Protein 5OF3 (pdb70)

Structure (mmCIF, N/CA/C/O backbone):
data_5OF3
#
_entry.id   5OF3
#
_cell.length_a   104.889
_cell.length_b   104.889
_cell.length_c   229.758
_cell.angle_alpha   90.00
_cell.angle_beta   90.00
_cell.angle_gamma   90.00
#
_symmetry.space_group_name_H-M   'P 41'
#
loop_
_entity.id
_entity.type
_entity.pdbx_description
1 polymer 'DNA primase small subunit PriS'
2 polymer 'DNA primase large subunit PriL'
3 polymer 'Uncharacterized protein'
4 non-polymer 'DIPHOSPHOMETHYLPHOSPHONIC ACID ADENOSYL ESTER'
5 non-polymer 'MANGANESE (II) ION'
6 non-polymer 'ZINC ION'
#
loop_
_atom_site.group_PDB
_atom_site.id
_atom_site.type_symbol
_atom_site.label_atom_id
_atom_site.label_alt_id
_atom_site.label_comp_id
_atom_site.label_asym_id
_atom_site.label_entity_id
_atom_site.label_seq_id
_atom_site.pdbx_PDB_ins_code
_atom_site.Cartn_x
_atom_site.Cartn_y
_atom_site.Cartn_z
_atom_site.occupancy
_atom_site.B_iso_or_equiv
_atom_site.auth_seq_id
_atom_site.auth_comp_id
_atom_site.auth_asym_id
_atom_site.auth_atom_id
_atom_site.pdbx_PDB_model_num
ATOM 1 N N . THR A 1 11 ? 18.172 35.746 -3.155 1.00 111.96 11 THR A N 1
ATOM 2 C CA . THR A 1 11 ? 18.316 34.359 -2.727 1.00 134.53 11 THR A CA 1
ATOM 3 C C . THR A 1 11 ? 18.409 33.421 -3.926 1.00 116.47 11 THR A C 1
ATOM 4 O O . THR A 1 11 ? 17.413 33.161 -4.602 1.00 110.83 11 THR A O 1
ATOM 8 N N . ASN A 1 12 ? 19.613 32.916 -4.184 1.00 97.25 12 ASN A N 1
ATOM 9 C CA . ASN A 1 12 ? 19.807 31.963 -5.267 1.00 77.72 12 ASN A CA 1
ATOM 10 C C . ASN A 1 12 ? 19.149 30.635 -4.912 1.00 85.40 12 ASN A C 1
ATOM 11 O O . ASN A 1 12 ? 19.375 30.086 -3.829 1.00 80.94 12 ASN A O 1
ATOM 16 N N . LEU A 1 13 ? 18.332 30.117 -5.830 1.00 90.73 13 LEU A N 1
ATOM 17 C CA . LEU A 1 13 ? 17.609 28.881 -5.553 1.00 61.39 13 LEU A CA 1
ATOM 18 C C . LEU A 1 13 ? 18.501 27.660 -5.740 1.00 66.39 13 LEU A C 1
ATOM 19 O O . LEU A 1 13 ? 18.398 26.695 -4.974 1.00 73.92 13 LEU A O 1
ATOM 24 N N . ILE A 1 14 ? 19.372 27.677 -6.752 1.00 69.76 14 ILE A N 1
ATOM 25 C CA . ILE A 1 14 ? 20.369 26.618 -6.892 1.00 73.72 14 ILE A CA 1
ATOM 26 C C . ILE A 1 14 ? 21.219 26.528 -5.632 1.00 71.52 14 ILE A C 1
ATOM 27 O O . ILE A 1 14 ? 21.582 25.434 -5.183 1.00 66.43 14 ILE A O 1
ATOM 32 N N . LYS A 1 15 ? 21.546 27.683 -5.047 1.00 67.27 15 LYS A N 1
ATOM 33 C CA . LYS A 1 15 ? 22.349 27.732 -3.830 1.00 57.00 15 LYS A CA 1
ATOM 34 C C . LYS A 1 15 ? 21.713 26.910 -2.715 1.00 61.75 15 LYS A C 1
ATOM 35 O O . LYS A 1 15 ? 22.390 26.122 -2.044 1.00 64.82 15 LYS A O 1
ATOM 41 N N . SER A 1 16 ? 20.406 27.084 -2.503 1.00 68.29 16 SER A N 1
ATOM 42 C CA . SER A 1 16 ? 19.725 26.354 -1.437 1.00 55.90 16 SER A CA 1
ATOM 43 C C . SER A 1 16 ? 19.775 24.851 -1.680 1.00 56.90 16 SER A C 1
ATOM 44 O O . SER A 1 16 ? 19.963 24.071 -0.740 1.00 63.17 16 SER A O 1
ATOM 47 N N . PHE A 1 17 ? 19.588 24.425 -2.933 1.00 59.77 17 PHE A N 1
ATOM 48 C CA . PHE A 1 17 ? 19.764 23.019 -3.285 1.00 54.43 17 PHE A CA 1
ATOM 49 C C . PHE A 1 17 ? 21.142 22.519 -2.867 1.00 65.69 17 PHE A C 1
ATOM 50 O O . PHE A 1 17 ? 21.268 21.523 -2.146 1.00 59.18 17 PHE A O 1
ATOM 58 N N . PHE A 1 18 ? 22.193 23.198 -3.335 1.00 54.89 18 PHE A N 1
ATOM 59 C CA . PHE A 1 18 ? 23.555 22.800 -2.994 1.00 53.52 18 PHE A CA 1
ATOM 60 C C . PHE A 1 18 ? 23.776 22.792 -1.485 1.00 57.64 18 PHE A C 1
ATOM 61 O O . PHE A 1 18 ? 24.313 21.824 -0.933 1.00 56.18 18 PHE A O 1
ATOM 69 N N . ARG A 1 19 ? 23.373 23.867 -0.799 1.00 62.79 19 ARG A N 1
ATOM 70 C CA . ARG A 1 19 ? 23.549 23.921 0.651 1.00 66.96 19 ARG A CA 1
ATOM 71 C C . ARG A 1 19 ? 22.824 22.774 1.342 1.00 68.67 19 ARG A C 1
ATOM 72 O O . ARG A 1 19 ? 23.310 22.234 2.344 1.00 54.59 19 ARG A O 1
ATOM 80 N N . ASN A 1 20 ? 21.662 22.383 0.818 1.00 58.28 20 ASN A N 1
ATOM 81 C CA . ASN A 1 20 ? 20.901 21.311 1.448 1.00 59.84 20 ASN A CA 1
ATOM 82 C C . ASN A 1 20 ? 21.582 19.964 1.250 1.00 67.07 20 ASN A C 1
ATOM 83 O O . ASN A 1 20 ? 21.593 19.129 2.163 1.00 81.45 20 ASN A O 1
ATOM 88 N N . TYR A 1 21 ? 22.148 19.730 0.063 1.00 76.64 21 TYR A N 1
ATOM 89 C CA . TYR A 1 21 ? 22.869 18.484 -0.181 1.00 61.68 21 TYR A CA 1
ATOM 90 C C . TYR A 1 21 ? 24.063 18.349 0.756 1.00 56.88 21 TYR A C 1
ATOM 91 O O . TYR A 1 21 ? 24.274 17.293 1.364 1.00 55.34 21 TYR A O 1
ATOM 100 N N . TYR A 1 22 ? 24.855 19.415 0.893 1.00 56.19 22 TYR A N 1
ATOM 101 C CA . TYR A 1 22 ? 26.050 19.362 1.727 1.00 63.13 22 TYR A CA 1
ATOM 102 C C . TYR A 1 22 ? 25.733 19.275 3.214 1.00 67.81 22 TYR A C 1
ATOM 103 O O . TYR A 1 22 ? 26.643 19.009 4.007 1.00 69.40 22 TYR A O 1
ATOM 112 N N . LEU A 1 23 ? 24.479 19.504 3.611 1.00 67.61 23 LEU A N 1
ATOM 113 C CA . LEU A 1 23 ? 24.107 19.338 5.013 1.00 68.42 23 LEU A CA 1
ATOM 114 C C . LEU A 1 23 ? 24.253 17.888 5.457 1.00 63.14 23 LEU A C 1
ATOM 115 O O . LEU A 1 23 ? 24.680 17.617 6.585 1.00 68.77 23 LEU A O 1
ATOM 120 N N . ASN A 1 24 ? 23.900 16.940 4.585 1.00 65.68 24 ASN A N 1
ATOM 121 C CA . ASN A 1 24 ? 23.875 15.530 4.944 1.00 68.21 24 ASN A CA 1
ATOM 122 C C . ASN A 1 24 ? 24.837 14.657 4.150 1.00 66.66 24 ASN A C 1
ATOM 123 O O . ASN A 1 24 ? 25.086 13.520 4.565 1.00 78.78 24 ASN A O 1
ATOM 128 N N . ALA A 1 25 ? 25.376 15.143 3.034 1.00 77.51 25 ALA A N 1
ATOM 129 C CA . ALA A 1 25 ? 26.252 14.331 2.200 1.00 59.05 25 ALA A CA 1
ATOM 130 C C . ALA A 1 25 ? 27.551 13.984 2.919 1.00 63.46 25 ALA A C 1
ATOM 131 O O . ALA A 1 25 ? 28.087 14.770 3.704 1.00 67.63 25 ALA A O 1
ATOM 133 N N . GLU A 1 26 ? 28.056 12.785 2.638 1.00 68.26 26 GLU A N 1
ATOM 134 C CA . GLU A 1 26 ? 29.319 12.299 3.189 1.00 68.43 26 GLU A CA 1
ATOM 135 C C . GLU A 1 26 ? 30.321 12.161 2.048 1.00 64.70 26 GLU A C 1
ATOM 136 O O . GLU A 1 26 ? 30.248 11.221 1.251 1.00 58.60 26 GLU A O 1
ATOM 142 N N . LEU A 1 27 ? 31.254 13.105 1.975 1.00 66.68 27 LEU A N 1
ATOM 143 C CA . LEU A 1 27 ? 32.284 13.105 0.950 1.00 56.45 27 LEU A CA 1
ATOM 144 C C . LEU A 1 27 ? 33.351 12.058 1.253 1.00 59.69 27 LEU A C 1
ATOM 145 O O . LEU A 1 27 ? 33.645 11.760 2.414 1.00 57.92 27 LEU A O 1
ATOM 150 N N . GLU A 1 28 ? 33.929 11.494 0.193 1.00 61.55 28 GLU A N 1
ATOM 151 C CA . GLU A 1 28 ? 35.068 10.590 0.334 1.00 58.62 28 GLU A CA 1
ATOM 152 C C . GLU A 1 28 ? 36.328 11.424 0.526 1.00 57.48 28 GLU A C 1
ATOM 153 O O . GLU A 1 28 ? 36.801 12.073 -0.413 1.00 60.25 28 GLU A O 1
ATOM 159 N N . LEU A 1 29 ? 36.871 11.411 1.742 1.00 58.79 29 LEU A N 1
ATOM 160 C CA . LEU A 1 29 ? 38.038 12.202 2.080 1.00 55.70 29 LEU A CA 1
ATOM 161 C C . LEU A 1 29 ? 39.214 11.297 2.426 1.00 58.70 29 LEU A C 1
ATOM 162 O O . LEU A 1 29 ? 39.019 10.233 3.025 1.00 70.95 29 LEU A O 1
ATOM 167 N N . PRO A 1 30 ? 40.436 11.678 2.055 1.00 61.78 30 PRO A N 1
ATOM 168 C CA . PRO A 1 30 ? 41.598 10.847 2.384 1.00 59.44 30 PRO A CA 1
ATOM 169 C C . PRO A 1 30 ? 41.814 10.767 3.887 1.00 54.63 30 PRO A C 1
ATOM 170 O O . PRO A 1 30 ? 41.277 11.557 4.666 1.00 60.67 30 PRO A O 1
ATOM 174 N N . LYS A 1 31 ? 42.623 9.786 4.293 1.00 64.98 31 LYS A N 1
ATOM 175 C CA . LYS A 1 31 ? 42.849 9.567 5.718 1.00 82.47 31 LYS A CA 1
ATOM 176 C C . LYS A 1 31 ? 43.708 10.675 6.316 1.00 86.76 31 LYS A C 1
ATOM 177 O O . LYS A 1 31 ? 43.427 11.160 7.419 1.00 88.46 31 LYS A O 1
ATOM 183 N N . ASP A 1 32 ? 44.752 11.091 5.603 1.00 62.81 32 ASP A N 1
ATOM 184 C CA . ASP A 1 32 ? 45.598 12.207 6.029 1.00 86.95 32 ASP A CA 1
ATOM 185 C C . ASP A 1 32 ? 45.009 13.532 5.539 1.00 77.62 32 ASP A C 1
ATOM 186 O O . ASP A 1 32 ? 45.627 14.296 4.800 1.00 75.67 32 ASP A O 1
ATOM 191 N N . MET A 1 33 ? 43.770 13.778 5.974 1.00 77.24 33 MET A N 1
ATOM 192 C CA . MET A 1 33 ? 43.002 14.926 5.499 1.00 58.58 33 MET A CA 1
ATOM 193 C C . MET A 1 33 ? 43.735 16.242 5.730 1.00 56.77 33 MET A C 1
ATOM 194 O O . MET A 1 33 ? 43.701 17.137 4.876 1.00 66.42 33 MET A O 1
ATOM 199 N N . GLU A 1 34 ? 44.400 16.383 6.878 1.00 63.28 34 GLU A N 1
ATOM 200 C CA . GLU A 1 34 ? 45.039 17.641 7.246 1.00 55.22 34 GLU A CA 1
ATOM 201 C C . GLU A 1 34 ? 46.273 17.966 6.411 1.00 66.41 34 GLU A C 1
ATOM 202 O O . GLU A 1 34 ? 46.836 19.054 6.571 1.00 56.79 34 GLU A O 1
ATOM 208 N N . LEU A 1 35 ? 46.708 17.066 5.532 1.00 65.34 35 LEU A N 1
ATOM 209 C CA . LEU A 1 35 ? 47.883 17.304 4.704 1.00 54.09 35 LEU A CA 1
ATOM 210 C C . LEU A 1 35 ? 47.534 17.772 3.297 1.00 55.98 35 LEU A C 1
ATOM 211 O O . LEU A 1 35 ? 48.439 17.972 2.482 1.00 60.30 35 LEU A O 1
ATOM 216 N N . ARG A 1 36 ? 46.253 17.959 2.998 1.00 48.44 36 ARG A N 1
ATOM 217 C CA . ARG A 1 36 ? 45.791 18.349 1.675 1.00 55.75 36 ARG A CA 1
ATOM 218 C C . ARG A 1 36 ? 45.382 19.815 1.684 1.00 41.98 36 ARG A C 1
ATOM 219 O O . ARG A 1 36 ? 44.848 20.313 2.680 1.00 68.38 36 ARG A O 1
ATOM 227 N N . GLU A 1 37 ? 45.634 20.503 0.575 1.00 50.39 37 GLU A N 1
ATOM 228 C CA . GLU A 1 37 ? 45.084 21.833 0.363 1.00 54.79 37 GLU A CA 1
ATOM 229 C C . GLU A 1 37 ? 43.688 21.699 -0.228 1.00 56.92 37 GLU A C 1
ATOM 230 O O . GLU A 1 37 ? 43.505 21.046 -1.260 1.00 60.95 37 GLU A O 1
ATOM 236 N N . PHE A 1 38 ? 42.709 22.310 0.429 1.00 50.29 38 PHE A N 1
ATOM 237 C CA . PHE A 1 38 ? 41.345 22.353 -0.071 1.00 52.98 38 PHE A CA 1
ATOM 238 C C . PHE A 1 38 ? 41.112 23.654 -0.828 1.00 51.65 38 PHE A C 1
ATOM 239 O O . PHE A 1 38 ? 41.727 24.682 -0.538 1.00 55.31 38 PHE A O 1
ATOM 247 N N . ALA A 1 39 ? 40.218 23.594 -1.811 1.00 49.44 39 ALA A N 1
ATOM 248 C CA . ALA A 1 39 ? 39.938 24.739 -2.662 1.00 49.47 39 ALA A CA 1
ATOM 249 C C . ALA A 1 39 ? 38.520 24.624 -3.198 1.00 60.02 39 ALA A C 1
ATOM 250 O O . ALA A 1 39 ? 37.991 23.521 -3.361 1.00 54.59 39 ALA A O 1
ATOM 252 N N . LEU A 1 40 ? 37.902 25.775 -3.452 1.00 50.88 40 LEU A N 1
ATOM 253 C CA . LEU A 1 40 ? 36.545 25.789 -3.975 1.00 53.53 40 LEU A CA 1
ATOM 254 C C . LEU A 1 40 ? 36.303 27.059 -4.776 1.00 57.74 40 LEU A C 1
ATOM 255 O O . LEU A 1 40 ? 36.882 28.112 -4.494 1.00 59.98 40 LEU A O 1
ATOM 260 N N . GLN A 1 41 ? 35.438 26.944 -5.786 1.00 57.68 41 GLN A N 1
ATOM 261 C CA . GLN A 1 41 ? 34.905 28.108 -6.477 1.00 55.05 41 GLN A CA 1
ATOM 262 C C . GLN A 1 41 ? 33.562 28.465 -5.866 1.00 61.66 41 GLN A C 1
ATOM 263 O O . GLN A 1 41 ? 32.621 27.662 -5.959 1.00 68.65 41 GLN A O 1
ATOM 269 N N . PRO A 1 42 ? 33.418 29.627 -5.240 1.00 69.42 42 PRO A N 1
ATOM 270 C CA . PRO A 1 42 ? 32.137 29.994 -4.632 1.00 58.60 42 PRO A CA 1
ATOM 271 C C . PRO A 1 42 ? 31.122 30.435 -5.678 1.00 60.92 42 PRO A C 1
ATOM 272 O O . PRO A 1 42 ? 31.428 30.615 -6.856 1.00 81.79 42 PRO A O 1
ATOM 276 N N . PHE A 1 43 ? 29.886 30.603 -5.214 1.00 66.52 43 PHE A N 1
ATOM 277 C CA . PHE A 1 43 ? 28.824 31.100 -6.077 1.00 58.79 43 PHE A CA 1
ATOM 278 C C . PHE A 1 43 ? 29.011 32.592 -6.321 1.00 80.60 43 PHE A C 1
ATOM 279 O O . PHE A 1 43 ? 29.272 33.358 -5.388 1.00 85.99 43 PHE A O 1
ATOM 287 N N . GLY A 1 44 ? 28.872 33.003 -7.577 1.00 90.30 44 GLY A N 1
ATOM 288 C CA . GLY A 1 44 ? 29.015 34.395 -7.955 1.00 106.71 44 GLY A CA 1
ATOM 289 C C . GLY A 1 44 ? 30.387 34.962 -7.654 1.00 108.91 44 GLY A C 1
ATOM 290 O O . GLY A 1 44 ? 30.517 35.990 -6.982 1.00 123.54 44 GLY A O 1
ATOM 291 N N . SER A 1 45 ? 31.415 34.290 -8.170 1.00 91.97 45 SER A N 1
ATOM 292 C CA . SER A 1 45 ? 32.808 34.702 -8.047 1.00 101.66 45 SER A CA 1
ATOM 293 C C . SER A 1 45 ? 33.651 33.746 -8.878 1.00 97.17 45 SER A C 1
ATOM 294 O O . SER A 1 45 ? 33.734 32.554 -8.566 1.00 102.68 45 SER A O 1
ATOM 297 N N . ASP A 1 46 ? 34.280 34.252 -9.935 1.00 107.39 46 ASP A N 1
ATOM 298 C CA . ASP A 1 46 ? 34.965 33.384 -10.883 1.00 112.50 46 ASP A CA 1
ATOM 299 C C . ASP A 1 46 ? 36.350 32.954 -10.415 1.00 101.35 46 ASP A C 1
ATOM 300 O O . ASP A 1 46 ? 37.048 32.259 -11.161 1.00 98.21 46 ASP A O 1
ATOM 305 N N . THR A 1 47 ? 36.762 33.333 -9.208 1.00 96.90 47 THR A N 1
ATOM 306 C CA . THR A 1 47 ? 38.101 33.059 -8.706 1.00 105.47 47 THR A CA 1
ATOM 307 C C . THR A 1 47 ? 38.026 32.132 -7.500 1.00 86.87 47 THR A C 1
ATOM 308 O O . THR A 1 47 ? 37.160 32.292 -6.634 1.00 77.45 47 THR A O 1
ATOM 312 N N . TYR A 1 48 ? 38.935 31.159 -7.453 1.00 79.97 48 TYR A N 1
ATOM 313 C CA . TYR A 1 48 ? 38.897 30.151 -6.403 1.00 67.16 48 TYR A CA 1
ATOM 314 C C . TYR A 1 48 ? 39.354 30.704 -5.061 1.00 70.45 48 TYR A C 1
ATOM 315 O O . TYR A 1 48 ? 40.162 31.632 -4.978 1.00 80.81 48 TYR A O 1
ATOM 324 N N . VAL A 1 49 ? 38.815 30.108 -4.003 1.00 67.88 49 VAL A N 1
ATOM 325 C CA . VAL A 1 49 ? 39.347 30.226 -2.653 1.00 60.72 49 VAL A CA 1
ATOM 326 C C . VAL A 1 49 ? 40.218 29.006 -2.401 1.00 67.61 49 VAL A C 1
ATOM 327 O O . VAL A 1 49 ? 39.774 27.870 -2.600 1.00 76.26 49 VAL A O 1
ATOM 331 N N . ARG A 1 50 ? 41.457 29.229 -1.972 1.00 67.14 50 ARG A N 1
ATOM 332 C CA . ARG A 1 50 ? 42.402 28.134 -1.797 1.00 61.82 50 ARG A CA 1
ATOM 333 C C . ARG A 1 50 ? 43.111 28.308 -0.463 1.00 59.26 50 ARG A C 1
ATOM 334 O O . ARG A 1 50 ? 42.726 29.136 0.368 1.00 61.57 50 ARG A O 1
ATOM 342 N N . HIS A 1 51 ? 44.156 27.505 -0.268 1.00 51.36 51 HIS A N 1
ATOM 343 C CA . HIS A 1 51 ? 44.948 27.484 0.956 1.00 57.99 51 HIS A CA 1
ATOM 344 C C . HIS A 1 51 ? 44.098 27.148 2.177 1.00 64.91 51 HIS A C 1
ATOM 345 O O . HIS A 1 51 ? 44.440 27.521 3.302 1.00 66.72 51 HIS A O 1
ATOM 352 N N . LEU A 1 52 ? 42.986 26.450 1.962 1.00 47.33 52 LEU A N 1
ATOM 353 C CA . LEU A 1 52 ? 42.167 25.955 3.055 1.00 58.03 52 LEU A CA 1
ATOM 354 C C . LEU A 1 52 ? 42.735 24.644 3.584 1.00 58.58 52 LEU A C 1
ATOM 355 O O . LEU A 1 52 ? 43.327 23.855 2.843 1.00 62.89 52 LEU A O 1
ATOM 360 N N . SER A 1 53 ? 42.552 24.418 4.882 1.00 61.69 53 SER A N 1
ATOM 361 C CA . SER A 1 53 ? 42.947 23.166 5.508 1.00 41.38 53 SER A CA 1
ATOM 362 C C . SER A 1 53 ? 41.917 22.775 6.555 1.00 41.55 53 SER A C 1
ATOM 363 O O . SER A 1 53 ? 41.417 23.627 7.294 1.00 64.33 53 SER A O 1
ATOM 366 N N . PHE A 1 54 ? 41.598 21.485 6.604 1.00 53.18 54 PHE A N 1
ATOM 367 C CA . PHE A 1 54 ? 40.682 20.943 7.596 1.00 51.99 54 PHE A CA 1
ATOM 368 C C . PHE A 1 54 ? 41.245 19.632 8.122 1.00 54.04 54 PHE A C 1
ATOM 369 O O . PHE A 1 54 ? 41.943 18.909 7.407 1.00 72.72 54 PHE A O 1
ATOM 377 N N . SER A 1 55 ? 40.942 19.333 9.386 1.00 43.55 55 SER A N 1
ATOM 378 C CA . SER A 1 55 ? 41.413 18.107 10.011 1.00 44.86 55 SER A CA 1
ATOM 379 C C . SER A 1 55 ? 40.327 17.054 10.182 1.00 55.11 55 SER A C 1
ATOM 380 O O . SER A 1 55 ? 40.646 15.917 10.547 1.00 59.59 55 SER A O 1
ATOM 383 N N . SER A 1 56 ? 39.066 17.389 9.918 1.00 52.03 56 SER A N 1
ATOM 384 C CA . SER A 1 56 ? 37.974 16.438 10.066 1.00 54.88 56 SER A CA 1
ATOM 385 C C . SER A 1 56 ? 36.873 16.793 9.077 1.00 57.41 56 SER A C 1
ATOM 386 O O . SER A 1 56 ? 36.746 17.942 8.643 1.00 57.75 56 SER A O 1
ATOM 389 N N . SER A 1 57 ? 36.073 15.784 8.721 1.00 47.52 57 SER A N 1
ATOM 390 C CA . SER A 1 57 ? 34.954 16.011 7.812 1.00 48.07 57 SER A CA 1
ATOM 391 C C . SER A 1 57 ? 33.902 16.931 8.411 1.00 58.23 57 SER A C 1
ATOM 392 O O . SER A 1 57 ? 33.121 17.533 7.665 1.00 61.33 57 SER A O 1
ATOM 395 N N . GLU A 1 58 ? 33.868 17.065 9.736 1.00 62.12 58 GLU A N 1
ATOM 396 C CA . GLU A 1 58 ? 32.896 17.955 10.361 1.00 52.32 58 GLU A CA 1
ATOM 397 C C . GLU A 1 58 ? 33.346 19.405 10.271 1.00 58.25 58 GLU A C 1
ATOM 398 O O . GLU A 1 58 ? 32.530 20.298 10.020 1.00 60.90 58 GLU A O 1
ATOM 404 N N . GLU A 1 59 ? 34.638 19.654 10.491 1.00 52.99 59 GLU A N 1
ATOM 405 C CA . GLU A 1 59 ? 35.198 20.982 10.264 1.00 42.12 59 GLU A CA 1
ATOM 406 C C . GLU A 1 59 ? 34.924 21.458 8.841 1.00 63.66 59 GLU A C 1
ATOM 407 O O . GLU A 1 59 ? 34.514 22.604 8.623 1.00 58.62 59 GLU A O 1
ATOM 413 N N . LEU A 1 60 ? 35.150 20.584 7.855 1.00 58.70 60 LEU A N 1
ATOM 414 C CA . LEU A 1 60 ? 34.901 20.951 6.463 1.00 57.60 60 LEU A CA 1
ATOM 415 C C . LEU A 1 60 ? 33.421 21.209 6.202 1.00 51.58 60 LEU A C 1
ATOM 416 O O . LEU A 1 60 ? 33.068 22.158 5.492 1.00 57.07 60 LEU A O 1
ATOM 421 N N . ARG A 1 61 ? 32.541 20.376 6.765 1.00 59.41 61 ARG A N 1
ATOM 422 C CA . ARG A 1 61 ? 31.111 20.530 6.508 1.00 55.24 61 ARG A CA 1
ATOM 423 C C . ARG A 1 61 ? 30.599 21.870 7.018 1.00 59.35 61 ARG A C 1
ATOM 424 O O . ARG A 1 61 ? 29.742 22.498 6.386 1.00 56.84 61 ARG A O 1
ATOM 432 N N . ASP A 1 62 ? 31.103 22.319 8.169 1.00 53.92 62 ASP A N 1
ATOM 433 C CA . ASP A 1 62 ? 30.707 23.623 8.688 1.00 59.53 62 ASP A CA 1
ATOM 434 C C . ASP A 1 62 ? 31.118 24.739 7.735 1.00 58.27 62 ASP A C 1
ATOM 435 O O . ASP A 1 62 ? 30.347 25.674 7.493 1.00 59.47 62 ASP A O 1
ATOM 440 N N . TYR A 1 63 ? 32.340 24.666 7.200 1.00 61.17 63 TYR A N 1
ATOM 441 C CA . TYR A 1 63 ? 32.813 25.695 6.279 1.00 51.01 63 TYR A CA 1
ATOM 442 C C . TYR A 1 63 ? 31.955 25.757 5.021 1.00 58.79 63 TYR A C 1
ATOM 443 O O . TYR A 1 63 ? 31.598 26.846 4.556 1.00 59.58 63 TYR A O 1
ATOM 452 N N . LEU A 1 64 ? 31.611 24.597 4.456 1.00 50.15 64 LEU A N 1
ATOM 453 C CA . LEU A 1 64 ? 30.861 24.577 3.203 1.00 62.58 64 LEU A CA 1
ATOM 454 C C . LEU A 1 64 ? 29.435 25.073 3.393 1.00 62.87 64 LEU A C 1
ATOM 455 O O . LEU A 1 64 ? 28.877 25.714 2.496 1.00 60.59 64 LEU A O 1
ATOM 460 N N . VAL A 1 65 ? 28.837 24.793 4.546 1.00 60.91 65 VAL A N 1
ATOM 461 C CA . VAL A 1 65 ? 27.424 25.080 4.744 1.00 57.29 65 VAL A CA 1
ATOM 462 C C . VAL A 1 65 ? 27.195 26.485 5.300 1.00 46.60 65 VAL A C 1
ATOM 463 O O . VAL A 1 65 ? 26.206 27.136 4.948 1.00 60.13 65 VAL A O 1
ATOM 467 N N . ASN A 1 66 ? 28.101 26.984 6.135 1.00 59.30 66 ASN A N 1
ATOM 468 C CA . ASN A 1 66 ? 27.931 28.274 6.794 1.00 65.35 66 ASN A CA 1
ATOM 469 C C . ASN A 1 66 ? 28.832 29.375 6.259 1.00 63.50 66 ASN A C 1
ATOM 470 O O . ASN A 1 66 ? 28.406 30.531 6.199 1.00 76.01 66 ASN A O 1
ATOM 475 N N . ARG A 1 67 ? 30.067 29.059 5.870 1.00 65.29 67 ARG A N 1
ATOM 476 C CA . ARG A 1 67 ? 31.053 30.080 5.530 1.00 61.24 67 ARG A CA 1
ATOM 477 C C . ARG A 1 67 ? 31.178 30.346 4.034 1.00 66.98 67 ARG A C 1
ATOM 478 O O . ARG A 1 67 ? 31.227 31.509 3.625 1.00 76.34 67 ARG A O 1
ATOM 486 N N . ASN A 1 68 ? 31.232 29.301 3.205 1.00 63.55 68 ASN A N 1
ATOM 487 C CA . ASN A 1 68 ? 31.498 29.478 1.777 1.00 59.15 68 ASN A CA 1
ATOM 488 C C . ASN A 1 68 ? 30.936 28.259 1.047 1.00 60.85 68 ASN A C 1
ATOM 489 O O . ASN A 1 68 ? 31.544 27.186 1.079 1.00 69.84 68 ASN A O 1
ATOM 494 N N . LEU A 1 69 ? 29.798 28.440 0.390 1.00 59.27 69 LEU A N 1
ATOM 495 C CA . LEU A 1 69 ? 29.167 27.324 -0.302 1.00 54.96 69 LEU A CA 1
ATOM 496 C C . LEU A 1 69 ? 29.875 27.072 -1.626 1.00 60.67 69 LEU A C 1
ATOM 497 O O . LEU A 1 69 ? 30.045 28.003 -2.419 1.00 71.78 69 LEU A O 1
ATOM 502 N N . PRO A 1 70 ? 30.295 25.843 -1.899 1.00 50.78 70 PRO A N 1
ATOM 503 C CA . PRO A 1 70 ? 31.085 25.589 -3.107 1.00 49.01 70 PRO A CA 1
ATOM 504 C C . PRO A 1 70 ? 30.239 25.311 -4.339 1.00 54.45 70 PRO A C 1
ATOM 505 O O . PRO A 1 70 ? 29.361 24.443 -4.320 1.00 55.45 70 PRO A O 1
ATOM 509 N N . LEU A 1 71 ? 30.490 26.055 -5.417 1.00 50.56 71 LEU A N 1
ATOM 510 C CA . LEU A 1 71 ? 30.001 25.635 -6.723 1.00 52.47 71 LEU A CA 1
ATOM 511 C C . LEU A 1 71 ? 30.872 24.526 -7.297 1.00 58.77 71 LEU A C 1
ATOM 512 O O . LEU A 1 71 ? 30.380 23.668 -8.036 1.00 53.14 71 LEU A O 1
ATOM 517 N N . HIS A 1 72 ? 32.154 24.522 -6.947 1.00 46.03 72 HIS A N 1
ATOM 518 C CA . HIS A 1 72 ? 33.093 23.472 -7.304 1.00 38.12 72 HIS A CA 1
ATOM 519 C C . HIS A 1 72 ? 33.992 23.252 -6.099 1.00 43.19 72 HIS A C 1
ATOM 520 O O . HIS A 1 72 ? 34.419 24.218 -5.465 1.00 56.53 72 HIS A O 1
ATOM 527 N N . LEU A 1 73 ? 34.270 21.993 -5.773 1.00 43.84 73 LEU A N 1
ATOM 528 C CA . LEU A 1 73 ? 35.015 21.662 -4.565 1.00 36.98 73 LEU A CA 1
ATOM 529 C C . LEU A 1 73 ? 36.170 20.736 -4.911 1.00 44.78 73 LEU A C 1
ATOM 530 O O . LEU A 1 73 ? 35.988 19.760 -5.645 1.00 56.50 73 LEU A O 1
ATOM 535 N N . PHE A 1 74 ? 37.351 21.036 -4.375 1.00 51.17 74 PHE A N 1
ATOM 536 C CA . PHE A 1 74 ? 38.558 20.298 -4.711 1.00 44.99 74 PHE A CA 1
ATOM 537 C C . PHE A 1 74 ? 39.407 20.091 -3.465 1.00 53.36 74 PHE A C 1
ATOM 538 O O . PHE A 1 74 ? 39.321 20.846 -2.494 1.00 58.99 74 PHE A O 1
ATOM 546 N N . TYR A 1 75 ? 40.234 19.048 -3.508 1.00 51.55 75 TYR A N 1
ATOM 547 C CA . TYR A 1 75 ? 41.375 18.927 -2.613 1.00 50.69 75 TYR A CA 1
ATOM 548 C C . TYR A 1 75 ? 42.579 18.485 -3.433 1.00 51.06 75 TYR A C 1
ATOM 549 O O . TYR A 1 75 ? 42.442 17.888 -4.502 1.00 59.50 75 TYR A O 1
ATOM 558 N N . SER A 1 76 ? 43.765 18.794 -2.921 1.00 65.02 76 SER A N 1
ATOM 559 C CA . SER A 1 76 ? 44.980 18.614 -3.701 1.00 57.09 76 SER A CA 1
ATOM 560 C C . SER A 1 76 ? 45.349 17.141 -3.812 1.00 55.26 76 SER A C 1
ATOM 561 O O . SER A 1 76 ? 45.226 16.376 -2.851 1.00 49.43 76 SER A O 1
ATOM 564 N N . SER A 1 77 ? 45.794 16.742 -5.005 1.00 54.81 77 SER A N 1
ATOM 565 C CA . SER A 1 77 ? 46.409 15.431 -5.157 1.00 50.75 77 SER A CA 1
ATOM 566 C C . SER A 1 77 ? 47.682 15.316 -4.338 1.00 50.65 77 SER A C 1
ATOM 567 O O . SER A 1 77 ? 48.083 14.203 -3.982 1.00 49.02 77 SER A O 1
ATOM 570 N N . ALA A 1 78 ? 48.311 16.442 -4.020 1.00 51.89 78 ALA A N 1
ATOM 571 C CA . ALA A 1 78 ? 49.555 16.465 -3.271 1.00 50.47 78 ALA A CA 1
ATOM 572 C C . ALA A 1 78 ? 49.288 16.493 -1.774 1.00 61.64 78 ALA A C 1
ATOM 573 O O . ALA A 1 78 ? 48.237 16.948 -1.314 1.00 60.07 78 ALA A O 1
ATOM 575 N N . ARG A 1 79 ? 50.258 15.997 -1.016 1.00 53.08 79 ARG A N 1
ATOM 576 C CA . ARG A 1 79 ? 50.258 16.092 0.435 1.00 48.83 79 ARG A CA 1
ATOM 577 C C . ARG A 1 79 ? 51.304 17.116 0.850 1.00 61.35 79 ARG A C 1
ATOM 578 O O . ARG A 1 79 ? 52.428 17.101 0.340 1.00 63.69 79 ARG A O 1
ATOM 586 N N . TYR A 1 80 ? 50.923 18.017 1.750 1.00 67.55 80 TYR A N 1
ATOM 587 C CA . TYR A 1 80 ? 51.783 19.103 2.188 1.00 59.72 80 TYR A CA 1
ATOM 588 C C . TYR A 1 80 ? 51.951 19.051 3.700 1.00 58.60 80 TYR A C 1
ATOM 589 O O . TYR A 1 80 ? 51.077 18.562 4.420 1.00 70.46 80 TYR A O 1
ATOM 598 N N . GLN A 1 81 ? 53.088 19.561 4.178 1.00 62.63 81 GLN A N 1
ATOM 599 C CA . GLN A 1 81 ? 53.247 19.754 5.615 1.00 63.56 81 GLN A CA 1
ATOM 600 C C . GLN A 1 81 ? 52.419 20.938 6.100 1.00 67.61 81 GLN A C 1
ATOM 601 O O . GLN A 1 81 ? 51.839 20.893 7.191 1.00 76.94 81 GLN A O 1
ATOM 607 N N . LEU A 1 82 ? 52.355 22.004 5.301 1.00 62.95 82 LEU A N 1
ATOM 608 C CA . LEU A 1 82 ? 51.580 23.207 5.608 1.00 62.52 82 LEU A CA 1
ATOM 609 C C . LEU A 1 82 ? 50.696 23.518 4.408 1.00 69.60 82 LEU A C 1
ATOM 610 O O . LEU A 1 82 ? 50.997 24.426 3.622 1.00 59.10 82 LEU A O 1
ATOM 615 N N . PRO A 1 83 ? 49.595 22.781 4.237 1.00 62.26 83 PRO A N 1
ATOM 616 C CA . PRO A 1 83 ? 48.721 23.005 3.069 1.00 43.56 83 PRO A CA 1
ATOM 617 C C . PRO A 1 83 ? 48.216 24.428 2.931 1.00 54.64 83 PRO A C 1
ATOM 618 O O . PRO A 1 83 ? 47.885 24.848 1.815 1.00 65.28 83 PRO A O 1
ATOM 622 N N . SER A 1 84 ? 48.145 25.182 4.023 1.00 63.51 84 SER A N 1
ATOM 623 C CA . SER A 1 84 ? 47.579 26.521 3.998 1.00 71.15 84 SER A CA 1
ATOM 624 C C . SER A 1 84 ? 48.620 27.605 3.766 1.00 66.58 84 SER A C 1
ATOM 625 O O . SER A 1 84 ? 48.247 28.758 3.527 1.00 73.43 84 SER A O 1
ATOM 628 N N . ALA A 1 85 ? 49.904 27.269 3.829 1.00 66.60 85 ALA A N 1
ATOM 629 C CA . ALA A 1 85 ? 50.951 28.233 3.531 1.00 63.95 85 ALA A CA 1
ATOM 630 C C . ALA A 1 85 ? 50.918 28.659 2.068 1.00 62.82 85 ALA A C 1
ATOM 631 O O . ALA A 1 85 ? 50.664 27.851 1.171 1.00 79.48 85 ALA A O 1
ATOM 633 N N . ARG A 1 86 ? 51.170 29.946 1.832 1.00 86.67 86 ARG A N 1
ATOM 634 C CA . ARG A 1 86 ? 51.249 30.473 0.476 1.00 89.77 86 ARG A CA 1
ATOM 635 C C . ARG A 1 86 ? 52.660 30.406 -0.088 1.00 98.82 86 ARG A C 1
ATOM 636 O O . ARG A 1 86 ? 52.827 30.398 -1.313 1.00 96.07 86 ARG A O 1
ATOM 644 N N . ASN A 1 87 ? 53.670 30.355 0.777 1.00 102.22 87 ASN A N 1
ATOM 645 C CA . ASN A 1 87 ? 55.046 30.127 0.360 1.00 107.63 87 ASN A CA 1
ATOM 646 C C . ASN A 1 87 ? 55.197 28.650 0.018 1.00 99.87 87 ASN A C 1
ATOM 647 O O . ASN A 1 87 ? 54.929 27.786 0.859 1.00 102.93 87 ASN A O 1
ATOM 652 N N A MET A 1 88 ? 55.612 28.358 -1.217 0.47 100.89 88 MET A N 1
ATOM 653 N N B MET A 1 88 ? 55.618 28.363 -1.218 0.53 100.91 88 MET A N 1
ATOM 654 C CA A MET A 1 88 ? 55.629 26.971 -1.671 0.47 99.13 88 MET A CA 1
ATOM 655 C CA B MET A 1 88 ? 55.640 26.982 -1.690 0.53 99.22 88 MET A CA 1
ATOM 656 C C A MET A 1 88 ? 56.603 26.118 -0.871 0.47 96.93 88 MET A C 1
ATOM 657 C C B MET A 1 88 ? 56.607 26.121 -0.888 0.53 97.16 88 MET A C 1
ATOM 658 O O A MET A 1 88 ? 56.348 24.929 -0.651 0.47 96.09 88 MET A O 1
ATOM 659 O O B MET A 1 88 ? 56.350 24.929 -0.682 0.53 96.37 88 MET A O 1
ATOM 668 N N . GLU A 1 89 ? 57.719 26.695 -0.425 1.00 92.80 89 GLU A N 1
ATOM 669 C CA . GLU A 1 89 ? 58.645 25.924 0.392 1.00 107.80 89 GLU A CA 1
ATOM 670 C C . GLU A 1 89 ? 58.133 25.774 1.817 1.00 107.12 89 GLU A C 1
ATOM 671 O O . GLU A 1 89 ? 58.502 24.816 2.506 1.00 97.04 89 GLU A O 1
ATOM 677 N N . GLU A 1 90 ? 57.296 26.707 2.276 1.00 98.63 90 GLU A N 1
ATOM 678 C CA . GLU A 1 90 ? 56.562 26.480 3.515 1.00 95.58 90 GLU A CA 1
ATOM 679 C C . GLU A 1 90 ? 55.608 25.303 3.373 1.00 89.74 90 GLU A C 1
ATOM 680 O O . GLU A 1 90 ? 55.438 24.515 4.311 1.00 84.19 90 GLU A O 1
ATOM 686 N N . LYS A 1 91 ? 54.962 25.178 2.206 1.00 84.35 91 LYS A N 1
ATOM 687 C CA . LYS A 1 91 ? 53.984 24.112 2.015 1.00 63.40 91 LYS A CA 1
ATOM 688 C C . LYS A 1 91 ? 54.616 22.740 2.173 1.00 67.44 91 LYS A C 1
ATOM 689 O O . LYS A 1 91 ? 53.966 21.815 2.676 1.00 68.66 91 LYS A O 1
ATOM 695 N N . ALA A 1 92 ? 55.874 22.591 1.754 1.00 51.94 92 ALA A N 1
ATOM 696 C CA . ALA A 1 92 ? 56.634 21.356 1.927 1.00 63.81 92 ALA A CA 1
ATOM 697 C C . ALA A 1 92 ? 55.920 20.179 1.254 1.00 53.16 92 ALA A C 1
ATOM 698 O O . ALA A 1 92 ? 55.326 19.315 1.902 1.00 54.27 92 ALA A O 1
ATOM 700 N N . TRP A 1 93 ? 55.993 20.179 -0.075 1.00 61.94 93 TRP A N 1
ATOM 701 C CA . TRP A 1 93 ? 55.419 19.091 -0.856 1.00 48.76 93 TRP A CA 1
ATOM 702 C C . TRP A 1 93 ? 56.093 17.777 -0.478 1.00 51.78 93 TRP A C 1
ATOM 703 O O . TRP A 1 93 ? 57.323 17.680 -0.466 1.00 70.07 93 TRP A O 1
ATOM 714 N N . MET A 1 94 ? 55.287 16.763 -0.164 1.00 56.92 94 MET A N 1
ATOM 715 C CA . MET A 1 94 ? 55.813 15.477 0.285 1.00 54.94 94 MET A CA 1
ATOM 716 C C . MET A 1 94 ? 55.102 14.323 -0.408 1.00 64.45 94 MET A C 1
ATOM 717 O O . MET A 1 94 ? 54.834 13.283 0.203 1.00 77.56 94 MET A O 1
ATOM 722 N N . GLY A 1 95 ? 54.794 14.478 -1.692 1.00 63.75 95 GLY A N 1
ATOM 723 C CA . GLY A 1 95 ? 54.175 13.393 -2.429 1.00 64.77 95 GLY A CA 1
ATOM 724 C C . GLY A 1 95 ? 52.777 13.696 -2.925 1.00 58.03 95 GLY A C 1
ATOM 725 O O . GLY A 1 95 ? 52.065 14.516 -2.340 1.00 78.43 95 GLY A O 1
ATOM 726 N N . SER A 1 96 ? 52.378 13.044 -4.015 1.00 59.77 96 SER A N 1
ATOM 727 C CA . SER A 1 96 ? 51.062 13.259 -4.593 1.00 62.16 96 SER A CA 1
ATOM 728 C C . SER A 1 96 ? 50.562 11.961 -5.207 1.00 60.04 96 SER A C 1
ATOM 729 O O . SER A 1 96 ? 51.344 11.075 -5.561 1.00 71.50 96 SER A O 1
ATOM 732 N N . ASP A 1 97 ? 49.241 11.856 -5.320 1.00 81.99 97 ASP A N 1
ATOM 733 C CA . ASP A 1 97 ? 48.633 10.682 -5.920 1.00 73.56 97 ASP A CA 1
ATOM 734 C C . ASP A 1 97 ? 48.752 10.755 -7.439 1.00 66.51 97 ASP A C 1
ATOM 735 O O . ASP A 1 97 ? 48.931 11.827 -8.022 1.00 74.06 97 ASP A O 1
ATOM 740 N N . LEU A 1 98 ? 48.637 9.597 -8.082 1.00 67.08 98 LEU A N 1
ATOM 741 C CA . LEU A 1 98 ? 48.712 9.517 -9.534 1.00 64.08 98 LEU A CA 1
ATOM 742 C C . LEU A 1 98 ? 47.309 9.679 -10.103 1.00 62.87 98 LEU A C 1
ATOM 743 O O . LEU A 1 98 ? 46.399 8.918 -9.753 1.00 71.55 98 LEU A O 1
ATOM 748 N N . LEU A 1 99 ? 47.135 10.663 -10.980 1.00 51.41 99 LEU A N 1
ATOM 749 C CA . LEU A 1 99 ? 45.825 11.029 -11.491 1.00 48.61 99 LEU A CA 1
ATOM 750 C C . LEU A 1 99 ? 45.765 10.891 -13.003 1.00 55.35 99 LEU A C 1
ATOM 751 O O . LEU A 1 99 ? 46.751 11.120 -13.709 1.00 49.76 99 LEU A O 1
ATOM 756 N N . PHE A 1 100 ? 44.582 10.527 -13.489 1.00 69.92 100 PHE A N 1
ATOM 757 C CA . PHE A 1 100 ? 44.277 10.567 -14.907 1.00 53.47 100 PHE A CA 1
ATOM 758 C C . PHE A 1 100 ? 42.884 11.150 -15.079 1.00 52.09 100 PHE A C 1
ATOM 759 O O . PHE A 1 100 ? 42.005 10.957 -14.235 1.00 71.83 100 PHE A O 1
ATOM 767 N N . ASP A 1 101 ? 42.690 11.861 -16.185 1.00 54.94 101 ASP A N 1
ATOM 768 C CA . ASP A 1 101 ? 41.428 12.532 -16.471 1.00 44.59 101 ASP A CA 1
ATOM 769 C C . ASP A 1 101 ? 41.103 12.334 -17.941 1.00 69.54 101 ASP A C 1
ATOM 770 O O . ASP A 1 101 ? 41.856 12.780 -18.811 1.00 72.24 101 ASP A O 1
ATOM 775 N N . ILE A 1 102 ? 39.989 11.667 -18.214 1.00 79.24 102 ILE A N 1
ATOM 776 C CA . ILE A 1 102 ? 39.558 11.382 -19.575 1.00 75.02 102 ILE A CA 1
ATOM 777 C C . ILE A 1 102 ? 38.423 12.338 -19.913 1.00 73.81 102 ILE A C 1
ATOM 778 O O . ILE A 1 102 ? 37.302 12.195 -19.413 1.00 88.45 102 ILE A O 1
ATOM 783 N N . ASP A 1 103 ? 38.718 13.313 -20.766 1.00 83.74 103 ASP A N 1
ATOM 784 C CA . ASP A 1 103 ? 37.742 14.291 -21.223 1.00 103.58 103 ASP A CA 1
ATOM 785 C C . ASP A 1 103 ? 37.235 13.904 -22.602 1.00 106.14 103 ASP A C 1
ATOM 786 O O . ASP A 1 103 ? 38.025 13.574 -23.493 1.00 119.22 103 ASP A O 1
ATOM 791 N N . ALA A 1 104 ? 35.919 13.946 -22.771 1.00 104.02 104 ALA A N 1
ATOM 792 C CA . ALA A 1 104 ? 35.290 13.677 -24.053 1.00 126.68 104 ALA A CA 1
ATOM 793 C C . ALA A 1 104 ? 35.429 14.840 -25.028 1.00 130.41 104 ALA A C 1
ATOM 794 O O . ALA A 1 104 ? 34.716 14.874 -26.037 1.00 126.03 104 ALA A O 1
ATOM 796 N N . ASP A 1 105 ? 36.312 15.795 -24.731 1.00 131.91 105 ASP A N 1
ATOM 797 C CA . ASP A 1 105 ? 36.697 16.847 -25.663 1.00 140.33 105 ASP A CA 1
ATOM 798 C C . ASP A 1 105 ? 37.123 16.250 -26.995 1.00 144.66 105 ASP A C 1
ATOM 799 O O . ASP A 1 105 ? 36.422 16.372 -28.004 1.00 151.45 105 ASP A O 1
ATOM 804 N N . HIS A 1 106 ? 38.291 15.607 -26.990 1.00 141.56 106 HIS A N 1
ATOM 805 C CA . HIS A 1 106 ? 38.868 15.015 -28.190 1.00 144.23 106 HIS A CA 1
ATOM 806 C C . HIS A 1 106 ? 37.981 13.941 -28.815 1.00 138.73 106 HIS A C 1
ATOM 807 O O . HIS A 1 106 ? 38.138 13.643 -30.004 1.00 138.14 106 HIS A O 1
ATOM 814 N N . LEU A 1 107 ? 37.050 13.360 -28.055 1.00 122.79 107 LEU A N 1
ATOM 815 C CA . LEU A 1 107 ? 36.430 12.104 -28.482 1.00 124.87 107 LEU A CA 1
ATOM 816 C C . LEU A 1 107 ? 35.287 12.305 -29.475 1.00 127.29 107 LEU A C 1
ATOM 817 O O . LEU A 1 107 ? 35.383 11.899 -30.638 1.00 133.22 107 LEU A O 1
ATOM 822 N N . CYS A 1 108 ? 34.196 12.925 -29.035 1.00 133.72 108 CYS A N 1
ATOM 823 C CA . CYS A 1 108 ? 32.940 12.860 -29.776 1.00 130.95 108 CYS A CA 1
ATOM 824 C C . CYS A 1 108 ? 32.579 14.134 -30.523 1.00 127.69 108 CYS A C 1
ATOM 825 O O . CYS A 1 108 ? 32.077 14.051 -31.646 1.00 133.99 108 CYS A O 1
ATOM 828 N N . LYS A 1 109 ? 32.840 15.305 -29.936 1.00 130.91 109 LYS A N 1
ATOM 829 C CA . LYS A 1 109 ? 32.382 16.592 -30.458 1.00 136.05 109 LYS A CA 1
ATOM 830 C C . LYS A 1 109 ? 30.862 16.606 -30.595 1.00 128.53 109 LYS A C 1
ATOM 831 O O . LYS A 1 109 ? 30.294 15.967 -31.488 1.00 107.55 109 LYS A O 1
ATOM 837 N N . LEU A 1 110 ? 30.203 17.365 -29.726 1.00 117.68 110 LEU A N 1
ATOM 838 C CA . LEU A 1 110 ? 28.777 17.251 -29.475 1.00 100.56 110 LEU A CA 1
ATOM 839 C C . LEU A 1 110 ? 28.002 18.351 -30.193 1.00 102.56 110 LEU A C 1
ATOM 840 O O . LEU A 1 110 ? 28.568 19.222 -30.859 1.00 101.66 110 LEU A O 1
ATOM 845 N N . ARG A 1 111 ? 26.680 18.304 -30.050 1.00 87.75 111 ARG A N 1
ATOM 846 C CA . ARG A 1 111 ? 25.830 19.372 -30.552 1.00 85.39 111 ARG A CA 1
ATOM 847 C C . ARG A 1 111 ? 25.914 20.558 -29.604 1.00 96.94 111 ARG A C 1
ATOM 848 O O . ARG A 1 111 ? 25.733 20.409 -28.391 1.00 88.06 111 ARG A O 1
ATOM 856 N N . SER A 1 112 ? 26.185 21.735 -30.155 1.00 95.28 112 SER A N 1
ATOM 857 C CA . SER A 1 112 ? 26.299 22.950 -29.365 1.00 74.34 112 SER A CA 1
ATOM 858 C C . SER A 1 112 ? 25.483 24.046 -30.027 1.00 80.87 112 SER A C 1
ATOM 859 O O . SER A 1 112 ? 25.409 24.120 -31.256 1.00 99.62 112 SER A O 1
ATOM 862 N N . ILE A 1 113 ? 24.866 24.893 -29.205 1.00 76.47 113 ILE A N 1
ATOM 863 C CA . ILE A 1 113 ? 24.030 25.988 -29.684 1.00 79.20 113 ILE A CA 1
ATOM 864 C C . ILE A 1 113 ? 24.370 27.229 -28.873 1.00 84.46 113 ILE A C 1
ATOM 865 O O . ILE A 1 113 ? 24.253 27.219 -27.643 1.00 89.06 113 ILE A O 1
ATOM 870 N N . ARG A 1 114 ? 24.793 28.290 -29.552 1.00 75.11 114 ARG A N 1
ATOM 871 C CA . ARG A 1 114 ? 24.931 29.600 -28.934 1.00 88.85 114 ARG A CA 1
ATOM 872 C C . ARG A 1 114 ? 23.702 30.432 -29.275 1.00 75.51 114 ARG A C 1
ATOM 873 O O . ARG A 1 114 ? 23.227 30.417 -30.414 1.00 76.51 114 ARG A O 1
ATOM 881 N N . PHE A 1 115 ? 23.185 31.149 -28.282 1.00 75.53 115 PHE A N 1
ATOM 882 C CA . PHE A 1 115 ? 21.890 31.799 -28.425 1.00 80.99 115 PHE A CA 1
ATOM 883 C C . PHE A 1 115 ? 21.795 32.967 -27.455 1.00 86.28 115 PHE A C 1
ATOM 884 O O . PHE A 1 115 ? 22.613 33.119 -26.545 1.00 78.38 115 PHE A O 1
ATOM 892 N N . CYS A 1 116 ? 20.764 33.787 -27.662 1.00 71.49 116 CYS A N 1
ATOM 893 C CA . CYS A 1 116 ? 20.455 34.892 -26.771 1.00 71.71 116 CYS A CA 1
ATOM 894 C C . CYS A 1 116 ? 19.341 34.478 -25.826 1.00 87.34 116 CYS A C 1
ATOM 895 O O . CYS A 1 116 ? 18.271 34.060 -26.296 1.00 87.55 116 CYS A O 1
ATOM 898 N N . PRO A 1 117 ? 19.533 34.571 -24.507 1.00 91.93 117 PRO A N 1
ATOM 899 C CA . PRO A 1 117 ? 18.497 34.113 -23.568 1.00 74.30 117 PRO A CA 1
ATOM 900 C C . PRO A 1 117 ? 17.272 35.010 -23.496 1.00 78.49 117 PRO A C 1
ATOM 901 O O . PRO A 1 117 ? 16.335 34.682 -22.758 1.00 88.55 117 PRO A O 1
ATOM 905 N N . VAL A 1 118 ? 17.234 36.118 -24.228 1.00 80.72 118 VAL A N 1
ATOM 906 C CA . VAL A 1 118 ? 16.121 37.060 -24.161 1.00 88.11 118 VAL A CA 1
ATOM 907 C C . VAL A 1 118 ? 15.187 36.913 -25.355 1.00 82.45 118 VAL A C 1
ATOM 908 O O . VAL A 1 118 ? 13.969 36.846 -25.193 1.00 85.85 118 VAL A O 1
ATOM 912 N N . CYS A 1 119 ? 15.742 36.856 -26.566 1.00 86.78 119 CYS A N 1
ATOM 913 C CA . CYS A 1 119 ? 14.935 36.674 -27.765 1.00 85.04 119 CYS A CA 1
ATOM 914 C C . CYS A 1 119 ? 14.885 35.227 -28.233 1.00 75.69 119 CYS A C 1
ATOM 915 O O . CYS A 1 119 ? 13.994 34.874 -29.012 1.00 80.04 119 CYS A O 1
ATOM 918 N N . GLY A 1 120 ? 15.814 34.391 -27.780 1.00 78.99 120 GLY A N 1
ATOM 919 C CA . GLY A 1 120 ? 15.760 32.975 -28.071 1.00 77.16 120 GLY A CA 1
ATOM 920 C C . GLY A 1 120 ? 16.252 32.570 -29.439 1.00 76.97 120 GLY A C 1
ATOM 921 O O . GLY A 1 120 ? 15.857 31.511 -29.935 1.00 87.25 120 GLY A O 1
ATOM 922 N N . ASN A 1 121 ? 17.116 33.367 -30.059 1.00 72.80 121 ASN A N 1
ATOM 923 C CA . ASN A 1 121 ? 17.594 33.108 -31.407 1.00 80.79 121 ASN A CA 1
ATOM 924 C C . ASN A 1 121 ? 19.037 32.627 -31.366 1.00 87.84 121 ASN A C 1
ATOM 925 O O . ASN A 1 121 ? 19.813 33.019 -30.491 1.00 83.79 121 ASN A O 1
ATOM 930 N N . ALA A 1 122 ? 19.390 31.774 -32.323 1.00 78.47 122 ALA A N 1
ATOM 931 C CA . ALA A 1 122 ? 20.783 31.386 -32.487 1.00 72.78 122 ALA A CA 1
ATOM 932 C C . ALA A 1 122 ? 21.609 32.594 -32.909 1.00 77.19 122 ALA A C 1
ATOM 933 O O . ALA A 1 122 ? 21.284 33.271 -33.889 1.00 92.02 122 ALA A O 1
ATOM 935 N N . VAL A 1 123 ? 22.678 32.866 -32.164 1.00 76.23 123 VAL A N 1
ATOM 936 C CA . VAL A 1 123 ? 23.512 34.047 -32.370 1.00 75.10 123 VAL A CA 1
ATOM 937 C C . VAL A 1 123 ? 24.968 33.628 -32.243 1.00 71.89 123 VAL A C 1
ATOM 938 O O . VAL A 1 123 ? 25.361 33.029 -31.238 1.00 76.81 123 VAL A O 1
ATOM 942 N N . VAL A 1 124 ? 25.768 33.944 -33.259 1.00 76.33 124 VAL A N 1
ATOM 943 C CA . VAL A 1 124 ? 27.179 33.575 -33.245 1.00 77.10 124 VAL A CA 1
ATOM 944 C C . VAL A 1 124 ? 27.981 34.472 -32.308 1.00 82.29 124 VAL A C 1
ATOM 945 O O . VAL A 1 124 ? 28.897 34.007 -31.620 1.00 73.99 124 VAL A O 1
ATOM 949 N N . SER A 1 125 ? 27.633 35.753 -32.233 1.00 71.72 125 SER A N 1
ATOM 950 C CA . SER A 1 125 ? 28.453 36.711 -31.510 1.00 79.15 125 SER A CA 1
ATOM 951 C C . SER A 1 125 ? 28.304 36.540 -29.999 1.00 89.90 125 SER A C 1
ATOM 952 O O . SER A 1 125 ? 27.488 35.758 -29.505 1.00 81.47 125 SER A O 1
ATOM 955 N N . GLU A 1 126 ? 29.121 37.294 -29.259 1.00 89.30 126 GLU A N 1
ATOM 956 C CA . GLU A 1 126 ? 29.124 37.212 -27.804 1.00 75.72 126 GLU A CA 1
ATOM 957 C C . GLU A 1 126 ? 28.021 38.041 -27.163 1.00 88.79 126 GLU A C 1
ATOM 958 O O . GLU A 1 126 ? 27.651 37.773 -26.015 1.00 92.38 126 GLU A O 1
ATOM 964 N N . LYS A 1 127 ? 27.493 39.034 -27.870 1.00 88.31 127 LYS A N 1
ATOM 965 C CA . LYS A 1 127 ? 26.332 39.789 -27.430 1.00 79.17 127 LYS A CA 1
ATOM 966 C C . LYS A 1 127 ? 25.231 39.697 -28.477 1.00 81.77 127 LYS A C 1
ATOM 967 O O . LYS A 1 127 ? 25.454 39.291 -29.620 1.00 82.84 127 LYS A O 1
ATOM 973 N N . CYS A 1 128 ? 24.027 40.078 -28.066 1.00 77.68 128 CYS A N 1
ATOM 974 C CA . CYS A 1 128 ? 22.900 40.206 -28.975 1.00 76.09 128 CYS A CA 1
ATOM 975 C C . CYS A 1 128 ? 22.665 41.690 -29.223 1.00 97.15 128 CYS A C 1
ATOM 976 O O . CYS A 1 128 ? 22.662 42.487 -28.279 1.00 99.56 128 CYS A O 1
ATOM 979 N N . GLU A 1 129 ? 22.474 42.056 -30.492 1.00 114.85 129 GLU A N 1
ATOM 980 C CA . GLU A 1 129 ? 22.340 43.467 -30.843 1.00 105.68 129 GLU A CA 1
ATOM 981 C C . GLU A 1 129 ? 21.097 44.078 -30.209 1.00 100.22 129 GLU A C 1
ATOM 982 O O . GLU A 1 129 ? 21.171 45.127 -29.558 1.00 111.34 129 GLU A O 1
ATOM 988 N N . ARG A 1 130 ? 19.942 43.441 -30.403 1.00 97.16 130 ARG A N 1
ATOM 989 C CA . ARG A 1 130 ? 18.678 43.953 -29.887 1.00 108.67 130 ARG A CA 1
ATOM 990 C C . ARG A 1 130 ? 18.732 44.132 -28.378 1.00 115.67 130 ARG A C 1
ATOM 991 O O . ARG A 1 130 ? 18.770 45.258 -27.870 1.00 118.85 130 ARG A O 1
ATOM 999 N N . ASP A 1 131 ? 18.735 43.010 -27.661 1.00 105.64 131 ASP A N 1
ATOM 1000 C CA . ASP A 1 131 ? 18.524 42.994 -26.223 1.00 102.47 131 ASP A CA 1
ATOM 1001 C C . ASP A 1 131 ? 19.736 43.472 -25.435 1.00 94.49 131 ASP A C 1
ATOM 1002 O O . ASP A 1 131 ? 19.601 43.749 -24.238 1.00 97.25 131 ASP A O 1
ATOM 1007 N N . ASN A 1 132 ? 20.898 43.590 -26.077 1.00 83.40 132 ASN A N 1
ATOM 1008 C CA . ASN A 1 132 ? 22.138 43.998 -25.419 1.00 91.14 132 ASN A CA 1
ATOM 1009 C C . ASN A 1 132 ? 22.428 43.099 -24.217 1.00 98.67 132 ASN A C 1
ATOM 1010 O O . ASN A 1 132 ? 22.732 43.560 -23.114 1.00 101.61 132 ASN A O 1
ATOM 1015 N N . VAL A 1 133 ? 22.317 41.793 -24.443 1.00 87.40 133 VAL A N 1
ATOM 1016 C CA . VAL A 1 133 ? 22.608 40.784 -23.434 1.00 68.05 133 VAL A CA 1
ATOM 1017 C C . VAL A 1 133 ? 23.638 39.819 -24.004 1.00 75.64 133 VAL A C 1
ATOM 1018 O O . VAL A 1 133 ? 23.649 39.530 -25.205 1.00 104.90 133 VAL A O 1
ATOM 1022 N N . GLU A 1 134 ? 24.512 39.327 -23.131 1.00 76.73 134 GLU A N 1
ATOM 1023 C CA . GLU A 1 134 ? 25.509 38.347 -23.534 1.00 83.78 134 GLU A CA 1
ATOM 1024 C C . GLU A 1 134 ? 24.849 37.027 -23.920 1.00 84.50 134 GLU A C 1
ATOM 1025 O O . GLU A 1 134 ? 23.811 36.640 -23.376 1.00 83.88 134 GLU A O 1
ATOM 1031 N N . THR A 1 135 ? 25.464 36.334 -24.875 1.00 84.60 135 THR A N 1
ATOM 1032 C CA . THR A 1 135 ? 24.941 35.068 -25.372 1.00 84.66 135 THR A CA 1
ATOM 1033 C C . THR A 1 135 ? 25.435 33.905 -24.521 1.00 83.97 135 THR A C 1
ATOM 1034 O O . THR A 1 135 ? 26.594 33.874 -24.099 1.00 81.14 135 THR A O 1
ATOM 1038 N N . LEU A 1 136 ? 24.543 32.952 -24.273 1.00 84.74 136 LEU A N 1
ATOM 1039 C CA . LEU A 1 136 ? 24.874 31.708 -23.597 1.00 72.01 136 LEU A CA 1
ATOM 1040 C C . LEU A 1 136 ? 25.111 30.597 -24.614 1.00 76.14 136 LEU A C 1
ATOM 1041 O O . LEU A 1 136 ? 24.638 30.652 -25.752 1.00 83.38 136 LEU A O 1
ATOM 1046 N N . GLU A 1 137 ? 25.855 29.581 -24.188 1.00 78.05 137 GLU A N 1
ATOM 1047 C CA . GLU A 1 137 ? 26.118 28.404 -25.005 1.00 72.51 137 GLU A CA 1
ATOM 1048 C C . GLU A 1 137 ? 25.651 27.163 -24.260 1.00 66.70 137 GLU A C 1
ATOM 1049 O O . GLU A 1 137 ? 25.924 27.010 -23.065 1.00 85.78 137 GLU A O 1
ATOM 1055 N N . TYR A 1 138 ? 24.944 26.289 -24.967 1.00 69.67 138 TYR A N 1
ATOM 1056 C CA . TYR A 1 138 ? 24.510 25.006 -24.435 1.00 65.16 138 TYR A CA 1
ATOM 1057 C C . TYR A 1 138 ? 25.144 23.889 -25.249 1.00 71.08 138 TYR A C 1
ATOM 1058 O O . TYR A 1 138 ? 25.039 23.877 -26.480 1.00 84.42 138 TYR A O 1
ATOM 1067 N N . VAL A 1 139 ? 25.799 22.957 -24.564 1.00 78.46 139 VAL A N 1
ATOM 1068 C CA . VAL A 1 139 ? 26.395 21.786 -25.192 1.00 78.36 139 VAL A CA 1
ATOM 1069 C C . VAL A 1 139 ? 25.626 20.561 -24.721 1.00 82.79 139 VAL A C 1
ATOM 1070 O O . VAL A 1 139 ? 25.425 20.369 -23.516 1.00 85.04 139 VAL A O 1
ATOM 1074 N N . GLU A 1 140 ? 25.193 19.738 -25.671 1.00 59.99 140 GLU A N 1
ATOM 1075 C CA . GLU A 1 140 ? 24.345 18.590 -25.382 1.00 62.05 140 GLU A CA 1
ATOM 1076 C C . GLU A 1 140 ? 25.217 17.391 -25.030 1.00 72.83 140 GLU A C 1
ATOM 1077 O O . GLU A 1 140 ? 26.012 16.931 -25.857 1.00 78.13 140 GLU A O 1
ATOM 1083 N N . MET A 1 141 ? 25.071 16.890 -23.805 1.00 76.10 141 MET A N 1
ATOM 1084 C CA . MET A 1 141 ? 25.834 15.734 -23.341 1.00 64.19 141 MET A CA 1
ATOM 1085 C C . MET A 1 141 ? 24.997 14.479 -23.557 1.00 70.72 141 MET A C 1
ATOM 1086 O O . MET A 1 141 ? 24.059 14.204 -22.805 1.00 64.69 141 MET A O 1
ATOM 1091 N N . THR A 1 142 ? 25.338 13.716 -24.588 1.00 63.64 142 THR A N 1
ATOM 1092 C CA . THR A 1 142 ? 24.657 12.469 -24.887 1.00 67.75 142 THR A CA 1
ATOM 1093 C C . THR A 1 142 ? 25.277 11.320 -24.100 1.00 62.25 142 THR A C 1
ATOM 1094 O O . THR A 1 142 ? 26.383 11.425 -23.566 1.00 66.92 142 THR A O 1
ATOM 1098 N N . SER A 1 143 ? 24.545 10.207 -24.039 1.00 58.29 143 SER A N 1
ATOM 1099 C CA . SER A 1 143 ? 25.055 9.023 -23.362 1.00 60.33 143 SER A CA 1
ATOM 1100 C C . SER A 1 143 ? 25.958 8.194 -24.263 1.00 68.88 143 SER A C 1
ATOM 1101 O O . SER A 1 143 ? 26.718 7.360 -23.761 1.00 58.97 143 SER A O 1
ATOM 1104 N N . GLU A 1 144 ? 25.890 8.408 -25.579 1.00 69.37 144 GLU A N 1
ATOM 1105 C CA . GLU A 1 144 ? 26.883 7.825 -26.474 1.00 80.32 144 GLU A CA 1
ATOM 1106 C C . GLU A 1 144 ? 28.263 8.410 -26.212 1.00 77.30 144 GLU A C 1
ATOM 1107 O O . GLU A 1 144 ? 29.275 7.708 -26.322 1.00 78.45 144 GLU A O 1
ATOM 1113 N N . CYS A 1 145 ? 28.322 9.698 -25.868 1.00 77.90 145 CYS A N 1
ATOM 1114 C CA . CYS A 1 145 ? 29.585 10.313 -25.477 1.00 73.04 145 CYS A CA 1
ATOM 1115 C C . CYS A 1 145 ? 30.163 9.645 -24.235 1.00 67.07 145 CYS A C 1
ATOM 1116 O O . CYS A 1 145 ? 31.347 9.290 -24.199 1.00 73.00 145 CYS A O 1
ATOM 1119 N N . ILE A 1 146 ? 29.339 9.477 -23.197 1.00 53.18 146 ILE A N 1
ATOM 1120 C CA . ILE A 1 146 ? 29.794 8.819 -21.977 1.00 50.19 146 ILE A CA 1
ATOM 1121 C C . ILE A 1 146 ? 30.220 7.385 -22.263 1.00 61.52 146 ILE A C 1
ATOM 1122 O O . ILE A 1 146 ? 31.132 6.858 -21.614 1.00 62.62 146 ILE A O 1
ATOM 1127 N N . LYS A 1 147 ? 29.581 6.734 -23.239 1.00 75.96 147 LYS A N 1
ATOM 1128 C CA . LYS A 1 147 ? 29.998 5.392 -23.635 1.00 60.69 147 LYS A CA 1
ATOM 1129 C C . LYS A 1 147 ? 31.427 5.398 -24.161 1.00 62.75 147 LYS A C 1
ATOM 1130 O O . LYS A 1 147 ? 32.259 4.583 -23.747 1.00 56.17 147 LYS A O 1
ATOM 1136 N N . ARG A 1 148 ? 31.725 6.312 -25.086 1.00 58.89 148 ARG A N 1
ATOM 1137 C CA . ARG A 1 148 ? 33.074 6.411 -25.631 1.00 69.06 148 ARG A CA 1
ATOM 1138 C C . ARG A 1 148 ? 34.079 6.742 -24.536 1.00 68.93 148 ARG A C 1
ATOM 1139 O O . ARG A 1 148 ? 35.156 6.138 -24.461 1.00 68.43 148 ARG A O 1
ATOM 1147 N N . GLY A 1 149 ? 33.743 7.710 -23.682 1.00 64.08 149 GLY A N 1
ATOM 1148 C CA . GLY A 1 149 ? 34.570 7.976 -22.517 1.00 55.60 149 GLY A CA 1
ATOM 1149 C C . GLY A 1 149 ? 34.779 6.748 -21.656 1.00 53.88 149 GLY A C 1
ATOM 1150 O O . GLY A 1 149 ? 35.894 6.479 -21.206 1.00 61.55 149 GLY A O 1
ATOM 1151 N N . LEU A 1 150 ? 33.718 5.962 -21.449 1.00 60.98 150 LEU A N 1
ATOM 1152 C CA . LEU A 1 150 ? 33.813 4.788 -20.587 1.00 64.98 150 LEU A CA 1
ATOM 1153 C C . LEU A 1 150 ? 34.699 3.707 -21.195 1.00 62.38 150 LEU A C 1
ATOM 1154 O O . LEU A 1 150 ? 35.354 2.959 -20.461 1.00 56.78 150 LEU A O 1
ATOM 1159 N N . GLU A 1 151 ? 34.720 3.600 -22.524 1.00 63.95 151 GLU A N 1
ATOM 1160 C CA . GLU A 1 151 ? 35.649 2.684 -23.177 1.00 56.19 151 GLU A CA 1
ATOM 1161 C C . GLU A 1 151 ? 37.093 3.082 -22.901 1.00 62.31 151 GLU A C 1
ATOM 1162 O O . GLU A 1 151 ? 37.950 2.221 -22.671 1.00 59.84 151 GLU A O 1
ATOM 1168 N N . GLN A 1 152 ? 37.383 4.385 -22.940 1.00 69.03 152 GLN A N 1
ATOM 1169 C CA . GLN A 1 152 ? 38.744 4.858 -22.703 1.00 52.67 152 GLN A CA 1
ATOM 1170 C C . GLN A 1 152 ? 39.236 4.482 -21.308 1.00 61.76 152 GLN A C 1
ATOM 1171 O O . GLN A 1 152 ? 40.334 3.934 -21.158 1.00 67.82 152 GLN A O 1
ATOM 1177 N N . THR A 1 153 ? 38.443 4.770 -20.269 1.00 54.86 153 THR A N 1
ATOM 1178 C CA . THR A 1 153 ? 38.894 4.436 -18.920 1.00 61.43 153 THR A CA 1
ATOM 1179 C C . THR A 1 153 ? 38.968 2.934 -18.700 1.00 60.83 153 THR A C 1
ATOM 1180 O O . THR A 1 153 ? 39.729 2.486 -17.838 1.00 65.27 153 THR A O 1
ATOM 1184 N N . ARG A 1 154 ? 38.205 2.150 -19.461 1.00 59.65 154 ARG A N 1
ATOM 1185 C CA . ARG A 1 154 ? 38.338 0.700 -19.385 1.00 63.88 154 ARG A CA 1
ATOM 1186 C C . ARG A 1 154 ? 39.724 0.266 -19.849 1.00 63.38 154 ARG A C 1
ATOM 1187 O O . ARG A 1 154 ? 40.372 -0.573 -19.212 1.00 67.95 154 ARG A O 1
ATOM 1195 N N . ASN A 1 155 ? 40.193 0.825 -20.968 1.00 60.96 155 ASN A N 1
ATOM 1196 C CA . ASN A 1 155 ? 41.558 0.563 -21.414 1.00 74.67 155 ASN A CA 1
ATOM 1197 C C . ASN A 1 155 ? 42.579 1.048 -20.392 1.00 66.12 155 ASN A C 1
ATOM 1198 O O . ASN A 1 155 ? 43.581 0.371 -20.135 1.00 76.42 155 ASN A O 1
ATOM 1203 N N . LEU A 1 156 ? 42.351 2.229 -19.812 1.00 72.37 156 LEU A N 1
ATOM 1204 C CA . LEU A 1 156 ? 43.306 2.781 -18.855 1.00 62.80 156 LEU A CA 1
ATOM 1205 C C . LEU A 1 156 ? 43.429 1.901 -17.617 1.00 63.03 156 LEU A C 1
ATOM 1206 O O . LEU A 1 156 ? 44.541 1.639 -17.144 1.00 68.77 156 LEU A O 1
ATOM 1211 N N . VAL A 1 157 ? 42.300 1.431 -17.079 1.00 59.93 157 VAL A N 1
ATOM 1212 C CA . VAL A 1 157 ? 42.348 0.526 -15.934 1.00 56.63 157 VAL A CA 1
ATOM 1213 C C . VAL A 1 157 ? 43.066 -0.763 -16.306 1.00 62.38 157 VAL A C 1
ATOM 1214 O O . VAL A 1 157 ? 43.757 -1.364 -15.474 1.00 62.39 157 VAL A O 1
ATOM 1218 N N . GLU A 1 158 ? 42.930 -1.199 -17.560 1.00 73.78 158 GLU A N 1
ATOM 1219 C CA . GLU A 1 158 ? 43.652 -2.379 -18.022 1.00 68.16 158 GLU A CA 1
ATOM 1220 C C . GLU A 1 158 ? 45.159 -2.151 -17.973 1.00 69.05 158 GLU A C 1
ATOM 1221 O O . GLU A 1 158 ? 45.911 -2.994 -17.470 1.00 64.69 158 GLU A O 1
ATOM 1227 N N . ILE A 1 159 ? 45.617 -1.014 -18.502 1.00 58.37 159 ILE A N 1
ATOM 1228 C CA . ILE A 1 159 ? 47.045 -0.703 -18.500 1.00 51.30 159 ILE A CA 1
ATOM 1229 C C . ILE A 1 159 ? 47.572 -0.610 -17.072 1.00 59.63 159 ILE A C 1
ATOM 1230 O O . ILE A 1 159 ? 48.598 -1.209 -16.729 1.00 71.71 159 ILE A O 1
ATOM 1235 N N . LEU A 1 160 ? 46.876 0.145 -16.219 1.00 53.23 160 LEU A N 1
ATOM 1236 C CA . LEU A 1 160 ? 47.366 0.373 -14.862 1.00 44.06 160 LEU A CA 1
ATOM 1237 C C . LEU A 1 160 ? 47.381 -0.909 -14.038 1.00 58.43 160 LEU A C 1
ATOM 1238 O O . LEU A 1 160 ? 48.260 -1.083 -13.186 1.00 60.18 160 LEU A O 1
ATOM 1243 N N . GLU A 1 161 ? 46.431 -1.815 -14.275 1.00 65.27 161 GLU A N 1
ATOM 1244 C CA . GLU A 1 161 ? 46.369 -3.042 -13.487 1.00 63.52 161 GLU A CA 1
ATOM 1245 C C . GLU A 1 161 ? 47.329 -4.103 -14.012 1.00 69.63 161 GLU A C 1
ATOM 1246 O O . GLU A 1 161 ? 48.024 -4.757 -13.228 1.00 67.83 161 GLU A O 1
ATOM 1252 N N . ASP A 1 162 ? 47.381 -4.287 -15.330 1.00 71.42 162 ASP A N 1
ATOM 1253 C CA . ASP A 1 162 ? 48.129 -5.396 -15.908 1.00 67.79 162 ASP A CA 1
ATOM 1254 C C . ASP A 1 162 ? 49.581 -5.042 -16.201 1.00 63.98 162 ASP A C 1
ATOM 1255 O O . ASP A 1 162 ? 50.468 -5.882 -16.017 1.00 74.53 162 ASP A O 1
ATOM 1260 N N . ASP A 1 163 ? 49.848 -3.822 -16.666 1.00 61.01 163 ASP A N 1
ATOM 1261 C CA . ASP A 1 163 ? 51.222 -3.410 -16.927 1.00 56.64 163 ASP A CA 1
ATOM 1262 C C . ASP A 1 163 ? 51.913 -2.855 -15.686 1.00 63.73 163 ASP A C 1
ATOM 1263 O O . ASP A 1 163 ? 53.069 -3.199 -15.419 1.00 69.59 163 ASP A O 1
ATOM 1268 N N . PHE A 1 164 ? 51.224 -2.014 -14.912 1.00 66.76 164 PHE A N 1
ATOM 1269 C CA . PHE A 1 164 ? 51.836 -1.337 -13.774 1.00 58.90 164 PHE A CA 1
ATOM 1270 C C . PHE A 1 164 ? 51.574 -2.018 -12.438 1.00 58.06 164 PHE A C 1
ATOM 1271 O O . PHE A 1 164 ? 52.275 -1.719 -11.465 1.00 68.90 164 PHE A O 1
ATOM 1279 N N . GLY A 1 165 ? 50.588 -2.908 -12.358 1.00 59.39 165 GLY A N 1
ATOM 1280 C CA . GLY A 1 165 ? 50.311 -3.572 -11.100 1.00 55.63 165 GLY A CA 1
ATOM 1281 C C . GLY A 1 165 ? 49.629 -2.708 -10.065 1.00 65.52 165 GLY A C 1
ATOM 1282 O O . GLY A 1 165 ? 49.653 -3.046 -8.879 1.00 53.48 165 GLY A O 1
ATOM 1283 N N . LEU A 1 166 ? 49.018 -1.602 -10.479 1.00 64.79 166 LEU A N 1
ATOM 1284 C CA . LEU A 1 166 ? 48.386 -0.665 -9.566 1.00 55.37 166 LEU A CA 1
ATOM 1285 C C . LEU A 1 166 ? 46.901 -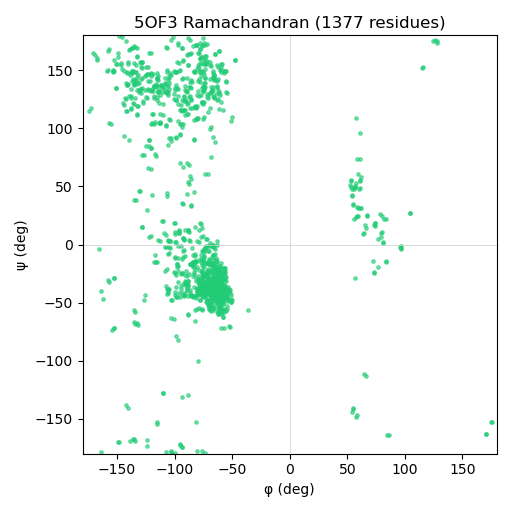0.989 -9.407 1.00 64.49 166 LEU A C 1
ATOM 1286 O O . LEU A 1 166 ? 46.331 -1.801 -10.139 1.00 71.71 166 LEU A O 1
ATOM 1291 N N . LYS A 1 167 ? 46.274 -0.340 -8.422 1.00 71.24 167 LYS A N 1
ATOM 1292 C CA . LYS A 1 167 ? 44.865 -0.545 -8.086 1.00 71.21 167 LYS A CA 1
ATOM 1293 C C . LYS A 1 167 ? 44.145 0.791 -8.230 1.00 56.61 167 LYS A C 1
ATOM 1294 O O . LYS A 1 167 ? 43.941 1.511 -7.240 1.00 65.71 167 LYS A O 1
ATOM 1300 N N . PRO A 1 168 ? 43.740 1.149 -9.442 1.00 51.62 168 PRO A N 1
ATOM 1301 C CA . PRO A 1 168 ? 43.127 2.459 -9.665 1.00 52.07 168 PRO A CA 1
ATOM 1302 C C . PRO A 1 168 ? 41.667 2.494 -9.233 1.00 66.06 168 PRO A C 1
ATOM 1303 O O . PRO A 1 168 ? 40.972 1.478 -9.176 1.00 63.75 168 PRO A O 1
ATOM 1307 N N . LYS A 1 169 ? 41.215 3.705 -8.917 1.00 69.44 169 LYS A N 1
ATOM 1308 C CA . LYS A 1 169 ? 39.817 3.985 -8.628 1.00 49.73 169 LYS A CA 1
ATOM 1309 C C . LYS A 1 169 ? 39.234 4.844 -9.741 1.00 51.98 169 LYS A C 1
ATOM 1310 O O . LYS A 1 169 ? 39.873 5.795 -10.201 1.00 67.16 169 LYS A O 1
ATOM 1316 N N . VAL A 1 170 ? 38.021 4.510 -10.172 1.00 52.00 170 VAL A N 1
ATOM 1317 C CA . VAL A 1 170 ? 37.351 5.220 -11.254 1.00 55.63 170 VAL A CA 1
ATOM 1318 C C . VAL A 1 170 ? 36.216 6.044 -10.668 1.00 55.45 170 VAL A C 1
ATOM 1319 O O . VAL A 1 170 ? 35.481 5.578 -9.790 1.00 57.91 170 VAL A O 1
ATOM 1323 N N . TYR A 1 171 ? 36.070 7.269 -11.165 1.00 52.46 171 TYR A N 1
ATOM 1324 C CA . TYR A 1 171 ? 35.044 8.190 -10.707 1.00 55.20 171 TYR A CA 1
ATOM 1325 C C . TYR A 1 171 ? 34.397 8.856 -11.908 1.00 55.63 171 TYR A C 1
ATOM 1326 O O . TYR A 1 171 ? 35.077 9.183 -12.883 1.00 58.19 171 TYR A O 1
ATOM 1335 N N . PHE A 1 172 ? 33.086 9.058 -11.831 1.00 61.00 172 PHE A N 1
ATOM 1336 C CA . PHE A 1 172 ? 32.425 9.952 -12.768 1.00 51.77 172 PHE A CA 1
ATOM 1337 C C . PHE A 1 172 ? 32.813 11.387 -12.442 1.00 56.31 172 PHE A C 1
ATOM 1338 O O . PHE A 1 172 ? 32.667 11.835 -11.300 1.00 64.29 172 PHE A O 1
ATOM 1346 N N . SER A 1 173 ? 33.322 12.108 -13.443 1.00 55.10 173 SER A N 1
ATOM 1347 C CA . SER A 1 173 ? 33.804 13.465 -13.211 1.00 55.09 173 SER A CA 1
ATOM 1348 C C . SER A 1 173 ? 32.697 14.412 -12.778 1.00 62.98 173 SER A C 1
ATOM 1349 O O . SER A 1 173 ? 32.997 15.508 -12.289 1.00 60.77 173 SER A O 1
ATOM 1352 N N . GLY A 1 174 ? 31.436 14.020 -12.937 1.00 53.04 174 GLY A N 1
ATOM 1353 C CA . GLY A 1 174 ? 30.316 14.883 -12.642 1.00 54.15 174 GLY A CA 1
ATOM 1354 C C . GLY A 1 174 ? 29.756 15.622 -13.835 1.00 59.74 174 GLY A C 1
ATOM 1355 O O . GLY A 1 174 ? 28.771 16.353 -13.680 1.00 54.79 174 GLY A O 1
ATOM 1356 N N . ASN A 1 175 ? 30.343 15.454 -15.022 1.00 59.69 175 ASN A N 1
ATOM 1357 C CA . ASN A 1 175 ? 29.916 16.242 -16.171 1.00 55.39 175 ASN A CA 1
ATOM 1358 C C . ASN A 1 175 ? 30.154 15.535 -17.502 1.00 63.91 175 ASN A C 1
ATOM 1359 O O . ASN A 1 175 ? 29.199 15.086 -18.143 1.00 72.23 175 ASN A O 1
ATOM 1364 N N . ARG A 1 176 ? 31.417 15.421 -17.934 1.00 68.13 176 ARG A N 1
ATOM 1365 C CA . ARG A 1 176 ? 31.706 14.992 -19.300 1.00 69.18 176 ARG A CA 1
ATOM 1366 C C . ARG A 1 176 ? 32.690 13.830 -19.374 1.00 62.01 176 ARG A C 1
ATOM 1367 O O . ARG A 1 176 ? 33.230 13.561 -20.452 1.00 81.93 176 ARG A O 1
ATOM 1375 N N . GLY A 1 177 ? 32.945 13.132 -18.273 1.00 47.61 177 GLY A N 1
ATOM 1376 C CA . GLY A 1 177 ? 33.910 12.054 -18.347 1.00 58.32 177 GLY A CA 1
ATOM 1377 C C . GLY A 1 177 ? 34.224 11.366 -17.038 1.00 59.57 177 GLY A C 1
ATOM 1378 O O . GLY A 1 177 ? 33.396 11.333 -16.124 1.00 58.24 177 GLY A O 1
ATOM 1379 N N . PHE A 1 178 ? 35.426 10.805 -16.940 1.00 59.61 178 PHE A N 1
ATOM 1380 C CA . PHE A 1 178 ? 35.799 9.983 -15.803 1.00 56.00 178 PHE A CA 1
ATOM 1381 C C . PHE A 1 178 ? 37.181 10.370 -15.301 1.00 59.56 178 PHE A C 1
ATOM 1382 O O . PHE A 1 178 ? 38.051 10.786 -16.071 1.00 56.85 178 PHE A O 1
ATOM 1390 N N . HIS A 1 179 ? 37.368 10.224 -13.994 1.00 66.54 179 HIS A N 1
ATOM 1391 C CA . HIS A 1 179 ? 38.656 10.412 -13.345 1.00 56.26 179 HIS A CA 1
ATOM 1392 C C . HIS A 1 179 ? 39.178 9.065 -12.872 1.00 63.98 179 HIS A C 1
ATOM 1393 O O . HIS A 1 179 ? 38.429 8.273 -12.293 1.00 73.32 179 HIS A O 1
ATOM 1400 N N . VAL A 1 180 ? 40.457 8.808 -13.120 1.00 60.00 180 VAL A N 1
ATOM 1401 C CA . VAL A 1 180 ? 41.140 7.633 -12.595 1.00 60.92 180 VAL A CA 1
ATOM 1402 C C . VAL A 1 180 ? 42.216 8.114 -11.635 1.00 64.95 180 VAL A C 1
ATOM 1403 O O . VAL A 1 180 ? 43.067 8.932 -12.004 1.00 56.67 180 VAL A O 1
ATOM 1407 N N . GLN A 1 181 ? 42.168 7.614 -10.405 1.00 49.44 181 GLN A N 1
ATOM 1408 C CA . GLN A 1 181 ? 43.066 8.042 -9.345 1.00 53.02 181 GLN A CA 1
ATOM 1409 C C . GLN A 1 181 ? 43.659 6.812 -8.680 1.00 66.70 181 GLN A C 1
ATOM 1410 O O . GLN A 1 181 ? 42.928 5.881 -8.327 1.00 71.37 181 GLN A O 1
ATOM 1416 N N . VAL A 1 182 ? 44.976 6.808 -8.513 1.00 63.57 182 VAL A N 1
ATOM 1417 C CA . VAL A 1 182 ? 45.682 5.715 -7.859 1.00 67.35 182 VAL A CA 1
ATOM 1418 C C . VAL A 1 182 ? 46.194 6.236 -6.526 1.00 57.91 182 VAL A C 1
ATOM 1419 O O . VAL A 1 182 ? 47.086 7.092 -6.481 1.00 76.23 182 VAL A O 1
ATOM 1423 N N . ASP A 1 183 ? 45.627 5.725 -5.437 1.00 82.72 183 ASP A N 1
ATOM 1424 C CA . ASP A 1 183 ? 46.180 5.984 -4.116 1.00 83.10 183 ASP A CA 1
ATOM 1425 C C . ASP A 1 183 ? 47.514 5.262 -3.998 1.00 86.43 183 ASP A C 1
ATOM 1426 O O . ASP A 1 183 ? 47.571 4.030 -4.077 1.00 93.98 183 ASP A O 1
ATOM 1431 N N . CYS A 1 184 ? 48.586 6.024 -3.814 1.00 65.75 184 CYS A N 1
ATOM 1432 C CA . CYS A 1 184 ? 49.912 5.459 -3.626 1.00 92.71 184 CYS A CA 1
ATOM 1433 C C . CYS A 1 184 ? 50.584 6.136 -2.444 1.00 85.71 184 CYS A C 1
ATOM 1434 O O . CYS A 1 184 ? 50.574 7.367 -2.337 1.00 59.77 184 CYS A O 1
ATOM 1437 N N . TYR A 1 185 ? 51.173 5.323 -1.563 1.00 95.05 185 TYR A N 1
ATOM 1438 C CA . TYR A 1 185 ? 51.667 5.789 -0.279 1.00 85.37 185 TYR A CA 1
ATOM 1439 C C . TYR A 1 185 ? 53.176 5.682 -0.126 1.00 103.29 185 TYR A C 1
ATOM 1440 O O . TYR A 1 185 ? 53.730 6.294 0.794 1.00 119.14 185 TYR A O 1
ATOM 1449 N N . GLY A 1 186 ? 53.856 4.932 -0.990 1.00 92.20 186 GLY A N 1
ATOM 1450 C CA . GLY A 1 186 ? 55.284 4.735 -0.849 1.00 103.21 186 GLY A CA 1
ATOM 1451 C C . GLY A 1 186 ? 56.123 5.713 -1.642 1.00 96.83 186 GLY A C 1
ATOM 1452 O O . GLY A 1 186 ? 55.903 6.927 -1.588 1.00 101.34 186 GLY A O 1
ATOM 1453 N N . ASN A 1 187 ? 57.099 5.186 -2.382 1.00 103.73 187 ASN A N 1
ATOM 1454 C CA . ASN A 1 187 ? 57.899 5.990 -3.296 1.00 91.94 187 ASN A CA 1
ATOM 1455 C C . ASN A 1 187 ? 57.167 6.323 -4.589 1.00 79.56 187 ASN A C 1
ATOM 1456 O O . ASN A 1 187 ? 57.645 7.173 -5.349 1.00 82.22 187 ASN A O 1
ATOM 1461 N N . CYS A 1 188 ? 56.031 5.673 -4.861 1.00 66.00 188 CYS A N 1
ATOM 1462 C CA . CYS A 1 188 ? 55.223 6.045 -6.019 1.00 71.30 188 CYS A CA 1
ATOM 1463 C C . CYS A 1 188 ? 54.741 7.484 -5.918 1.00 78.08 188 CYS A C 1
ATOM 1464 O O . CYS A 1 188 ? 54.603 8.167 -6.938 1.00 78.19 188 CYS A O 1
ATOM 1467 N N . ALA A 1 189 ? 54.473 7.959 -4.700 1.00 65.81 189 ALA A N 1
ATOM 1468 C CA . ALA A 1 189 ? 53.998 9.323 -4.517 1.00 52.15 189 ALA A CA 1
ATOM 1469 C C . ALA A 1 189 ? 55.085 10.356 -4.773 1.00 62.04 189 ALA A C 1
ATOM 1470 O O . ALA A 1 189 ? 54.765 11.502 -5.104 1.00 68.85 189 ALA A O 1
ATOM 1472 N N . LEU A 1 190 ? 56.353 9.977 -4.641 1.00 64.12 190 LEU A N 1
ATOM 1473 C CA . LEU A 1 190 ? 57.466 10.900 -4.799 1.00 69.97 190 LEU A CA 1
ATOM 1474 C C . LEU A 1 190 ? 57.946 11.005 -6.239 1.00 66.00 190 LEU A C 1
ATOM 1475 O O . LEU A 1 190 ? 59.019 11.568 -6.481 1.00 66.27 190 LEU A O 1
ATOM 1480 N N . LEU A 1 191 ? 57.179 10.483 -7.194 1.00 59.50 191 LEU A N 1
ATOM 1481 C CA . LEU A 1 191 ? 57.608 10.482 -8.586 1.00 63.36 191 LEU A CA 1
ATOM 1482 C C . LEU A 1 191 ? 57.661 11.906 -9.123 1.00 59.03 191 LEU A C 1
ATOM 1483 O O . LEU A 1 191 ? 56.737 12.697 -8.909 1.00 59.87 191 LEU A O 1
ATOM 1488 N N . ASP A 1 192 ? 58.762 12.234 -9.802 1.00 71.84 192 ASP A N 1
ATOM 1489 C CA . ASP A 1 192 ? 58.923 13.496 -10.516 1.00 56.18 192 ASP A CA 1
ATOM 1490 C C . ASP A 1 192 ? 57.719 13.833 -11.385 1.00 57.86 192 ASP A C 1
ATOM 1491 O O . ASP A 1 192 ? 56.950 12.947 -11.769 1.00 67.16 192 ASP A O 1
ATOM 1496 N N . SER A 1 193 ? 57.560 15.114 -11.717 1.00 60.65 193 SER A N 1
ATOM 1497 C CA . SER A 1 193 ? 56.682 15.472 -12.824 1.00 50.42 193 SER A CA 1
ATOM 1498 C C . SER A 1 193 ? 57.214 14.928 -14.143 1.00 67.52 193 SER A C 1
ATOM 1499 O O . SER A 1 193 ? 56.431 14.607 -15.044 1.00 75.16 193 SER A O 1
ATOM 1502 N N . ASP A 1 194 ? 58.539 14.811 -14.271 1.00 74.23 194 ASP A N 1
ATOM 1503 C CA . ASP A 1 194 ? 59.125 14.208 -15.464 1.00 67.64 194 ASP A CA 1
ATOM 1504 C C . ASP A 1 194 ? 58.819 12.718 -15.540 1.00 66.67 194 ASP A C 1
ATOM 1505 O O . ASP A 1 194 ? 58.459 12.206 -16.606 1.00 68.09 194 ASP A O 1
ATOM 1510 N N . GLU A 1 195 ? 58.964 12.005 -14.421 1.00 52.89 195 GLU A N 1
ATOM 1511 C CA . GLU A 1 195 ? 58.646 10.582 -14.407 1.00 63.22 195 GLU A CA 1
ATOM 1512 C C . GLU A 1 195 ? 57.163 10.336 -14.658 1.00 68.83 195 GLU A C 1
ATOM 1513 O O . GLU A 1 195 ? 56.795 9.309 -15.241 1.00 72.85 195 GLU A O 1
ATOM 1519 N N . ARG A 1 196 ? 56.300 11.259 -14.229 1.00 74.86 196 ARG A N 1
ATOM 1520 C CA . ARG A 1 196 ? 54.874 11.113 -14.501 1.00 70.20 196 ARG A CA 1
ATOM 1521 C C . ARG A 1 196 ? 54.557 11.326 -15.977 1.00 65.97 196 ARG A C 1
ATOM 1522 O O . ARG A 1 196 ? 53.601 10.736 -16.494 1.00 69.49 196 ARG A O 1
ATOM 1530 N N . LYS A 1 197 ? 55.340 12.158 -16.671 1.00 73.27 197 LYS A N 1
ATOM 1531 C CA . LYS A 1 197 ? 55.142 12.321 -18.107 1.00 63.21 197 LYS A CA 1
ATOM 1532 C C . LYS A 1 197 ? 55.537 11.063 -18.872 1.00 63.71 197 LYS A C 1
ATOM 1533 O O . LYS A 1 197 ? 54.974 10.782 -19.936 1.00 66.45 197 LYS A O 1
ATOM 1539 N N . GLU A 1 198 ? 56.495 10.294 -18.349 1.00 57.21 198 GLU A N 1
ATOM 1540 C CA . GLU A 1 198 ? 56.819 9.007 -18.955 1.00 56.94 198 GLU A CA 1
ATOM 1541 C C . GLU A 1 198 ? 55.654 8.033 -18.828 1.00 64.52 198 GLU A C 1
ATOM 1542 O O . GLU A 1 198 ? 55.326 7.321 -19.783 1.00 75.79 198 GLU A O 1
ATOM 1548 N N . ILE A 1 199 ? 55.027 7.981 -17.650 1.00 65.31 199 ILE A N 1
ATOM 1549 C CA . ILE A 1 199 ? 53.841 7.148 -17.474 1.00 64.66 199 ILE A CA 1
ATOM 1550 C C . ILE A 1 199 ? 52.701 7.657 -18.346 1.00 63.20 199 ILE A C 1
ATOM 1551 O O . ILE A 1 199 ? 51.981 6.871 -18.975 1.00 65.00 199 ILE A O 1
ATOM 1556 N N . ALA A 1 200 ? 52.516 8.979 -18.394 1.00 58.94 200 ALA A N 1
ATOM 1557 C CA . ALA A 1 200 ? 51.448 9.554 -19.206 1.00 59.30 200 ALA A CA 1
ATOM 1558 C C . ALA A 1 200 ? 51.605 9.185 -20.677 1.00 64.56 200 ALA A C 1
ATOM 1559 O O . ALA A 1 200 ? 50.626 8.832 -21.344 1.00 73.97 200 ALA A O 1
ATOM 1561 N N . GLU A 1 201 ? 52.831 9.253 -21.200 1.00 73.45 201 GLU A N 1
ATOM 1562 C CA . GLU A 1 201 ? 53.044 8.942 -22.610 1.00 59.89 201 GLU A CA 1
ATOM 1563 C C . GLU A 1 201 ? 52.954 7.445 -22.877 1.00 64.32 201 GLU A C 1
ATOM 1564 O O . GLU A 1 201 ? 52.613 7.034 -23.992 1.00 61.00 201 GLU A O 1
ATOM 1570 N N . TYR A 1 202 ? 53.259 6.619 -21.874 1.00 49.95 202 TYR A N 1
ATOM 1571 C CA . TYR A 1 202 ? 53.049 5.180 -21.999 1.00 44.70 202 TYR A CA 1
ATOM 1572 C C . TYR A 1 202 ? 51.566 4.866 -22.146 1.00 67.64 202 TYR A C 1
ATOM 1573 O O . TYR A 1 202 ? 51.166 4.063 -22.998 1.00 70.77 202 TYR A O 1
ATOM 1582 N N . VAL A 1 203 ? 50.733 5.492 -21.311 1.00 74.43 203 VAL A N 1
ATOM 1583 C CA . VAL A 1 203 ? 49.291 5.274 -21.374 1.00 65.22 203 VAL A CA 1
ATOM 1584 C C . VAL A 1 203 ? 48.731 5.782 -22.697 1.00 57.79 203 VAL A C 1
ATOM 1585 O O . VAL A 1 203 ? 47.865 5.145 -23.310 1.00 68.00 203 VAL A O 1
ATOM 1589 N N . MET A 1 204 ? 49.223 6.928 -23.165 1.00 43.36 204 MET A N 1
ATOM 1590 C CA . MET A 1 204 ? 48.769 7.478 -24.435 1.00 57.71 204 MET A CA 1
ATOM 1591 C C . MET A 1 204 ? 49.352 6.753 -25.641 1.00 66.39 204 MET A C 1
ATOM 1592 O O . MET A 1 204 ? 48.952 7.051 -26.771 1.00 61.30 204 MET A O 1
ATOM 1597 N N . GLY A 1 205 ? 50.272 5.812 -25.433 1.00 73.46 205 GLY A N 1
ATOM 1598 C CA . GLY A 1 205 ? 50.867 5.101 -26.547 1.00 52.65 205 GLY A CA 1
ATOM 1599 C C . GLY A 1 205 ? 51.730 5.949 -27.451 1.00 64.79 205 GLY A C 1
ATOM 1600 O O . GLY A 1 205 ? 51.899 5.607 -28.624 1.00 83.17 205 GLY A O 1
ATOM 1601 N N . ILE A 1 206 ? 52.283 7.051 -26.935 1.00 68.50 206 ILE A N 1
ATOM 1602 C CA . ILE A 1 206 ? 52.975 8.022 -27.782 1.00 73.01 206 ILE A CA 1
ATOM 1603 C C . ILE A 1 206 ? 54.175 7.378 -28.466 1.00 100.84 206 ILE A C 1
ATOM 1604 O O . ILE A 1 206 ? 54.263 7.335 -29.699 1.00 114.23 206 ILE A O 1
ATOM 1609 N N . GLY A 1 207 ? 55.116 6.870 -27.676 1.00 77.35 207 GLY A N 1
ATOM 1610 C CA . GLY A 1 207 ? 56.293 6.249 -28.247 1.00 76.63 207 GLY A CA 1
ATOM 1611 C C . GLY A 1 207 ? 56.220 4.737 -28.274 1.00 78.00 207 GLY A C 1
ATOM 1612 O O . GLY A 1 207 ? 57.246 4.064 -28.403 1.00 76.58 207 GLY A O 1
ATOM 1613 N N . VAL A 1 208 ? 55.012 4.191 -28.156 1.00 80.80 208 VAL A N 1
ATOM 1614 C CA . VAL A 1 208 ? 54.810 2.744 -28.186 1.00 73.83 208 VAL A CA 1
ATOM 1615 C C . VAL A 1 208 ? 54.920 2.263 -29.628 1.00 84.90 208 VAL A C 1
ATOM 1616 O O . VAL A 1 208 ? 54.181 2.743 -30.501 1.00 86.54 208 VAL A O 1
ATOM 1620 N N . PRO A 1 209 ? 55.823 1.333 -29.925 1.00 89.28 209 PRO A N 1
ATOM 1621 C CA . PRO A 1 209 ? 55.913 0.813 -31.291 1.00 83.10 209 PRO A CA 1
ATOM 1622 C C . PRO A 1 209 ? 54.749 -0.115 -31.594 1.00 86.78 209 PRO A C 1
ATOM 1623 O O . PRO A 1 209 ? 54.286 -0.865 -30.731 1.00 80.45 209 PRO A O 1
ATOM 1627 N N . GLY A 1 210 ? 54.268 -0.047 -32.832 1.00 92.04 210 GLY A N 1
ATOM 1628 C CA . GLY A 1 210 ? 53.314 -1.036 -33.301 1.00 76.35 210 GLY A CA 1
ATOM 1629 C C . GLY A 1 210 ? 53.968 -2.402 -33.384 1.00 96.96 210 GLY A C 1
ATOM 1630 O O . GLY A 1 210 ? 55.041 -2.558 -33.980 1.00 122.02 210 GLY A O 1
ATOM 1631 N N . TYR A 1 211 ? 53.340 -3.394 -32.765 1.00 85.55 211 TYR A N 1
ATOM 1632 C CA . TYR A 1 211 ? 53.847 -4.758 -32.810 1.00 88.21 211 TYR A CA 1
ATOM 1633 C C . TYR A 1 211 ? 53.070 -5.512 -33.882 1.00 90.35 211 TYR A C 1
ATOM 1634 O O . TYR A 1 211 ? 52.009 -6.083 -33.600 1.00 88.52 211 TYR A O 1
ATOM 1643 N N . PRO A 1 212 ? 53.575 -5.537 -35.120 1.00 89.57 212 PRO A N 1
ATOM 1644 C CA . PRO A 1 212 ? 52.689 -5.769 -36.271 1.00 93.44 212 PRO A CA 1
ATOM 1645 C C . PRO A 1 212 ? 52.084 -7.162 -36.333 1.00 99.94 212 PRO A C 1
ATOM 1646 O O . PRO A 1 212 ? 50.936 -7.298 -36.773 1.00 115.68 212 PRO A O 1
ATOM 1650 N N . GLY A 1 213 ? 52.806 -8.196 -35.913 1.00 64.21 213 GLY A N 1
ATOM 1651 C CA . GLY A 1 213 ? 52.295 -9.546 -36.063 1.00 64.88 213 GLY A CA 1
ATOM 1652 C C . GLY A 1 213 ? 52.374 -10.397 -34.814 1.00 82.81 213 GLY A C 1
ATOM 1653 O O . GLY A 1 213 ? 52.797 -11.555 -34.876 1.00 83.98 213 GLY A O 1
ATOM 1654 N N . GLY A 1 214 ? 51.964 -9.841 -33.674 1.00 71.27 214 GLY A N 1
ATOM 1655 C CA . GLY A 1 214 ? 52.074 -10.518 -32.402 1.00 71.61 214 GLY A CA 1
ATOM 1656 C C . GLY A 1 214 ? 50.799 -11.240 -32.003 1.00 56.12 214 GLY A C 1
ATOM 1657 O O . GLY A 1 214 ? 49.838 -11.354 -32.767 1.00 77.77 214 GLY A O 1
ATOM 1658 N N . SER A 1 215 ? 50.805 -11.737 -30.771 1.00 64.41 215 SER A N 1
ATOM 1659 C CA . SER A 1 215 ? 49.691 -12.479 -30.201 1.00 62.34 215 SER A CA 1
ATOM 1660 C C . SER A 1 215 ? 48.917 -11.610 -29.218 1.00 87.74 215 SER A C 1
ATOM 1661 O O . SER A 1 215 ? 49.483 -10.744 -28.547 1.00 89.67 215 SER A O 1
ATOM 1664 N N . GLU A 1 216 ? 47.605 -11.847 -29.144 1.00 87.94 216 GLU A N 1
ATOM 1665 C CA . GLU A 1 216 ? 46.765 -11.102 -28.213 1.00 68.46 216 GLU A CA 1
ATOM 1666 C C . GLU A 1 216 ? 47.100 -11.397 -26.756 1.00 77.76 216 GLU A C 1
ATOM 1667 O O . GLU A 1 216 ? 46.778 -10.582 -25.884 1.00 83.99 216 GLU A O 1
ATOM 1673 N N . ASN A 1 217 ? 47.734 -12.532 -26.470 1.00 75.93 217 ASN A N 1
ATOM 1674 C CA . ASN A 1 217 ? 48.100 -12.902 -25.109 1.00 69.56 217 ASN A CA 1
ATOM 1675 C C . ASN A 1 217 ? 49.507 -12.449 -24.737 1.00 76.63 217 ASN A C 1
ATOM 1676 O O . ASN A 1 217 ? 49.987 -12.785 -23.649 1.00 70.43 217 ASN A O 1
ATOM 1681 N N . ALA A 1 218 ? 50.174 -11.701 -25.611 1.00 72.31 218 ALA A N 1
ATOM 1682 C CA . ALA A 1 218 ? 51.487 -11.175 -25.289 1.00 72.40 218 ALA A CA 1
ATOM 1683 C C . ALA A 1 218 ? 51.373 -10.111 -24.196 1.00 78.17 218 ALA A C 1
ATOM 1684 O O . ALA A 1 218 ? 50.328 -9.472 -24.047 1.00 85.37 218 ALA A O 1
ATOM 1686 N N . PRO A 1 219 ? 52.430 -9.903 -23.417 1.00 74.62 219 PRO A N 1
ATOM 1687 C CA . PRO A 1 219 ? 52.350 -8.958 -22.301 1.00 62.54 219 PRO A CA 1
ATOM 1688 C C . PRO A 1 219 ? 52.428 -7.509 -22.759 1.00 63.58 219 PRO A C 1
ATOM 1689 O O . PRO A 1 219 ? 52.881 -7.192 -23.861 1.00 65.54 219 PRO A O 1
ATOM 1693 N N . GLY A 1 220 ? 51.972 -6.629 -21.871 1.00 62.02 220 GLY A N 1
ATOM 1694 C CA . GLY A 1 220 ? 52.065 -5.195 -22.082 1.00 44.58 220 GLY A CA 1
ATOM 1695 C C . GLY A 1 220 ? 51.453 -4.741 -23.386 1.00 51.19 220 GLY A C 1
ATOM 1696 O O . GLY A 1 220 ? 50.407 -5.236 -23.821 1.00 71.13 220 GLY A O 1
ATOM 1697 N N . TRP A 1 221 ? 52.117 -3.780 -24.026 1.00 57.97 221 TRP A N 1
ATOM 1698 C CA . TRP A 1 221 ? 51.618 -3.187 -25.259 1.00 53.28 221 TRP A CA 1
ATOM 1699 C C . TRP A 1 221 ? 51.752 -4.104 -26.464 1.00 68.49 221 TRP A C 1
ATOM 1700 O O . TRP A 1 221 ? 51.317 -3.716 -27.552 1.00 78.29 221 TRP A O 1
ATOM 1711 N N . VAL A 1 222 ? 52.337 -5.290 -26.315 1.00 68.03 222 VAL A N 1
ATOM 1712 C CA . VAL A 1 222 ? 52.435 -6.212 -27.443 1.00 84.50 222 VAL A CA 1
ATOM 1713 C C . VAL A 1 222 ? 51.092 -6.884 -27.699 1.00 82.73 222 VAL A C 1
ATOM 1714 O O . VAL A 1 222 ? 50.544 -6.817 -28.805 1.00 78.38 222 VAL A O 1
ATOM 1718 N N . GLY A 1 223 ? 50.543 -7.541 -26.674 1.00 65.53 223 GLY A N 1
ATOM 1719 C CA . GLY A 1 223 ? 49.197 -8.079 -26.788 1.00 69.75 223 GLY A CA 1
ATOM 1720 C C . GLY A 1 223 ? 48.158 -6.999 -27.024 1.00 80.76 223 GLY A C 1
ATOM 1721 O O . GLY A 1 223 ? 47.242 -7.168 -27.832 1.00 83.58 223 GLY A O 1
ATOM 1722 N N . ARG A 1 224 ? 48.283 -5.877 -26.311 1.00 80.84 224 ARG A N 1
ATOM 1723 C CA . ARG A 1 224 ? 47.291 -4.810 -26.408 1.00 72.35 224 ARG A CA 1
ATOM 1724 C C . ARG A 1 224 ? 47.212 -4.244 -27.822 1.00 72.98 224 ARG A C 1
ATOM 1725 O O . ARG A 1 224 ? 46.115 -3.994 -28.336 1.00 84.55 224 ARG A O 1
ATOM 1733 N N . LYS A 1 225 ? 48.362 -4.033 -28.467 1.00 73.03 225 LYS A N 1
ATOM 1734 C CA . LYS A 1 225 ? 48.356 -3.519 -29.834 1.00 64.91 225 LYS A CA 1
ATOM 1735 C C . LYS A 1 225 ? 47.747 -4.514 -30.813 1.00 81.48 225 LYS A C 1
ATOM 1736 O O . LYS A 1 225 ? 47.184 -4.107 -31.836 1.00 86.66 225 L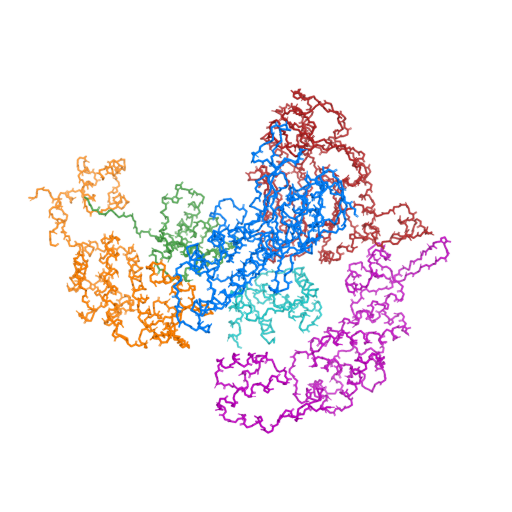YS A O 1
ATOM 1742 N N . ASN A 1 226 ? 47.838 -5.808 -30.521 1.00 77.78 226 ASN A N 1
ATOM 1743 C CA . ASN A 1 226 ? 47.264 -6.832 -31.381 1.00 81.36 226 ASN A CA 1
ATOM 1744 C C . ASN A 1 226 ? 45.845 -7.206 -30.981 1.00 73.12 226 ASN A C 1
ATOM 1745 O O . ASN A 1 226 ? 45.208 -8.004 -31.676 1.00 83.93 226 ASN A O 1
ATOM 1750 N N . ARG A 1 227 ? 45.341 -6.657 -29.879 1.00 77.07 227 ARG A N 1
ATOM 1751 C CA . ARG A 1 227 ? 43.921 -6.692 -29.570 1.00 63.10 227 ARG A CA 1
ATOM 1752 C C . ARG A 1 227 ? 43.174 -5.517 -30.187 1.00 67.95 227 ARG A C 1
ATOM 1753 O O . ARG A 1 227 ? 42.006 -5.292 -29.849 1.00 83.86 227 ARG A O 1
ATOM 1761 N N . GLY A 1 228 ? 43.820 -4.765 -31.080 1.00 65.14 228 GLY A N 1
ATOM 1762 C CA . GLY A 1 228 ? 43.212 -3.615 -31.714 1.00 68.87 228 GLY A CA 1
ATOM 1763 C C . GLY A 1 228 ? 43.274 -2.336 -30.912 1.00 81.69 228 GLY A C 1
ATOM 1764 O O . GLY A 1 228 ? 43.025 -1.260 -31.471 1.00 90.08 228 GLY A O 1
ATOM 1765 N N . ILE A 1 229 ? 43.606 -2.415 -29.623 1.00 90.91 229 ILE A N 1
ATOM 1766 C CA . ILE A 1 229 ? 43.643 -1.239 -28.765 1.00 72.86 229 ILE A CA 1
ATOM 1767 C C . ILE A 1 229 ? 44.880 -0.406 -29.063 1.00 74.65 229 ILE A C 1
ATOM 1768 O O . ILE A 1 229 ? 45.989 -0.934 -29.227 1.00 76.79 229 ILE A O 1
ATOM 1773 N N . ASN A 1 230 ? 44.695 0.911 -29.134 1.00 73.73 230 ASN A N 1
ATOM 1774 C CA . ASN A 1 230 ? 45.786 1.858 -29.243 1.00 96.84 230 ASN A CA 1
ATOM 1775 C C . ASN A 1 230 ? 45.809 2.734 -27.985 1.00 100.19 230 ASN A C 1
ATOM 1776 O O . ASN A 1 230 ? 45.333 2.301 -26.919 1.00 86.72 230 ASN A O 1
ATOM 1781 N N . GLY A 1 231 ? 46.349 3.950 -28.101 1.00 98.21 231 GLY A N 1
ATOM 1782 C CA . GLY A 1 231 ? 46.607 4.751 -26.924 1.00 68.89 231 GLY A CA 1
ATOM 1783 C C . GLY A 1 231 ? 45.355 5.372 -26.332 1.00 63.64 231 GLY A C 1
ATOM 1784 O O . GLY A 1 231 ? 44.351 5.594 -27.007 1.00 90.26 231 GLY A O 1
ATOM 1785 N N . VAL A 1 232 ? 45.427 5.662 -25.034 1.00 59.93 232 VAL A N 1
ATOM 1786 C CA . VAL A 1 232 ? 44.300 6.223 -24.298 1.00 54.66 232 VAL A CA 1
ATOM 1787 C C . VAL A 1 232 ? 44.358 7.740 -24.397 1.00 58.19 232 VAL A C 1
ATOM 1788 O O . VAL A 1 232 ? 45.407 8.347 -24.152 1.00 73.67 232 VAL A O 1
ATOM 1792 N N . THR A 1 233 ? 43.231 8.355 -24.748 1.00 83.93 233 THR A N 1
ATOM 1793 C CA . THR A 1 233 ? 43.138 9.811 -24.847 1.00 81.97 233 THR A CA 1
ATOM 1794 C C . THR A 1 233 ? 42.871 10.382 -23.459 1.00 78.25 233 THR A C 1
ATOM 1795 O O . THR A 1 233 ? 41.725 10.536 -23.033 1.00 91.38 233 THR A O 1
ATOM 1799 N N . ILE A 1 234 ? 43.945 10.696 -22.741 1.00 68.38 234 ILE A N 1
ATOM 1800 C CA . ILE A 1 234 ? 43.850 11.341 -21.442 1.00 66.05 234 ILE A CA 1
ATOM 1801 C C . ILE A 1 234 ? 44.287 12.796 -21.583 1.00 48.64 234 ILE A C 1
ATOM 1802 O O . ILE A 1 234 ? 44.825 13.214 -22.608 1.00 67.98 234 ILE A O 1
ATOM 1807 N N . ASP A 1 235 ? 44.049 13.571 -20.529 1.00 85.45 235 ASP A N 1
ATOM 1808 C CA . ASP A 1 235 ? 44.540 14.945 -20.445 1.00 76.58 235 ASP A CA 1
ATOM 1809 C C . ASP A 1 235 ? 45.885 14.901 -19.732 1.00 77.18 235 ASP A C 1
ATOM 1810 O O . ASP A 1 235 ? 45.950 14.738 -18.511 1.00 75.07 235 ASP A O 1
ATOM 1815 N N . GLU A 1 236 ? 46.965 15.036 -20.506 1.00 69.17 236 GLU A N 1
ATOM 1816 C CA . GLU A 1 236 ? 48.303 14.778 -19.985 1.00 74.20 236 GLU A CA 1
ATOM 1817 C C . GLU A 1 236 ? 48.659 15.735 -18.856 1.00 76.97 236 GLU A C 1
ATOM 1818 O O . GLU A 1 236 ? 49.307 15.341 -17.878 1.00 70.82 236 GLU A O 1
ATOM 1824 N N . GLN A 1 237 ? 48.250 17.000 -18.975 1.00 70.12 237 GLN A N 1
ATOM 1825 C CA . GLN A 1 237 ? 48.598 17.990 -17.961 1.00 64.78 237 GLN A CA 1
ATOM 1826 C C . GLN A 1 237 ? 48.035 17.624 -16.594 1.00 62.35 237 GLN A C 1
ATOM 1827 O O . GLN A 1 237 ? 48.604 18.009 -15.567 1.00 73.76 237 GLN A O 1
ATOM 1833 N N . VAL A 1 238 ? 46.923 16.887 -16.559 1.00 73.84 238 VAL A N 1
ATOM 1834 C CA . VAL A 1 238 ? 46.376 16.429 -15.286 1.00 52.45 238 VAL A CA 1
ATOM 1835 C C . VAL A 1 238 ? 47.321 15.435 -14.624 1.00 58.00 238 VAL A C 1
ATOM 1836 O O . VAL A 1 238 ? 47.537 15.476 -13.407 1.00 61.18 238 VAL A O 1
ATOM 1840 N N . THR A 1 239 ? 47.914 14.538 -15.415 1.00 60.16 239 THR A N 1
ATOM 1841 C CA . THR A 1 239 ? 48.801 13.522 -14.863 1.00 55.68 239 THR A CA 1
ATOM 1842 C C . THR A 1 239 ? 50.186 14.078 -14.559 1.00 61.43 239 THR A C 1
ATOM 1843 O O . THR A 1 239 ? 50.845 13.617 -13.620 1.00 62.06 239 THR A O 1
ATOM 1847 N N . ILE A 1 240 ? 50.634 15.070 -15.327 1.00 63.36 240 ILE A N 1
ATOM 1848 C CA . ILE A 1 240 ? 51.978 15.602 -15.144 1.00 65.07 240 ILE A CA 1
ATOM 1849 C C . ILE A 1 240 ? 52.054 16.499 -13.915 1.00 62.74 240 ILE A C 1
ATOM 1850 O O . ILE A 1 240 ? 53.015 16.420 -13.141 1.00 68.43 240 ILE A O 1
ATOM 1855 N N . ASP A 1 241 ? 51.058 17.364 -13.712 1.00 66.75 241 ASP A N 1
ATOM 1856 C CA . ASP A 1 241 ? 51.088 18.282 -12.578 1.00 62.60 241 ASP A CA 1
ATOM 1857 C C . ASP A 1 241 ? 51.115 17.516 -11.263 1.00 60.50 241 ASP A C 1
ATOM 1858 O O . ASP A 1 241 ? 50.171 16.794 -10.928 1.00 79.84 241 ASP A O 1
ATOM 1863 N N . VAL A 1 242 ? 52.208 17.688 -10.517 1.00 62.04 242 VAL A N 1
ATOM 1864 C CA . VAL A 1 242 ? 52.358 17.062 -9.212 1.00 58.19 242 VAL A CA 1
ATOM 1865 C C . VAL A 1 242 ? 51.445 17.702 -8.170 1.00 70.97 242 VAL A C 1
ATOM 1866 O O . VAL A 1 242 ? 51.214 17.113 -7.107 1.00 57.81 242 VAL A O 1
ATOM 1870 N N . LYS A 1 243 ? 50.907 18.888 -8.449 1.00 61.89 243 LYS A N 1
ATOM 1871 C CA . LYS A 1 243 ? 50.119 19.653 -7.490 1.00 56.23 243 LYS A CA 1
ATOM 1872 C C . LYS A 1 243 ? 48.699 19.888 -7.995 1.00 56.97 243 LYS A C 1
ATOM 1873 O O . LYS A 1 243 ? 48.149 20.983 -7.865 1.00 65.49 243 LYS A O 1
ATOM 1879 N N . ARG A 1 244 ? 48.083 18.858 -8.570 1.00 76.22 244 ARG A N 1
ATOM 1880 C CA . ARG A 1 244 ? 46.756 19.005 -9.149 1.00 61.65 244 ARG A CA 1
ATOM 1881 C C . ARG A 1 244 ? 45.684 19.033 -8.064 1.00 61.93 244 ARG A C 1
ATOM 1882 O O . ARG A 1 244 ? 45.859 18.509 -6.961 1.00 63.00 244 ARG A O 1
ATOM 1890 N N . LEU A 1 245 ? 44.553 19.646 -8.405 1.00 63.13 245 LEU A N 1
ATOM 1891 C CA . LEU A 1 245 ? 43.378 19.683 -7.543 1.00 65.08 245 LEU A CA 1
ATOM 1892 C C . LEU A 1 245 ? 42.418 18.577 -7.964 1.00 64.14 245 LEU A C 1
ATOM 1893 O O . LEU A 1 245 ? 41.972 18.543 -9.115 1.00 63.78 245 LEU A O 1
ATOM 1898 N N . ILE A 1 246 ? 42.109 17.679 -7.035 1.00 67.12 246 ILE A N 1
ATOM 1899 C CA . ILE A 1 246 ? 41.158 16.597 -7.271 1.00 55.89 246 ILE A CA 1
ATOM 1900 C C . ILE A 1 246 ? 39.761 17.092 -6.923 1.00 57.82 246 ILE A C 1
ATOM 1901 O O . ILE A 1 246 ? 39.511 17.510 -5.788 1.00 68.54 246 ILE A O 1
ATOM 1906 N N . ARG A 1 247 ? 38.846 17.038 -7.889 1.00 60.40 247 ARG A N 1
ATOM 1907 C CA . ARG A 1 247 ? 37.442 17.263 -7.573 1.00 56.67 247 ARG A CA 1
ATOM 1908 C C . ARG A 1 247 ? 36.970 16.188 -6.601 1.00 49.27 247 ARG A C 1
ATOM 1909 O O . ARG A 1 247 ? 37.104 14.990 -6.868 1.00 60.69 247 ARG A O 1
ATOM 1917 N N . ILE A 1 248 ? 36.428 16.619 -5.470 1.00 49.09 248 ILE A N 1
ATOM 1918 C CA . ILE A 1 248 ? 36.192 15.695 -4.353 1.00 56.11 248 ILE A CA 1
ATOM 1919 C C . ILE A 1 248 ? 35.088 14.711 -4.723 1.00 51.02 248 ILE A C 1
ATOM 1920 O O . ILE A 1 248 ? 34.029 15.129 -5.224 1.00 59.93 248 ILE A O 1
ATOM 1925 N N . PRO A 1 249 ? 35.288 13.410 -4.512 1.00 44.44 249 PRO A N 1
ATOM 1926 C CA . PRO A 1 249 ? 34.204 12.449 -4.746 1.00 54.45 249 PRO A CA 1
ATOM 1927 C C . PRO A 1 249 ? 33.032 12.703 -3.810 1.00 53.34 249 PRO A C 1
ATOM 1928 O O . PRO A 1 249 ? 33.209 12.946 -2.615 1.00 60.56 249 PRO A O 1
ATOM 1932 N N . ASN A 1 250 ? 31.829 12.653 -4.382 1.00 67.70 250 ASN A N 1
ATOM 1933 C CA . ASN A 1 250 ? 30.521 12.901 -3.772 1.00 48.86 250 ASN A CA 1
ATOM 1934 C C . ASN A 1 250 ? 30.229 14.393 -3.669 1.00 57.97 250 ASN A C 1
ATOM 1935 O O . ASN A 1 250 ? 29.173 14.761 -3.142 1.00 53.62 250 ASN A O 1
ATOM 1940 N N . SER A 1 251 ? 31.116 15.260 -4.145 1.00 54.82 251 SER A N 1
ATOM 1941 C CA . SER A 1 251 ? 30.790 16.669 -4.272 1.00 48.68 251 SER A CA 1
ATOM 1942 C C . SER A 1 251 ? 29.925 16.892 -5.511 1.00 51.95 251 SER A C 1
ATOM 1943 O O . SER A 1 251 ? 29.769 16.012 -6.361 1.00 64.34 251 SER A O 1
ATOM 1946 N N . LEU A 1 252 ? 29.363 18.091 -5.613 1.00 55.34 252 LEU A N 1
ATOM 1947 C CA . LEU A 1 252 ? 28.496 18.448 -6.726 1.00 40.46 252 LEU A CA 1
ATOM 1948 C C . LEU A 1 252 ? 29.291 19.200 -7.783 1.00 48.84 252 LEU A C 1
ATOM 1949 O O . LEU A 1 252 ? 30.062 20.110 -7.461 1.00 63.33 252 LEU A O 1
ATOM 1954 N N . HIS A 1 253 ? 29.101 18.815 -9.041 1.00 49.88 253 HIS A N 1
ATOM 1955 C CA . HIS A 1 253 ? 29.722 19.512 -10.158 1.00 47.61 253 HIS A CA 1
ATOM 1956 C C . HIS A 1 253 ? 28.872 20.728 -10.508 1.00 50.59 253 HIS A C 1
ATOM 1957 O O . HIS A 1 253 ? 27.699 20.589 -10.871 1.00 57.30 253 HIS A O 1
ATOM 1964 N N . GLY A 1 254 ? 29.457 21.919 -10.391 1.00 59.87 254 GLY A N 1
ATOM 1965 C CA . GLY A 1 254 ? 28.714 23.153 -10.581 1.00 61.10 254 GLY A CA 1
ATOM 1966 C C . GLY A 1 254 ? 28.235 23.426 -11.989 1.00 53.88 254 GLY A C 1
ATOM 1967 O O . GLY A 1 254 ? 27.573 24.444 -12.210 1.00 69.16 254 GLY A O 1
ATOM 1968 N N . LYS A 1 255 ? 28.541 22.555 -12.946 1.00 55.19 255 LYS A N 1
ATOM 1969 C CA . LYS A 1 255 ? 28.065 22.701 -14.314 1.00 58.87 255 LYS A CA 1
ATOM 1970 C C . LYS A 1 255 ? 26.934 21.741 -14.649 1.00 64.44 255 LYS A C 1
ATOM 1971 O O . LYS A 1 255 ? 26.478 21.717 -15.796 1.00 77.57 255 LYS A O 1
ATOM 1977 N N . SER A 1 256 ? 26.469 20.954 -13.680 1.00 57.03 256 SER A N 1
ATOM 1978 C CA . SER A 1 256 ? 25.489 19.913 -13.955 1.00 51.85 256 SER A CA 1
ATOM 1979 C C . SER A 1 256 ? 24.636 19.609 -12.730 1.00 60.35 256 SER A C 1
ATOM 1980 O O . SER A 1 256 ? 23.480 19.193 -12.858 1.00 69.83 256 SER A O 1
ATOM 1983 N N . GLY A 1 257 ? 25.197 19.808 -11.542 1.00 59.30 257 GLY A N 1
ATOM 1984 C CA . GLY A 1 257 ? 24.529 19.397 -10.327 1.00 48.18 257 GLY A CA 1
ATOM 1985 C C . GLY A 1 257 ? 24.648 17.924 -10.020 1.00 64.37 257 GLY A C 1
ATOM 1986 O O . GLY A 1 257 ? 23.957 17.437 -9.116 1.00 54.54 257 GLY A O 1
ATOM 1987 N N . LEU A 1 258 ? 25.495 17.200 -10.745 1.00 62.41 258 LEU A N 1
ATOM 1988 C CA . LEU A 1 258 ? 25.663 15.767 -10.564 1.00 57.41 258 LEU A CA 1
ATOM 1989 C C . LEU A 1 258 ? 26.741 15.475 -9.525 1.00 45.18 258 LEU A C 1
ATOM 1990 O O . LEU A 1 258 ? 27.568 16.325 -9.188 1.00 65.23 258 LEU A O 1
ATOM 1995 N N . ILE A 1 259 ? 26.726 14.244 -9.030 1.00 55.99 259 ILE A N 1
ATOM 1996 C CA . ILE A 1 259 ? 27.653 13.797 -7.998 1.00 55.89 259 ILE A CA 1
ATOM 1997 C C . ILE A 1 259 ? 28.889 13.199 -8.655 1.00 56.24 259 ILE A C 1
ATOM 1998 O O . ILE A 1 259 ? 28.781 12.378 -9.573 1.00 60.79 259 ILE A O 1
ATOM 2003 N N . VAL A 1 260 ? 30.066 13.606 -8.184 1.00 48.57 260 VAL A N 1
ATOM 2004 C CA . VAL A 1 260 ? 31.302 12.917 -8.532 1.00 52.31 260 VAL A CA 1
ATOM 2005 C C . VAL A 1 260 ? 31.264 11.551 -7.863 1.00 52.35 260 VAL A C 1
ATOM 2006 O O . VAL A 1 260 ? 31.523 11.428 -6.661 1.00 60.19 260 VAL A O 1
ATOM 2010 N N . LYS A 1 261 ? 30.932 10.519 -8.632 1.00 54.63 261 LYS A N 1
ATOM 2011 C CA . LYS A 1 261 ? 30.507 9.234 -8.093 1.00 58.94 261 LYS A CA 1
ATOM 2012 C C . LYS A 1 261 ? 31.521 8.149 -8.427 1.00 63.06 261 LYS A C 1
ATOM 2013 O O . LYS A 1 261 ? 31.965 8.040 -9.575 1.00 66.41 261 LYS A O 1
ATOM 2019 N N . ARG A 1 262 ? 31.888 7.358 -7.420 1.00 60.62 262 ARG A N 1
ATOM 2020 C CA . ARG A 1 262 ? 32.727 6.189 -7.646 1.00 56.55 262 ARG A CA 1
ATOM 2021 C C . ARG A 1 262 ? 32.015 5.203 -8.561 1.00 65.41 262 ARG A C 1
ATOM 2022 O O . ARG A 1 262 ? 30.838 4.890 -8.361 1.00 67.60 262 ARG A O 1
ATOM 2030 N N . VAL A 1 263 ? 32.730 4.714 -9.566 1.00 73.40 263 VAL A N 1
ATOM 2031 C CA . VAL A 1 263 ? 32.191 3.698 -10.464 1.00 47.60 263 VAL A CA 1
ATOM 2032 C C . VAL A 1 263 ? 32.813 2.372 -10.046 1.00 68.08 263 VAL A C 1
ATOM 2033 O O . VAL A 1 263 ? 33.897 2.015 -10.530 1.00 78.17 263 VAL A O 1
ATOM 2037 N N . PRO A 1 264 ? 32.170 1.613 -9.153 1.00 77.58 264 PRO A N 1
ATOM 2038 C CA . PRO A 1 264 ? 32.818 0.405 -8.623 1.00 73.72 264 PRO A CA 1
ATOM 2039 C C . PRO A 1 264 ? 32.848 -0.741 -9.610 1.00 80.23 264 PRO A C 1
ATOM 2040 O O . PRO A 1 264 ? 33.647 -1.670 -9.437 1.00 77.88 264 PRO A O 1
ATOM 2044 N N . ASN A 1 265 ? 32.009 -0.702 -10.640 1.00 69.31 265 ASN A N 1
ATOM 2045 C CA . ASN A 1 265 ? 31.971 -1.735 -11.669 1.00 56.92 265 ASN A CA 1
ATOM 2046 C C . ASN A 1 265 ? 31.716 -1.019 -12.986 1.00 74.62 265 ASN A C 1
ATOM 2047 O O . ASN A 1 265 ? 30.647 -0.430 -13.174 1.00 73.72 265 ASN A O 1
ATOM 2052 N N . LEU A 1 266 ? 32.689 -1.066 -13.892 1.00 68.77 266 LEU A N 1
ATOM 2053 C CA . LEU A 1 266 ? 32.663 -0.241 -15.093 1.00 70.02 266 LEU A CA 1
ATOM 2054 C C . LEU A 1 266 ? 31.690 -0.751 -16.145 1.00 79.28 266 LEU A C 1
ATOM 2055 O O . LEU A 1 266 ? 31.670 -0.216 -17.259 1.00 79.59 266 LEU A O 1
ATOM 2060 N N . ASP A 1 267 ? 30.883 -1.759 -15.815 1.00 94.76 267 ASP A N 1
ATOM 2061 C CA . ASP A 1 267 ? 29.815 -2.219 -16.688 1.00 90.69 267 ASP A CA 1
ATOM 2062 C C . ASP A 1 267 ? 28.430 -1.822 -16.203 1.00 87.18 267 ASP A C 1
ATOM 2063 O O . ASP A 1 267 ? 27.497 -1.797 -17.011 1.00 92.18 267 ASP A O 1
ATOM 2068 N N . ASP A 1 268 ? 28.273 -1.516 -14.917 1.00 81.13 268 ASP A N 1
ATOM 2069 C CA . ASP A 1 268 ? 26.988 -1.126 -14.353 1.00 90.80 268 ASP A CA 1
ATOM 2070 C C . ASP A 1 268 ? 26.706 0.366 -14.477 1.00 92.74 268 ASP A C 1
ATOM 2071 O O . ASP A 1 268 ? 25.672 0.824 -13.980 1.00 117.66 268 ASP A O 1
ATOM 2076 N N . PHE A 1 269 ? 27.584 1.136 -15.116 1.00 68.56 269 PHE A N 1
ATOM 2077 C CA . PHE A 1 269 ? 27.438 2.587 -15.125 1.00 74.87 269 PHE A CA 1
ATOM 2078 C C . PHE A 1 269 ? 26.435 3.013 -16.188 1.00 62.09 269 PHE A C 1
ATOM 2079 O O . PHE A 1 269 ? 26.658 2.801 -17.384 1.00 65.35 269 PHE A O 1
ATOM 2087 N N . GLU A 1 270 ? 25.339 3.626 -15.750 1.00 85.04 270 GLU A N 1
ATOM 2088 C CA . GLU A 1 270 ? 24.341 4.204 -16.635 1.00 75.78 270 GLU A CA 1
ATOM 2089 C C . GLU A 1 270 ? 24.293 5.708 -16.406 1.00 74.12 270 GLU A C 1
ATOM 2090 O O . GLU A 1 270 ? 24.320 6.171 -15.262 1.00 78.86 270 GLU A O 1
ATOM 2096 N N . PHE A 1 271 ? 24.228 6.469 -17.496 1.00 57.59 271 PHE A N 1
ATOM 2097 C CA . PHE A 1 271 ? 24.215 7.932 -17.428 1.00 54.27 271 PHE A CA 1
ATOM 2098 C C . PHE A 1 271 ? 22.766 8.405 -17.455 1.00 62.60 271 PHE A C 1
ATOM 2099 O O . PHE A 1 271 ? 22.164 8.575 -18.517 1.00 77.99 271 PHE A O 1
ATOM 2107 N N . ASN A 1 272 ? 22.196 8.627 -16.273 1.00 70.55 272 ASN A N 1
ATOM 2108 C CA . ASN A 1 272 ? 20.810 9.071 -16.161 1.00 71.13 272 ASN A CA 1
ATOM 2109 C C . ASN A 1 272 ? 20.662 9.949 -14.920 1.00 74.28 272 ASN A C 1
ATOM 2110 O O . ASN A 1 272 ? 21.650 10.334 -14.286 1.00 80.47 272 ASN A O 1
ATOM 2115 N N . GLU A 1 273 ? 19.411 10.264 -14.573 1.00 75.01 273 GLU A N 1
ATOM 2116 C CA . GLU A 1 273 ? 19.139 11.209 -13.494 1.00 70.78 273 GLU A CA 1
ATOM 2117 C C . GLU A 1 273 ? 19.640 10.727 -12.138 1.00 66.30 273 GLU A C 1
ATOM 2118 O O . GLU A 1 273 ? 19.841 11.551 -11.240 1.00 67.69 273 GLU A O 1
ATOM 2124 N N . THR A 1 274 ? 19.841 9.418 -11.965 1.00 65.26 274 THR A N 1
ATOM 2125 C CA . THR A 1 274 ? 20.297 8.894 -10.680 1.00 72.59 274 THR A CA 1
ATOM 2126 C C . THR A 1 274 ? 21.647 9.463 -10.259 1.00 71.28 274 THR A C 1
ATOM 2127 O O . THR A 1 274 ? 22.017 9.347 -9.086 1.00 71.71 274 THR A O 1
ATOM 2131 N N . LEU A 1 275 ? 22.392 10.068 -11.186 1.00 68.55 275 LEU A N 1
ATOM 2132 C CA . LEU A 1 275 ? 23.659 10.694 -10.832 1.00 65.90 275 LEU A CA 1
ATOM 2133 C C . LEU A 1 275 ? 23.465 11.962 -10.012 1.00 69.87 275 LEU A C 1
ATOM 2134 O O . LEU A 1 275 ? 24.396 12.386 -9.319 1.00 74.41 275 LEU A O 1
ATOM 2139 N N . SER A 1 276 ? 22.286 12.576 -10.078 1.00 69.40 276 SER A N 1
ATOM 2140 C CA . SER A 1 276 ? 21.929 13.751 -9.292 1.00 65.17 276 SER A CA 1
ATOM 2141 C C . SER A 1 276 ? 21.241 13.335 -7.995 1.00 52.72 276 SER A C 1
ATOM 2142 O O . SER A 1 276 ? 20.471 12.370 -7.983 1.00 66.25 276 SER A O 1
ATOM 2145 N N . PRO A 1 277 ? 21.503 14.041 -6.895 1.00 61.62 277 PRO A N 1
ATOM 2146 C CA . PRO A 1 277 ? 20.882 13.698 -5.604 1.00 57.43 277 PRO A CA 1
ATOM 2147 C C . PRO A 1 277 ? 19.626 14.492 -5.269 1.00 57.52 277 PRO A C 1
ATOM 2148 O O . PRO A 1 277 ? 19.152 14.390 -4.133 1.00 69.56 277 PRO A O 1
ATOM 2152 N N . PHE A 1 278 ? 19.079 15.253 -6.210 1.00 75.80 278 PHE A N 1
ATOM 2153 C CA . PHE A 1 278 ? 18.035 16.222 -5.909 1.00 72.87 278 PHE A CA 1
ATOM 2154 C C . PHE A 1 278 ? 16.667 15.577 -6.079 1.00 73.81 278 PHE A C 1
ATOM 2155 O O . PHE A 1 278 ? 16.343 15.062 -7.155 1.00 71.31 278 PHE A O 1
ATOM 2163 N N . THR A 1 279 ? 15.871 15.609 -5.017 1.00 81.95 279 THR A N 1
ATOM 2164 C CA . THR A 1 279 ? 14.519 15.074 -5.017 1.00 80.69 279 THR A CA 1
ATOM 2165 C C . THR A 1 279 ? 13.512 16.190 -5.270 1.00 77.06 279 THR A C 1
ATOM 2166 O O . THR A 1 279 ? 13.850 17.374 -5.315 1.00 74.15 279 THR A O 1
ATOM 2170 N N . GLY A 1 280 ? 12.257 15.793 -5.435 1.00 83.91 280 GLY A N 1
ATOM 2171 C CA . GLY A 1 280 ? 11.191 16.750 -5.641 1.00 77.41 280 GLY A CA 1
ATOM 2172 C C . GLY A 1 280 ? 11.041 17.134 -7.099 1.00 76.74 280 GLY A C 1
ATOM 2173 O O . GLY A 1 280 ? 11.540 16.470 -8.013 1.00 73.28 280 GLY A O 1
ATOM 2174 N N . TYR A 1 281 ? 10.329 18.237 -7.314 1.00 78.08 281 TYR A N 1
ATOM 2175 C CA . TYR A 1 281 ? 10.102 18.766 -8.649 1.00 75.19 281 TYR A CA 1
ATOM 2176 C C . TYR A 1 281 ? 10.446 20.248 -8.674 1.00 77.66 281 TYR A C 1
ATOM 2177 O O . TYR A 1 281 ? 10.443 20.927 -7.643 1.00 77.92 281 TYR A O 1
ATOM 2186 N N . THR A 1 282 ? 10.752 20.747 -9.869 1.00 65.12 282 THR A N 1
ATOM 2187 C CA . THR A 1 282 ? 11.037 22.160 -10.071 1.00 74.60 282 THR A CA 1
ATOM 2188 C C . THR A 1 282 ? 10.257 22.676 -11.270 1.00 76.90 282 THR A C 1
ATOM 2189 O O . THR A 1 282 ? 10.165 22.001 -12.300 1.00 87.43 282 THR A O 1
ATOM 2193 N N . ILE A 1 283 ? 9.697 23.873 -11.130 1.00 70.01 283 ILE A N 1
ATOM 2194 C CA . ILE A 1 283 ? 9.072 24.557 -12.257 1.00 82.28 283 ILE A CA 1
ATOM 2195 C C . ILE A 1 283 ? 10.173 25.248 -13.051 1.00 72.56 283 ILE A C 1
ATOM 2196 O O . ILE A 1 283 ? 10.878 26.117 -12.527 1.00 70.45 283 ILE A O 1
ATOM 2201 N N . PHE A 1 284 ? 10.322 24.863 -14.314 1.00 65.53 284 PHE A N 1
ATOM 2202 C CA . PHE A 1 284 ? 11.470 25.246 -15.121 1.00 72.18 284 PHE A CA 1
ATOM 2203 C C . PHE A 1 284 ? 11.023 26.080 -16.313 1.00 66.67 284 PHE A C 1
ATOM 2204 O O . PHE A 1 284 ? 10.034 25.753 -16.977 1.00 75.44 284 PHE A O 1
ATOM 2212 N N . LEU A 1 285 ? 11.763 27.158 -16.580 1.00 62.13 285 LEU A N 1
ATOM 2213 C CA . LEU A 1 285 ? 11.440 28.101 -17.647 1.00 63.19 285 LEU A CA 1
ATOM 2214 C C . LEU A 1 285 ? 12.508 28.024 -18.727 1.00 70.09 285 LEU A C 1
ATOM 2215 O O . LEU A 1 285 ? 13.615 28.553 -18.543 1.00 81.11 285 LEU A O 1
ATOM 2220 N N . PRO A 1 286 ? 12.234 27.392 -19.864 1.00 70.22 286 PRO A N 1
ATOM 2221 C CA . PRO A 1 286 ? 13.269 27.240 -20.890 1.00 70.11 286 PRO A CA 1
ATOM 2222 C C . PRO A 1 286 ? 13.555 28.557 -21.594 1.00 67.73 286 PRO A C 1
ATOM 2223 O O . PRO A 1 286 ? 12.721 29.463 -21.655 1.00 83.65 286 PRO A O 1
ATOM 2227 N N . TYR A 1 287 ? 14.768 28.648 -22.136 1.00 78.73 287 TYR A N 1
ATOM 2228 C CA . TYR A 1 287 ? 15.151 29.795 -22.946 1.00 75.18 287 TYR A CA 1
ATOM 2229 C C . TYR A 1 287 ? 14.803 29.619 -24.417 1.00 77.99 287 TYR A C 1
ATOM 2230 O O . TYR A 1 287 ? 14.442 30.599 -25.080 1.00 80.82 287 TYR A O 1
ATOM 2239 N N . ILE A 1 288 ? 14.901 28.396 -24.946 1.00 75.76 288 ILE A N 1
ATOM 2240 C CA . ILE A 1 288 ? 14.670 28.129 -26.360 1.00 81.64 288 ILE A CA 1
ATOM 2241 C C . ILE A 1 288 ? 13.757 26.919 -26.509 1.00 87.44 288 ILE A C 1
ATOM 2242 O O . ILE A 1 288 ? 13.599 26.109 -25.593 1.00 77.66 288 ILE A O 1
ATOM 2247 N N . THR A 1 289 ? 13.155 26.808 -27.694 1.00 89.58 289 THR A N 1
ATOM 2248 C CA . THR A 1 289 ? 12.490 25.581 -28.123 1.00 89.56 289 THR A CA 1
ATOM 2249 C C . THR A 1 289 ? 13.552 24.629 -28.662 1.00 82.90 289 THR A C 1
ATOM 2250 O O . THR A 1 289 ? 14.116 24.863 -29.736 1.00 98.85 289 THR A O 1
ATOM 2254 N N . ILE A 1 290 ? 13.845 23.564 -27.916 1.00 80.86 290 ILE A N 1
ATOM 2255 C CA . ILE A 1 290 ? 14.884 22.612 -28.293 1.00 65.32 290 ILE A CA 1
ATOM 2256 C C . ILE A 1 290 ? 14.419 21.207 -27.939 1.00 73.62 290 ILE A C 1
ATOM 2257 O O . ILE A 1 290 ? 13.670 21.002 -26.979 1.00 85.04 290 ILE A O 1
ATOM 2262 N N . GLU A 1 291 ? 14.865 20.236 -28.731 1.00 77.50 291 GLU A N 1
ATOM 2263 C CA . GLU A 1 291 ? 14.740 18.822 -28.396 1.00 81.23 291 GLU A CA 1
ATOM 2264 C C . GLU A 1 291 ? 16.151 18.258 -28.295 1.00 80.53 291 GLU A C 1
ATOM 2265 O O . GLU A 1 291 ? 16.860 18.164 -29.302 1.00 103.00 291 GLU A O 1
ATOM 2271 N N . THR A 1 292 ? 16.557 17.891 -27.081 1.00 76.62 292 THR A N 1
ATOM 2272 C CA . THR A 1 292 ? 17.901 17.394 -26.829 1.00 92.61 292 THR A CA 1
ATOM 2273 C C . THR A 1 292 ? 17.830 16.189 -25.906 1.00 68.98 292 THR A C 1
ATOM 2274 O O . THR A 1 292 ? 16.789 15.884 -25.318 1.00 61.40 292 THR A O 1
ATOM 2278 N N . GLU A 1 293 ? 18.962 15.504 -25.783 1.00 70.58 293 GLU A N 1
ATOM 2279 C CA . GLU A 1 293 ? 19.107 14.417 -24.828 1.00 67.07 293 GLU A CA 1
ATOM 2280 C C . GLU A 1 293 ? 19.660 14.976 -23.525 1.00 68.52 293 GLU A C 1
ATOM 2281 O O . GLU A 1 293 ? 20.689 15.659 -23.522 1.00 74.64 293 GLU A O 1
ATOM 2287 N N . VAL A 1 294 ? 18.975 14.688 -22.422 1.00 63.77 294 VAL A N 1
ATOM 2288 C CA . VAL A 1 294 ? 19.327 15.215 -21.108 1.00 55.33 294 VAL A CA 1
ATOM 2289 C C . VAL A 1 294 ? 19.302 14.050 -20.131 1.00 58.32 294 VAL A C 1
ATOM 2290 O O . VAL A 1 294 ? 18.229 13.514 -19.828 1.00 77.77 294 VAL A O 1
ATOM 2294 N N . LEU A 1 295 ? 20.478 13.666 -19.633 1.00 55.83 295 LEU A N 1
ATOM 2295 C CA . LEU A 1 295 ? 20.618 12.531 -18.721 1.00 63.85 295 LEU A CA 1
ATOM 2296 C C . LEU A 1 295 ? 20.004 11.266 -19.318 1.00 75.05 295 LEU A C 1
ATOM 2297 O O . LEU A 1 295 ? 19.309 10.505 -18.641 1.00 77.06 295 LEU A O 1
ATOM 2302 N N . GLY A 1 296 ? 20.258 11.046 -20.607 1.00 69.56 296 GLY A N 1
ATOM 2303 C CA . GLY A 1 296 ? 19.816 9.843 -21.283 1.00 73.52 296 GLY A CA 1
ATOM 2304 C C . GLY A 1 296 ? 18.363 9.808 -21.699 1.00 77.92 296 GLY A C 1
ATOM 2305 O O . GLY A 1 296 ? 17.899 8.761 -22.167 1.00 77.35 296 GLY A O 1
ATOM 2306 N N . SER A 1 297 ? 17.624 10.904 -21.543 1.00 82.23 297 SER A N 1
ATOM 2307 C CA . SER A 1 297 ? 16.219 10.961 -21.930 1.00 59.76 297 SER A CA 1
ATOM 2308 C C . SER A 1 297 ? 15.995 12.163 -22.833 1.00 65.16 297 SER A C 1
ATOM 2309 O O . SER A 1 297 ? 16.304 13.295 -22.448 1.00 82.43 297 SER A O 1
ATOM 2312 N N . ILE A 1 298 ? 15.467 11.920 -24.034 1.00 74.09 298 ILE A N 1
ATOM 2313 C CA . ILE A 1 298 ? 15.154 13.020 -24.935 1.00 71.50 298 ILE A CA 1
ATOM 2314 C C . ILE A 1 298 ? 14.026 13.843 -24.330 1.00 79.40 298 ILE A C 1
ATOM 2315 O O . ILE A 1 298 ? 13.034 13.299 -23.824 1.00 82.19 298 ILE A O 1
ATOM 2320 N N . ILE A 1 299 ? 14.173 15.163 -24.374 1.00 73.15 299 ILE A N 1
ATOM 2321 C CA . ILE A 1 299 ? 13.255 16.077 -23.708 1.00 59.73 299 ILE A CA 1
ATOM 2322 C C . ILE A 1 299 ? 12.946 17.238 -24.641 1.00 73.17 299 ILE A C 1
ATOM 2323 O O . ILE A 1 299 ? 13.828 17.731 -25.352 1.00 69.09 299 ILE A O 1
ATOM 2328 N N . LYS A 1 300 ? 11.686 17.667 -24.646 1.00 69.16 300 LYS A N 1
ATOM 2329 C CA . LYS A 1 300 ? 11.231 18.769 -25.481 1.00 71.18 300 LYS A CA 1
ATOM 2330 C C . LYS A 1 300 ? 10.909 19.960 -24.592 1.00 64.21 300 LYS A C 1
ATOM 2331 O O . LYS A 1 300 ? 10.059 19.865 -23.701 1.00 83.70 300 LYS A O 1
ATOM 2337 N N . LEU A 1 301 ? 11.590 21.074 -24.839 1.00 67.23 301 LEU A N 1
ATOM 2338 C CA . LEU A 1 301 ? 11.384 22.312 -24.106 1.00 74.30 301 LEU A CA 1
ATOM 2339 C C . LEU A 1 301 ? 10.825 23.353 -25.062 1.00 76.29 301 LEU A C 1
ATOM 2340 O O . LEU A 1 301 ? 11.179 23.373 -26.245 1.00 73.18 301 LEU A O 1
ATOM 2345 N N . ASN A 1 302 ? 9.950 24.213 -24.553 1.00 77.31 302 ASN A N 1
ATOM 2346 C CA . ASN A 1 302 ? 9.365 25.284 -25.344 1.00 75.36 302 ASN A CA 1
ATOM 2347 C C . ASN A 1 302 ? 9.704 26.621 -24.703 1.00 65.44 302 ASN A C 1
ATOM 2348 O O . ASN A 1 302 ? 9.543 26.791 -23.490 1.00 80.38 302 ASN A O 1
ATOM 2353 N N . ARG A 1 303 ? 10.174 27.557 -25.524 1.00 65.48 303 ARG A N 1
ATOM 2354 C CA . ARG A 1 303 ? 10.606 28.863 -25.044 1.00 67.35 303 ARG A CA 1
ATOM 2355 C C . ARG A 1 303 ? 9.503 29.564 -24.262 1.00 68.93 303 ARG A C 1
ATOM 2356 O O . ARG A 1 303 ? 8.354 29.639 -24.708 1.00 76.06 303 ARG A O 1
ATOM 2364 N N . GLY A 1 304 ? 9.863 30.075 -23.087 1.00 73.50 304 GLY A N 1
ATOM 2365 C CA . GLY A 1 304 ? 8.958 30.861 -22.273 1.00 66.99 304 GLY A CA 1
ATOM 2366 C C . GLY A 1 304 ? 7.750 30.116 -21.742 1.00 78.38 304 GLY A C 1
ATOM 2367 O O . GLY A 1 304 ? 6.831 30.735 -21.200 1.00 88.98 304 GLY A O 1
ATOM 2368 N N . ILE A 1 305 ? 7.733 28.794 -21.887 1.00 83.02 305 ILE A N 1
ATOM 2369 C CA . ILE A 1 305 ? 6.608 27.991 -21.414 1.00 82.95 305 ILE A CA 1
ATOM 2370 C C . ILE A 1 305 ? 7.039 27.212 -20.177 1.00 79.70 305 ILE A C 1
ATOM 2371 O O . ILE A 1 305 ? 7.742 26.197 -20.298 1.00 75.07 305 ILE A O 1
ATOM 2376 N N . PRO A 1 306 ? 6.660 27.656 -18.978 1.00 82.45 306 PRO A N 1
ATOM 2377 C CA . PRO A 1 306 ? 7.025 26.916 -17.763 1.00 73.42 306 PRO A CA 1
ATOM 2378 C C . PRO A 1 306 ? 6.539 25.475 -17.809 1.00 77.28 306 PRO A C 1
ATOM 2379 O O . PRO A 1 306 ? 5.503 25.160 -18.398 1.00 96.87 306 PRO A O 1
ATOM 2383 N N . ILE A 1 307 ? 7.302 24.600 -17.160 1.00 78.73 307 ILE A N 1
ATOM 2384 C CA . ILE A 1 307 ? 7.127 23.154 -17.261 1.00 71.11 307 ILE A CA 1
ATOM 2385 C C . ILE A 1 307 ? 7.599 22.532 -15.953 1.00 70.93 307 ILE A C 1
ATOM 2386 O O . ILE A 1 307 ? 8.660 22.893 -15.436 1.00 86.62 307 ILE A O 1
ATOM 2391 N N . LYS A 1 308 ? 6.813 21.603 -15.414 1.00 69.34 308 LYS A N 1
ATOM 2392 C CA . LYS A 1 308 ? 7.147 20.944 -14.157 1.00 77.39 308 LYS A CA 1
ATOM 2393 C C . LYS A 1 308 ? 7.909 19.654 -14.445 1.00 85.91 308 LYS A C 1
ATOM 2394 O O . LYS A 1 308 ? 7.366 18.728 -15.057 1.00 89.98 308 LYS A O 1
ATOM 2400 N N . ILE A 1 309 ? 9.166 19.600 -14.002 1.00 72.51 309 ILE A N 1
ATOM 2401 C CA . ILE A 1 309 ? 10.033 18.446 -14.190 1.00 70.16 309 ILE A CA 1
ATOM 2402 C C . ILE A 1 309 ? 10.724 18.146 -12.867 1.00 75.65 309 ILE A C 1
ATOM 2403 O O . ILE A 1 309 ? 10.666 18.929 -11.918 1.00 77.54 309 ILE A O 1
ATOM 2408 N N . LYS A 1 310 ? 11.384 16.990 -12.815 1.00 75.08 310 LYS A N 1
ATOM 2409 C CA . LYS A 1 310 ? 12.105 16.604 -11.610 1.00 73.21 310 LYS A CA 1
ATOM 2410 C C . LYS A 1 310 ? 13.228 17.594 -11.323 1.00 72.53 310 LYS A C 1
ATOM 2411 O O . LYS A 1 310 ? 13.747 18.259 -12.224 1.00 74.78 310 LYS A O 1
ATOM 2417 N N . SER A 1 311 ? 13.597 17.689 -10.045 1.00 72.44 311 SER A N 1
ATOM 2418 C CA . SER A 1 311 ? 14.656 18.607 -9.636 1.00 71.28 311 SER A CA 1
ATOM 2419 C C . SER A 1 311 ? 15.966 18.293 -10.348 1.00 76.21 311 SER A C 1
ATOM 2420 O O . SER A 1 311 ? 16.651 19.198 -10.837 1.00 65.71 311 SER A O 1
ATOM 2423 N N . SER A 1 312 ? 16.337 17.010 -10.399 1.00 69.86 312 SER A N 1
ATOM 2424 C CA . SER A 1 312 ? 17.569 16.599 -11.067 1.00 60.53 312 SER A CA 1
ATOM 2425 C C . SER A 1 312 ? 17.661 17.167 -12.479 1.00 70.26 312 SER A C 1
ATOM 2426 O O . SER A 1 312 ? 18.679 17.755 -12.862 1.00 76.42 312 SER A O 1
ATOM 2429 N N . ILE A 1 313 ? 16.597 17.005 -13.268 1.00 70.18 313 ILE A N 1
ATOM 2430 C CA . ILE A 1 313 ? 16.616 17.500 -14.641 1.00 64.15 313 ILE A CA 1
ATOM 2431 C C . ILE A 1 313 ? 16.568 19.023 -14.671 1.00 68.49 313 ILE A C 1
ATOM 2432 O O . ILE A 1 313 ? 17.166 19.653 -15.553 1.00 70.76 313 ILE A O 1
ATOM 2437 N N . GLY A 1 314 ? 15.879 19.641 -13.711 1.00 72.54 314 GLY A N 1
ATOM 2438 C CA . GLY A 1 314 ? 15.776 21.092 -13.711 1.00 59.19 314 GLY A CA 1
ATOM 2439 C C . GLY A 1 314 ? 17.081 21.768 -13.335 1.00 60.29 314 GLY A C 1
ATOM 2440 O O . GLY A 1 314 ? 17.522 22.709 -14.002 1.00 64.97 314 GLY A O 1
ATOM 2441 N N . ILE A 1 315 ? 17.708 21.311 -12.248 1.00 56.77 315 ILE A N 1
ATOM 2442 C CA . ILE A 1 315 ? 19.004 21.854 -11.850 1.00 58.46 315 ILE A CA 1
ATOM 2443 C C . ILE A 1 315 ? 20.029 21.648 -12.957 1.00 60.87 315 ILE A C 1
ATOM 2444 O O . ILE A 1 315 ? 20.840 22.536 -13.247 1.00 71.59 315 ILE A O 1
ATOM 2449 N N . TYR A 1 316 ? 20.011 20.472 -13.588 1.00 64.58 316 TYR A N 1
ATOM 2450 C CA . TYR A 1 316 ? 20.926 20.192 -14.690 1.00 54.70 316 TYR A CA 1
ATOM 2451 C C . TYR A 1 316 ? 20.736 21.190 -15.827 1.00 56.71 316 TYR A C 1
ATOM 2452 O O . TYR A 1 316 ? 21.683 21.864 -16.247 1.00 69.59 316 TYR A O 1
ATOM 2461 N N . LEU A 1 317 ? 19.507 21.298 -16.337 1.00 58.07 317 LEU A N 1
ATOM 2462 C CA . LEU A 1 317 ? 19.240 22.213 -17.441 1.00 54.93 317 LEU A CA 1
ATOM 2463 C C . LEU A 1 317 ? 19.543 23.659 -17.069 1.00 64.98 317 LEU A C 1
ATOM 2464 O O . LEU A 1 317 ? 19.951 24.447 -17.930 1.00 72.24 317 LEU A O 1
ATOM 2469 N N . HIS A 1 318 ? 19.353 24.026 -15.800 1.00 63.42 318 HIS A N 1
ATOM 2470 C CA . HIS A 1 318 ? 19.690 25.374 -15.351 1.00 56.59 318 HIS A CA 1
ATOM 2471 C C . HIS A 1 318 ? 21.186 25.632 -15.482 1.00 67.38 318 HIS A C 1
ATOM 2472 O O . HIS A 1 318 ? 21.614 26.579 -16.153 1.00 65.93 318 HIS A O 1
ATOM 2479 N N . LEU A 1 319 ? 22.001 24.799 -14.830 1.00 62.63 319 LEU A N 1
ATOM 2480 C CA . LEU A 1 319 ? 23.448 24.974 -14.855 1.00 50.90 319 LEU A CA 1
ATOM 2481 C C . LEU A 1 319 ? 24.048 24.753 -16.237 1.00 64.35 319 LEU A C 1
ATOM 2482 O O . LEU A 1 319 ? 25.236 25.034 -16.430 1.00 68.96 319 LEU A O 1
ATOM 2487 N N . ARG A 1 320 ? 23.265 24.263 -17.196 1.00 66.18 320 ARG A N 1
ATOM 2488 C CA . ARG A 1 320 ? 23.707 24.120 -18.575 1.00 62.90 320 ARG A CA 1
ATOM 2489 C C . ARG A 1 320 ? 23.210 25.255 -19.458 1.00 68.62 320 ARG A C 1
ATOM 2490 O O . ARG A 1 320 ? 23.345 25.177 -20.684 1.00 72.54 320 ARG A O 1
ATOM 2498 N N . ASN A 1 321 ? 22.618 26.292 -18.858 1.00 62.02 321 ASN A N 1
ATOM 2499 C CA . ASN A 1 321 ? 22.235 27.539 -19.515 1.00 68.59 321 ASN A CA 1
ATOM 2500 C C . ASN A 1 321 ? 21.015 27.396 -20.418 1.00 65.16 321 ASN A C 1
ATOM 2501 O O . ASN A 1 321 ? 20.772 28.259 -21.266 1.00 76.07 321 ASN A O 1
ATOM 2506 N N . LEU A 1 322 ? 20.233 26.326 -20.266 1.00 65.03 322 LEU A N 1
ATOM 2507 C CA . LEU A 1 322 ? 19.024 26.179 -21.069 1.00 71.86 322 LEU A CA 1
ATOM 2508 C C . LEU A 1 322 ? 17.829 26.925 -20.495 1.00 79.49 322 LEU A C 1
ATOM 2509 O O . LEU A 1 322 ? 16.836 27.108 -21.206 1.00 79.68 322 LEU A O 1
ATOM 2514 N N . GLY A 1 323 ? 17.897 27.357 -19.241 1.00 71.07 323 GLY A N 1
ATOM 2515 C CA . GLY A 1 323 ? 16.769 28.033 -18.631 1.00 66.68 323 GLY A CA 1
ATOM 2516 C C . GLY A 1 323 ? 16.999 28.211 -17.144 1.00 76.36 323 GLY A C 1
ATOM 2517 O O . GLY A 1 323 ? 18.124 28.083 -16.659 1.00 72.56 323 GLY A O 1
ATOM 2518 N N . GLU A 1 324 ? 15.912 28.498 -16.431 1.00 72.24 324 GLU A N 1
ATOM 2519 C CA . GLU A 1 324 ? 15.984 28.822 -15.013 1.00 65.00 324 GLU A CA 1
ATOM 2520 C C . GLU A 1 324 ? 14.972 28.007 -14.226 1.00 73.42 324 GLU A C 1
ATOM 2521 O O . GLU A 1 324 ? 13.805 27.908 -14.619 1.00 75.25 324 GLU A O 1
ATOM 2527 N N . VAL A 1 325 ? 15.425 27.425 -13.119 1.00 71.96 325 VAL A N 1
ATOM 2528 C CA . VAL A 1 325 ? 14.533 26.813 -12.141 1.00 64.56 325 VAL A CA 1
ATOM 2529 C C . VAL A 1 325 ? 13.877 27.930 -11.339 1.00 66.94 325 VAL A C 1
ATOM 2530 O O . VAL A 1 325 ? 14.565 28.747 -10.719 1.00 75.98 325 VAL A O 1
ATOM 2534 N N . LYS A 1 326 ? 12.544 27.969 -11.351 1.00 75.39 326 LYS A N 1
ATOM 2535 C CA . LYS A 1 326 ? 11.815 29.081 -10.755 1.00 69.62 326 LYS A CA 1
ATOM 2536 C C . LYS A 1 326 ? 11.267 28.788 -9.365 1.00 69.93 326 LYS A C 1
ATOM 2537 O O . LYS A 1 326 ? 11.058 29.731 -8.595 1.00 74.49 326 LYS A O 1
ATOM 2543 N N . ALA A 1 327 ? 11.040 27.523 -9.021 1.00 59.13 327 ALA A N 1
ATOM 2544 C CA . ALA A 1 327 ? 10.535 27.172 -7.700 1.00 67.94 327 ALA A CA 1
ATOM 2545 C C . ALA A 1 327 ? 10.669 25.669 -7.508 1.00 72.02 327 ALA A C 1
ATOM 2546 O O . ALA A 1 327 ? 10.763 24.910 -8.476 1.00 69.06 327 ALA A O 1
ATOM 2548 N N . TYR A 1 328 ? 10.677 25.252 -6.244 1.00 72.24 328 TYR A N 1
ATOM 2549 C CA . TYR A 1 328 ? 10.824 23.851 -5.871 1.00 70.54 328 TYR A CA 1
ATOM 2550 C C . TYR A 1 328 ? 9.545 23.333 -5.230 1.00 78.16 328 TYR A C 1
ATOM 2551 O O . TYR A 1 328 ? 8.979 23.984 -4.346 1.00 94.42 328 TYR A O 1
ATOM 2560 N N . VAL A 1 329 ? 9.100 22.162 -5.674 1.00 86.10 329 VAL A N 1
ATOM 2561 C CA . VAL A 1 329 ? 7.986 21.467 -5.040 1.00 83.63 329 VAL A CA 1
ATOM 2562 C C . VAL A 1 329 ? 8.408 20.035 -4.721 1.00 80.43 329 VAL A C 1
ATOM 2563 O O . VAL A 1 329 ? 7.668 19.278 -4.092 1.00 90.21 329 VAL A O 1
ATOM 2567 N N . LEU B 2 3 ? 84.531 -12.536 -9.153 1.00 93.71 3 LEU B N 1
ATOM 2568 C CA . LEU B 2 3 ? 84.452 -11.122 -9.501 1.00 113.31 3 LEU B CA 1
ATOM 2569 C C . LEU B 2 3 ? 85.805 -10.455 -9.261 1.00 111.14 3 LEU B C 1
ATOM 2570 O O . LEU B 2 3 ? 86.281 -10.383 -8.128 1.00 116.79 3 LEU B O 1
ATOM 2575 N N . ASP B 2 4 ? 86.416 -9.963 -10.336 1.00 123.88 4 ASP B N 1
ATOM 2576 C CA . ASP B 2 4 ? 87.815 -9.547 -10.323 1.00 128.08 4 ASP B CA 1
ATOM 2577 C C . ASP B 2 4 ? 87.915 -8.082 -9.911 1.00 118.79 4 ASP B C 1
ATOM 2578 O O . ASP B 2 4 ? 87.478 -7.190 -10.646 1.00 102.45 4 ASP B O 1
ATOM 2583 N N . VAL B 2 5 ? 88.491 -7.837 -8.730 1.00 110.88 5 VAL B N 1
ATOM 2584 C CA . VAL B 2 5 ? 88.762 -6.470 -8.292 1.00 111.47 5 VAL B CA 1
ATOM 2585 C C . VAL B 2 5 ? 89.742 -5.790 -9.238 1.00 99.92 5 VAL B C 1
ATOM 2586 O O . VAL B 2 5 ? 89.692 -4.568 -9.427 1.00 87.20 5 VAL B O 1
ATOM 2590 N N . LYS B 2 6 ? 90.645 -6.564 -9.849 1.00 111.97 6 LYS B N 1
ATOM 2591 C CA . LYS B 2 6 ? 91.593 -5.997 -10.803 1.00 103.39 6 LYS B CA 1
ATOM 2592 C C . LYS B 2 6 ? 90.881 -5.379 -11.999 1.00 106.09 6 LYS B C 1
ATOM 2593 O O . LYS B 2 6 ? 91.415 -4.463 -12.634 1.00 96.26 6 LYS B O 1
ATOM 2599 N N . LYS B 2 7 ? 89.684 -5.866 -12.324 1.00 103.97 7 LYS B N 1
ATOM 2600 C CA . LYS B 2 7 ? 88.914 -5.315 -13.431 1.00 92.48 7 LYS B CA 1
ATOM 2601 C C . LYS B 2 7 ? 87.999 -4.176 -12.993 1.00 93.04 7 LYS B C 1
ATOM 2602 O O . LYS B 2 7 ? 87.815 -3.211 -13.743 1.00 95.65 7 LYS B O 1
ATOM 2608 N N . TYR B 2 8 ? 87.428 -4.261 -11.790 1.00 98.87 8 TYR B N 1
ATOM 2609 C CA . TYR B 2 8 ? 86.471 -3.276 -11.284 1.00 100.64 8 TYR B CA 1
ATOM 2610 C C . TYR B 2 8 ? 86.980 -2.684 -9.975 1.00 110.15 8 TYR B C 1
ATOM 2611 O O . TYR B 2 8 ? 86.691 -3.210 -8.888 1.00 93.41 8 TYR B O 1
ATOM 2620 N N . PRO B 2 9 ? 87.748 -1.592 -10.034 1.00 109.34 9 PRO B N 1
ATOM 2621 C CA . PRO B 2 9 ? 88.319 -1.031 -8.798 1.00 100.36 9 PRO B CA 1
ATOM 2622 C C . PRO B 2 9 ? 87.285 -0.451 -7.849 1.00 109.12 9 PRO B C 1
ATOM 2623 O O . PRO B 2 9 ? 87.485 -0.514 -6.629 1.00 101.87 9 PRO B O 1
ATOM 2627 N N . PHE B 2 10 ? 86.190 0.118 -8.362 1.00 98.54 10 PHE B N 1
ATOM 2628 C CA . PHE B 2 10 ? 85.234 0.822 -7.511 1.00 90.54 10 PHE B CA 1
ATOM 2629 C C . PHE B 2 10 ? 84.505 -0.090 -6.528 1.00 91.84 10 PHE B C 1
ATOM 2630 O O . PHE B 2 10 ? 83.688 0.410 -5.747 1.00 90.92 10 PHE B O 1
ATOM 2638 N N . ILE B 2 11 ? 84.761 -1.399 -6.549 1.00 93.86 11 ILE B N 1
ATOM 2639 C CA . ILE B 2 11 ? 84.180 -2.283 -5.543 1.00 83.62 11 ILE B CA 1
ATOM 2640 C C . ILE B 2 11 ? 84.747 -1.955 -4.167 1.00 108.57 11 ILE B C 1
ATOM 2641 O O . ILE B 2 11 ? 84.003 -1.695 -3.215 1.00 127.76 11 ILE B O 1
ATOM 2646 N N . LYS B 2 12 ? 86.072 -1.966 -4.045 1.00 115.55 12 LYS B N 1
ATOM 2647 C CA . LYS B 2 12 ? 86.727 -1.670 -2.780 1.00 123.10 12 LYS B CA 1
ATOM 2648 C C . LYS B 2 12 ? 86.747 -0.171 -2.519 1.00 120.13 12 LYS B C 1
ATOM 2649 O O . LYS B 2 12 ? 86.967 0.632 -3.430 1.00 101.53 12 LYS B O 1
ATOM 2655 N N . SER B 2 13 ? 86.511 0.201 -1.265 1.00 123.92 13 SER B N 1
ATOM 2656 C CA . SER B 2 13 ? 86.660 1.591 -0.873 1.00 126.52 13 SER B CA 1
ATOM 2657 C C . SER B 2 13 ? 88.142 1.941 -0.789 1.00 134.01 13 SER B C 1
ATOM 2658 O O . SER B 2 13 ? 89.010 1.067 -0.718 1.00 136.87 13 SER B O 1
ATOM 2661 N N . LEU B 2 14 ? 88.432 3.243 -0.805 1.00 129.64 14 LEU B N 1
ATOM 2662 C CA . LEU B 2 14 ? 89.823 3.667 -0.695 1.00 124.92 14 LEU B CA 1
ATOM 2663 C C . LEU B 2 14 ? 90.397 3.325 0.673 1.00 131.67 14 LEU B C 1
ATOM 2664 O O . LEU B 2 14 ? 91.584 3.000 0.784 1.00 122.67 14 LEU B O 1
ATOM 2669 N N . ASP B 2 15 ? 89.570 3.382 1.719 1.00 137.63 15 ASP B N 1
ATOM 2670 C CA . ASP B 2 15 ? 90.036 3.037 3.057 1.00 144.09 15 ASP B CA 1
ATOM 2671 C C . ASP B 2 15 ? 90.362 1.552 3.167 1.00 145.49 15 ASP B C 1
ATOM 2672 O O . ASP B 2 15 ? 91.348 1.174 3.810 1.00 153.17 15 ASP B O 1
ATOM 2677 N N . ASP B 2 16 ? 89.545 0.695 2.549 1.00 141.39 16 ASP B N 1
ATOM 2678 C CA . ASP B 2 16 ? 89.770 -0.744 2.624 1.00 145.43 16 ASP B CA 1
ATOM 2679 C C . ASP B 2 16 ? 91.045 -1.178 1.911 1.00 145.19 16 ASP B C 1
ATOM 2680 O O . ASP B 2 16 ? 91.546 -2.275 2.181 1.00 147.51 16 ASP B O 1
ATOM 2685 N N . GLU B 2 17 ? 91.579 -0.352 1.012 1.00 129.65 17 GLU B N 1
ATOM 2686 C CA . GLU B 2 17 ? 92.841 -0.666 0.353 1.00 141.37 17 GLU B CA 1
ATOM 2687 C C . GLU B 2 17 ? 94.044 -0.155 1.132 1.00 145.63 17 GLU B C 1
ATOM 2688 O O . GLU B 2 17 ? 95.112 -0.777 1.088 1.00 152.66 17 GLU B O 1
ATOM 2694 N N . LEU B 2 18 ? 93.892 0.955 1.855 1.00 142.23 18 LEU B N 1
ATOM 2695 C CA . LEU B 2 18 ? 94.981 1.509 2.651 1.00 132.68 18 LEU B CA 1
ATOM 2696 C C . LEU B 2 18 ? 95.266 0.698 3.908 1.00 147.93 18 LEU B C 1
ATOM 2697 O O . LEU B 2 18 ? 96.212 1.027 4.632 1.00 157.19 18 LEU B O 1
ATOM 2702 N N . LYS B 2 19 ? 94.485 -0.347 4.180 1.00 146.38 19 LYS B N 1
ATOM 2703 C CA . LYS B 2 19 ? 94.741 -1.219 5.317 1.00 149.47 19 LYS B CA 1
ATOM 2704 C C . LYS B 2 19 ? 95.814 -2.256 5.019 1.00 158.04 19 LYS B C 1
ATOM 2705 O O . LYS B 2 19 ? 96.311 -2.900 5.950 1.00 160.60 19 LYS B O 1
ATOM 2711 N N . LYS B 2 20 ? 96.169 -2.435 3.745 1.00 156.31 20 LYS B N 1
ATOM 2712 C CA . LYS B 2 20 ? 97.289 -3.285 3.357 1.00 161.27 20 LYS B CA 1
ATOM 2713 C C . LYS B 2 20 ? 98.634 -2.734 3.814 1.00 157.76 20 LYS B C 1
ATOM 2714 O O . LYS B 2 20 ? 99.626 -3.470 3.773 1.00 137.59 20 LYS B O 1
ATOM 2720 N N . TYR B 2 21 ? 98.690 -1.476 4.240 1.00 166.70 21 TYR B N 1
ATOM 2721 C CA . TYR B 2 21 ? 99.930 -0.780 4.570 1.00 166.52 21 TYR B CA 1
ATOM 2722 C C . TYR B 2 21 ? 99.865 -0.331 6.028 1.00 167.30 21 TYR B C 1
ATOM 2723 O O . TYR B 2 21 ? 99.857 0.868 6.322 1.00 159.88 21 TYR B O 1
ATOM 2732 N N . GLY B 2 22 ? 99.822 -1.299 6.943 1.00 165.31 22 GLY B N 1
ATOM 2733 C CA . GLY B 2 22 ? 99.767 -0.982 8.355 1.00 157.47 22 GLY B CA 1
ATOM 2734 C C . GLY B 2 22 ? 98.501 -0.255 8.758 1.00 165.79 22 GLY B C 1
ATOM 2735 O O . GLY B 2 22 ? 97.404 -0.823 8.734 1.00 167.36 22 GLY B O 1
ATOM 2736 N N . GLY B 2 23 ? 98.645 1.012 9.129 1.00 165.00 23 GLY B N 1
ATOM 2737 C CA . GLY B 2 23 ? 97.504 1.822 9.506 1.00 159.28 23 GLY B CA 1
ATOM 2738 C C . GLY B 2 23 ? 97.902 3.273 9.631 1.00 156.02 23 GLY B C 1
ATOM 2739 O O . GLY B 2 23 ? 99.087 3.609 9.726 1.00 154.09 23 GLY B O 1
ATOM 2740 N N . GLY B 2 24 ? 96.888 4.135 9.621 1.00 154.32 24 GLY B N 1
ATOM 2741 C CA . GLY B 2 24 ? 97.115 5.566 9.695 1.00 157.58 24 GLY B CA 1
ATOM 2742 C C . GLY B 2 24 ? 97.679 6.151 8.415 1.00 165.15 24 GLY B C 1
ATOM 2743 O O . GLY B 2 24 ? 97.515 7.345 8.145 1.00 158.72 24 GLY B O 1
ATOM 2744 N N . ILE B 2 25 ? 98.345 5.318 7.618 1.00 173.09 25 ILE B N 1
ATOM 2745 C CA . ILE B 2 25 ? 98.945 5.754 6.361 1.00 167.07 25 ILE B CA 1
ATOM 2746 C C . ILE B 2 25 ? 97.823 5.937 5.343 1.00 163.24 25 ILE B C 1
ATOM 2747 O O . ILE B 2 25 ? 97.237 4.961 4.865 1.00 158.91 25 ILE B O 1
ATOM 2752 N N . THR B 2 26 ? 97.516 7.189 5.018 1.00 162.55 26 THR B N 1
ATOM 2753 C CA . THR B 2 26 ? 96.511 7.509 4.019 1.00 160.31 26 THR B CA 1
ATOM 2754 C C . THR B 2 26 ? 97.142 7.565 2.629 1.00 152.36 26 THR B C 1
ATOM 2755 O O . THR B 2 26 ? 98.351 7.390 2.454 1.00 142.66 26 THR B O 1
ATOM 2759 N N . LEU B 2 27 ? 96.298 7.804 1.622 1.00 150.84 27 LEU B N 1
ATOM 2760 C CA . LEU B 2 27 ? 96.768 7.855 0.241 1.00 140.41 27 LEU B CA 1
ATOM 2761 C C . LEU B 2 27 ? 97.798 8.959 0.040 1.00 141.03 27 LEU B C 1
ATOM 2762 O O . LEU B 2 27 ? 98.686 8.830 -0.811 1.00 139.92 27 LEU B O 1
ATOM 2767 N N . THR B 2 28 ? 97.685 10.053 0.799 1.00 144.93 28 THR B N 1
ATOM 2768 C CA . THR B 2 28 ? 98.660 11.136 0.705 1.00 143.90 28 THR B CA 1
ATOM 2769 C C . THR B 2 28 ? 100.077 10.633 0.961 1.00 147.70 28 THR B C 1
ATOM 2770 O O . THR B 2 28 ? 101.035 11.111 0.341 1.00 137.45 28 THR B O 1
ATOM 2774 N N . ASP B 2 29 ? 100.230 9.670 1.871 1.00 149.17 29 ASP B N 1
ATOM 2775 C CA . ASP B 2 29 ? 101.548 9.104 2.144 1.00 148.36 29 ASP B CA 1
ATOM 2776 C C . ASP B 2 29 ? 102.041 8.273 0.967 1.00 138.44 29 ASP B C 1
ATOM 2777 O O . ASP B 2 29 ? 103.126 8.519 0.426 1.00 141.25 29 ASP B O 1
ATOM 2782 N N . LEU B 2 30 ? 101.254 7.273 0.559 1.00 138.40 30 LEU B N 1
ATOM 2783 C CA . LEU B 2 30 ? 101.678 6.369 -0.504 1.00 130.98 30 LEU B CA 1
ATOM 2784 C C . LEU B 2 30 ? 101.893 7.085 -1.830 1.00 131.71 30 LEU B C 1
ATOM 2785 O O . LEU B 2 30 ? 102.633 6.579 -2.680 1.00 139.43 30 LEU B O 1
ATOM 2790 N N . LEU B 2 31 ? 101.267 8.247 -2.030 1.00 130.95 31 LEU B N 1
ATOM 2791 C CA . LEU B 2 31 ? 101.427 8.956 -3.291 1.00 133.71 31 LEU B CA 1
ATOM 2792 C C . LEU B 2 31 ? 102.775 9.654 -3.396 1.00 137.52 31 LEU B C 1
ATOM 2793 O O . LEU B 2 31 ? 103.208 9.973 -4.509 1.00 130.64 31 LEU B O 1
ATOM 2798 N N . LEU B 2 32 ? 103.443 9.897 -2.269 1.00 149.09 32 LEU B N 1
ATOM 2799 C CA . LEU B 2 32 ? 104.781 10.473 -2.281 1.00 148.52 32 LEU B CA 1
ATOM 2800 C C . LEU B 2 32 ? 105.850 9.397 -2.414 1.00 134.68 32 LEU B C 1
ATOM 2801 O O . LEU B 2 32 ? 106.849 9.598 -3.113 1.00 124.52 32 LEU B O 1
ATOM 2806 N N . ASN B 2 33 ? 105.658 8.260 -1.742 1.00 139.53 33 ASN B N 1
ATOM 2807 C CA . ASN B 2 33 ? 106.540 7.114 -1.930 1.00 147.62 33 ASN B CA 1
ATOM 2808 C C . ASN B 2 33 ? 106.506 6.642 -3.379 1.00 144.14 33 ASN B C 1
ATOM 2809 O O . ASN B 2 33 ? 107.539 6.578 -4.055 1.00 143.40 33 ASN B O 1
ATOM 2814 N N . SER B 2 34 ? 105.316 6.303 -3.870 1.00 146.21 34 SER B N 1
ATOM 2815 C CA . SER B 2 34 ? 105.179 5.759 -5.213 1.00 156.77 34 SER B CA 1
ATOM 2816 C C . SER B 2 34 ? 105.359 6.857 -6.255 1.00 149.49 34 SER B C 1
ATOM 2817 O O . SER B 2 34 ? 104.782 7.943 -6.139 1.00 133.99 34 SER B O 1
ATOM 2820 N N . THR B 2 35 ? 106.168 6.570 -7.273 1.00 150.41 35 THR B N 1
ATOM 2821 C CA . THR B 2 35 ? 106.339 7.466 -8.408 1.00 153.66 35 THR B CA 1
ATOM 2822 C C . THR B 2 35 ? 105.410 7.142 -9.570 1.00 148.81 35 THR B C 1
ATOM 2823 O O . THR B 2 35 ? 105.113 8.031 -10.374 1.00 145.96 35 THR B O 1
ATOM 2827 N N . THR B 2 36 ? 104.955 5.893 -9.674 1.00 146.79 36 THR B N 1
ATOM 2828 C CA . THR B 2 36 ? 104.178 5.446 -10.826 1.00 145.93 36 THR B CA 1
ATOM 2829 C C . THR B 2 36 ? 102.718 5.886 -10.776 1.00 131.71 36 THR B C 1
ATOM 2830 O O . THR B 2 36 ? 102.119 6.131 -11.829 1.00 120.73 36 THR B O 1
ATOM 2834 N N . LEU B 2 37 ? 102.131 5.975 -9.580 1.00 121.20 37 LEU B N 1
ATOM 2835 C CA . LEU B 2 37 ? 100.695 6.212 -9.447 1.00 97.84 37 LEU B CA 1
ATOM 2836 C C . LEU B 2 37 ? 100.249 7.492 -10.151 1.00 99.09 37 LEU B C 1
ATOM 2837 O O . LEU B 2 37 ? 99.381 7.460 -11.030 1.00 107.37 37 LEU B O 1
ATOM 2842 N N . ILE B 2 38 ? 100.823 8.634 -9.765 1.00 96.31 38 ILE B N 1
ATOM 2843 C CA . ILE B 2 38 ? 100.407 9.913 -10.341 1.00 92.47 38 ILE B CA 1
ATOM 2844 C C . ILE B 2 38 ? 100.605 9.925 -11.853 1.00 108.48 38 ILE B C 1
ATOM 2845 O O . ILE B 2 38 ? 99.793 10.492 -12.595 1.00 101.42 38 ILE B O 1
ATOM 2850 N N . ASP B 2 39 ? 101.669 9.283 -12.339 1.00 119.45 39 ASP B N 1
ATOM 2851 C CA . ASP B 2 39 ? 101.927 9.282 -13.775 1.00 119.19 39 ASP B CA 1
ATOM 2852 C C . ASP B 2 39 ? 100.889 8.458 -14.531 1.00 111.54 39 ASP B C 1
ATOM 2853 O O . ASP B 2 39 ? 100.476 8.833 -15.635 1.00 101.42 39 ASP B O 1
ATOM 2858 N N . GLN B 2 40 ? 100.457 7.335 -13.954 1.00 107.87 40 GLN B N 1
ATOM 2859 C CA . GLN B 2 40 ? 99.439 6.514 -14.603 1.00 107.42 40 GLN B CA 1
ATOM 2860 C C . GLN B 2 40 ? 98.076 7.198 -14.603 1.00 113.24 40 GLN B C 1
ATOM 2861 O O . GLN B 2 40 ? 97.327 7.099 -15.583 1.00 106.63 40 GLN B O 1
ATOM 2867 N N . ALA B 2 41 ? 97.732 7.890 -13.513 1.00 106.83 41 ALA B N 1
ATOM 2868 C CA . ALA B 2 41 ? 96.458 8.602 -13.458 1.00 106.06 41 ALA B CA 1
ATOM 2869 C C . ALA B 2 41 ? 96.380 9.705 -14.508 1.00 95.42 41 ALA B C 1
ATOM 2870 O O . ALA B 2 41 ? 95.327 9.909 -15.124 1.00 96.35 41 ALA B O 1
ATOM 2872 N N . LYS B 2 42 ? 97.479 10.432 -14.722 1.00 96.96 42 LYS B N 1
ATOM 2873 C CA . LYS B 2 42 ? 97.498 11.437 -15.781 1.00 100.06 42 LYS B CA 1
ATOM 2874 C C . LYS B 2 42 ? 97.329 10.813 -17.159 1.00 108.87 42 LYS B C 1
ATOM 2875 O O . LYS B 2 42 ? 96.738 11.434 -18.049 1.00 99.57 42 LYS B O 1
ATOM 2881 N N . ASP B 2 43 ? 97.837 9.593 -17.354 1.00 101.05 43 ASP B N 1
ATOM 2882 C CA . ASP B 2 43 ? 97.742 8.949 -18.662 1.00 102.64 43 ASP B CA 1
ATOM 2883 C C . ASP B 2 43 ? 96.290 8.737 -19.070 1.00 109.83 43 ASP B C 1
ATOM 2884 O O . ASP B 2 43 ? 95.919 8.996 -20.221 1.00 101.73 43 ASP B O 1
ATOM 2889 N N . ARG B 2 44 ? 95.457 8.257 -18.145 1.00 107.68 44 ARG B N 1
ATOM 2890 C CA . ARG B 2 44 ? 94.038 8.082 -18.442 1.00 104.51 44 ARG B CA 1
ATOM 2891 C C . ARG B 2 44 ? 93.395 9.407 -18.830 1.00 106.19 44 ARG B C 1
ATOM 2892 O O . ARG B 2 44 ? 92.726 9.506 -19.866 1.00 104.67 44 ARG B O 1
ATOM 2900 N N . ILE B 2 45 ? 93.572 10.435 -17.994 1.00 90.85 45 ILE B N 1
ATOM 2901 C CA . ILE B 2 45 ? 93.003 11.752 -18.274 1.00 94.59 45 ILE B CA 1
ATOM 2902 C C . ILE B 2 45 ? 93.442 12.249 -19.646 1.00 111.61 45 ILE B C 1
ATOM 2903 O O . ILE B 2 45 ? 92.635 12.778 -20.421 1.00 110.94 45 ILE B O 1
ATOM 2908 N N . GLN B 2 46 ? 94.729 12.089 -19.966 1.00 116.96 46 GLN B N 1
ATOM 2909 C CA . GLN B 2 46 ? 95.218 12.512 -21.274 1.00 114.96 46 GLN B CA 1
ATOM 2910 C C . GLN B 2 46 ? 94.629 11.667 -22.395 1.00 109.47 46 GLN B C 1
ATOM 2911 O O . GLN B 2 46 ? 94.457 12.159 -23.516 1.00 109.00 46 GLN B O 1
ATOM 2917 N N . LYS B 2 47 ? 94.315 10.399 -22.119 1.00 109.88 47 LYS B N 1
ATOM 2918 C CA . LYS B 2 47 ? 93.699 9.559 -23.140 1.00 119.85 47 LYS B CA 1
ATOM 2919 C C . LYS B 2 47 ? 92.234 9.921 -23.352 1.00 126.65 47 LYS B C 1
ATOM 2920 O O . LYS B 2 47 ? 91.728 9.815 -24.475 1.00 121.90 47 LYS B O 1
ATOM 2926 N N . THR B 2 48 ? 91.538 10.346 -22.295 1.00 122.23 48 THR B N 1
ATOM 2927 C CA . THR B 2 48 ? 90.174 10.840 -22.442 1.00 109.82 48 THR B CA 1
ATOM 2928 C C . THR B 2 48 ? 90.119 12.246 -23.019 1.00 103.76 48 THR B C 1
ATOM 2929 O O . THR B 2 48 ? 89.090 12.628 -23.586 1.00 111.15 48 THR B O 1
ATOM 2933 N N . LYS B 2 49 ? 91.194 13.025 -22.878 1.00 115.16 49 LYS B N 1
ATOM 2934 C CA . LYS B 2 49 ? 91.216 14.365 -23.455 1.00 115.14 49 LYS B CA 1
ATOM 2935 C C . LYS B 2 49 ? 91.300 14.326 -24.976 1.00 116.69 49 LYS B C 1
ATOM 2936 O O . LYS B 2 49 ? 90.840 15.259 -25.645 1.00 105.24 49 LYS B O 1
ATOM 2942 N N . SER B 2 50 ? 91.878 13.265 -25.537 1.00 117.95 50 SER B N 1
ATOM 2943 C CA . SER B 2 50 ? 92.013 13.119 -26.979 1.00 124.30 50 SER B CA 1
ATOM 2944 C C . SER B 2 50 ? 91.040 12.109 -27.568 1.00 122.65 50 SER B C 1
ATOM 2945 O O . SER B 2 50 ? 91.021 11.929 -28.791 1.00 123.03 50 SER B O 1
ATOM 2948 N N . GLY B 2 51 ? 90.233 11.450 -26.740 1.00 120.89 51 GLY B N 1
ATOM 2949 C CA . GLY B 2 51 ? 89.239 10.522 -27.240 1.00 117.48 51 GLY B CA 1
ATOM 2950 C C . GLY B 2 51 ? 89.747 9.129 -27.528 1.00 108.87 51 GLY B C 1
ATOM 2951 O O . GLY B 2 51 ? 89.120 8.405 -28.307 1.00 111.49 51 GLY B O 1
ATOM 2952 N N . ASP B 2 52 ? 90.860 8.729 -26.925 1.00 103.44 52 ASP B N 1
ATOM 2953 C CA . ASP B 2 52 ? 91.412 7.397 -27.118 1.00 104.47 52 ASP B CA 1
ATOM 2954 C C . ASP B 2 52 ? 90.895 6.445 -26.045 1.00 101.49 52 ASP B C 1
ATOM 2955 O O . ASP B 2 52 ? 90.440 6.860 -24.976 1.00 109.94 52 ASP B O 1
ATOM 2960 N N . GLU B 2 53 ? 90.962 5.151 -26.352 1.00 97.81 53 GLU B N 1
ATOM 2961 C CA . GLU B 2 53 ? 90.539 4.127 -25.409 1.00 91.61 53 GLU B CA 1
ATOM 2962 C C . GLU B 2 53 ? 91.341 4.206 -24.112 1.00 81.62 53 GLU B C 1
ATOM 2963 O O . GLU B 2 53 ? 92.472 4.697 -24.071 1.00 105.66 53 GLU B O 1
ATOM 2969 N N . LEU B 2 54 ? 90.732 3.703 -23.041 1.00 78.47 54 LEU B N 1
ATOM 2970 C CA . LEU B 2 54 ? 91.364 3.629 -21.737 1.00 90.68 54 LEU B CA 1
ATOM 2971 C C . LEU B 2 54 ? 91.739 2.192 -21.430 1.00 80.18 54 LEU B C 1
ATOM 2972 O O . LEU B 2 54 ? 90.905 1.293 -21.600 1.00 96.60 54 LEU B O 1
ATOM 2977 N N . PRO B 2 55 ? 92.968 1.932 -20.992 1.00 82.37 55 PRO B N 1
ATOM 2978 C CA . PRO B 2 55 ? 93.341 0.558 -20.644 1.00 93.23 55 PRO B CA 1
ATOM 2979 C C . PRO B 2 55 ? 92.505 0.049 -19.481 1.00 79.82 55 PRO B C 1
ATOM 2980 O O . PRO B 2 55 ? 92.198 0.787 -18.542 1.00 86.81 55 PRO B O 1
ATOM 2984 N N . HIS B 2 56 ? 92.124 -1.223 -19.561 1.00 82.94 56 HIS B N 1
ATOM 2985 C CA . HIS B 2 56 ? 91.437 -1.863 -18.449 1.00 82.12 56 HIS B CA 1
ATOM 2986 C C . HIS B 2 56 ? 92.324 -1.842 -17.212 1.00 85.04 56 HIS B C 1
ATOM 2987 O O . HIS B 2 56 ? 93.555 -1.864 -17.301 1.00 90.52 56 HIS B O 1
ATOM 2994 N N . TYR B 2 57 ? 91.691 -1.797 -16.044 1.00 94.05 57 TYR B N 1
ATOM 2995 C CA . TYR B 2 57 ? 92.498 -1.691 -14.834 1.00 89.01 57 TYR B CA 1
ATOM 2996 C C . TYR B 2 57 ? 93.238 -2.971 -14.509 1.00 88.19 57 TYR B C 1
ATOM 2997 O O . TYR B 2 57 ? 93.901 -3.044 -13.469 1.00 94.27 57 TYR B O 1
ATOM 3006 N N . VAL B 2 58 ? 93.164 -3.981 -15.377 1.00 94.59 58 VAL B N 1
ATOM 3007 C CA . VAL B 2 58 ? 93.977 -5.175 -15.195 1.00 100.69 58 VAL B CA 1
ATOM 3008 C C . VAL B 2 58 ? 95.393 -4.959 -15.708 1.00 104.47 58 VAL B C 1
ATOM 3009 O O . VAL B 2 58 ? 96.293 -5.743 -15.380 1.00 101.07 58 VAL B O 1
ATOM 3013 N N . SER B 2 59 ? 95.618 -3.906 -16.500 1.00 83.65 59 SER B N 1
ATOM 3014 C CA . SER B 2 59 ? 96.952 -3.521 -16.945 1.00 81.32 59 SER B CA 1
ATOM 3015 C C . SER B 2 59 ? 97.664 -2.629 -15.935 1.00 85.22 59 SER B C 1
ATOM 3016 O O . SER B 2 59 ? 98.434 -1.741 -16.327 1.00 91.20 59 SER B O 1
ATOM 3019 N N . TYR B 2 60 ? 97.418 -2.839 -14.644 1.00 77.75 60 TYR B N 1
ATOM 3020 C CA . TYR B 2 60 ? 98.046 -2.067 -13.585 1.00 80.93 60 TYR B CA 1
ATOM 3021 C C . TYR B 2 60 ? 98.424 -3.014 -12.458 1.00 92.56 60 TYR B C 1
ATOM 3022 O O . TYR B 2 60 ? 97.723 -3.994 -12.193 1.00 100.64 60 TYR B O 1
ATOM 3031 N N . ASN B 2 61 ? 99.540 -2.716 -11.793 1.00 104.74 61 ASN B N 1
ATOM 3032 C CA . ASN B 2 61 ? 99.971 -3.568 -10.691 1.00 111.38 61 ASN B CA 1
ATOM 3033 C C . ASN B 2 61 ? 99.140 -3.311 -9.440 1.00 110.98 61 ASN B C 1
ATOM 3034 O O . ASN B 2 61 ? 98.842 -4.243 -8.686 1.00 98.20 61 ASN B O 1
ATOM 3039 N N . GLU B 2 62 ? 98.756 -2.053 -9.209 1.00 111.69 62 GLU B N 1
ATOM 3040 C CA . GLU B 2 62 ? 97.856 -1.668 -8.124 1.00 127.50 62 GLU B CA 1
ATOM 3041 C C . GLU B 2 62 ? 96.678 -0.913 -8.730 1.00 121.07 62 GLU B C 1
ATOM 3042 O O . GLU B 2 62 ? 96.675 0.327 -8.780 1.00 100.67 62 GLU B O 1
ATOM 3048 N N . PRO B 2 63 ? 95.655 -1.633 -9.202 1.00 120.87 63 PRO B N 1
ATOM 3049 C CA . PRO B 2 63 ? 94.572 -0.963 -9.945 1.00 103.93 63 PRO B CA 1
ATOM 3050 C C . PRO B 2 63 ? 93.727 -0.043 -9.085 1.00 103.32 63 PRO B C 1
ATOM 3051 O O . PRO B 2 63 ? 93.316 1.027 -9.553 1.00 87.57 63 PRO B O 1
ATOM 3055 N N . VAL B 2 64 ? 93.440 -0.441 -7.843 1.00 105.99 64 VAL B N 1
ATOM 3056 C CA . VAL B 2 64 ? 92.593 0.366 -6.968 1.00 100.44 64 VAL B CA 1
ATOM 3057 C C . VAL B 2 64 ? 93.198 1.751 -6.769 1.00 103.12 64 VAL B C 1
ATOM 3058 O O . VAL B 2 64 ? 92.500 2.769 -6.842 1.00 94.28 64 VAL B O 1
ATOM 3062 N N . LEU B 2 65 ? 94.508 1.809 -6.517 1.00 106.47 65 LEU B N 1
ATOM 3063 C CA . LEU B 2 65 ? 95.146 3.094 -6.248 1.00 101.50 65 LEU B CA 1
ATOM 3064 C C . LEU B 2 65 ? 95.136 3.984 -7.485 1.00 90.40 65 LEU B C 1
ATOM 3065 O O . LEU B 2 65 ? 94.926 5.198 -7.380 1.00 89.93 65 LEU B O 1
ATOM 3070 N N . VAL B 2 66 ? 95.361 3.401 -8.666 1.00 84.44 66 VAL B N 1
ATOM 3071 C CA . VAL B 2 66 ? 95.336 4.181 -9.901 1.00 86.92 66 VAL B CA 1
ATOM 3072 C C . VAL B 2 66 ? 93.956 4.782 -10.131 1.00 95.66 66 VAL B C 1
ATOM 3073 O O . VAL B 2 66 ? 93.831 5.887 -10.674 1.00 88.22 66 VAL B O 1
ATOM 3077 N N . PHE B 2 67 ? 92.903 4.078 -9.711 1.00 100.10 67 PHE B N 1
ATOM 3078 C CA . PHE B 2 67 ? 91.542 4.553 -9.944 1.00 96.00 67 PHE B CA 1
ATOM 3079 C C . PHE B 2 67 ? 91.226 5.782 -9.099 1.00 94.55 67 PHE B C 1
ATOM 3080 O O . PHE B 2 67 ? 90.778 6.808 -9.624 1.00 83.81 67 PHE B O 1
ATOM 3088 N N . TYR B 2 68 ? 91.445 5.696 -7.784 1.00 92.88 68 TYR B N 1
ATOM 3089 C CA . TYR B 2 68 ? 91.084 6.802 -6.900 1.00 96.25 68 TYR B CA 1
ATOM 3090 C C . TYR B 2 68 ? 91.924 8.045 -7.172 1.00 104.68 68 TYR B C 1
ATOM 3091 O O . TYR B 2 68 ? 91.397 9.164 -7.177 1.00 105.78 68 TYR B O 1
ATOM 3100 N N . THR B 2 69 ? 93.230 7.877 -7.400 1.00 86.96 69 THR B N 1
ATOM 3101 C CA . THR B 2 69 ? 94.064 9.029 -7.727 1.00 99.16 69 THR B CA 1
ATOM 3102 C C . THR B 2 69 ? 93.737 9.606 -9.098 1.00 101.52 69 THR B C 1
ATOM 3103 O O . THR B 2 69 ? 94.139 10.736 -9.391 1.00 97.43 69 THR B O 1
ATOM 3107 N N . THR B 2 70 ? 93.022 8.860 -9.944 1.00 99.94 70 THR B N 1
ATOM 3108 C CA . THR B 2 70 ? 92.471 9.453 -11.158 1.00 106.97 70 THR B CA 1
ATOM 3109 C C . THR B 2 70 ? 91.225 10.272 -10.846 1.00 106.51 70 THR B C 1
ATOM 3110 O O . THR B 2 70 ? 90.990 11.317 -11.464 1.00 89.64 70 THR B O 1
ATOM 3114 N N . LEU B 2 71 ? 90.417 9.811 -9.888 1.00 109.09 71 LEU B N 1
ATOM 3115 C CA . LEU B 2 71 ? 89.294 10.609 -9.409 1.00 105.10 71 LEU B CA 1
ATOM 3116 C C . LEU B 2 71 ? 89.781 11.830 -8.640 1.00 97.76 71 LEU B C 1
ATOM 3117 O O . LEU B 2 71 ? 89.289 12.946 -8.846 1.00 94.86 71 LEU B O 1
ATOM 3122 N N . LEU B 2 72 ? 90.754 11.635 -7.745 1.00 106.67 72 LEU B N 1
ATOM 3123 C CA . LEU B 2 72 ? 91.252 12.737 -6.928 1.00 98.89 72 LEU B CA 1
ATOM 3124 C C . LEU B 2 72 ? 91.974 13.783 -7.767 1.00 90.54 72 LEU B C 1
ATOM 3125 O O . LEU B 2 72 ? 91.899 14.978 -7.461 1.00 102.85 72 LEU B O 1
ATOM 3130 N N . SER B 2 73 ? 92.675 13.361 -8.821 1.00 95.28 73 SER B N 1
ATOM 3131 C CA . SER B 2 73 ? 93.284 14.325 -9.733 1.00 99.71 73 SER B CA 1
ATOM 3132 C C . SER B 2 73 ? 92.222 15.131 -10.472 1.00 99.69 73 SER B C 1
ATOM 3133 O O . SER B 2 73 ? 92.358 16.349 -10.631 1.00 88.82 73 SER B O 1
ATOM 3136 N N . LEU B 2 74 ? 91.163 14.464 -10.937 1.00 109.97 74 LEU B N 1
ATOM 3137 C CA . LEU B 2 74 ? 90.082 15.167 -11.623 1.00 111.90 74 LEU B CA 1
ATOM 3138 C C . LEU B 2 74 ? 89.360 16.125 -10.684 1.00 108.62 74 LEU B C 1
ATOM 3139 O O . LEU B 2 74 ? 88.922 17.203 -11.101 1.00 95.60 74 LEU B O 1
ATOM 3144 N N . ALA B 2 75 ? 89.208 15.736 -9.417 1.00 98.11 75 ALA B N 1
ATOM 3145 C CA . ALA B 2 75 ? 88.587 16.620 -8.435 1.00 102.64 75 ALA B CA 1
ATOM 3146 C C . ALA B 2 75 ? 89.392 17.901 -8.258 1.00 110.28 75 ALA B C 1
ATOM 3147 O O . ALA B 2 75 ? 88.819 18.987 -8.102 1.00 112.26 75 ALA B O 1
ATOM 3149 N N . ILE B 2 76 ? 90.722 17.795 -8.278 1.00 114.36 76 ILE B N 1
ATOM 3150 C CA . ILE B 2 76 ? 91.570 18.958 -8.036 1.00 107.68 76 ILE B CA 1
ATOM 3151 C C . ILE B 2 76 ? 91.466 19.951 -9.189 1.00 107.03 76 ILE B C 1
ATOM 3152 O O . ILE B 2 76 ? 91.423 21.169 -8.973 1.00 108.51 76 ILE B O 1
ATOM 3157 N N . LEU B 2 77 ? 91.413 19.454 -10.428 1.00 95.26 77 LEU B N 1
ATOM 3158 C CA . LEU B 2 77 ? 91.248 20.350 -11.569 1.00 111.90 77 LEU B CA 1
ATOM 3159 C C . LEU B 2 77 ? 89.910 21.074 -11.528 1.00 123.55 77 LEU B C 1
ATOM 3160 O O . LEU B 2 77 ? 89.795 22.187 -12.056 1.00 128.12 77 LEU B O 1
ATOM 3165 N N . ASN B 2 78 ? 88.900 20.471 -10.900 1.00 122.67 78 ASN B N 1
ATOM 3166 C CA . ASN B 2 78 ? 87.580 21.081 -10.730 1.00 123.61 78 ASN B CA 1
ATOM 3167 C C . ASN B 2 78 ? 87.013 21.540 -12.072 1.00 121.07 78 ASN B C 1
ATOM 3168 O O . ASN B 2 78 ? 86.553 22.672 -12.233 1.00 123.14 78 ASN B O 1
ATOM 3173 N N . ASP B 2 79 ? 87.050 20.634 -13.046 1.00 110.63 79 ASP B N 1
ATOM 3174 C CA . ASP B 2 79 ? 86.482 20.859 -14.374 1.00 120.27 79 ASP B CA 1
ATOM 3175 C C . ASP B 2 79 ? 85.369 19.836 -14.577 1.00 121.97 79 ASP B C 1
ATOM 3176 O O . ASP B 2 79 ? 85.639 18.665 -14.856 1.00 125.21 79 ASP B O 1
ATOM 3181 N N . VAL B 2 80 ? 84.119 20.287 -14.458 1.00 124.78 80 VAL B N 1
ATOM 3182 C CA . VAL B 2 80 ? 82.987 19.374 -14.575 1.00 124.66 80 VAL B CA 1
ATOM 3183 C C . VAL B 2 80 ? 82.842 18.889 -16.012 1.00 114.38 80 VAL B C 1
ATOM 3184 O O . VAL B 2 80 ? 82.554 17.711 -16.257 1.00 118.44 80 VAL B O 1
ATOM 3188 N N . LYS B 2 81 ? 83.036 19.786 -16.982 1.00 102.40 81 LYS B N 1
ATOM 3189 C CA . LYS B 2 81 ? 82.912 19.418 -18.388 1.00 111.29 81 LYS B CA 1
ATOM 3190 C C . LYS B 2 81 ? 83.896 18.329 -18.795 1.00 125.69 81 LYS B C 1
ATOM 3191 O O . LYS B 2 81 ? 83.643 17.615 -19.772 1.00 124.38 81 LYS B O 1
ATOM 3197 N N . LEU B 2 82 ? 85.009 18.183 -18.074 1.00 122.73 82 LEU B N 1
ATOM 3198 C CA . LEU B 2 82 ? 85.935 17.079 -18.305 1.00 114.88 82 LEU B CA 1
ATOM 3199 C C . LEU B 2 82 ? 85.609 15.865 -17.442 1.00 117.56 82 LEU B C 1
ATOM 3200 O O . LEU B 2 82 ? 85.692 14.728 -17.920 1.00 119.19 82 LEU B O 1
ATOM 3205 N N . ILE B 2 83 ? 85.258 16.094 -16.171 1.00 109.04 83 ILE B N 1
ATOM 3206 C CA . ILE B 2 83 ? 84.806 15.013 -15.294 1.00 107.06 83 ILE B CA 1
ATOM 3207 C C . ILE B 2 83 ? 83.683 14.225 -15.952 1.00 111.52 83 ILE B C 1
ATOM 3208 O O . ILE B 2 83 ? 83.615 12.994 -15.845 1.00 92.46 83 ILE B O 1
ATOM 3213 N N . ARG B 2 84 ? 82.789 14.925 -16.650 1.00 117.32 84 ARG B N 1
ATOM 3214 C CA . ARG B 2 84 ? 81.745 14.254 -17.415 1.00 111.59 84 ARG B CA 1
ATOM 3215 C C . ARG B 2 84 ? 82.356 13.380 -18.506 1.00 104.55 84 ARG B C 1
ATOM 3216 O O . ARG B 2 84 ? 81.995 12.206 -18.653 1.00 100.30 84 ARG B O 1
ATOM 3224 N N . ARG B 2 85 ? 83.275 13.948 -19.294 1.00 116.73 85 ARG B N 1
ATOM 3225 C CA . ARG B 2 85 ? 83.949 13.188 -20.346 1.00 116.90 85 ARG B CA 1
ATOM 3226 C C . ARG B 2 85 ? 84.631 11.938 -19.796 1.00 104.36 85 ARG B C 1
ATOM 3227 O O . ARG B 2 85 ? 84.598 10.877 -20.432 1.00 99.85 85 ARG B O 1
ATOM 3235 N N . TYR B 2 86 ? 85.265 12.042 -18.625 1.00 93.73 86 TYR B N 1
ATOM 3236 C CA . TYR B 2 86 ? 85.975 10.890 -18.073 1.00 90.65 86 TYR B CA 1
ATOM 3237 C C . TYR B 2 86 ? 85.012 9.771 -17.697 1.00 89.75 86 TYR B C 1
ATOM 3238 O O . TYR B 2 86 ? 85.183 8.625 -18.128 1.00 95.19 86 TYR B O 1
ATOM 3247 N N . ALA B 2 87 ? 84.005 10.081 -16.875 1.00 99.41 87 ALA B N 1
ATOM 3248 C CA . ALA B 2 87 ? 83.057 9.056 -16.450 1.00 90.96 87 ALA B CA 1
ATOM 3249 C C . ALA B 2 87 ? 82.380 8.409 -17.650 1.00 86.75 87 ALA B C 1
ATOM 3250 O O . ALA B 2 87 ? 82.090 7.207 -17.640 1.00 72.02 87 ALA B O 1
ATOM 3252 N N . TYR B 2 88 ? 82.121 9.198 -18.692 1.00 83.34 88 TYR B N 1
ATOM 3253 C CA . TYR B 2 88 ? 81.679 8.653 -19.970 1.00 81.46 88 TYR B CA 1
ATOM 3254 C C . TYR B 2 88 ? 82.696 7.654 -20.516 1.00 101.58 88 TYR B C 1
ATOM 3255 O O . TYR B 2 88 ? 82.391 6.469 -20.696 1.00 101.15 88 TYR B O 1
ATOM 3264 N N . ALA B 2 89 ? 83.916 8.126 -20.791 1.00 103.05 89 ALA B N 1
ATOM 3265 C CA . ALA B 2 89 ? 84.958 7.261 -21.343 1.00 82.37 89 ALA B CA 1
ATOM 3266 C C . ALA B 2 89 ? 85.248 6.072 -20.434 1.00 76.06 89 ALA B C 1
ATOM 3267 O O . ALA B 2 89 ? 85.447 4.949 -20.913 1.00 94.00 89 ALA B O 1
ATOM 3269 N N . GLU B 2 90 ? 85.289 6.299 -19.118 1.00 80.18 90 GLU B N 1
ATOM 3270 C CA . GLU B 2 90 ? 85.598 5.213 -18.192 1.00 84.43 90 GLU B CA 1
ATOM 3271 C C . GLU B 2 90 ? 84.522 4.135 -18.211 1.00 91.68 90 GLU B C 1
ATOM 3272 O O . GLU B 2 90 ? 84.831 2.949 -18.050 1.00 76.41 90 GLU B O 1
ATOM 3278 N N . ALA B 2 91 ? 83.262 4.519 -18.423 1.00 94.84 91 ALA B N 1
ATOM 3279 C CA . ALA B 2 91 ? 82.193 3.528 -18.481 1.00 83.09 91 ALA B CA 1
ATOM 3280 C C . ALA B 2 91 ? 82.262 2.716 -19.768 1.00 95.45 91 ALA B C 1
ATOM 3281 O O . ALA B 2 91 ? 81.974 1.513 -19.763 1.00 90.36 91 ALA B O 1
ATOM 3283 N N . LYS B 2 92 ? 82.632 3.356 -20.880 1.00 91.50 92 LYS B N 1
ATOM 3284 C CA . LYS B 2 92 ? 82.862 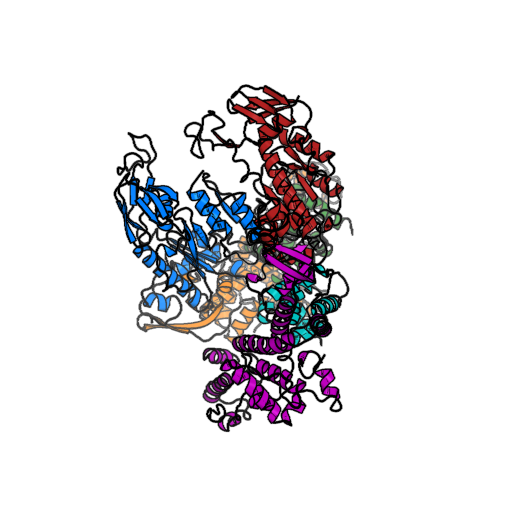2.626 -22.124 1.00 85.48 92 LYS B CA 1
ATOM 3285 C C . LYS B 2 92 ? 83.888 1.517 -21.925 1.00 86.48 92 LYS B C 1
ATOM 3286 O O . LYS B 2 92 ? 83.700 0.388 -22.393 1.00 96.98 92 LYS B O 1
ATOM 3292 N N . GLN B 2 93 ? 84.992 1.828 -21.241 1.00 91.67 93 GLN B N 1
ATOM 3293 C CA . GLN B 2 93 ? 85.979 0.805 -20.913 1.00 86.27 93 GLN B CA 1
ATOM 3294 C C . GLN B 2 93 ? 85.348 -0.310 -20.089 1.00 86.22 93 GLN B C 1
ATOM 3295 O O . GLN B 2 93 ? 85.578 -1.497 -20.348 1.00 99.56 93 GLN B O 1
ATOM 3301 N N . PHE B 2 94 ? 84.548 0.055 -19.085 1.00 93.20 94 PHE B N 1
ATOM 3302 C CA . PHE B 2 94 ? 83.895 -0.950 -18.257 1.00 86.52 94 PHE B CA 1
ATOM 3303 C C . PHE B 2 94 ? 82.818 -1.719 -19.015 1.00 92.39 94 PHE B C 1
ATOM 3304 O O . PHE B 2 94 ? 82.497 -2.845 -18.624 1.00 83.44 94 PHE B O 1
ATOM 3312 N N . ARG B 2 95 ? 82.255 -1.142 -20.082 1.00 89.40 95 ARG B N 1
ATOM 3313 C CA . ARG B 2 95 ? 81.270 -1.859 -20.890 1.00 89.96 95 ARG B CA 1
ATOM 3314 C C . ARG B 2 95 ? 81.851 -3.145 -21.465 1.00 99.34 95 ARG B C 1
ATOM 3315 O O . ARG B 2 95 ? 81.321 -4.239 -21.238 1.00 91.13 95 ARG B O 1
ATOM 3323 N N . SER B 2 96 ? 82.932 -3.020 -22.240 1.00 96.42 96 SER B N 1
ATOM 3324 C CA . SER B 2 96 ? 83.560 -4.179 -22.870 1.00 81.69 96 SER B CA 1
ATOM 3325 C C . SER B 2 96 ? 83.851 -5.282 -21.861 1.00 82.74 96 SER B C 1
ATOM 3326 O O . SER B 2 96 ? 83.658 -6.468 -22.152 1.00 91.35 96 SER B O 1
ATOM 3329 N N . LEU B 2 97 ? 84.332 -4.912 -20.671 1.00 72.72 97 LEU B N 1
ATOM 3330 C CA . LEU B 2 97 ? 84.581 -5.911 -19.638 1.00 88.05 97 LEU B CA 1
ATOM 3331 C C . LEU B 2 97 ? 83.299 -6.618 -19.215 1.00 93.37 97 LEU B C 1
ATOM 3332 O O . LEU B 2 97 ? 83.334 -7.800 -18.856 1.00 97.32 97 LEU B O 1
ATOM 3337 N N . LEU B 2 98 ? 82.157 -5.925 -19.268 1.00 95.46 98 LEU B N 1
ATOM 3338 C CA . LEU B 2 98 ? 80.897 -6.556 -18.889 1.00 77.81 98 LEU B CA 1
ATOM 3339 C C . LEU B 2 98 ? 80.436 -7.552 -19.946 1.00 81.31 98 LEU B C 1
ATOM 3340 O O . LEU B 2 98 ? 79.886 -8.608 -19.611 1.00 81.71 98 LEU B O 1
ATOM 3345 N N . HIS B 2 99 ? 80.653 -7.240 -21.226 1.00 88.45 99 HIS B N 1
ATOM 3346 C CA . HIS B 2 99 ? 80.296 -8.158 -22.303 1.00 72.48 99 HIS B CA 1
ATOM 3347 C C . HIS B 2 99 ? 81.136 -9.430 -22.308 1.00 85.87 99 HIS B C 1
ATOM 3348 O O . HIS B 2 99 ? 80.924 -10.284 -23.176 1.00 104.39 99 HIS B O 1
ATOM 3355 N N . THR B 2 100 ? 82.078 -9.574 -21.376 1.00 87.86 100 THR B N 1
ATOM 3356 C CA . THR B 2 100 ? 82.847 -10.799 -21.211 1.00 81.28 100 THR B CA 1
ATOM 3357 C C . THR B 2 100 ? 82.536 -11.502 -19.899 1.00 83.08 100 THR B C 1
ATOM 3358 O O . THR B 2 100 ? 83.153 -12.530 -19.598 1.00 94.78 100 THR B O 1
ATOM 3362 N N . GLU B 2 101 ? 81.597 -10.982 -19.118 1.00 83.45 101 GLU B N 1
ATOM 3363 C CA . GLU B 2 101 ? 81.302 -11.491 -17.789 1.00 86.67 101 GLU B CA 1
ATOM 3364 C C . GLU B 2 101 ? 80.086 -12.408 -17.834 1.00 89.73 101 GLU B C 1
ATOM 3365 O O . GLU B 2 101 ? 79.180 -12.230 -18.651 1.00 98.44 101 GLU B O 1
ATOM 3371 N N . ASN B 2 102 ? 80.079 -13.397 -16.946 1.00 81.59 102 ASN B N 1
ATOM 3372 C CA . ASN B 2 102 ? 78.967 -14.329 -16.871 1.00 80.78 102 ASN B CA 1
ATOM 3373 C C . ASN B 2 102 ? 77.795 -13.714 -16.114 1.00 104.44 102 ASN B C 1
ATOM 3374 O O . ASN B 2 102 ? 77.927 -12.695 -15.429 1.00 104.98 102 ASN B O 1
ATOM 3379 N N . GLU B 2 103 ? 76.629 -14.346 -16.268 1.00 113.81 103 GLU B N 1
ATOM 3380 C CA . GLU B 2 103 ? 75.407 -13.858 -15.635 1.00 105.80 103 GLU B CA 1
ATOM 3381 C C . GLU B 2 103 ? 75.593 -13.696 -14.131 1.00 110.81 103 GLU B C 1
ATOM 3382 O O . GLU B 2 103 ? 75.236 -12.662 -13.554 1.00 91.44 103 GLU B O 1
ATOM 3388 N N . GLU B 2 104 ? 76.143 -14.725 -13.480 1.00 110.58 104 GLU B N 1
ATOM 3389 C CA . GLU B 2 104 ? 76.314 -14.705 -12.030 1.00 106.52 104 GLU B CA 1
ATOM 3390 C C . GLU B 2 104 ? 77.129 -13.506 -11.563 1.00 106.25 104 GLU B C 1
ATOM 3391 O O . GLU B 2 104 ? 76.892 -12.983 -10.468 1.00 106.32 104 GLU B O 1
ATOM 3397 N N . ASN B 2 105 ? 78.082 -13.050 -12.376 1.00 99.11 105 ASN B N 1
ATOM 3398 C CA . ASN B 2 105 ? 78.874 -11.879 -12.015 1.00 105.59 105 ASN B CA 1
ATOM 3399 C C . ASN B 2 105 ? 78.139 -10.574 -12.303 1.00 100.19 105 ASN B C 1
ATOM 3400 O O . ASN B 2 105 ? 78.252 -9.615 -11.530 1.00 101.93 105 ASN B O 1
ATOM 3405 N N . LEU B 2 106 ? 77.393 -10.513 -13.410 1.00 95.59 106 LEU B N 1
ATOM 3406 C CA . LEU B 2 106 ? 76.676 -9.289 -13.759 1.00 89.61 106 LEU B CA 1
ATOM 3407 C C . LEU B 2 106 ? 75.650 -8.910 -12.698 1.00 95.65 106 LEU B C 1
ATOM 3408 O O . LEU B 2 106 ? 75.477 -7.725 -12.388 1.00 101.07 106 LEU B O 1
ATOM 3413 N N . LEU B 2 107 ? 74.955 -9.898 -12.129 1.00 90.94 107 LEU B N 1
ATOM 3414 C CA . LEU B 2 107 ? 73.955 -9.595 -11.111 1.00 82.82 107 LEU B CA 1
ATOM 3415 C C . LEU B 2 107 ? 74.587 -9.159 -9.796 1.00 86.07 107 LEU B C 1
ATOM 3416 O O . LEU B 2 107 ? 73.958 -8.423 -9.027 1.00 100.62 107 LEU B O 1
ATOM 3421 N N . GLU B 2 108 ? 75.816 -9.593 -9.515 1.00 92.48 108 GLU B N 1
ATOM 3422 C CA . GLU B 2 108 ? 76.467 -9.178 -8.275 1.00 96.96 108 GLU B CA 1
ATOM 3423 C C . GLU B 2 108 ? 76.945 -7.733 -8.360 1.00 97.99 108 GLU B C 1
ATOM 3424 O O . GLU B 2 108 ? 76.847 -6.985 -7.379 1.00 93.30 108 GLU B O 1
ATOM 3430 N N . ILE B 2 109 ? 77.478 -7.327 -9.516 1.00 94.38 109 ILE B N 1
ATOM 3431 C CA . ILE B 2 109 ? 77.899 -5.938 -9.697 1.00 95.57 109 ILE B CA 1
ATOM 3432 C C . ILE B 2 109 ? 76.706 -5.002 -9.551 1.00 89.65 109 ILE B C 1
ATOM 3433 O O . ILE B 2 109 ? 76.783 -3.970 -8.873 1.00 91.17 109 ILE B O 1
ATOM 3438 N N . SER B 2 110 ? 75.585 -5.347 -10.191 1.00 83.31 110 SER B N 1
ATOM 3439 C CA . SER B 2 110 ? 74.387 -4.520 -10.085 1.00 93.12 110 SER B CA 1
ATOM 3440 C C . SER B 2 110 ? 73.889 -4.445 -8.649 1.00 87.06 110 SER B C 1
ATOM 3441 O O . SER B 2 110 ? 73.359 -3.410 -8.228 1.00 76.69 110 SER B O 1
ATOM 3444 N N . LYS B 2 111 ? 74.046 -5.528 -7.885 1.00 69.77 111 LYS B N 1
ATOM 3445 C CA . LYS B 2 111 ? 73.673 -5.504 -6.476 1.00 78.95 111 LYS B CA 1
ATOM 3446 C C . LYS B 2 111 ? 74.549 -4.539 -5.685 1.00 84.92 111 LYS B C 1
ATOM 3447 O O . LYS B 2 111 ? 74.107 -3.987 -4.672 1.00 93.49 111 LYS B O 1
ATOM 3453 N N . LEU B 2 112 ? 75.789 -4.324 -6.130 1.00 84.03 112 LEU B N 1
ATOM 3454 C CA . LEU B 2 112 ? 76.694 -3.391 -5.472 1.00 88.48 112 LEU B CA 1
ATOM 3455 C C . LEU B 2 112 ? 76.538 -1.960 -5.966 1.00 84.18 112 LEU B C 1
ATOM 3456 O O . LEU B 2 112 ? 77.017 -1.034 -5.300 1.00 83.16 112 LEU B O 1
ATOM 3461 N N . LEU B 2 113 ? 75.895 -1.756 -7.114 1.00 84.68 113 LEU B N 1
ATOM 3462 C CA . LEU B 2 113 ? 75.572 -0.426 -7.606 1.00 80.78 113 LEU B CA 1
ATOM 3463 C C . LEU B 2 113 ? 74.155 -0.005 -7.242 1.00 89.75 113 LEU B C 1
ATOM 3464 O O . LEU B 2 113 ? 73.662 0.996 -7.773 1.00 84.07 113 LEU B O 1
ATOM 3469 N N . ASP B 2 114 ? 73.497 -0.750 -6.351 1.00 84.56 114 ASP B N 1
ATOM 3470 C CA . ASP B 2 114 ? 72.124 -0.481 -5.919 1.00 91.78 114 ASP B CA 1
ATOM 3471 C C . ASP B 2 114 ? 71.132 -0.557 -7.078 1.00 92.34 114 ASP B C 1
ATOM 3472 O O . ASP B 2 114 ? 70.120 0.147 -7.088 1.00 101.87 114 ASP B O 1
ATOM 3477 N N . LEU B 2 115 ? 71.414 -1.407 -8.063 1.00 80.42 115 LEU B N 1
ATOM 3478 C CA . LEU B 2 115 ? 70.466 -1.702 -9.130 1.00 74.93 115 LEU B CA 1
ATOM 3479 C C . LEU B 2 115 ? 69.631 -2.910 -8.723 1.00 90.76 115 LEU B C 1
ATOM 3480 O O . LEU B 2 115 ? 70.165 -4.013 -8.557 1.00 83.19 115 LEU B O 1
ATOM 3485 N N . LYS B 2 116 ? 68.325 -2.703 -8.561 1.00 87.08 116 LYS B N 1
ATOM 3486 C CA . LYS B 2 116 ? 67.419 -3.767 -8.122 1.00 93.52 116 LYS B CA 1
ATOM 3487 C C . LYS B 2 116 ? 66.885 -4.539 -9.331 1.00 85.36 116 LYS B C 1
ATOM 3488 O O . LYS B 2 116 ? 65.712 -4.465 -9.700 1.00 86.75 116 LYS B O 1
ATOM 3494 N N . ILE B 2 117 ? 67.789 -5.291 -9.955 1.00 82.74 117 ILE B N 1
ATOM 3495 C CA . ILE B 2 117 ? 67.470 -6.141 -11.095 1.00 63.70 117 ILE B CA 1
ATOM 3496 C C . ILE B 2 117 ? 67.751 -7.588 -10.715 1.00 76.36 117 ILE B C 1
ATOM 3497 O O . ILE B 2 117 ? 68.785 -7.888 -10.107 1.00 89.48 117 ILE B O 1
ATOM 3502 N N . ASN B 2 118 ? 66.838 -8.483 -11.086 1.00 84.44 118 ASN B N 1
ATOM 3503 C CA . ASN B 2 118 ? 66.925 -9.888 -10.711 1.00 89.18 118 ASN B CA 1
ATOM 3504 C C . ASN B 2 118 ? 66.534 -10.755 -11.900 1.00 93.32 118 ASN B C 1
ATOM 3505 O O . ASN B 2 118 ? 66.009 -10.271 -12.907 1.00 84.52 118 ASN B O 1
ATOM 3510 N N . ARG B 2 119 ? 66.807 -12.052 -11.774 1.00 87.81 119 ARG B N 1
ATOM 3511 C CA . ARG B 2 119 ? 66.222 -13.039 -12.668 1.00 96.09 119 ARG B CA 1
ATOM 3512 C C . ARG B 2 119 ? 64.776 -13.316 -12.274 1.00 104.79 119 ARG B C 1
ATOM 3513 O O . ARG B 2 119 ? 64.414 -13.303 -11.093 1.00 92.32 119 ARG B O 1
ATOM 3521 N N . CYS B 2 120 ? 63.944 -13.558 -13.286 1.00 97.24 120 CYS B N 1
ATOM 3522 C CA . CYS B 2 120 ? 62.512 -13.743 -13.106 1.00 100.26 120 CYS B CA 1
ATOM 3523 C C . CYS B 2 120 ? 62.046 -14.833 -14.061 1.00 99.82 120 CYS B C 1
ATOM 3524 O O . CYS B 2 120 ? 62.824 -15.352 -14.867 1.00 101.28 120 CYS B O 1
ATOM 3527 N N . ASP B 2 121 ? 60.771 -15.194 -13.958 1.00 101.44 121 ASP B N 1
ATOM 3528 C CA . ASP B 2 121 ? 60.166 -16.075 -14.947 1.00 102.52 121 ASP B CA 1
ATOM 3529 C C . ASP B 2 121 ? 60.293 -15.432 -16.322 1.00 90.44 121 ASP B C 1
ATOM 3530 O O . ASP B 2 121 ? 59.718 -14.355 -16.547 1.00 86.45 121 ASP B O 1
ATOM 3535 N N . PRO B 2 122 ? 61.038 -16.029 -17.252 1.00 90.53 122 PRO B N 1
ATOM 3536 C CA . PRO B 2 122 ? 61.290 -15.366 -18.536 1.00 89.00 122 PRO B CA 1
ATOM 3537 C C . PRO B 2 122 ? 59.998 -15.123 -19.300 1.00 78.38 122 PRO B C 1
ATOM 3538 O O . PRO B 2 122 ? 58.933 -15.659 -18.985 1.00 86.95 122 PRO B O 1
ATOM 3542 N N . ILE B 2 123 ? 60.103 -14.293 -20.333 1.00 68.75 123 ILE B N 1
ATOM 3543 C CA . ILE B 2 123 ? 58.955 -13.882 -21.129 1.00 66.85 123 ILE B CA 1
ATOM 3544 C C . ILE B 2 123 ? 59.315 -14.054 -22.595 1.00 91.49 123 ILE B C 1
ATOM 3545 O O . ILE B 2 123 ? 60.271 -13.437 -23.081 1.00 86.98 123 ILE B O 1
ATOM 3550 N N . LYS B 2 124 ? 58.564 -14.900 -23.291 1.00 102.92 124 LYS B N 1
ATOM 3551 C CA . LYS B 2 124 ? 58.738 -15.121 -24.716 1.00 90.61 124 LYS B CA 1
ATOM 3552 C C . LYS B 2 124 ? 57.505 -14.621 -25.451 1.00 83.47 124 LYS B C 1
ATOM 3553 O O . LYS B 2 124 ? 56.378 -14.783 -24.972 1.00 104.70 124 LYS B O 1
ATOM 3559 N N . PHE B 2 125 ? 57.722 -14.011 -26.612 1.00 67.91 125 PHE B N 1
ATOM 3560 C CA . PHE B 2 125 ? 56.615 -13.654 -27.484 1.00 83.35 125 PHE B CA 1
ATOM 3561 C C . PHE B 2 125 ? 57.151 -13.489 -28.895 1.00 77.16 125 PHE B C 1
ATOM 3562 O O . PHE B 2 125 ? 58.305 -13.101 -29.093 1.00 82.68 125 PHE B O 1
ATOM 3570 N N . TYR B 2 126 ? 56.303 -13.791 -29.868 1.00 80.48 126 TYR B N 1
ATOM 3571 C CA . TYR B 2 126 ? 56.675 -13.715 -31.269 1.00 76.93 126 TYR B CA 1
ATOM 3572 C C . TYR B 2 126 ? 56.151 -12.421 -31.875 1.00 72.22 126 TYR B C 1
ATOM 3573 O O . TYR B 2 126 ? 55.108 -11.900 -31.470 1.00 94.44 126 TYR B O 1
ATOM 3582 N N . LEU B 2 127 ? 56.889 -11.905 -32.851 1.00 67.56 127 LEU B N 1
ATOM 3583 C CA . LEU B 2 127 ? 56.505 -10.696 -33.558 1.00 72.82 127 LEU B CA 1
ATOM 3584 C C . LEU B 2 127 ? 56.538 -10.950 -35.057 1.00 75.27 127 LEU B C 1
ATOM 3585 O O . LEU B 2 127 ? 57.300 -11.791 -35.543 1.00 73.74 127 LEU B O 1
ATOM 3590 N N . GLU B 2 128 ? 55.708 -10.202 -35.780 1.00 85.68 128 GLU B N 1
ATOM 3591 C CA . GLU B 2 128 ? 55.612 -10.288 -37.236 1.00 97.40 128 GLU B CA 1
ATOM 3592 C C . GLU B 2 128 ? 55.365 -11.726 -37.691 1.00 94.19 128 GLU B C 1
ATOM 3593 O O . GLU B 2 128 ? 56.117 -12.295 -38.481 1.00 84.72 128 GLU B O 1
ATOM 3599 N N . LYS B 2 129 ? 54.292 -12.315 -37.156 1.00 91.96 129 LYS B N 1
ATOM 3600 C CA . LYS B 2 129 ? 53.855 -13.662 -37.531 1.00 87.10 129 LYS B CA 1
ATOM 3601 C C . LYS B 2 129 ? 54.962 -14.695 -37.326 1.00 70.91 129 LYS B C 1
ATOM 3602 O O . LYS B 2 129 ? 55.286 -15.484 -38.216 1.00 87.36 129 LYS B O 1
ATOM 3608 N N . LYS B 2 130 ? 55.552 -14.669 -36.133 1.00 73.95 130 LYS B N 1
ATOM 3609 C CA . LYS B 2 130 ? 56.522 -15.644 -35.646 1.00 79.16 130 LYS B CA 1
ATOM 3610 C C . LYS B 2 130 ? 57.831 -15.630 -36.424 1.00 77.66 130 LYS B C 1
ATOM 3611 O O . LYS B 2 130 ? 58.632 -16.565 -36.294 1.00 68.60 130 LYS B O 1
ATOM 3617 N N . ARG B 2 131 ? 58.077 -14.596 -37.231 1.00 72.59 131 ARG B N 1
ATOM 3618 C CA . ARG B 2 131 ? 59.407 -14.397 -37.797 1.00 74.87 131 ARG B CA 1
ATOM 3619 C C . ARG B 2 131 ? 60.391 -13.969 -36.715 1.00 98.95 131 ARG B C 1
ATOM 3620 O O . ARG B 2 131 ? 61.443 -14.594 -36.532 1.00 80.36 131 ARG B O 1
ATOM 3628 N N . ARG B 2 132 ? 60.064 -12.904 -35.986 1.00 101.84 132 ARG B N 1
ATOM 3629 C CA . ARG B 2 132 ? 60.899 -12.426 -34.894 1.00 85.15 132 ARG B CA 1
ATOM 3630 C C . ARG B 2 132 ? 60.562 -13.161 -33.604 1.00 67.76 132 ARG B C 1
ATOM 3631 O O . ARG B 2 132 ? 59.397 -13.461 -33.329 1.00 84.81 132 ARG B O 1
ATOM 3639 N N . ILE B 2 133 ? 61.594 -13.454 -32.819 1.00 67.76 133 ILE B N 1
ATOM 3640 C CA . ILE B 2 133 ? 61.433 -13.974 -31.469 1.00 68.33 133 ILE B CA 1
ATOM 3641 C C . ILE B 2 133 ? 62.097 -12.993 -30.515 1.00 85.86 133 ILE B C 1
ATOM 3642 O O . ILE B 2 133 ? 63.123 -12.385 -30.837 1.00 91.36 133 ILE B O 1
ATOM 3647 N N . ILE B 2 134 ? 61.508 -12.839 -29.331 1.00 88.32 134 ILE B N 1
ATOM 3648 C CA . ILE B 2 134 ? 62.014 -11.915 -28.322 1.00 72.10 134 ILE B CA 1
ATOM 3649 C C . ILE B 2 134 ? 61.906 -12.579 -26.959 1.00 76.10 134 ILE B C 1
ATOM 3650 O O . ILE B 2 134 ? 60.835 -13.069 -26.585 1.00 76.77 134 ILE B O 1
ATOM 3655 N N . GLN B 2 135 ? 63.012 -12.595 -26.218 1.00 81.22 135 GLN B N 1
ATOM 3656 C CA . GLN B 2 135 ? 63.060 -13.184 -24.889 1.00 78.89 135 GLN B CA 1
ATOM 3657 C C . GLN B 2 135 ? 63.656 -12.184 -23.910 1.00 79.80 135 GLN B C 1
ATOM 3658 O O . GLN B 2 135 ? 64.567 -11.427 -24.257 1.00 87.32 135 GLN B O 1
ATOM 3664 N N . LYS B 2 136 ? 63.129 -12.184 -22.686 1.00 79.86 136 LYS B N 1
ATOM 3665 C CA . LYS B 2 136 ? 63.590 -11.302 -21.619 1.00 63.89 136 LYS B CA 1
ATOM 3666 C C . LYS B 2 136 ? 63.545 -12.093 -20.322 1.00 82.06 136 LYS B C 1
ATOM 3667 O O . LYS B 2 136 ? 62.495 -12.637 -19.968 1.00 83.42 136 LYS B O 1
ATOM 3673 N N . GLU B 2 137 ? 64.675 -12.165 -19.618 1.00 85.57 137 GLU B N 1
ATOM 3674 C CA . GLU B 2 137 ? 64.765 -12.955 -18.396 1.00 83.78 137 GLU B CA 1
ATOM 3675 C C . GLU B 2 137 ? 65.175 -12.134 -17.179 1.00 81.22 137 GLU B C 1
ATOM 3676 O O . GLU B 2 137 ? 65.403 -12.709 -16.107 1.00 87.72 137 GLU B O 1
ATOM 3682 N N . PHE B 2 138 ? 65.277 -10.814 -17.308 1.00 75.67 138 PHE B N 1
ATOM 3683 C CA . PHE B 2 138 ? 65.543 -9.931 -16.181 1.00 77.93 138 PHE B CA 1
ATOM 3684 C C . PHE B 2 138 ? 64.430 -8.898 -16.075 1.00 76.07 138 PHE B C 1
ATOM 3685 O O . PHE B 2 138 ? 63.953 -8.380 -17.089 1.00 71.61 138 PHE B O 1
ATOM 3693 N N . CYS B 2 139 ? 64.023 -8.594 -14.844 1.00 73.44 139 CYS B N 1
ATOM 3694 C CA . CYS B 2 139 ? 62.931 -7.660 -14.613 1.00 74.50 139 CYS B CA 1
ATOM 3695 C C . CYS B 2 139 ? 63.296 -6.695 -13.494 1.00 75.69 139 CYS B C 1
ATOM 3696 O O . CYS B 2 139 ? 63.871 -7.094 -12.477 1.00 76.68 139 CYS B O 1
ATOM 3699 N N . VAL B 2 140 ? 62.963 -5.423 -13.700 1.00 66.64 140 VAL B N 1
ATOM 3700 C CA . VAL B 2 140 ? 63.102 -4.381 -12.692 1.00 64.12 140 VAL B CA 1
ATOM 3701 C C . VAL B 2 140 ? 61.740 -3.724 -12.499 1.00 67.57 140 VAL B C 1
ATOM 3702 O O . VAL B 2 140 ? 60.946 -3.618 -13.439 1.00 71.28 140 VAL B O 1
ATOM 3706 N N . HIS B 2 141 ? 61.467 -3.288 -11.271 1.00 63.72 141 HIS B N 1
ATOM 3707 C CA . HIS B 2 141 ? 60.237 -2.554 -11.002 1.00 65.68 141 HIS B CA 1
ATOM 3708 C C . HIS B 2 141 ? 60.260 -1.206 -11.715 1.00 55.48 141 HIS B C 1
ATOM 3709 O O . HIS B 2 141 ? 61.308 -0.564 -11.828 1.00 60.51 141 HIS B O 1
ATOM 3716 N N . PHE B 2 142 ? 59.090 -0.778 -12.200 1.00 60.17 142 PHE B N 1
ATOM 3717 C CA . PHE B 2 142 ? 59.044 0.377 -13.093 1.00 61.53 142 PHE B CA 1
ATOM 3718 C C . PHE B 2 142 ? 59.461 1.665 -12.392 1.00 61.24 142 PHE B C 1
ATOM 3719 O O . PHE B 2 142 ? 59.972 2.581 -13.044 1.00 59.26 142 PHE B O 1
ATOM 3727 N N . ILE B 2 143 ? 59.250 1.760 -11.077 1.00 66.92 143 ILE B N 1
ATOM 3728 C CA . ILE B 2 143 ? 59.694 2.946 -10.351 1.00 67.21 143 ILE B CA 1
ATOM 3729 C C . ILE B 2 143 ? 61.215 3.018 -10.336 1.00 57.33 143 ILE B C 1
ATOM 3730 O O . ILE B 2 143 ? 61.803 4.085 -10.546 1.00 68.69 143 ILE B O 1
ATOM 3735 N N . ASP B 2 144 ? 61.875 1.882 -10.100 1.00 68.02 144 ASP B N 1
ATOM 3736 C CA . ASP B 2 144 ? 63.331 1.844 -10.176 1.00 59.00 144 ASP B CA 1
ATOM 3737 C C . ASP B 2 144 ? 63.816 2.088 -11.600 1.00 61.22 144 ASP B C 1
ATOM 3738 O O . ASP B 2 144 ? 64.803 2.802 -11.810 1.00 70.47 144 ASP B O 1
ATOM 3743 N N . TYR B 2 145 ? 63.140 1.495 -12.590 1.00 51.03 145 TYR B N 1
ATOM 3744 C CA . TYR B 2 145 ? 63.545 1.681 -13.981 1.00 58.70 145 TYR B CA 1
ATOM 3745 C C . TYR B 2 145 ? 63.498 3.154 -14.375 1.00 64.41 145 TYR B C 1
ATOM 3746 O O . TYR B 2 145 ? 64.387 3.643 -15.082 1.00 52.38 145 TYR B O 1
ATOM 3755 N N . LEU B 2 146 ? 62.457 3.872 -13.944 1.00 64.53 146 LEU B N 1
ATOM 3756 C CA . LEU B 2 146 ? 62.383 5.302 -14.225 1.00 63.41 146 LEU B CA 1
ATOM 3757 C C . LEU B 2 146 ? 63.536 6.051 -13.573 1.00 76.67 146 LEU B C 1
ATOM 3758 O O . LEU B 2 146 ? 64.025 7.044 -14.124 1.00 74.85 146 LEU B O 1
ATOM 3763 N N . LYS B 2 147 ? 63.978 5.594 -12.400 1.00 68.77 147 LYS B N 1
ATOM 3764 C CA . LYS B 2 147 ? 65.143 6.187 -11.754 1.00 78.49 147 LYS B CA 1
ATOM 3765 C C . LYS B 2 147 ? 66.415 5.909 -12.547 1.00 86.39 147 LYS B C 1
ATOM 3766 O O . LYS B 2 147 ? 67.181 6.829 -12.856 1.00 88.92 147 LYS B O 1
ATOM 3772 N N . TYR B 2 148 ? 66.652 4.639 -12.889 1.00 69.83 148 TYR B N 1
ATOM 3773 C CA . TYR B 2 148 ? 67.902 4.237 -13.524 1.00 49.63 148 TYR B CA 1
ATOM 3774 C C . TYR B 2 148 ? 68.065 4.811 -14.928 1.00 61.60 148 TYR B C 1
ATOM 3775 O O . TYR B 2 148 ? 69.181 4.813 -15.456 1.00 71.51 148 TYR B O 1
ATOM 3784 N N . THR B 2 149 ? 66.986 5.291 -15.544 1.00 65.18 149 THR B N 1
ATOM 3785 C CA . THR B 2 149 ? 67.038 5.849 -16.888 1.00 56.77 149 THR B CA 1
ATOM 3786 C C . THR B 2 149 ? 66.819 7.357 -16.888 1.00 78.28 149 THR B C 1
ATOM 3787 O O . THR B 2 149 ? 66.454 7.928 -17.921 1.00 70.90 149 THR B O 1
ATOM 3791 N N . LYS B 2 150 ? 67.023 8.004 -15.736 1.00 92.02 150 LYS B N 1
ATOM 3792 C CA . LYS B 2 150 ? 66.806 9.444 -15.614 1.00 84.74 150 LYS B CA 1
ATOM 3793 C C . LYS B 2 150 ? 67.528 10.208 -16.717 1.00 92.68 150 LYS B C 1
ATOM 3794 O O . LYS B 2 150 ? 66.949 11.089 -17.363 1.00 94.89 150 LYS B O 1
ATOM 3800 N N . ASP B 2 151 ? 68.797 9.879 -16.948 1.00 105.00 151 ASP B N 1
ATOM 3801 C CA . ASP B 2 151 ? 69.633 10.546 -17.945 1.00 104.44 151 ASP B CA 1
ATOM 3802 C C . ASP B 2 151 ? 70.015 9.521 -19.007 1.00 107.52 151 ASP B C 1
ATOM 3803 O O . ASP B 2 151 ? 71.142 9.022 -19.033 1.00 107.08 151 ASP B O 1
ATOM 3808 N N . LEU B 2 152 ? 69.066 9.208 -19.888 1.00 104.47 152 LEU B N 1
ATOM 3809 C CA . LEU B 2 152 ? 69.300 8.244 -20.952 1.00 83.23 152 LEU B CA 1
ATOM 3810 C C . LEU B 2 152 ? 68.458 8.619 -22.162 1.00 92.13 152 LEU B C 1
ATOM 3811 O O . LEU B 2 152 ? 67.487 9.373 -22.060 1.00 100.54 152 LEU B O 1
ATOM 3816 N N . LYS B 2 153 ? 68.847 8.078 -23.313 1.00 113.73 153 LYS B N 1
ATOM 3817 C CA . LYS B 2 153 ? 68.242 8.454 -24.581 1.00 120.97 153 LYS B CA 1
ATOM 3818 C C . LYS B 2 153 ? 66.914 7.721 -24.784 1.00 98.83 153 LYS B C 1
ATOM 3819 O O . LYS B 2 153 ? 66.456 6.952 -23.934 1.00 103.02 153 LYS B O 1
ATOM 3825 N N . GLU B 2 154 ? 66.294 7.956 -25.943 1.00 101.93 154 GLU B N 1
ATOM 3826 C CA . GLU B 2 154 ? 64.944 7.465 -26.206 1.00 117.99 154 GLU B CA 1
ATOM 3827 C C . GLU B 2 154 ? 64.860 5.948 -26.324 1.00 99.25 154 GLU B C 1
ATOM 3828 O O . GLU B 2 154 ? 63.757 5.399 -26.227 1.00 94.05 154 GLU B O 1
ATOM 3834 N N . ASP B 2 155 ? 65.981 5.258 -26.550 1.00 98.98 155 ASP B N 1
ATOM 3835 C CA . ASP B 2 155 ? 65.932 3.803 -26.642 1.00 96.92 155 ASP B CA 1
ATOM 3836 C C . ASP B 2 155 ? 65.411 3.180 -25.352 1.00 88.29 155 ASP B C 1
ATOM 3837 O O . ASP B 2 155 ? 64.854 2.076 -25.375 1.00 76.90 155 ASP B O 1
ATOM 3842 N N . TRP B 2 156 ? 65.581 3.867 -24.224 1.00 79.05 156 TRP B N 1
ATOM 3843 C CA . TRP B 2 156 ? 65.147 3.383 -22.920 1.00 77.59 156 TRP B CA 1
ATOM 3844 C C . TRP B 2 156 ? 63.796 3.939 -22.484 1.00 72.76 156 TRP B C 1
ATOM 3845 O O . TRP B 2 156 ? 63.321 3.582 -21.401 1.00 52.88 156 TRP B O 1
ATOM 3856 N N . LYS B 2 157 ? 63.176 4.803 -23.289 1.00 65.81 157 LYS B N 1
ATOM 3857 C CA . LYS B 2 157 ? 61.895 5.399 -22.927 1.00 52.26 157 LYS B CA 1
ATOM 3858 C C . LYS B 2 157 ? 60.864 4.321 -22.610 1.00 60.99 157 LYS B C 1
ATOM 3859 O O . LYS B 2 157 ? 60.805 3.281 -23.271 1.00 81.00 157 LYS B O 1
ATOM 3865 N N . LEU B 2 158 ? 60.054 4.582 -21.578 1.00 74.27 158 LEU B N 1
ATOM 3866 C CA . LEU B 2 158 ? 59.176 3.554 -21.022 1.00 64.45 158 LEU B CA 1
ATOM 3867 C C . LEU B 2 158 ? 58.175 3.026 -22.043 1.00 73.95 158 LEU B C 1
ATOM 3868 O O . LEU B 2 158 ? 57.813 1.844 -21.999 1.00 65.09 158 LEU B O 1
ATOM 3873 N N . SER B 2 159 ? 57.719 3.873 -22.970 1.00 63.02 159 SER B N 1
ATOM 3874 C CA . SER B 2 159 ? 56.716 3.428 -23.929 1.00 61.25 159 SER B CA 1
ATOM 3875 C C . SER B 2 159 ? 57.280 2.433 -24.935 1.00 72.44 159 SER B C 1
ATOM 3876 O O . SER B 2 159 ? 56.506 1.733 -25.596 1.00 87.90 159 SER B O 1
ATOM 3879 N N . GLY B 2 160 ? 58.600 2.343 -25.055 1.00 64.07 160 GLY B N 1
ATOM 3880 C CA . GLY B 2 160 ? 59.241 1.360 -25.900 1.00 58.29 160 GLY B CA 1
ATOM 3881 C C . GLY B 2 160 ? 59.601 0.064 -25.215 1.00 62.38 160 GLY B C 1
ATOM 3882 O O . GLY B 2 160 ? 60.219 -0.806 -25.835 1.00 66.27 160 GLY B O 1
ATOM 3883 N N . GLN B 2 161 ? 59.227 -0.097 -23.949 1.00 65.81 161 GLN B N 1
ATOM 3884 C CA . GLN B 2 161 ? 59.604 -1.255 -23.160 1.00 54.53 161 GLN B CA 1
ATOM 3885 C C . GLN B 2 161 ? 58.435 -2.230 -23.045 1.00 53.83 161 GLN B C 1
ATOM 3886 O O . GLN B 2 161 ? 57.351 -2.018 -23.593 1.00 69.05 161 GLN B O 1
ATOM 3892 N N . ILE B 2 162 ? 58.668 -3.315 -22.314 1.00 53.39 162 ILE B N 1
ATOM 3893 C CA . ILE B 2 162 ? 57.677 -4.360 -22.095 1.00 59.54 162 ILE B CA 1
ATOM 3894 C C . ILE B 2 162 ? 57.460 -4.454 -20.589 1.00 66.12 162 ILE B C 1
ATOM 3895 O O . ILE B 2 162 ? 58.299 -4.999 -19.860 1.00 64.39 162 ILE B O 1
ATOM 3900 N N . LEU B 2 163 ? 56.338 -3.917 -20.118 1.00 78.46 163 LEU B N 1
ATOM 3901 C CA . LEU B 2 163 ? 55.980 -3.911 -18.707 1.00 68.08 163 LEU B CA 1
ATOM 3902 C C . LEU B 2 163 ? 54.864 -4.911 -18.443 1.00 48.55 163 LEU B C 1
ATOM 3903 O O . LEU B 2 163 ? 53.907 -5.004 -19.217 1.00 61.42 163 LEU B O 1
ATOM 3908 N N . HIS B 2 164 ? 54.989 -5.656 -17.347 1.00 53.88 164 HIS B N 1
ATOM 3909 C CA . HIS B 2 164 ? 53.960 -6.606 -16.939 1.00 55.77 164 HIS B CA 1
ATOM 3910 C C . HIS B 2 164 ? 53.874 -6.620 -15.421 1.00 63.99 164 HIS B C 1
ATOM 3911 O O . HIS B 2 164 ? 54.859 -6.935 -14.746 1.00 64.69 164 HIS B O 1
ATOM 3918 N N . LYS B 2 165 ? 52.692 -6.286 -14.897 1.00 63.51 165 LYS B N 1
ATOM 3919 C CA . LYS B 2 165 ? 52.405 -6.315 -13.460 1.00 62.11 165 LYS B CA 1
ATOM 3920 C C . LYS B 2 165 ? 53.403 -5.481 -12.659 1.00 58.40 165 LYS B C 1
ATOM 3921 O O . LYS B 2 165 ? 53.765 -5.819 -11.530 1.00 58.72 165 LYS B O 1
ATOM 3927 N N . GLY B 2 166 ? 53.849 -4.372 -13.247 1.00 65.57 166 GLY B N 1
ATOM 3928 C CA . GLY B 2 166 ? 54.704 -3.432 -12.554 1.00 63.84 166 GLY B CA 1
ATOM 3929 C C . GLY B 2 166 ? 56.187 -3.576 -12.809 1.00 70.40 166 GLY B C 1
ATOM 3930 O O . GLY B 2 166 ? 56.966 -2.771 -12.285 1.00 62.00 166 GLY B O 1
ATOM 3931 N N . TYR B 2 167 ? 56.606 -4.567 -13.590 1.00 73.11 167 TYR B N 1
ATOM 3932 C CA . TYR B 2 167 ? 58.019 -4.849 -13.793 1.00 63.06 167 TYR B CA 1
ATOM 3933 C C . TYR B 2 167 ? 58.373 -4.696 -15.264 1.00 67.72 167 TYR B C 1
ATOM 3934 O O . TYR B 2 167 ? 57.670 -5.218 -16.135 1.00 77.90 167 TYR B O 1
ATOM 3943 N N . VAL B 2 168 ? 59.459 -3.978 -15.532 1.00 68.32 168 VAL B N 1
ATOM 3944 C CA . VAL B 2 168 ? 59.998 -3.843 -16.879 1.00 67.30 168 VAL B CA 1
ATOM 3945 C C . VAL B 2 168 ? 60.926 -5.020 -17.138 1.00 74.80 168 VAL B C 1
ATOM 3946 O O . VAL B 2 168 ? 61.756 -5.363 -16.289 1.00 68.34 168 VAL B O 1
ATOM 3950 N N . TYR B 2 169 ? 60.799 -5.634 -18.310 1.00 82.15 169 TYR B N 1
ATOM 3951 C CA . TYR B 2 169 ? 61.552 -6.835 -18.647 1.00 70.83 169 TYR B CA 1
ATOM 3952 C C . TYR B 2 169 ? 62.645 -6.496 -19.651 1.00 71.47 169 TYR B C 1
ATOM 3953 O O . TYR B 2 169 ? 62.382 -5.849 -20.671 1.00 63.48 169 TYR B O 1
ATOM 3962 N N . LEU B 2 170 ? 63.867 -6.936 -19.353 1.00 67.22 170 LEU B N 1
ATOM 3963 C CA . LEU B 2 170 ? 65.046 -6.614 -20.142 1.00 74.87 170 LEU B CA 1
ATOM 3964 C C . LEU B 2 170 ? 65.798 -7.890 -20.500 1.00 79.75 170 LEU B C 1
ATOM 3965 O O . LEU B 2 170 ? 65.682 -8.916 -19.824 1.00 74.76 170 LEU B O 1
ATOM 3970 N N . ASP B 2 171 ? 66.580 -7.811 -21.575 1.00 79.78 171 ASP B N 1
ATOM 3971 C CA . ASP B 2 171 ? 67.526 -8.863 -21.920 1.00 74.40 171 ASP B CA 1
ATOM 3972 C C . ASP B 2 171 ? 68.901 -8.533 -21.332 1.00 78.02 171 ASP B C 1
ATOM 3973 O O . ASP B 2 171 ? 69.068 -7.556 -20.596 1.00 90.98 171 ASP B O 1
ATOM 3978 N N . LYS B 2 172 ? 69.910 -9.349 -21.657 1.00 88.69 172 LYS B N 1
ATOM 3979 C CA . LYS B 2 172 ? 71.240 -9.158 -21.081 1.00 71.63 172 LYS B CA 1
ATOM 3980 C C . LYS B 2 172 ? 71.894 -7.874 -21.577 1.00 60.95 172 LYS B C 1
ATOM 3981 O O . LYS B 2 172 ? 72.525 -7.154 -20.795 1.00 64.43 172 LYS B O 1
ATOM 3987 N N . ASN B 2 173 ? 71.764 -7.574 -22.873 1.00 59.76 173 ASN B N 1
ATOM 3988 C CA . ASN B 2 173 ? 72.370 -6.360 -23.412 1.00 73.04 173 ASN B CA 1
ATOM 3989 C C . ASN B 2 173 ? 71.812 -5.112 -22.744 1.00 80.94 173 ASN B C 1
ATOM 3990 O O . ASN B 2 173 ? 72.507 -4.094 -22.645 1.00 73.63 173 ASN B O 1
ATOM 3995 N N . GLN B 2 174 ? 70.564 -5.170 -22.283 1.00 82.56 174 GLN B N 1
ATOM 3996 C CA . GLN B 2 174 ? 69.975 -4.035 -21.584 1.00 81.64 174 GLN B CA 1
ATOM 3997 C C . GLN B 2 174 ? 70.423 -3.989 -20.128 1.00 75.78 174 GLN B C 1
ATOM 3998 O O . GLN B 2 174 ? 70.702 -2.908 -19.597 1.00 70.63 174 GLN B O 1
ATOM 4004 N N . LEU B 2 175 ? 70.489 -5.150 -19.470 1.00 67.83 175 LEU B N 1
ATOM 4005 C CA . LEU B 2 175 ? 71.093 -5.227 -18.142 1.00 67.25 175 LEU B CA 1
ATOM 4006 C C . LEU B 2 175 ? 72.494 -4.628 -18.135 1.00 77.60 175 LEU B C 1
ATOM 4007 O O . LEU B 2 175 ? 72.879 -3.936 -17.185 1.00 73.81 175 LEU B O 1
ATOM 4012 N N . ILE B 2 176 ? 73.269 -4.881 -19.191 1.00 89.09 176 ILE B N 1
ATOM 4013 C CA . ILE B 2 176 ? 74.617 -4.329 -19.280 1.00 74.28 176 ILE B CA 1
ATOM 4014 C C . ILE B 2 176 ? 74.559 -2.819 -19.478 1.00 69.17 176 ILE B C 1
ATOM 4015 O O . ILE B 2 176 ? 75.246 -2.059 -18.784 1.00 81.96 176 ILE B O 1
ATOM 4020 N N . GLY B 2 177 ? 73.741 -2.363 -20.432 1.00 72.97 177 GLY B N 1
ATOM 4021 C CA . GLY B 2 177 ? 73.628 -0.937 -20.687 1.00 71.89 177 GLY B CA 1
ATOM 4022 C C . GLY B 2 177 ? 73.193 -0.141 -19.473 1.00 80.20 177 GLY B C 1
ATOM 4023 O O . GLY B 2 177 ? 73.552 1.031 -19.334 1.00 76.43 177 GLY B O 1
ATOM 4024 N N . LEU B 2 178 ? 72.420 -0.761 -18.577 1.00 66.50 178 LEU B N 1
ATOM 4025 C CA . LEU B 2 178 ? 72.053 -0.088 -17.335 1.00 71.91 178 LEU B CA 1
ATOM 4026 C C . LEU B 2 178 ? 73.226 -0.051 -16.364 1.00 73.87 178 LEU B C 1
ATOM 4027 O O . LEU B 2 178 ? 73.477 0.977 -15.724 1.00 76.43 178 LEU B O 1
ATOM 4032 N N . ILE B 2 179 ? 73.946 -1.168 -16.232 1.00 74.71 179 ILE B N 1
ATOM 4033 C CA . ILE B 2 179 ? 75.149 -1.186 -15.405 1.00 68.95 179 ILE B CA 1
ATOM 4034 C C . ILE B 2 179 ? 76.149 -0.155 -15.909 1.00 67.14 179 ILE B C 1
ATOM 4035 O O . ILE B 2 179 ? 76.777 0.562 -15.120 1.00 73.60 179 ILE B O 1
ATOM 4040 N N . ALA B 2 180 ? 76.305 -0.059 -17.231 1.00 72.22 180 ALA B N 1
ATOM 4041 C CA . ALA B 2 180 ? 77.228 0.915 -17.804 1.00 81.94 180 ALA B CA 1
ATOM 4042 C C . ALA B 2 180 ? 76.832 2.341 -17.445 1.00 73.34 180 ALA B C 1
ATOM 4043 O O . ALA B 2 180 ? 77.702 3.197 -17.252 1.00 84.98 180 ALA B O 1
ATOM 4045 N N . GLU B 2 181 ? 75.531 2.616 -17.355 1.00 78.24 181 GLU B N 1
ATOM 4046 C CA . GLU B 2 181 ? 75.079 3.940 -16.950 1.00 78.57 181 GLU B CA 1
ATOM 4047 C C . GLU B 2 181 ? 75.171 4.138 -15.444 1.00 62.98 181 GLU B C 1
ATOM 4048 O O . GLU B 2 181 ? 75.441 5.254 -14.987 1.00 62.03 181 GLU B O 1
ATOM 4054 N N . SER B 2 182 ? 74.948 3.078 -14.664 1.00 63.81 182 SER B N 1
ATOM 4055 C CA . SER B 2 182 ? 75.126 3.172 -13.220 1.00 49.99 182 SER B CA 1
ATOM 4056 C C . SER B 2 182 ? 76.568 3.498 -12.853 1.00 74.09 182 SER B C 1
ATOM 4057 O O . SER B 2 182 ? 76.816 4.168 -11.845 1.00 90.06 182 SER B O 1
ATOM 4060 N N . ILE B 2 183 ? 77.528 3.045 -13.661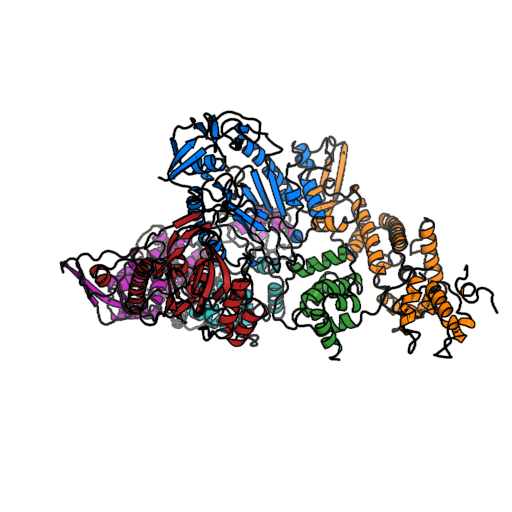 1.00 82.65 183 ILE B N 1
ATOM 4061 C CA . ILE B 2 183 ? 78.931 3.327 -13.383 1.00 71.41 183 ILE B CA 1
ATOM 4062 C C . ILE B 2 183 ? 79.277 4.758 -13.776 1.00 69.57 183 ILE B C 1
ATOM 4063 O O . ILE B 2 183 ? 80.005 5.451 -13.056 1.00 84.80 183 ILE B O 1
ATOM 4068 N N . LYS B 2 184 ? 78.757 5.225 -14.915 1.00 60.72 184 LYS B N 1
ATOM 4069 C CA . LYS B 2 184 ? 78.935 6.616 -15.316 1.00 71.00 184 LYS B CA 1
ATOM 4070 C C . LYS B 2 184 ? 78.423 7.588 -14.259 1.00 84.81 184 LYS B C 1
ATOM 4071 O O . LYS B 2 184 ? 78.855 8.746 -14.229 1.00 98.26 184 LYS B O 1
ATOM 4077 N N . SER B 2 185 ? 77.534 7.137 -13.375 1.00 86.48 185 SER B N 1
ATOM 4078 C CA . SER B 2 185 ? 77.031 7.959 -12.282 1.00 87.63 185 SER B CA 1
ATOM 4079 C C . SER B 2 185 ? 77.859 7.789 -11.015 1.00 85.49 185 SER B C 1
ATOM 4080 O O . SER B 2 185 ? 78.170 8.778 -10.342 1.00 98.04 185 SER B O 1
ATOM 4083 N N . LYS B 2 186 ? 78.216 6.545 -10.680 1.00 86.17 186 LYS B N 1
ATOM 4084 C CA . LYS B 2 186 ? 79.031 6.278 -9.498 1.00 81.92 186 LYS B CA 1
ATOM 4085 C C . LYS B 2 186 ? 80.340 7.057 -9.516 1.00 92.91 186 LYS B C 1
ATOM 4086 O O . LYS B 2 186 ? 80.856 7.430 -8.456 1.00 105.33 186 LYS B O 1
ATOM 4092 N N . ILE B 2 187 ? 80.889 7.319 -10.703 1.00 84.21 187 ILE B N 1
ATOM 4093 C CA . ILE B 2 187 ? 82.166 8.021 -10.791 1.00 92.48 187 ILE B CA 1
ATOM 4094 C C . ILE B 2 187 ? 81.986 9.509 -10.517 1.00 97.95 187 ILE B C 1
ATOM 4095 O O . ILE B 2 187 ? 82.767 10.112 -9.771 1.00 99.27 187 ILE B O 1
ATOM 4100 N N . VAL B 2 188 ? 80.958 10.125 -11.105 1.00 88.05 188 VAL B N 1
ATOM 4101 C CA . VAL B 2 188 ? 80.672 11.526 -10.813 1.00 92.56 188 VAL B CA 1
ATOM 4102 C C . VAL B 2 188 ? 80.305 11.694 -9.344 1.00 100.45 188 VAL B C 1
ATOM 4103 O O . VAL B 2 188 ? 80.658 12.696 -8.710 1.00 104.57 188 VAL B O 1
ATOM 4107 N N . GLU B 2 189 ? 79.599 10.712 -8.778 1.00 86.48 189 GLU B N 1
ATOM 4108 C CA . GLU B 2 189 ? 79.243 10.783 -7.365 1.00 95.59 189 GLU B CA 1
ATOM 4109 C C . GLU B 2 189 ? 80.455 10.570 -6.472 1.00 90.38 189 GLU B C 1
ATOM 4110 O O . GLU B 2 189 ? 80.459 11.023 -5.323 1.00 109.23 189 GLU B O 1
ATOM 4116 N N . MET B 2 190 ? 81.474 9.867 -6.966 1.00 91.11 190 MET B N 1
ATOM 4117 C CA . MET B 2 190 ? 82.689 9.628 -6.199 1.00 102.11 190 MET B CA 1
ATOM 4118 C C . MET B 2 190 ? 83.685 10.777 -6.281 1.00 102.07 190 MET B C 1
ATOM 4119 O O . MET B 2 190 ? 84.676 10.767 -5.544 1.00 95.10 190 MET B O 1
ATOM 4124 N N . ILE B 2 191 ? 83.452 11.758 -7.148 1.00 104.21 191 ILE B N 1
ATOM 4125 C CA . ILE B 2 191 ? 84.378 12.876 -7.271 1.00 90.93 191 ILE B CA 1
ATOM 4126 C C . ILE B 2 191 ? 83.986 14.047 -6.369 1.00 117.11 191 ILE B C 1
ATOM 4127 O O . ILE B 2 191 ? 84.865 14.746 -5.853 1.00 135.17 191 ILE B O 1
ATOM 4132 N N . ARG B 2 192 ? 82.688 14.271 -6.156 1.00 117.54 192 ARG B N 1
ATOM 4133 C CA . ARG B 2 192 ? 82.244 15.288 -5.202 1.00 107.63 192 ARG B CA 1
ATOM 4134 C C . ARG B 2 192 ? 82.865 15.141 -3.816 1.00 109.44 192 ARG B C 1
ATOM 4135 O O . ARG B 2 192 ? 83.338 16.151 -3.273 1.00 103.94 192 ARG B O 1
ATOM 4143 N N . PRO B 2 193 ? 82.904 13.945 -3.184 1.00 115.95 193 PRO B N 1
ATOM 4144 C CA . PRO B 2 193 ? 83.486 13.864 -1.837 1.00 128.97 193 PRO B CA 1
ATOM 4145 C C . PRO B 2 193 ? 85.005 13.888 -1.849 1.00 137.87 193 PRO B C 1
ATOM 4146 O O . PRO B 2 193 ? 85.648 13.502 -0.869 1.00 137.61 193 PRO B O 1
ATOM 4150 N N . LEU B 2 194 ? 85.589 14.335 -2.960 1.00 143.33 194 LEU B N 1
ATOM 4151 C CA . LEU B 2 194 ? 87.019 14.585 -3.043 1.00 142.35 194 LEU B CA 1
ATOM 4152 C C . LEU B 2 194 ? 87.335 16.070 -3.088 1.00 128.77 194 LEU B C 1
ATOM 4153 O O . LEU B 2 194 ? 88.513 16.445 -3.112 1.00 127.68 194 LEU B O 1
ATOM 4158 N N . ASN B 2 195 ? 86.309 16.926 -3.098 1.00 135.98 195 ASN B N 1
ATOM 4159 C CA . ASN B 2 195 ? 86.455 18.338 -2.765 1.00 141.20 195 ASN B CA 1
ATOM 4160 C C . ASN B 2 195 ? 86.190 18.596 -1.287 1.00 149.55 195 ASN B C 1
ATOM 4161 O O . ASN B 2 195 ? 85.648 19.647 -0.926 1.00 137.94 195 ASN B O 1
ATOM 4166 N N . LEU B 2 196 ? 86.566 17.640 -0.435 1.00 147.10 196 LEU B N 1
ATOM 4167 C CA . LEU B 2 196 ? 86.337 17.670 1.002 1.00 153.60 196 LEU B CA 1
ATOM 4168 C C . LEU B 2 196 ? 87.577 18.134 1.751 1.00 164.22 196 LEU B C 1
ATOM 4169 O O . LEU B 2 196 ? 87.666 19.290 2.175 1.00 160.31 196 LEU B O 1
ATOM 4174 N N . LYS B 2 197 ? 88.538 17.227 1.911 1.00 173.03 197 LYS B N 1
ATOM 4175 C CA . LYS B 2 197 ? 89.716 17.503 2.711 1.00 173.57 197 LYS B CA 1
ATOM 4176 C C . LYS B 2 197 ? 90.614 18.531 2.038 1.00 164.76 197 LYS B C 1
ATOM 4177 O O . LYS B 2 197 ? 90.584 18.732 0.819 1.00 163.63 197 LYS B O 1
ATOM 4183 N N . GLU B 2 198 ? 91.425 19.187 2.859 1.00 163.68 198 GLU B N 1
ATOM 4184 C CA . GLU B 2 198 ? 92.519 19.964 2.315 1.00 170.54 198 GLU B CA 1
ATOM 4185 C C . GLU B 2 198 ? 93.610 19.014 1.837 1.00 163.60 198 GLU B C 1
ATOM 4186 O O . GLU B 2 198 ? 93.706 17.864 2.275 1.00 158.67 198 GLU B O 1
ATOM 4192 N N . ILE B 2 199 ? 94.439 19.504 0.924 1.00 156.52 199 ILE B N 1
ATOM 4193 C CA . ILE B 2 199 ? 95.452 18.699 0.257 1.00 148.32 199 ILE B CA 1
ATOM 4194 C C . ILE B 2 199 ? 96.795 19.370 0.499 1.00 153.51 199 ILE B C 1
ATOM 4195 O O . ILE B 2 199 ? 96.927 20.569 0.242 1.00 147.48 199 ILE B O 1
ATOM 4200 N N . PRO B 2 200 ? 97.800 18.656 1.035 1.00 159.29 200 PRO B N 1
ATOM 4201 C CA . PRO B 2 200 ? 99.133 19.257 1.165 1.00 149.53 200 PRO B CA 1
ATOM 4202 C C . PRO B 2 200 ? 99.546 19.851 -0.166 1.00 142.77 200 PRO B C 1
ATOM 4203 O O . PRO B 2 200 ? 99.899 19.123 -1.099 1.00 139.09 200 PRO B O 1
ATOM 4207 N N . GLU B 2 201 ? 99.513 21.179 -0.256 1.00 148.97 201 GLU B N 1
ATOM 4208 C CA . GLU B 2 201 ? 99.467 21.859 -1.545 1.00 144.64 201 GLU B CA 1
ATOM 4209 C C . GLU B 2 201 ? 100.697 21.605 -2.408 1.00 144.58 201 GLU B C 1
ATOM 4210 O O . GLU B 2 201 ? 100.816 22.171 -3.499 1.00 137.08 201 GLU B O 1
ATOM 4216 N N . LYS B 2 202 ? 101.620 20.763 -1.937 1.00 145.64 202 LYS B N 1
ATOM 4217 C CA . LYS B 2 202 ? 102.603 20.206 -2.855 1.00 155.54 202 LYS B CA 1
ATOM 4218 C C . LYS B 2 202 ? 102.043 18.978 -3.561 1.00 150.83 202 LYS B C 1
ATOM 4219 O O . LYS B 2 202 ? 102.198 18.840 -4.778 1.00 139.47 202 LYS B O 1
ATOM 4225 N N . LEU B 2 203 ? 101.389 18.080 -2.814 1.00 156.20 203 LEU B N 1
ATOM 4226 C CA . LEU B 2 203 ? 100.612 17.013 -3.440 1.00 147.34 203 LEU B CA 1
ATOM 4227 C C . LEU B 2 203 ? 99.588 17.586 -4.409 1.00 138.34 203 LEU B C 1
ATOM 4228 O O . LEU B 2 203 ? 99.351 17.025 -5.485 1.00 139.90 203 LEU B O 1
ATOM 4233 N N . LYS B 2 204 ? 98.969 18.708 -4.037 1.00 136.52 204 LYS B N 1
ATOM 4234 C CA . LYS B 2 204 ? 98.117 19.434 -4.970 1.00 125.63 204 LYS B CA 1
ATOM 4235 C C . LYS B 2 204 ? 98.921 19.893 -6.181 1.00 131.65 204 LYS B C 1
ATOM 4236 O O . LYS B 2 204 ? 98.566 19.596 -7.326 1.00 128.36 204 LYS B O 1
ATOM 4242 N N . SER B 2 205 ? 100.027 20.603 -5.943 1.00 140.08 205 SER B N 1
ATOM 4243 C CA . SER B 2 205 ? 100.861 21.100 -7.032 1.00 138.16 205 SER B CA 1
ATOM 4244 C C . SER B 2 205 ? 101.686 20.003 -7.699 1.00 138.23 205 SER B C 1
ATOM 4245 O O . SER B 2 205 ? 102.207 20.229 -8.797 1.00 132.28 205 SER B O 1
ATOM 4248 N N . LEU B 2 206 ? 101.823 18.832 -7.073 1.00 133.89 206 LEU B N 1
ATOM 4249 C CA . LEU B 2 206 ? 102.415 17.690 -7.767 1.00 136.32 206 LEU B CA 1
ATOM 4250 C C . LEU B 2 206 ? 101.467 17.161 -8.833 1.00 133.90 206 LEU B C 1
ATOM 4251 O O . LEU B 2 206 ? 101.854 16.988 -9.995 1.00 130.23 206 LEU B O 1
ATOM 4256 N N . ILE B 2 207 ? 100.217 16.894 -8.449 1.00 124.60 207 ILE B N 1
ATOM 4257 C CA . ILE B 2 207 ? 99.204 16.486 -9.416 1.00 114.21 207 ILE B CA 1
ATOM 4258 C C . ILE B 2 207 ? 98.976 17.590 -10.438 1.00 113.77 207 ILE B C 1
ATOM 4259 O O . ILE B 2 207 ? 98.719 17.315 -11.617 1.00 116.87 207 ILE B O 1
ATOM 4264 N N . GLU B 2 208 ? 99.084 18.850 -10.015 1.00 112.89 208 GLU B N 1
ATOM 4265 C CA . GLU B 2 208 ? 98.990 19.969 -10.941 1.00 115.47 208 GLU B CA 1
ATOM 4266 C C . GLU B 2 208 ? 100.264 20.169 -11.751 1.00 121.43 208 GLU B C 1
ATOM 4267 O O . GLU B 2 208 ? 100.227 20.894 -12.751 1.00 112.44 208 GLU B O 1
ATOM 4273 N N . ARG B 2 209 ? 101.377 19.552 -11.343 1.00 110.72 209 ARG B N 1
ATOM 4274 C CA . ARG B 2 209 ? 102.663 19.677 -12.032 1.00 120.04 209 ARG B CA 1
ATOM 4275 C C . ARG B 2 209 ? 103.119 21.137 -12.080 1.00 120.53 209 ARG B C 1
ATOM 4276 O O . ARG B 2 209 ? 103.302 21.728 -13.146 1.00 116.99 209 ARG B O 1
ATOM 4284 N N . ARG B 2 210 ? 103.303 21.710 -10.897 1.00 109.88 210 ARG B N 1
ATOM 4285 C CA . ARG B 2 210 ? 103.650 23.114 -10.775 1.00 105.88 210 ARG B CA 1
ATOM 4286 C C . ARG B 2 210 ? 105.136 23.267 -10.468 1.00 91.70 210 ARG B C 1
ATOM 4287 O O . ARG B 2 210 ? 105.883 22.292 -10.353 1.00 95.38 210 ARG B O 1
ATOM 4295 N N . GLY B 2 211 ? 105.565 24.518 -10.334 1.00 92.86 211 GLY B N 1
ATOM 4296 C CA . GLY B 2 211 ? 106.928 24.816 -9.954 1.00 92.17 211 GLY B CA 1
ATOM 4297 C C . GLY B 2 211 ? 106.982 25.390 -8.556 1.00 94.21 211 GLY B C 1
ATOM 4298 O O . GLY B 2 211 ? 106.432 24.799 -7.622 1.00 87.63 211 GLY B O 1
ATOM 4299 N N . ILE B 2 212 ? 107.637 26.537 -8.391 1.00 109.31 212 ILE B N 1
ATOM 4300 C CA . ILE B 2 212 ? 107.680 27.191 -7.089 1.00 126.15 212 ILE B CA 1
ATOM 4301 C C . ILE B 2 212 ? 107.155 28.614 -7.230 1.00 122.46 212 ILE B C 1
ATOM 4302 O O . ILE B 2 212 ? 106.652 29.002 -8.290 1.00 99.98 212 ILE B O 1
ATOM 4307 N N . ILE B 2 213 ? 107.263 29.391 -6.164 1.00 120.70 213 ILE B N 1
ATOM 4308 C CA . ILE B 2 213 ? 106.894 30.804 -6.145 1.00 107.79 213 ILE B CA 1
ATOM 4309 C C . ILE B 2 213 ? 108.176 31.618 -6.019 1.00 132.72 213 ILE B C 1
ATOM 4310 O O . ILE B 2 213 ? 109.005 31.314 -5.153 1.00 129.18 213 ILE B O 1
ATOM 4315 N N . PRO B 2 214 ? 108.381 32.642 -6.844 1.00 140.01 214 PRO B N 1
ATOM 4316 C CA . PRO B 2 214 ? 109.722 33.219 -7.016 1.00 158.61 214 PRO B CA 1
ATOM 4317 C C . PRO B 2 214 ? 110.136 34.041 -5.808 1.00 168.61 214 PRO B C 1
ATOM 4318 O O . PRO B 2 214 ? 109.385 34.140 -4.827 1.00 167.87 214 PRO B O 1
ATOM 4322 N N . PRO B 2 215 ? 111.337 34.636 -5.833 1.00 168.11 215 PRO B N 1
ATOM 4323 C CA . PRO B 2 215 ? 111.725 35.533 -4.728 1.00 174.84 215 PRO B CA 1
ATOM 4324 C C . PRO B 2 215 ? 110.776 36.701 -4.512 1.00 180.64 215 PRO B C 1
ATOM 4325 O O . PRO B 2 215 ? 110.454 37.014 -3.358 1.00 184.09 215 PRO B O 1
ATOM 4329 N N . CYS B 2 216 ? 110.336 37.368 -5.585 1.00 179.56 216 CYS B N 1
ATOM 4330 C CA . CYS B 2 216 ? 109.534 38.583 -5.439 1.00 175.49 216 CYS B CA 1
ATOM 4331 C C . CYS B 2 216 ? 108.288 38.359 -4.590 1.00 179.47 216 CYS B C 1
ATOM 4332 O O . CYS B 2 216 ? 107.806 39.299 -3.947 1.00 185.73 216 CYS B O 1
ATOM 4335 N N . ILE B 2 217 ? 107.750 37.139 -4.567 1.00 171.83 217 ILE B N 1
ATOM 4336 C CA . ILE B 2 217 ? 106.583 36.888 -3.728 1.00 175.19 217 ILE B CA 1
ATOM 4337 C C . ILE B 2 217 ? 107.009 36.713 -2.277 1.00 178.29 217 ILE B C 1
ATOM 4338 O O . ILE B 2 217 ? 106.360 37.230 -1.361 1.00 181.96 217 ILE B O 1
ATOM 4343 N N . GLU B 2 218 ? 108.109 35.995 -2.042 1.00 171.71 218 GLU B N 1
ATOM 4344 C CA . GLU B 2 218 ? 108.596 35.826 -0.681 1.00 179.24 218 GLU B CA 1
ATOM 4345 C C . GLU B 2 218 ? 109.261 37.088 -0.151 1.00 187.79 218 GLU B C 1
ATOM 4346 O O . GLU B 2 218 ? 109.617 37.134 1.031 1.00 184.21 218 GLU B O 1
ATOM 4352 N N . ASN B 2 219 ? 109.437 38.107 -0.999 1.00 195.74 219 ASN B N 1
ATOM 4353 C CA . ASN B 2 219 ? 109.753 39.445 -0.515 1.00 194.87 219 ASN B CA 1
ATOM 4354 C C . ASN B 2 219 ? 108.620 40.015 0.324 1.00 190.43 219 ASN B C 1
ATOM 4355 O O . ASN B 2 219 ? 108.836 40.963 1.087 1.00 192.87 219 ASN B O 1
ATOM 4360 N N . ILE B 2 220 ? 107.421 39.456 0.195 1.00 186.90 220 ILE B N 1
ATOM 4361 C CA . ILE B 2 220 ? 106.228 39.985 0.837 1.00 182.79 220 ILE B CA 1
ATOM 4362 C C . ILE B 2 220 ? 105.926 39.275 2.151 1.00 187.96 220 ILE B C 1
ATOM 4363 O O . ILE B 2 220 ? 105.571 39.920 3.138 1.00 194.65 220 ILE B O 1
ATOM 4368 N N . LEU B 2 221 ? 106.077 37.952 2.192 1.00 186.76 221 LEU B N 1
ATOM 4369 C CA . LEU B 2 221 ? 105.839 37.210 3.425 1.00 183.12 221 LEU B CA 1
ATOM 4370 C C . LEU B 2 221 ? 106.967 37.432 4.425 1.00 193.49 221 LEU B C 1
ATOM 4371 O O . LEU B 2 221 ? 107.640 36.479 4.830 1.00 191.89 221 LEU B O 1
ATOM 4376 N N . ALA B 2 222 ? 107.178 38.685 4.830 1.00 204.82 222 ALA B N 1
ATOM 4377 C CA . ALA B 2 222 ? 108.248 39.032 5.757 1.00 204.36 222 ALA B CA 1
ATOM 4378 C C . ALA B 2 222 ? 108.023 40.418 6.348 1.00 207.51 222 ALA B C 1
ATOM 4379 O O . ALA B 2 222 ? 108.255 40.636 7.542 1.00 205.34 222 ALA B O 1
ATOM 4381 N N . LYS B 2 223 ? 107.572 41.361 5.518 1.00 211.26 223 LYS B N 1
ATOM 4382 C CA . LYS B 2 223 ? 107.447 42.744 5.963 1.00 211.83 223 LYS B CA 1
ATOM 4383 C C . LYS B 2 223 ? 106.137 42.996 6.700 1.00 212.24 223 LYS B C 1
ATOM 4384 O O . LYS B 2 223 ? 106.076 43.892 7.550 1.00 200.26 223 LYS B O 1
ATOM 4390 N N . GLU B 2 224 ? 105.092 42.226 6.392 1.00 211.33 224 GLU B N 1
ATOM 4391 C CA . GLU B 2 224 ? 103.807 42.267 7.092 1.00 203.47 224 GLU B CA 1
ATOM 4392 C C . GLU B 2 224 ? 103.184 43.662 7.109 1.00 202.51 224 GLU B C 1
ATOM 4393 O O . GLU B 2 224 ? 102.344 43.961 7.964 1.00 201.19 224 GLU B O 1
ATOM 4399 N N . LYS B 2 225 ? 103.582 44.521 6.171 1.00 200.44 225 LYS B N 1
ATOM 4400 C CA . LYS B 2 225 ? 103.011 45.853 6.021 1.00 199.92 225 LYS B CA 1
ATOM 4401 C C . LYS B 2 225 ? 103.262 46.330 4.597 1.00 197.16 225 LYS B C 1
ATOM 4402 O O . LYS B 2 225 ? 102.480 47.111 4.046 1.00 193.32 225 LYS B O 1
ATOM 4408 N N . LEU B 2 226 ? 104.368 45.880 4.014 1.00 197.62 226 LEU B N 1
ATOM 4409 C CA . LEU B 2 226 ? 104.621 45.988 2.572 1.00 200.06 226 LEU B CA 1
ATOM 4410 C C . LEU B 2 226 ? 104.583 47.463 2.168 1.00 193.35 226 LEU B C 1
ATOM 4411 O O . LEU B 2 226 ? 104.979 48.344 2.943 1.00 190.65 226 LEU B O 1
ATOM 4416 N N . ASN B 2 227 ? 104.110 47.736 0.954 1.00 193.19 227 ASN B N 1
ATOM 4417 C CA . ASN B 2 227 ? 103.934 49.101 0.478 1.00 193.61 227 ASN B CA 1
ATOM 4418 C C . ASN B 2 227 ? 102.643 49.187 -0.325 1.00 190.47 227 ASN B C 1
ATOM 4419 O O . ASN B 2 227 ? 101.639 48.573 0.050 1.00 195.32 227 ASN B O 1
ATOM 4424 N N . GLU B 2 228 ? 102.648 49.936 -1.429 1.00 187.35 228 GLU B N 1
ATOM 4425 C CA . GLU B 2 228 ? 101.437 50.133 -2.220 1.00 196.18 228 GLU B CA 1
ATOM 4426 C C . GLU B 2 228 ? 101.438 49.292 -3.493 1.00 196.34 228 GLU B C 1
ATOM 4427 O O . GLU B 2 228 ? 100.584 48.417 -3.662 1.00 189.82 228 GLU B O 1
ATOM 4433 N N . GLU B 2 229 ? 102.386 49.545 -4.400 1.00 196.27 229 GLU B N 1
ATOM 4434 C CA . GLU B 2 229 ? 102.535 48.689 -5.572 1.00 196.76 229 GLU B CA 1
ATOM 4435 C C . GLU B 2 229 ? 102.930 47.268 -5.197 1.00 199.69 229 GLU B C 1
ATOM 4436 O O . GLU B 2 229 ? 102.723 46.347 -5.996 1.00 194.70 229 GLU B O 1
ATOM 4442 N N . GLU B 2 230 ? 103.491 47.068 -4.004 1.00 199.70 230 GLU B N 1
ATOM 4443 C CA . GLU B 2 230 ? 103.743 45.725 -3.501 1.00 196.62 230 GLU B CA 1
ATOM 4444 C C . GLU B 2 230 ? 102.457 44.946 -3.253 1.00 195.32 230 GLU B C 1
ATOM 4445 O O . GLU B 2 230 ? 102.526 43.745 -2.972 1.00 192.08 230 GLU B O 1
ATOM 4451 N N . ILE B 2 231 ? 101.298 45.595 -3.345 1.00 197.37 231 ILE B N 1
ATOM 4452 C CA . ILE B 2 231 ? 100.015 44.950 -3.122 1.00 185.71 231 ILE B CA 1
ATOM 4453 C C . ILE B 2 231 ? 99.265 44.712 -4.429 1.00 176.12 231 ILE B C 1
ATOM 4454 O O . ILE B 2 231 ? 98.652 43.657 -4.606 1.00 169.60 231 ILE B O 1
ATOM 4459 N N . ARG B 2 232 ? 99.312 45.668 -5.364 1.00 179.83 232 ARG B N 1
ATOM 4460 C CA . ARG B 2 232 ? 98.617 45.470 -6.635 1.00 178.70 232 ARG B CA 1
ATOM 4461 C C . ARG B 2 232 ? 99.169 44.271 -7.395 1.00 176.52 232 ARG B C 1
ATOM 4462 O O . ARG B 2 232 ? 98.419 43.588 -8.101 1.00 172.96 232 ARG B O 1
ATOM 4470 N N . THR B 2 233 ? 100.463 43.990 -7.258 1.00 178.74 233 THR B N 1
ATOM 4471 C CA . THR B 2 233 ? 101.054 42.849 -7.945 1.00 171.92 233 THR B CA 1
ATOM 4472 C C . THR B 2 233 ? 101.015 41.585 -7.099 1.00 168.65 233 THR B C 1
ATOM 4473 O O . THR B 2 233 ? 101.018 40.479 -7.652 1.00 170.39 233 THR B O 1
ATOM 4477 N N . LEU B 2 234 ? 100.983 41.726 -5.771 1.00 159.69 234 LEU B N 1
ATOM 4478 C CA . LEU B 2 234 ? 100.854 40.561 -4.904 1.00 157.49 234 LEU B CA 1
ATOM 4479 C C . LEU B 2 234 ? 99.537 39.835 -5.139 1.00 150.50 234 LEU B C 1
ATOM 4480 O O . LEU B 2 234 ? 99.466 38.610 -4.985 1.00 148.70 234 LEU B O 1
ATOM 4485 N N . ILE B 2 235 ? 98.493 40.562 -5.525 1.00 149.88 235 ILE B N 1
ATOM 4486 C CA . ILE B 2 235 ? 97.161 39.990 -5.691 1.00 151.45 235 ILE B CA 1
ATOM 4487 C C . ILE B 2 235 ? 96.894 39.595 -7.139 1.00 142.22 235 ILE B C 1
ATOM 4488 O O . ILE B 2 235 ? 96.375 38.510 -7.404 1.00 139.27 235 ILE B O 1
ATOM 4493 N N . THR B 2 236 ? 97.243 40.463 -8.096 1.00 138.45 236 THR B N 1
ATOM 4494 C CA . THR B 2 236 ? 97.096 40.097 -9.502 1.00 140.91 236 THR B CA 1
ATOM 4495 C C . THR B 2 236 ? 97.879 38.838 -9.842 1.00 142.53 236 THR B C 1
ATOM 4496 O O . THR B 2 236 ? 97.535 38.143 -10.804 1.00 131.34 236 THR B O 1
ATOM 4500 N N . PHE B 2 237 ? 98.924 38.535 -9.072 1.00 147.05 237 PHE B N 1
ATOM 4501 C CA . PHE B 2 237 ? 99.561 37.227 -9.152 1.00 139.86 237 PHE B CA 1
ATOM 4502 C C . PHE B 2 237 ? 98.674 36.152 -8.533 1.00 135.53 237 PHE B C 1
ATOM 4503 O O . PHE B 2 237 ? 98.460 35.090 -9.130 1.00 128.89 237 PHE B O 1
ATOM 4511 N N . TYR B 2 238 ? 98.155 36.410 -7.327 1.00 135.49 238 TYR B N 1
ATOM 4512 C CA . TYR B 2 238 ? 97.351 35.418 -6.616 1.00 130.60 238 TYR B CA 1
ATOM 4513 C C . TYR B 2 238 ? 96.110 34.993 -7.389 1.00 124.83 238 TYR B C 1
ATOM 4514 O O . TYR B 2 238 ? 95.594 33.896 -7.149 1.00 120.60 238 TYR B O 1
ATOM 4523 N N . ILE B 2 239 ? 95.612 35.828 -8.302 1.00 127.55 239 ILE B N 1
ATOM 4524 C CA . ILE B 2 239 ? 94.509 35.382 -9.144 1.00 134.31 239 ILE B CA 1
ATOM 4525 C C . ILE B 2 239 ? 95.001 34.331 -10.128 1.00 137.02 239 ILE B C 1
ATOM 4526 O O . ILE B 2 239 ? 94.270 33.391 -10.463 1.00 142.54 239 ILE B O 1
ATOM 4531 N N . ASP B 2 240 ? 96.254 34.446 -10.573 1.00 138.41 240 ASP B N 1
ATOM 4532 C CA . ASP B 2 240 ? 96.793 33.543 -11.581 1.00 126.52 240 ASP B CA 1
ATOM 4533 C C . ASP B 2 240 ? 97.151 32.172 -11.021 1.00 117.02 240 ASP B C 1
ATOM 4534 O O . ASP B 2 240 ? 97.235 31.212 -11.793 1.00 119.91 240 ASP B O 1
ATOM 4539 N N . ILE B 2 241 ? 97.391 32.056 -9.713 1.00 113.54 241 ILE B N 1
ATOM 4540 C CA . ILE B 2 241 ? 97.526 30.730 -9.115 1.00 117.73 241 ILE B CA 1
ATOM 4541 C C . ILE B 2 241 ? 96.203 29.981 -9.193 1.00 132.60 241 ILE B C 1
ATOM 45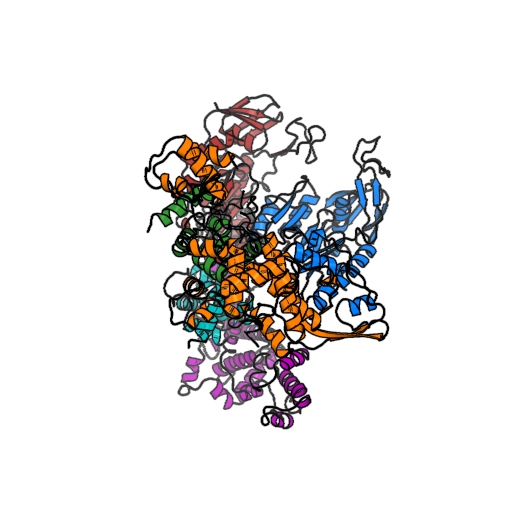42 O O . ILE B 2 241 ? 96.167 28.770 -9.444 1.00 131.51 241 ILE B O 1
ATOM 4547 N N . GLY B 2 242 ? 95.099 30.692 -9.005 1.00 147.07 242 GLY B N 1
ATOM 4548 C CA . GLY B 2 242 ? 93.796 30.086 -8.887 1.00 150.29 242 GLY B CA 1
ATOM 4549 C C . GLY B 2 242 ? 93.248 30.024 -7.481 1.00 149.92 242 GLY B C 1
ATOM 4550 O O . GLY B 2 242 ? 92.439 29.135 -7.191 1.00 157.43 242 GLY B O 1
ATOM 4551 N N . LYS B 2 243 ? 93.657 30.933 -6.601 1.00 140.14 243 LYS B N 1
ATOM 4552 C CA . LYS B 2 243 ? 93.165 30.932 -5.234 1.00 154.91 243 LYS B CA 1
ATOM 4553 C C . LYS B 2 243 ? 91.809 31.623 -5.161 1.00 162.88 243 LYS B C 1
ATOM 4554 O O . LYS B 2 243 ? 91.519 32.552 -5.921 1.00 162.01 243 LYS B O 1
ATOM 4560 N N . GLY B 2 244 ? 90.977 31.160 -4.234 1.00 171.07 244 GLY B N 1
ATOM 4561 C CA . GLY B 2 244 ? 89.633 31.681 -4.115 1.00 179.29 244 GLY B CA 1
ATOM 4562 C C . GLY B 2 244 ? 89.599 33.072 -3.510 1.00 179.70 244 GLY B C 1
ATOM 4563 O O . GLY B 2 244 ? 90.595 33.609 -3.029 1.00 180.17 244 GLY B O 1
ATOM 4564 N N . LEU B 2 245 ? 88.406 33.667 -3.538 1.00 178.79 245 LEU B N 1
ATOM 4565 C CA . LEU B 2 245 ? 88.241 35.008 -2.991 1.00 178.18 245 LEU B CA 1
ATOM 4566 C C . LEU B 2 245 ? 88.235 35.002 -1.469 1.00 175.07 245 LEU B C 1
ATOM 4567 O O . LEU B 2 245 ? 88.618 35.999 -0.846 1.00 158.31 245 LEU B O 1
ATOM 4572 N N . SER B 2 246 ? 87.808 33.896 -0.860 1.00 176.40 246 SER B N 1
ATOM 4573 C CA . SER B 2 246 ? 87.720 33.822 0.595 1.00 182.41 246 SER B CA 1
ATOM 4574 C C . SER B 2 246 ? 89.080 33.531 1.220 1.00 182.30 246 SER B C 1
ATOM 4575 O O . SER B 2 246 ? 89.556 34.282 2.078 1.00 180.07 246 SER B O 1
ATOM 4578 N N . GLY B 2 247 ? 89.721 32.438 0.800 1.00 186.79 247 GLY B N 1
ATOM 4579 C CA . GLY B 2 247 ? 90.963 31.991 1.423 1.00 187.87 247 GLY B CA 1
ATOM 4580 C C . GLY B 2 247 ? 92.150 32.904 1.135 1.00 190.77 247 GLY B C 1
ATOM 4581 O O . GLY B 2 247 ? 93.247 32.625 1.631 1.00 188.91 247 GLY B O 1
ATOM 4582 N N . ILE B 2 248 ? 91.971 33.972 0.356 1.00 188.18 248 ILE B N 1
ATOM 4583 C CA . ILE B 2 248 ? 93.077 34.885 0.080 1.00 186.96 248 ILE B CA 1
ATOM 4584 C C . ILE B 2 248 ? 93.232 35.902 1.203 1.00 196.98 248 ILE B C 1
ATOM 4585 O O . ILE B 2 248 ? 94.349 36.174 1.658 1.00 193.70 248 ILE B O 1
ATOM 4590 N N . VAL B 2 249 ? 92.120 36.475 1.674 1.00 202.76 249 VAL B N 1
ATOM 4591 C CA . VAL B 2 249 ? 92.196 37.495 2.712 1.00 204.53 249 VAL B CA 1
ATOM 4592 C C . VAL B 2 249 ? 92.688 36.912 4.029 1.00 207.44 249 VAL B C 1
ATOM 4593 O O . VAL B 2 249 ? 93.142 37.658 4.905 1.00 208.64 249 VAL B O 1
ATOM 4597 N N . SER B 2 250 ? 92.615 35.590 4.191 1.00 205.30 250 SER B N 1
ATOM 4598 C CA . SER B 2 250 ? 93.077 34.943 5.410 1.00 197.02 250 SER B CA 1
ATOM 4599 C C . SER B 2 250 ? 94.587 34.760 5.428 1.00 198.63 250 SER B C 1
ATOM 4600 O O . SER B 2 250 ? 95.164 34.571 6.504 1.00 191.94 250 SER B O 1
ATOM 4603 N N . ILE B 2 251 ? 95.236 34.811 4.263 1.00 203.37 251 ILE B N 1
ATOM 4604 C CA . ILE B 2 251 ? 96.678 34.605 4.200 1.00 203.61 251 ILE B CA 1
ATOM 4605 C C . ILE B 2 251 ? 97.423 35.861 4.631 1.00 204.72 251 ILE B C 1
ATOM 4606 O O . ILE B 2 251 ? 98.419 35.785 5.360 1.00 210.20 251 ILE B O 1
ATOM 4611 N N . MET B 2 252 ? 96.960 37.031 4.200 1.00 203.88 252 MET B N 1
ATOM 4612 C CA . MET B 2 252 ? 97.547 38.310 4.592 1.00 208.80 252 MET B CA 1
ATOM 4613 C C . MET B 2 252 ? 96.612 38.986 5.592 1.00 209.61 252 MET B C 1
ATOM 4614 O O . MET B 2 252 ? 95.769 39.804 5.219 1.00 205.74 252 MET B O 1
ATOM 4619 N N . LYS B 2 253 ? 96.765 38.640 6.867 1.00 204.56 253 LYS B N 1
ATOM 4620 C CA . LYS B 2 253 ? 95.978 39.298 7.896 1.00 192.68 253 LYS B CA 1
ATOM 4621 C C . LYS B 2 253 ? 96.646 40.604 8.320 1.00 194.76 253 LYS B C 1
ATOM 4622 O O . LYS B 2 253 ? 97.780 40.910 7.940 1.00 195.25 253 LYS B O 1
ATOM 4628 N N . LYS B 2 254 ? 95.916 41.378 9.126 1.00 196.65 254 LYS B N 1
ATOM 4629 C CA . LYS B 2 254 ? 96.384 42.667 9.636 1.00 198.95 254 LYS B CA 1
ATOM 4630 C C . LYS B 2 254 ? 96.760 43.600 8.486 1.00 205.47 254 LYS B C 1
ATOM 4631 O O . LYS B 2 254 ? 97.836 44.200 8.464 1.00 204.34 254 LYS B O 1
ATOM 4637 N N . TYR B 2 255 ? 95.855 43.712 7.516 1.00 202.91 255 TYR B N 1
ATOM 4638 C CA . TYR B 2 255 ? 96.067 44.574 6.364 1.00 206.44 255 TYR B CA 1
ATOM 4639 C C . TYR B 2 255 ? 94.720 45.114 5.900 1.00 204.04 255 TYR B C 1
ATOM 4640 O O . TYR B 2 255 ? 93.671 44.799 6.467 1.00 201.69 255 TYR B O 1
ATOM 4649 N N . ASN B 2 256 ? 94.759 45.936 4.855 1.00 205.33 256 ASN B N 1
ATOM 4650 C CA . ASN B 2 256 ? 93.556 46.618 4.401 1.00 207.99 256 ASN B CA 1
ATOM 4651 C C . ASN B 2 256 ? 92.637 45.658 3.656 1.00 208.26 256 ASN B C 1
ATOM 4652 O O . ASN B 2 256 ? 93.078 44.908 2.779 1.00 201.54 256 ASN B O 1
ATOM 4657 N N . VAL B 2 257 ? 91.351 45.682 4.013 1.00 211.43 257 VAL B N 1
ATOM 4658 C CA . VAL B 2 257 ? 90.325 44.964 3.264 1.00 214.07 257 VAL B CA 1
ATOM 4659 C C . VAL B 2 257 ? 89.604 45.866 2.270 1.00 216.00 257 VAL B C 1
ATOM 4660 O O . VAL B 2 257 ? 88.867 45.358 1.408 1.00 214.21 257 VAL B O 1
ATOM 4664 N N . SER B 2 258 ? 89.799 47.185 2.353 1.00 214.29 258 SER B N 1
ATOM 4665 C CA . SER B 2 258 ? 89.191 48.094 1.386 1.00 213.03 258 SER B CA 1
ATOM 4666 C C . SER B 2 258 ? 89.718 47.858 -0.023 1.00 217.88 258 SER B C 1
ATOM 4667 O O . SER B 2 258 ? 88.992 48.071 -1.001 1.00 217.14 258 SER B O 1
ATOM 4670 N N . ASN B 2 259 ? 90.971 47.424 -0.151 1.00 219.70 259 ASN B N 1
ATOM 4671 C CA . ASN B 2 259 ? 91.546 47.106 -1.450 1.00 220.55 259 ASN B CA 1
ATOM 4672 C C . ASN B 2 259 ? 91.236 45.688 -1.910 1.00 214.47 259 ASN B C 1
ATOM 4673 O O . ASN B 2 259 ? 91.407 45.386 -3.096 1.00 204.26 259 ASN B O 1
ATOM 4678 N N . VAL B 2 260 ? 90.795 44.815 -0.999 1.00 215.15 260 VAL B N 1
ATOM 4679 C CA . VAL B 2 260 ? 90.345 43.479 -1.385 1.00 211.86 260 VAL B CA 1
ATOM 4680 C C . VAL B 2 260 ? 89.197 43.558 -2.385 1.00 212.25 260 VAL B C 1
ATOM 4681 O O . VAL B 2 260 ? 89.092 42.722 -3.291 1.00 208.76 260 VAL B O 1
ATOM 4685 N N . GLU B 2 261 ? 88.334 44.567 -2.255 1.00 213.40 261 GLU B N 1
ATOM 4686 C CA . GLU B 2 261 ? 87.233 44.733 -3.200 1.00 215.76 261 GLU B CA 1
ATOM 4687 C C . GLU B 2 261 ? 87.741 45.104 -4.590 1.00 220.64 261 GLU B C 1
ATOM 4688 O O . GLU B 2 261 ? 87.423 44.431 -5.577 1.00 218.22 261 GLU B O 1
ATOM 4694 N N . ASP B 2 262 ? 88.534 46.176 -4.684 1.00 222.57 262 ASP B N 1
ATOM 4695 C CA . ASP B 2 262 ? 88.960 46.717 -5.971 1.00 218.72 262 ASP B CA 1
ATOM 4696 C C . ASP B 2 262 ? 89.838 45.762 -6.769 1.00 218.85 262 ASP B C 1
ATOM 4697 O O . ASP B 2 262 ? 90.078 46.016 -7.954 1.00 211.70 262 ASP B O 1
ATOM 4702 N N . LEU B 2 263 ? 90.321 44.680 -6.160 1.00 215.93 263 LEU B N 1
ATOM 4703 C CA . LEU B 2 263 ? 91.147 43.705 -6.857 1.00 206.82 263 LEU B CA 1
ATOM 4704 C C . LEU B 2 263 ? 90.363 42.499 -7.354 1.00 197.29 263 LEU B C 1
ATOM 4705 O O . LEU B 2 263 ? 90.815 41.830 -8.290 1.00 190.80 263 LEU B O 1
ATOM 4710 N N . TYR B 2 264 ? 89.209 42.203 -6.750 1.00 200.37 264 TYR B N 1
ATOM 4711 C CA . TYR B 2 264 ? 88.280 41.251 -7.350 1.00 214.75 264 TYR B CA 1
ATOM 4712 C C . TYR B 2 264 ? 87.819 41.717 -8.726 1.00 220.28 264 TYR B C 1
ATOM 4713 O O . TYR B 2 264 ? 87.472 40.893 -9.579 1.00 225.82 264 TYR B O 1
ATOM 4722 N N . ARG B 2 265 ? 87.816 43.030 -8.959 1.00 217.44 265 ARG B N 1
ATOM 4723 C CA . ARG B 2 265 ? 87.452 43.596 -10.250 1.00 213.73 265 ARG B CA 1
ATOM 4724 C C . ARG B 2 265 ? 88.558 43.478 -11.293 1.00 214.30 265 ARG B C 1
ATOM 4725 O O . ARG B 2 265 ? 88.313 43.777 -12.467 1.00 213.79 265 ARG B O 1
ATOM 4733 N N . LYS B 2 266 ? 89.764 43.058 -10.900 1.00 217.21 266 LYS B N 1
ATOM 4734 C CA . LYS B 2 266 ? 90.781 42.711 -11.888 1.00 208.66 266 LYS B CA 1
ATOM 4735 C C . LYS B 2 266 ? 90.361 41.506 -12.716 1.00 204.57 266 LYS B C 1
ATOM 4736 O O . LYS B 2 266 ? 90.687 41.426 -13.906 1.00 198.81 266 LYS B O 1
ATOM 4742 N N . TYR B 2 267 ? 89.645 40.565 -12.108 1.00 201.45 267 TYR B N 1
ATOM 4743 C CA . TYR B 2 267 ? 89.185 39.363 -12.792 1.00 188.01 267 TYR B CA 1
ATOM 4744 C C . TYR B 2 267 ? 88.183 39.717 -13.886 1.00 182.30 267 TYR B C 1
ATOM 4745 O O . TYR B 2 267 ? 88.522 39.755 -15.068 1.00 172.91 267 TYR B O 1
ATOM 4754 N N . CYS B 2 293 ? 117.654 37.076 -11.751 1.00 112.63 293 CYS B N 1
ATOM 4755 C CA . CYS B 2 293 ? 116.248 36.855 -11.434 1.00 131.64 293 CYS B CA 1
ATOM 4756 C C . CYS B 2 293 ? 115.492 36.403 -12.682 1.00 140.39 293 CYS B C 1
ATOM 4757 O O . CYS B 2 293 ? 116.038 35.671 -13.508 1.00 137.63 293 CYS B O 1
ATOM 4760 N N . ASN B 2 294 ? 114.243 36.843 -12.824 1.00 144.01 294 ASN B N 1
ATOM 4761 C CA . ASN B 2 294 ? 113.390 36.423 -13.927 1.00 141.73 294 ASN B CA 1
ATOM 4762 C C . ASN B 2 294 ? 112.707 37.627 -14.561 1.00 139.29 294 ASN B C 1
ATOM 4763 O O . ASN B 2 294 ? 112.735 38.743 -14.034 1.00 130.85 294 ASN B O 1
ATOM 4768 N N . VAL B 2 295 ? 112.083 37.378 -15.713 1.00 136.89 295 VAL B N 1
ATOM 4769 C CA . VAL B 2 295 ? 111.321 38.387 -16.441 1.00 142.67 295 VAL B CA 1
ATOM 4770 C C . VAL B 2 295 ? 109.957 38.526 -15.780 1.00 133.61 295 VAL B C 1
ATOM 4771 O O . VAL B 2 295 ? 109.820 39.197 -14.751 1.00 122.31 295 VAL B O 1
ATOM 4775 N N . LYS B 2 296 ? 108.939 37.895 -16.367 1.00 148.32 296 LYS B N 1
ATOM 4776 C CA . LYS B 2 296 ? 107.649 37.754 -15.701 1.00 149.42 296 LYS B CA 1
ATOM 4777 C C . LYS B 2 296 ? 107.815 36.813 -14.515 1.00 137.72 296 LYS B C 1
ATOM 4778 O O . LYS B 2 296 ? 107.383 35.657 -14.564 1.00 124.34 296 LYS B O 1
ATOM 4784 N N . ASN B 2 297 ? 108.432 37.325 -13.444 1.00 148.14 297 ASN B N 1
ATOM 4785 C CA . ASN B 2 297 ? 108.998 36.592 -12.314 1.00 152.34 297 ASN B CA 1
ATOM 4786 C C . ASN B 2 297 ? 108.205 35.352 -11.903 1.00 154.20 297 ASN B C 1
ATOM 4787 O O . ASN B 2 297 ? 108.777 34.254 -11.872 1.00 166.28 297 ASN B O 1
ATOM 4792 N N . PRO B 2 298 ? 106.902 35.455 -11.582 1.00 151.60 298 PRO B N 1
ATOM 4793 C CA . PRO B 2 298 ? 106.227 34.295 -10.987 1.00 150.98 298 PRO B CA 1
ATOM 4794 C C . PRO B 2 298 ? 105.613 33.340 -11.994 1.00 142.75 298 PRO B C 1
ATOM 4795 O O . PRO B 2 298 ? 105.486 32.143 -11.717 1.00 138.99 298 PRO B O 1
ATOM 4799 N N . LEU B 2 299 ? 105.240 33.846 -13.169 1.00 150.42 299 LEU B N 1
ATOM 4800 C CA . LEU B 2 299 ? 104.472 33.030 -14.097 1.00 146.55 299 LEU B CA 1
ATOM 4801 C C . LEU B 2 299 ? 105.333 32.098 -14.937 1.00 135.84 299 LEU B C 1
ATOM 4802 O O . LEU B 2 299 ? 104.782 31.226 -15.617 1.00 134.70 299 LEU B O 1
ATOM 4807 N N . GLN B 2 300 ? 106.658 32.250 -14.911 1.00 130.95 300 GLN B N 1
ATOM 4808 C CA . GLN B 2 300 ? 107.521 31.289 -15.584 1.00 124.09 300 GLN B CA 1
ATOM 4809 C C . GLN B 2 300 ? 107.947 30.154 -14.664 1.00 106.70 300 GLN B C 1
ATOM 4810 O O . GLN B 2 300 ? 108.139 29.024 -15.129 1.00 103.56 300 GLN B O 1
ATOM 4816 N N . LEU B 2 301 ? 108.076 30.424 -13.367 1.00 97.83 301 LEU B N 1
ATOM 4817 C CA . LEU B 2 301 ? 108.468 29.422 -12.386 1.00 89.06 301 LEU B CA 1
ATOM 4818 C C . LEU B 2 301 ? 107.285 28.653 -11.810 1.00 102.28 301 LEU B C 1
ATOM 4819 O O . LEU B 2 301 ? 107.453 27.942 -10.815 1.00 106.64 301 LEU B O 1
ATOM 4824 N N . TYR B 2 302 ? 106.099 28.773 -12.406 1.00 109.22 302 TYR B N 1
ATOM 4825 C CA . TYR B 2 302 ? 104.924 28.110 -11.853 1.00 96.00 302 TYR B CA 1
ATOM 4826 C C . TYR B 2 302 ? 104.216 27.247 -12.888 1.00 91.97 302 TYR B C 1
ATOM 4827 O O . TYR B 2 302 ? 103.892 26.086 -12.620 1.00 94.67 302 TYR B O 1
ATOM 4836 N N . PHE B 2 303 ? 103.977 27.802 -14.072 1.00 93.21 303 PHE B N 1
ATOM 4837 C CA . PHE B 2 303 ? 103.282 27.083 -15.136 1.00 106.03 303 PHE B CA 1
ATOM 4838 C C . PHE B 2 303 ? 104.296 26.434 -16.075 1.00 110.30 303 PHE B C 1
ATOM 4839 O O . PHE B 2 303 ? 104.475 26.823 -17.229 1.00 127.61 303 PHE B O 1
ATOM 4847 N N . LEU B 2 304 ? 104.963 25.418 -15.539 1.00 101.26 304 LEU B N 1
ATOM 4848 C CA . LEU B 2 304 ? 105.912 24.645 -16.322 1.00 110.15 304 LEU B CA 1
ATOM 4849 C C . LEU B 2 304 ? 105.170 23.835 -17.377 1.00 114.82 304 LEU B C 1
ATOM 4850 O O . LEU B 2 304 ? 104.181 23.161 -17.075 1.00 122.13 304 LEU B O 1
ATOM 4855 N N . SER B 2 305 ? 105.647 23.903 -18.621 1.00 121.80 305 SER B N 1
ATOM 4856 C CA . SER B 2 305 ? 104.996 23.207 -19.725 1.00 132.25 305 SER B CA 1
ATOM 4857 C C . SER B 2 305 ? 105.045 21.689 -19.592 1.00 135.12 305 SER B C 1
ATOM 4858 O O . SER B 2 305 ? 104.469 20.997 -20.441 1.00 138.66 305 SER B O 1
ATOM 4861 N N . ASN B 2 306 ? 105.707 21.158 -18.570 1.00 132.92 306 ASN B N 1
ATOM 4862 C CA . ASN B 2 306 ? 105.716 19.724 -18.310 1.00 140.26 306 ASN B CA 1
ATOM 4863 C C . ASN B 2 306 ? 104.353 19.255 -17.811 1.00 146.35 306 ASN B C 1
ATOM 4864 O O . ASN B 2 306 ? 103.679 19.961 -17.061 1.00 139.69 306 ASN B O 1
ATOM 4869 N N . THR C 1 11 ? 39.876 49.589 6.065 1.00 125.02 11 THR D N 1
ATOM 4870 C CA . THR C 1 11 ? 39.924 48.597 7.133 1.00 131.00 11 THR D CA 1
ATOM 4871 C C . THR C 1 11 ? 41.211 48.722 7.940 1.00 121.07 11 THR D C 1
ATOM 4872 O O . THR C 1 11 ? 41.430 47.978 8.897 1.00 111.59 11 THR D O 1
ATOM 4876 N N . ASN C 1 12 ? 42.066 49.668 7.544 1.00 132.12 12 ASN D N 1
ATOM 4877 C CA . ASN C 1 12 ? 43.288 49.916 8.299 1.00 121.73 12 ASN D CA 1
ATOM 4878 C C . ASN C 1 12 ? 42.983 50.546 9.651 1.00 110.10 12 ASN D C 1
ATOM 4879 O O . ASN C 1 12 ? 43.707 50.310 10.625 1.00 93.30 12 ASN D O 1
ATOM 4884 N N . LEU C 1 13 ? 41.917 51.346 9.727 1.00 110.84 13 LEU D N 1
ATOM 4885 C CA . LEU C 1 13 ? 41.551 52.018 10.969 1.00 93.76 13 LEU D CA 1
ATOM 4886 C C . LEU C 1 13 ? 40.800 51.085 11.911 1.00 94.48 13 LEU D C 1
ATOM 4887 O O . LEU C 1 13 ? 40.980 51.155 13.132 1.00 94.44 13 LEU D O 1
ATOM 4892 N N . ILE C 1 14 ? 39.948 50.216 11.359 1.00 98.12 14 ILE D N 1
ATOM 4893 C CA . ILE C 1 14 ? 39.251 49.218 12.167 1.00 79.27 14 ILE D CA 1
ATOM 4894 C C . ILE C 1 14 ? 40.245 48.366 12.947 1.00 94.23 14 ILE D C 1
ATOM 4895 O O . ILE C 1 14 ? 39.991 47.991 14.099 1.00 90.55 14 ILE D O 1
ATOM 4900 N N . LYS C 1 15 ? 41.382 48.032 12.329 1.00 77.37 15 LYS D N 1
ATOM 4901 C CA . LYS C 1 15 ? 42.406 47.247 13.016 1.00 84.37 15 LYS D CA 1
ATOM 4902 C C . LYS C 1 15 ? 42.850 47.924 14.308 1.00 89.09 15 LYS D C 1
ATOM 4903 O O . LYS C 1 15 ? 42.980 47.274 15.351 1.00 79.01 15 LYS D O 1
ATOM 4909 N N . SER C 1 16 ? 43.100 49.235 14.251 1.00 87.25 16 SER D N 1
ATOM 4910 C CA . SER C 1 16 ? 43.592 49.954 15.423 1.00 92.84 16 SER D CA 1
ATOM 4911 C C . SER C 1 16 ? 42.593 49.909 16.573 1.00 95.38 16 SER D C 1
ATOM 4912 O O . SER C 1 16 ? 42.985 49.753 17.735 1.00 91.11 16 SER D O 1
ATOM 4915 N N . PHE C 1 17 ? 41.300 50.063 16.272 1.00 86.67 17 PHE D N 1
ATOM 4916 C CA . PHE C 1 17 ? 40.266 49.911 17.291 1.00 83.20 17 PHE D CA 1
ATOM 4917 C C . PHE C 1 17 ? 40.371 48.556 17.984 1.00 97.15 17 PHE D C 1
ATOM 4918 O O . PHE C 1 17 ? 40.502 48.473 19.210 1.00 90.96 17 PHE D O 1
ATOM 4926 N N . PHE C 1 18 ? 40.304 47.480 17.197 1.00 92.06 18 PHE D N 1
ATOM 4927 C CA . PHE C 1 18 ? 40.382 46.130 17.748 1.00 73.51 18 PHE D CA 1
ATOM 4928 C C . PHE C 1 18 ? 41.681 45.922 18.518 1.00 82.02 18 PHE D C 1
ATOM 4929 O O . PHE C 1 18 ? 41.676 45.384 19.632 1.00 85.05 18 PHE D O 1
ATOM 4937 N N . ARG C 1 19 ? 42.810 46.327 17.929 1.00 88.07 19 ARG D N 1
ATOM 4938 C CA . ARG C 1 19 ? 44.095 46.176 18.608 1.00 101.35 19 ARG D CA 1
ATOM 4939 C C . ARG C 1 19 ? 44.102 46.904 19.946 1.00 94.52 19 ARG D C 1
ATOM 4940 O O . ARG C 1 19 ? 44.715 46.437 20.914 1.00 73.82 19 ARG D O 1
ATOM 4948 N N . ASN C 1 20 ? 43.425 48.051 20.020 1.00 92.62 20 ASN D N 1
ATOM 4949 C CA . ASN C 1 20 ? 43.399 48.815 21.263 1.00 100.48 20 ASN D CA 1
ATOM 4950 C C . ASN C 1 20 ? 42.542 48.124 22.318 1.00 99.68 20 ASN D C 1
ATOM 4951 O O . ASN C 1 20 ? 42.894 48.117 23.503 1.00 101.95 20 ASN D O 1
ATOM 4956 N N . TYR C 1 21 ? 41.411 47.546 21.905 1.00 105.49 21 TYR D N 1
ATOM 4957 C CA . TYR C 1 21 ? 40.544 46.836 22.842 1.00 82.95 21 TYR D CA 1
ATOM 4958 C C . TYR C 1 21 ? 41.257 45.644 23.470 1.00 91.14 21 TYR D C 1
ATOM 4959 O O . TYR C 1 21 ? 41.202 45.444 24.689 1.00 92.74 21 TYR D O 1
ATOM 4968 N N . TYR C 1 22 ? 41.931 44.834 22.649 1.00 95.59 22 TYR D N 1
ATOM 4969 C CA . TYR C 1 22 ? 42.584 43.630 23.151 1.00 95.29 22 TYR D CA 1
ATOM 4970 C C . TYR C 1 22 ? 43.803 43.923 24.016 1.00 97.96 22 TYR D C 1
ATOM 4971 O O . TYR C 1 22 ? 44.291 43.010 24.691 1.00 105.97 22 TYR D O 1
ATOM 4980 N N . LEU C 1 23 ? 44.307 45.160 24.014 1.00 99.35 23 LEU D N 1
ATOM 4981 C CA . LEU C 1 23 ? 45.426 45.500 24.887 1.00 95.94 23 LEU D CA 1
ATOM 4982 C C . LEU C 1 23 ? 45.038 45.394 26.357 1.00 102.79 23 LEU D C 1
ATOM 4983 O O . LEU C 1 23 ? 45.838 44.948 27.187 1.00 111.19 23 LEU D O 1
ATOM 4988 N N . ASN C 1 24 ? 43.811 45.792 26.698 1.00 107.53 24 ASN D N 1
ATOM 4989 C CA . ASN C 1 24 ? 43.377 45.850 28.086 1.00 107.84 24 ASN D CA 1
ATOM 4990 C C . ASN C 1 24 ? 42.242 44.898 28.424 1.00 103.61 24 ASN D C 1
ATOM 4991 O O . ASN C 1 24 ? 41.993 44.670 29.613 1.00 103.71 24 ASN D O 1
ATOM 4996 N N . ALA C 1 25 ? 41.549 44.345 27.433 1.00 107.23 25 ALA D N 1
ATOM 4997 C CA . ALA C 1 25 ? 40.445 43.440 27.711 1.00 83.42 25 ALA D CA 1
ATOM 4998 C C . ALA C 1 25 ? 40.956 42.164 28.368 1.00 73.58 25 ALA D C 1
ATOM 4999 O O . ALA C 1 25 ? 42.051 41.678 28.070 1.00 92.05 25 ALA D O 1
ATOM 5001 N N . GLU C 1 26 ? 40.150 41.622 29.275 1.00 80.22 26 GLU D N 1
ATOM 5002 C CA . GLU C 1 26 ? 40.459 40.375 29.965 1.00 92.01 26 GLU D CA 1
ATOM 5003 C C . GLU C 1 26 ? 39.456 39.323 29.512 1.00 89.45 26 GLU D C 1
ATOM 5004 O O . GLU C 1 26 ? 38.290 39.347 29.921 1.00 83.56 26 GLU D O 1
ATOM 5010 N N . LEU C 1 27 ? 39.911 38.405 28.666 1.00 87.31 27 LEU D N 1
ATOM 5011 C CA . LEU C 1 27 ? 39.039 37.357 28.164 1.00 84.66 27 LEU D CA 1
ATOM 5012 C C . LEU C 1 27 ? 38.775 36.319 29.247 1.00 80.25 27 LEU D C 1
ATOM 5013 O O . LEU C 1 27 ? 39.633 36.029 30.085 1.00 86.79 27 LEU D O 1
ATOM 5018 N N . GLU C 1 28 ? 37.570 35.757 29.225 1.00 72.53 28 GLU D N 1
ATOM 5019 C CA . GLU C 1 28 ? 37.229 34.652 30.113 1.00 78.60 28 GLU D CA 1
ATOM 5020 C C . GLU C 1 28 ? 37.788 33.370 29.510 1.00 65.64 28 GLU D C 1
ATOM 5021 O O . GLU C 1 28 ? 37.272 32.872 28.505 1.00 80.36 28 GLU D O 1
ATOM 5027 N N . LEU C 1 29 ? 38.843 32.835 30.118 1.00 65.56 29 LEU D N 1
ATOM 5028 C CA . LEU C 1 29 ? 39.499 31.654 29.593 1.00 72.95 29 LEU D CA 1
ATOM 5029 C C . LEU C 1 29 ? 39.355 30.485 30.561 1.00 88.27 29 LEU D C 1
ATOM 5030 O O . LEU C 1 29 ? 39.390 30.685 31.780 1.00 96.77 29 LEU D O 1
ATOM 5035 N N . PRO C 1 30 ? 39.187 29.263 30.056 1.00 100.18 30 PRO D N 1
ATOM 5036 C CA . PRO C 1 30 ? 39.056 28.107 30.949 1.00 76.59 30 PRO D CA 1
ATOM 5037 C C . PRO C 1 30 ? 40.333 27.857 31.738 1.00 80.50 30 PRO D C 1
ATOM 5038 O O . PRO C 1 30 ? 41.410 28.362 31.411 1.00 88.96 30 PRO D O 1
ATOM 5042 N N . LYS C 1 31 ? 40.200 27.057 32.798 1.00 80.59 31 LYS D N 1
ATOM 5043 C CA . LYS C 1 31 ? 41.346 26.796 33.666 1.00 88.17 31 LYS D CA 1
ATOM 5044 C C . LYS C 1 31 ? 42.366 25.887 32.991 1.00 88.43 31 LYS D C 1
ATOM 5045 O O . LYS C 1 31 ? 43.576 26.105 33.120 1.00 96.99 31 LYS D O 1
ATOM 5051 N N . ASP C 1 32 ? 41.904 24.865 32.272 1.00 103.46 32 ASP D N 1
ATOM 5052 C CA . ASP C 1 32 ? 42.805 23.976 31.535 1.00 99.64 32 ASP D CA 1
ATOM 5053 C C . ASP C 1 32 ? 43.121 24.568 30.159 1.00 86.58 32 ASP D C 1
ATOM 5054 O O . ASP C 1 32 ? 42.897 23.964 29.110 1.00 88.39 32 ASP D O 1
ATOM 5059 N N . MET C 1 33 ? 43.650 25.792 30.199 1.00 92.23 33 MET D N 1
ATOM 5060 C CA . MET C 1 33 ? 43.928 26.539 28.977 1.00 82.75 33 MET D CA 1
ATOM 5061 C C . MET C 1 33 ? 44.890 25.785 28.067 1.00 80.56 33 MET D C 1
ATOM 5062 O O . MET C 1 33 ? 44.733 25.794 26.841 1.00 82.21 33 MET D O 1
ATOM 5067 N N . GLU C 1 34 ? 45.891 25.121 28.651 1.00 79.09 34 GLU D N 1
ATOM 5068 C CA . GLU C 1 34 ? 46.922 24.455 27.865 1.00 85.31 34 GLU D CA 1
ATOM 5069 C C . GLU C 1 34 ? 46.406 23.229 27.121 1.00 86.99 34 GLU D C 1
ATOM 5070 O O . GLU C 1 34 ? 47.161 22.639 26.341 1.00 70.04 34 GLU D O 1
ATOM 5076 N N . LEU C 1 35 ? 45.155 22.830 27.344 1.00 79.68 35 LEU D N 1
ATOM 5077 C CA . LEU C 1 35 ? 44.565 21.683 26.667 1.00 71.88 35 LEU D CA 1
ATOM 5078 C C . LEU C 1 35 ? 43.671 22.078 25.500 1.00 70.17 35 LEU D C 1
ATOM 5079 O O . LEU C 1 35 ? 43.087 21.197 24.861 1.00 73.15 35 LEU D O 1
ATOM 5084 N N . ARG C 1 36 ? 43.554 23.369 25.202 1.00 65.91 36 ARG D N 1
ATOM 5085 C CA . ARG C 1 36 ? 42.659 23.862 24.167 1.00 70.54 36 ARG D CA 1
ATOM 5086 C C . ARG C 1 36 ? 43.443 24.272 22.929 1.00 72.95 36 ARG D C 1
ATOM 5087 O O . ARG C 1 36 ? 44.548 24.816 23.032 1.00 74.72 36 ARG D O 1
ATOM 5095 N N . GLU C 1 37 ? 42.863 24.013 21.760 1.00 72.31 37 GLU D N 1
ATOM 5096 C CA . GLU C 1 37 ? 43.361 24.562 20.507 1.00 61.24 37 GLU D CA 1
ATOM 5097 C C . GLU C 1 37 ? 42.759 25.944 20.305 1.00 57.72 37 GLU D C 1
ATOM 5098 O O . GLU C 1 37 ? 41.533 26.097 20.313 1.00 68.25 37 GLU D O 1
ATOM 5104 N N . PHE C 1 38 ? 43.612 26.942 20.122 1.00 64.60 38 PHE D N 1
ATOM 5105 C CA . PHE C 1 38 ? 43.153 28.282 19.799 1.00 54.16 38 PHE D CA 1
ATOM 5106 C C . PHE C 1 38 ? 43.210 28.501 18.294 1.00 55.17 38 PHE D C 1
ATOM 5107 O O . PHE C 1 38 ? 44.049 27.931 17.592 1.00 63.36 38 PHE D O 1
ATOM 5115 N N . ALA C 1 39 ? 42.303 29.338 17.804 1.00 49.67 39 ALA D N 1
ATOM 5116 C CA . ALA C 1 39 ? 42.204 29.613 16.381 1.00 54.62 39 ALA D CA 1
ATOM 5117 C C . ALA C 1 39 ? 41.610 31.000 16.203 1.00 59.05 39 ALA D C 1
ATOM 5118 O O . ALA C 1 39 ? 40.809 31.456 17.023 1.00 70.40 39 ALA D O 1
ATOM 5120 N N . LEU C 1 40 ? 42.011 31.670 15.125 1.00 60.90 40 LEU D N 1
ATOM 5121 C CA . LEU C 1 40 ? 41.523 33.015 14.866 1.00 61.96 40 LEU D CA 1
ATOM 5122 C C . LEU C 1 40 ? 41.544 33.299 13.373 1.00 62.55 40 LEU D C 1
ATOM 5123 O O . LEU C 1 40 ? 42.381 32.772 12.634 1.00 67.72 40 LEU D O 1
ATOM 5128 N N . GLN C 1 41 ? 40.610 34.143 12.941 1.00 63.34 41 GLN D N 1
ATOM 5129 C CA . GLN C 1 41 ? 40.648 34.712 11.602 1.00 58.09 41 GLN D CA 1
ATOM 5130 C C . GLN C 1 41 ? 41.335 36.068 11.653 1.00 66.59 41 GLN D C 1
ATOM 5131 O O . GLN C 1 41 ? 40.808 36.990 12.290 1.00 78.08 41 GLN D O 1
ATOM 5137 N N . PRO C 1 42 ? 42.487 36.240 11.017 1.00 77.04 42 PRO D N 1
ATOM 5138 C CA . PRO C 1 42 ? 43.148 37.546 11.023 1.00 79.55 42 PRO D CA 1
ATOM 5139 C C . PRO C 1 42 ? 42.452 38.507 10.067 1.00 82.73 42 PRO D C 1
ATOM 5140 O O . PRO C 1 42 ? 41.568 38.134 9.294 1.00 84.66 42 PRO D O 1
ATOM 5144 N N . PHE C 1 43 ? 42.866 39.768 10.138 1.00 81.58 43 PHE D N 1
ATOM 5145 C CA . PHE C 1 43 ? 42.314 40.780 9.250 1.00 88.74 43 PHE D CA 1
ATOM 5146 C C . PHE C 1 43 ? 42.853 40.602 7.835 1.00 94.42 43 PHE D C 1
ATOM 5147 O O . PHE C 1 43 ? 44.052 40.396 7.631 1.00 94.09 43 PHE D O 1
ATOM 5155 N N . GLY C 1 44 ? 41.957 40.689 6.855 1.00 93.08 44 GLY D N 1
ATOM 5156 C CA . GLY C 1 44 ? 42.338 40.562 5.462 1.00 105.99 44 GLY D CA 1
ATOM 5157 C C . GLY C 1 44 ? 42.937 39.218 5.100 1.00 108.86 44 GLY D C 1
ATOM 5158 O O . GLY C 1 44 ? 44.064 39.150 4.601 1.00 119.33 44 GLY D O 1
ATOM 5159 N N . SER C 1 45 ? 42.180 38.144 5.335 1.00 112.32 45 SER D N 1
ATOM 5160 C CA . SER C 1 45 ? 42.620 36.789 5.022 1.00 95.53 45 SER D CA 1
ATOM 5161 C C . SER C 1 45 ? 41.485 35.795 5.231 1.00 103.96 45 SER D C 1
ATOM 5162 O O . SER C 1 45 ? 40.993 35.631 6.352 1.00 117.13 45 SER D O 1
ATOM 5165 N N . ASP C 1 46 ? 41.061 35.128 4.159 1.00 103.37 46 ASP D N 1
ATOM 5166 C CA . ASP C 1 46 ? 39.903 34.248 4.214 1.00 94.96 46 ASP D CA 1
ATOM 5167 C C . ASP C 1 46 ? 40.218 32.891 4.832 1.00 111.08 46 ASP D C 1
ATOM 5168 O O . ASP C 1 46 ? 39.327 32.036 4.894 1.00 109.84 46 ASP D O 1
ATOM 5173 N N . THR C 1 47 ? 41.449 32.671 5.289 1.00 92.28 47 THR D N 1
ATOM 5174 C CA . THR C 1 47 ? 41.873 31.388 5.831 1.00 97.08 47 THR D CA 1
ATOM 5175 C C . THR C 1 47 ? 42.240 31.551 7.299 1.00 96.95 47 THR D C 1
ATOM 5176 O O . THR C 1 47 ? 42.915 32.513 7.680 1.00 84.09 47 THR D O 1
ATOM 5180 N N . TYR C 1 48 ? 41.790 30.604 8.115 1.00 94.05 48 TYR D N 1
ATOM 5181 C CA . TYR C 1 48 ? 41.965 30.682 9.556 1.00 77.08 48 TYR D CA 1
ATOM 5182 C C . TYR C 1 48 ? 43.403 30.347 9.935 1.00 59.39 48 TYR D C 1
ATOM 5183 O O . TYR C 1 48 ? 44.077 29.562 9.261 1.00 83.29 48 TYR D O 1
ATOM 5192 N N . VAL C 1 49 ? 43.873 30.949 11.022 1.00 60.34 49 VAL D N 1
ATOM 5193 C CA . VAL C 1 49 ? 45.075 30.489 11.709 1.00 67.35 49 VAL D CA 1
ATOM 5194 C C . VAL C 1 49 ? 44.618 29.647 12.892 1.00 79.10 49 VAL D C 1
ATOM 5195 O O . VAL C 1 49 ? 43.848 30.120 13.736 1.00 64.49 49 VAL D O 1
ATOM 5199 N N . ARG C 1 50 ? 45.086 28.404 12.961 1.00 70.75 50 ARG D N 1
ATOM 5200 C CA . ARG C 1 50 ? 44.625 27.476 13.986 1.00 70.23 50 ARG D CA 1
ATOM 5201 C C . ARG C 1 50 ? 45.815 26.683 14.514 1.00 60.40 50 ARG D C 1
ATOM 5202 O O . ARG C 1 50 ? 46.976 26.996 14.230 1.00 69.04 50 ARG D O 1
ATOM 5210 N N . HIS C 1 51 ? 45.507 25.648 15.297 1.00 66.68 51 HIS D N 1
ATOM 5211 C CA . HIS C 1 51 ? 46.490 24.783 15.948 1.00 63.82 51 HIS D CA 1
ATOM 5212 C C . HIS C 1 51 ? 47.427 25.563 16.863 1.00 63.73 51 HIS D C 1
ATOM 5213 O O . HIS C 1 51 ? 48.550 25.124 17.131 1.00 75.21 51 HIS D O 1
ATOM 5220 N N . LEU C 1 52 ? 46.975 26.715 17.347 1.00 63.04 52 LEU D N 1
ATOM 5221 C CA . LEU C 1 52 ? 47.711 27.477 18.342 1.00 72.35 52 LEU D CA 1
ATOM 5222 C C . LEU C 1 52 ? 47.426 26.934 19.736 1.00 70.96 52 LEU D C 1
ATOM 5223 O O . LEU C 1 52 ? 46.341 26.415 20.015 1.00 69.85 52 LEU D O 1
ATOM 5228 N N . SER C 1 53 ? 48.415 27.059 20.616 1.00 70.01 53 SER D N 1
ATOM 5229 C CA . SER C 1 53 ? 48.244 26.687 22.012 1.00 84.62 53 SER D CA 1
ATOM 5230 C C . SER C 1 53 ? 48.959 27.700 22.890 1.00 84.95 53 SER D C 1
ATOM 5231 O O . SER C 1 53 ? 50.078 28.122 22.584 1.00 82.18 53 SER D O 1
ATOM 5234 N N . PHE C 1 54 ? 48.304 28.083 23.982 1.00 90.32 54 PHE D N 1
ATOM 5235 C CA . PHE C 1 54 ? 48.872 29.006 24.950 1.00 86.29 54 PHE D CA 1
ATOM 5236 C C . PHE C 1 54 ? 48.575 28.492 26.349 1.00 93.25 54 PHE D C 1
ATOM 5237 O O . PHE C 1 54 ? 47.556 27.837 26.584 1.00 94.99 54 PHE D O 1
ATOM 5245 N N . SER C 1 55 ? 49.476 28.796 27.281 1.00 89.07 55 SER D N 1
ATOM 5246 C CA . SER C 1 55 ? 49.338 28.356 28.660 1.00 94.26 55 SER D CA 1
ATOM 5247 C C . SER C 1 55 ? 48.910 29.462 29.613 1.00 87.46 55 SER D C 1
ATOM 5248 O O . SER C 1 55 ? 48.628 29.172 30.781 1.00 82.35 55 SER D O 1
ATOM 5251 N N . SER C 1 56 ? 48.843 30.709 29.154 1.00 79.12 56 SER D N 1
ATOM 5252 C CA . SER C 1 56 ? 48.466 31.816 30.019 1.00 77.88 56 SER D CA 1
ATOM 5253 C C . SER C 1 56 ? 47.771 32.888 29.194 1.00 98.91 56 SER D C 1
ATOM 5254 O O . SER C 1 56 ? 47.966 32.990 27.979 1.00 98.75 56 SER D O 1
ATOM 5257 N N . SER C 1 57 ? 46.946 33.687 29.874 1.00 93.60 57 SER D N 1
ATOM 5258 C CA . SER C 1 57 ? 46.279 34.802 29.215 1.00 90.41 57 SER D CA 1
ATOM 5259 C C . SER C 1 57 ? 47.272 35.849 28.728 1.00 100.46 57 SER D C 1
ATOM 5260 O O . SER C 1 57 ? 46.931 36.653 27.853 1.00 98.04 57 SER D O 1
ATOM 5263 N N . GLU C 1 58 ? 48.488 35.859 29.278 1.00 104.73 58 GLU D N 1
ATOM 5264 C CA . GLU C 1 58 ? 49.502 36.813 28.840 1.00 108.71 58 GLU D CA 1
ATOM 5265 C C . GLU C 1 58 ? 50.179 36.368 27.548 1.00 101.44 58 GLU D C 1
ATOM 5266 O O . GLU C 1 58 ? 50.420 37.194 26.661 1.00 94.31 58 GLU D O 1
ATOM 5272 N N . GLU C 1 59 ? 50.508 35.076 27.426 1.00 84.66 59 GLU D N 1
ATOM 5273 C CA . GLU C 1 59 ? 50.993 34.556 26.149 1.00 83.50 59 GLU D CA 1
ATOM 5274 C C . GLU C 1 59 ? 50.007 34.854 25.030 1.00 99.12 59 GLU D C 1
ATOM 5275 O O . GLU C 1 59 ? 50.401 35.275 23.936 1.00 98.38 59 GLU D O 1
ATOM 5281 N N . LEU C 1 60 ? 48.716 34.632 25.287 1.00 83.60 60 LEU D N 1
ATOM 5282 C CA . LEU C 1 60 ? 47.697 34.922 24.286 1.00 79.73 60 LEU D CA 1
ATOM 5283 C C . LEU C 1 60 ? 47.666 36.409 23.957 1.00 88.33 60 LEU D C 1
ATOM 5284 O O . LEU C 1 60 ? 47.506 36.791 22.793 1.00 103.38 60 LEU D O 1
ATOM 5289 N N . ARG C 1 61 ? 47.820 37.264 24.973 1.00 99.53 61 ARG D N 1
ATOM 5290 C CA . ARG C 1 61 ? 47.772 38.705 24.747 1.00 98.91 61 ARG D CA 1
ATOM 5291 C C . ARG C 1 61 ? 48.898 39.163 23.827 1.00 99.29 61 ARG D C 1
ATOM 5292 O O . ARG C 1 61 ? 48.693 40.021 22.961 1.00 91.47 61 ARG D O 1
ATOM 5300 N N . ASP C 1 62 ? 50.098 38.603 24.002 1.00 103.74 62 ASP D N 1
ATOM 5301 C CA . ASP C 1 62 ? 51.218 38.960 23.136 1.00 95.72 62 ASP D CA 1
ATOM 5302 C C . ASP C 1 62 ? 50.956 38.547 21.693 1.00 96.71 62 ASP D C 1
ATOM 5303 O O . ASP C 1 62 ? 51.204 39.318 20.759 1.00 107.59 62 ASP D O 1
ATOM 5308 N N . TYR C 1 63 ? 50.458 37.324 21.493 1.00 95.06 63 TYR D N 1
ATOM 5309 C CA . TYR C 1 63 ? 50.212 36.832 20.141 1.00 83.30 63 TYR D CA 1
ATOM 5310 C C . TYR C 1 63 ? 49.179 37.687 19.417 1.00 83.50 63 TYR D C 1
ATOM 5311 O O . TYR C 1 63 ? 49.346 38.006 18.234 1.00 81.51 63 TYR D O 1
ATOM 5320 N N . LEU C 1 64 ? 48.103 38.067 20.110 1.00 85.04 64 LEU D N 1
ATOM 5321 C CA . LEU C 1 64 ? 47.036 38.822 19.460 1.00 90.74 64 LEU D CA 1
ATOM 5322 C C . LEU C 1 64 ? 47.480 40.231 19.093 1.00 95.02 64 LEU D C 1
ATOM 5323 O O . LEU C 1 64 ? 47.057 40.764 18.063 1.00 79.91 64 LEU D O 1
ATOM 5328 N N . VAL C 1 65 ? 48.328 40.844 19.912 1.00 102.86 65 VAL D N 1
ATOM 5329 C CA . VAL C 1 65 ? 48.665 42.247 19.719 1.00 102.28 65 VAL D CA 1
ATOM 5330 C C . VAL C 1 65 ? 49.881 42.435 18.813 1.00 96.56 65 VAL D C 1
ATOM 5331 O O . VAL C 1 65 ? 49.933 43.402 18.045 1.00 96.76 65 VAL D O 1
ATOM 5335 N N . ASN C 1 66 ? 50.838 41.511 18.845 1.00 87.95 66 ASN D N 1
ATOM 5336 C CA . ASN C 1 66 ? 52.085 41.666 18.104 1.00 98.49 66 ASN D CA 1
ATOM 5337 C C . ASN C 1 66 ? 52.171 40.811 16.851 1.00 95.51 66 ASN D C 1
ATOM 5338 O O . ASN C 1 66 ? 52.691 41.277 15.837 1.00 112.96 66 ASN D O 1
ATOM 5343 N N . ARG C 1 67 ? 51.677 39.575 16.879 1.00 86.00 67 ARG D N 1
ATOM 5344 C CA . ARG C 1 67 ? 51.820 38.677 15.737 1.00 88.94 67 ARG D CA 1
ATOM 5345 C C . ARG C 1 67 ? 50.584 38.590 14.854 1.00 75.51 67 ARG D C 1
ATOM 5346 O O . ARG C 1 67 ? 50.714 38.613 13.627 1.00 99.09 67 ARG D O 1
ATOM 5354 N N . ASN C 1 68 ? 49.383 38.492 15.429 1.00 88.55 68 ASN D N 1
ATOM 5355 C CA . ASN C 1 68 ? 48.202 38.213 14.615 1.00 96.68 68 ASN D CA 1
ATOM 5356 C C . ASN C 1 68 ? 46.965 38.744 15.340 1.00 93.69 68 ASN D C 1
ATOM 5357 O O . ASN C 1 68 ? 46.496 38.125 16.299 1.00 90.56 68 ASN D O 1
ATOM 5362 N N . LEU C 1 69 ? 46.450 39.878 14.872 1.00 80.60 69 LEU D N 1
ATOM 5363 C CA . LEU C 1 69 ? 45.275 40.476 15.498 1.00 78.75 69 LEU D CA 1
ATOM 5364 C C . LEU C 1 69 ? 44.014 39.769 15.013 1.00 74.99 69 LEU D C 1
ATOM 5365 O O . LEU C 1 69 ? 43.819 39.625 13.802 1.00 79.99 69 LEU D O 1
ATOM 5370 N N . PRO C 1 70 ? 43.142 39.318 15.918 1.00 77.31 70 PRO D N 1
ATOM 5371 C CA . PRO C 1 70 ? 41.981 38.526 15.493 1.00 62.88 70 PRO D CA 1
ATOM 5372 C C . PRO C 1 70 ? 40.768 39.354 15.100 1.00 68.95 70 PRO D C 1
ATOM 5373 O O . PRO C 1 70 ? 40.320 40.221 15.857 1.00 82.23 70 PRO D O 1
ATOM 5377 N N . LEU C 1 71 ? 40.231 39.093 13.905 1.00 61.56 71 LEU D N 1
ATOM 5378 C CA . LEU C 1 71 ? 38.885 39.551 13.585 1.00 57.36 71 LEU D CA 1
ATOM 5379 C C . LEU C 1 71 ? 37.841 38.671 14.260 1.00 68.82 71 LEU D C 1
ATOM 5380 O O . LEU C 1 71 ? 36.753 39.146 14.601 1.00 62.17 71 LEU D O 1
ATOM 5385 N N . HIS C 1 72 ? 38.171 37.399 14.471 1.00 59.76 72 HIS D N 1
ATOM 5386 C CA . HIS C 1 72 ? 37.357 36.451 15.214 1.00 55.75 72 HIS D CA 1
ATOM 5387 C C . HIS C 1 72 ? 38.304 35.588 16.031 1.00 60.11 72 HIS D C 1
ATOM 5388 O O . HIS C 1 72 ? 39.349 35.170 15.528 1.00 67.78 72 HIS D O 1
ATOM 5395 N N . LEU C 1 73 ? 37.951 35.325 17.287 1.00 52.08 73 LEU D N 1
ATOM 5396 C CA . LEU C 1 73 ? 38.837 34.607 18.194 1.00 51.62 73 LEU D CA 1
ATOM 5397 C C . LEU C 1 73 ? 38.085 33.450 18.833 1.00 61.73 73 LEU D C 1
ATOM 5398 O O . LEU C 1 73 ? 36.950 33.619 19.291 1.00 55.42 73 LEU D O 1
ATOM 5403 N N . PHE C 1 74 ? 38.721 32.280 18.866 1.00 59.28 74 PHE D N 1
ATOM 5404 C CA . PHE C 1 74 ? 38.084 31.062 19.343 1.00 53.20 74 PHE D CA 1
ATOM 5405 C C . PHE C 1 74 ? 39.064 30.240 20.166 1.00 58.57 74 PHE D C 1
ATOM 5406 O O . PHE C 1 74 ? 40.283 30.364 20.032 1.00 70.09 74 PHE D O 1
ATOM 5414 N N . TYR C 1 75 ? 38.504 29.392 21.025 1.00 55.23 75 TYR D N 1
ATOM 5415 C CA . TYR C 1 75 ? 39.221 28.254 21.578 1.00 61.89 75 TYR D CA 1
ATOM 5416 C C . TYR C 1 75 ? 38.309 27.040 21.477 1.00 59.48 75 TYR D C 1
ATOM 5417 O O . TYR C 1 75 ? 37.082 27.162 21.430 1.00 54.89 75 TYR D O 1
ATOM 5426 N N . SER C 1 76 ? 38.919 25.861 21.430 1.00 56.76 76 SER D N 1
ATOM 5427 C CA . SER C 1 76 ? 38.176 24.648 21.128 1.00 51.41 76 SER D CA 1
ATOM 5428 C C . SER C 1 76 ? 37.336 24.212 22.320 1.00 51.55 76 SER D C 1
ATOM 5429 O O . SER C 1 76 ? 37.783 24.267 23.469 1.00 63.05 76 SER D O 1
ATOM 5432 N N . SER C 1 77 ? 36.106 23.775 22.037 1.00 58.56 77 SER D N 1
ATOM 5433 C CA . SER C 1 77 ? 35.304 23.115 23.059 1.00 57.97 77 SER D CA 1
ATOM 5434 C C . SER C 1 77 ? 35.950 21.823 23.531 1.00 57.02 77 SER D C 1
ATOM 5435 O O . SER C 1 77 ? 35.649 21.356 24.634 1.00 60.80 77 SER D O 1
ATOM 5438 N N . ALA C 1 78 ? 36.824 21.236 22.721 1.00 59.35 78 ALA D N 1
ATOM 5439 C CA . ALA C 1 78 ? 37.478 19.984 23.057 1.00 60.09 78 ALA D CA 1
ATOM 5440 C C . ALA C 1 78 ? 38.755 20.238 23.846 1.00 54.72 78 ALA D C 1
ATOM 5441 O O . ALA C 1 78 ? 39.369 21.304 23.753 1.00 63.52 78 ALA D O 1
ATOM 5443 N N . ARG C 1 79 ? 39.139 19.243 24.637 1.00 52.51 79 ARG D N 1
ATOM 5444 C CA . ARG C 1 79 ? 40.409 19.231 25.345 1.00 56.51 79 ARG D CA 1
ATOM 5445 C C . ARG C 1 79 ? 41.320 18.202 24.690 1.00 65.18 79 ARG D C 1
ATOM 5446 O O . ARG C 1 79 ? 40.901 17.068 24.438 1.00 66.99 79 ARG D O 1
ATOM 5454 N N . TYR C 1 80 ? 42.553 18.604 24.398 1.00 62.89 80 TYR D N 1
ATOM 5455 C CA . TYR C 1 80 ? 43.506 17.757 23.700 1.00 63.42 80 TYR D CA 1
ATOM 5456 C C . TYR C 1 80 ? 44.790 17.625 24.506 1.00 71.81 80 TYR D C 1
ATOM 5457 O O . TYR C 1 80 ? 45.146 18.514 25.286 1.00 74.29 80 TYR D O 1
ATOM 5466 N N . GLN C 1 81 ? 45.486 16.503 24.305 1.00 70.22 81 GLN D N 1
ATOM 5467 C CA . GLN C 1 81 ? 46.840 16.376 24.836 1.00 58.75 81 GLN D CA 1
ATOM 5468 C C . GLN C 1 81 ? 47.816 17.234 24.044 1.00 69.97 81 GLN D C 1
ATOM 5469 O O . GLN C 1 81 ? 48.728 17.841 24.616 1.00 74.12 81 GLN D O 1
ATOM 5475 N N . LEU C 1 82 ? 47.634 17.301 22.727 1.00 68.00 82 LEU D N 1
ATOM 5476 C CA . LEU C 1 82 ? 48.503 18.063 21.832 1.00 66.78 82 LEU D CA 1
ATOM 5477 C C . LEU C 1 82 ? 47.631 18.993 21.002 1.00 67.96 82 LEU D C 1
ATOM 5478 O O . LEU C 1 82 ? 47.355 18.716 19.827 1.00 69.74 82 LEU D O 1
ATOM 5483 N N . PRO C 1 83 ? 47.170 20.102 21.585 1.00 61.95 83 PRO D N 1
ATOM 5484 C CA . PRO C 1 83 ? 46.299 21.021 20.830 1.00 61.33 83 PRO D CA 1
ATOM 5485 C C . PRO C 1 83 ? 46.920 21.527 19.540 1.00 58.98 83 PRO D C 1
ATOM 5486 O O . PRO C 1 83 ? 46.185 21.918 18.625 1.00 68.84 83 PRO D O 1
ATOM 5490 N N . SER C 1 84 ? 48.249 21.526 19.434 1.00 67.31 84 SER D N 1
ATOM 5491 C CA . SER C 1 84 ? 48.934 22.093 18.280 1.00 72.85 84 SER D CA 1
ATOM 5492 C C . SER C 1 84 ? 49.195 21.077 17.175 1.00 70.36 84 SER D C 1
ATOM 5493 O O . SER C 1 84 ? 49.603 21.473 16.078 1.00 64.21 84 SER D O 1
ATOM 5496 N N . ALA C 1 85 ? 48.977 19.790 17.433 1.00 59.24 85 ALA D N 1
ATOM 5497 C CA . ALA C 1 85 ? 49.086 18.799 16.373 1.00 59.93 85 ALA D CA 1
ATOM 5498 C C . ALA C 1 85 ? 48.026 19.059 15.310 1.00 63.61 85 ALA D C 1
ATOM 5499 O O . ALA C 1 85 ? 46.891 19.433 15.617 1.00 70.13 85 ALA D O 1
ATOM 5501 N N . ARG C 1 86 ? 48.403 18.856 14.050 1.00 66.75 86 ARG D N 1
ATOM 5502 C CA . ARG C 1 86 ? 47.490 19.077 12.940 1.00 58.69 86 ARG D CA 1
ATOM 5503 C C . ARG C 1 86 ? 46.652 17.853 12.607 1.00 50.89 86 ARG D C 1
ATOM 5504 O O . ARG C 1 86 ? 45.547 18.002 12.073 1.00 60.56 86 ARG D O 1
ATOM 5512 N N . ASN C 1 87 ? 47.133 16.656 12.924 1.00 51.69 87 ASN D N 1
ATOM 5513 C CA . ASN C 1 87 ? 46.328 15.453 12.779 1.00 65.62 87 ASN D CA 1
ATOM 5514 C C . ASN C 1 87 ? 45.349 15.333 13.943 1.00 71.92 87 ASN D C 1
ATOM 5515 O O . ASN C 1 87 ? 45.682 15.650 15.089 1.00 75.37 87 ASN D O 1
ATOM 5520 N N . MET C 1 88 ? 44.136 14.862 13.645 1.00 66.90 88 MET D N 1
ATOM 5521 C CA . MET C 1 88 ? 43.100 14.804 14.672 1.00 60.99 88 MET D CA 1
ATOM 5522 C C . MET C 1 88 ? 43.389 13.724 15.709 1.00 79.32 88 MET D C 1
ATOM 5523 O O . MET C 1 88 ? 43.154 13.930 16.906 1.00 72.27 88 MET D O 1
ATOM 5528 N N . GLU C 1 89 ? 43.888 12.564 15.277 1.00 69.99 89 GLU D N 1
ATOM 5529 C CA . GLU C 1 89 ? 44.171 11.493 16.227 1.00 61.37 89 GLU D CA 1
ATOM 5530 C C . GLU C 1 89 ? 45.450 11.746 17.017 1.00 74.80 89 GLU D C 1
ATOM 5531 O O . GLU C 1 89 ? 45.586 11.247 18.140 1.00 72.80 89 GLU D O 1
ATOM 5537 N N . GLU C 1 90 ? 46.389 12.515 16.458 1.00 73.41 90 GLU D N 1
ATOM 5538 C CA . GLU C 1 90 ? 47.532 12.976 17.241 1.00 71.12 90 GLU D CA 1
ATOM 5539 C C . GLU C 1 90 ? 47.085 13.863 18.392 1.00 77.61 90 GLU D C 1
ATOM 5540 O O . GLU C 1 90 ? 47.662 13.819 19.485 1.00 80.43 90 GLU D O 1
ATOM 5546 N N . LYS C 1 91 ? 46.058 14.681 18.156 1.00 70.22 91 LYS D N 1
ATOM 5547 C CA . LYS C 1 91 ? 45.607 15.654 19.144 1.00 59.25 91 LYS D CA 1
ATOM 5548 C C . LYS C 1 91 ? 45.184 14.987 20.447 1.00 73.01 91 LYS D C 1
ATOM 5549 O O . LYS C 1 91 ? 45.318 15.587 21.520 1.00 71.86 91 LYS D O 1
ATOM 5555 N N . ALA C 1 92 ? 44.675 13.755 20.372 1.00 62.87 92 ALA D N 1
ATOM 5556 C CA . ALA C 1 92 ? 44.271 12.962 21.534 1.00 68.97 92 ALA D CA 1
ATOM 5557 C C . ALA C 1 92 ? 43.153 13.663 22.313 1.00 72.04 92 ALA D C 1
ATOM 5558 O O . ALA C 1 92 ? 43.343 14.226 23.394 1.00 70.67 92 ALA D O 1
ATOM 5560 N N . TRP C 1 93 ? 41.969 13.612 21.707 1.00 66.83 93 TRP D N 1
ATOM 5561 C CA . TRP C 1 93 ? 40.765 14.149 22.325 1.00 67.89 93 TRP D CA 1
ATOM 5562 C C . TRP C 1 93 ? 40.449 13.424 23.628 1.00 70.84 93 TRP D C 1
ATOM 5563 O O . TRP C 1 93 ? 40.423 12.191 23.681 1.00 81.48 93 TRP D O 1
ATOM 5574 N N . MET C 1 94 ? 40.210 14.202 24.681 1.00 69.72 94 MET D N 1
ATOM 5575 C CA . MET C 1 94 ? 39.961 13.690 26.023 1.00 73.51 94 MET D CA 1
ATOM 5576 C C . MET C 1 94 ? 38.759 14.382 26.648 1.00 74.07 94 MET D C 1
ATOM 5577 O O . MET C 1 94 ? 38.740 14.682 27.846 1.00 77.87 94 MET D O 1
ATOM 5582 N N . GLY C 1 95 ? 37.743 14.646 25.846 1.00 78.02 95 GLY D N 1
ATOM 5583 C CA . GLY C 1 95 ? 36.506 15.232 26.316 1.00 64.69 95 GLY D CA 1
ATOM 5584 C C . GLY C 1 95 ? 36.282 16.617 25.736 1.00 67.21 95 GLY D C 1
ATOM 5585 O O . GLY C 1 95 ? 37.226 17.353 25.420 1.00 74.97 95 GLY D O 1
ATOM 5586 N N . SER C 1 96 ? 35.009 16.986 25.609 1.00 51.54 96 SER D N 1
ATOM 5587 C CA . SER C 1 96 ? 34.646 18.286 25.066 1.00 66.99 96 SER D CA 1
ATOM 5588 C C . SER C 1 96 ? 33.377 18.780 25.748 1.00 70.25 96 SER D C 1
ATOM 5589 O O . SER C 1 96 ? 32.561 17.988 26.227 1.00 65.88 96 SER D O 1
ATOM 5592 N N . ASP C 1 97 ? 33.218 20.100 25.777 1.00 59.93 97 ASP D N 1
ATOM 5593 C CA . ASP C 1 97 ? 32.070 20.719 26.420 1.00 63.79 97 ASP D CA 1
ATOM 5594 C C . ASP C 1 97 ? 30.827 20.638 25.539 1.00 59.42 97 ASP D C 1
ATOM 5595 O O . ASP C 1 97 ? 30.897 20.429 24.324 1.00 80.31 97 ASP D O 1
ATOM 5600 N N . LEU C 1 98 ? 29.675 20.805 26.183 1.00 60.22 98 LEU D N 1
ATOM 5601 C CA . LEU C 1 98 ? 28.375 20.776 25.525 1.00 59.07 98 LEU D CA 1
ATOM 5602 C C . LEU C 1 98 ? 28.002 22.190 25.091 1.00 61.75 98 LEU D C 1
ATOM 5603 O O . LEU C 1 98 ? 27.975 23.108 25.919 1.00 77.68 98 LEU D O 1
ATOM 5608 N N . LEU C 1 99 ? 27.717 22.370 23.801 1.00 49.00 99 LEU D N 1
ATOM 5609 C CA . LEU C 1 99 ? 27.473 23.692 23.238 1.00 44.61 99 LEU D CA 1
ATOM 5610 C C . LEU C 1 99 ? 26.085 23.784 22.617 1.00 54.63 99 LEU D C 1
ATOM 5611 O O . LEU C 1 99 ? 25.554 22.807 22.080 1.00 49.36 99 LEU D O 1
ATOM 5616 N N . PHE C 1 100 ? 25.512 24.985 22.692 1.00 48.76 100 PHE D N 1
ATOM 5617 C CA . PHE C 1 100 ? 24.286 25.332 21.991 1.00 40.91 100 PHE D CA 1
ATOM 5618 C C . PHE C 1 100 ? 24.453 26.712 21.372 1.00 54.81 100 PHE D C 1
ATOM 5619 O O . PHE C 1 100 ? 25.178 27.560 21.896 1.00 60.44 100 PHE D O 1
ATOM 5627 N N . ASP C 1 101 ? 23.779 26.929 20.244 1.00 51.14 101 ASP D N 1
ATOM 5628 C CA . ASP C 1 101 ? 23.876 28.190 19.515 1.00 47.43 101 ASP D CA 1
ATOM 5629 C C . ASP C 1 101 ? 22.486 28.586 19.048 1.00 55.82 101 ASP D C 1
ATOM 5630 O O . ASP C 1 101 ? 21.867 27.868 18.257 1.00 62.22 101 ASP D O 1
ATOM 5635 N N . ILE C 1 102 ? 21.996 29.718 19.541 1.00 56.28 102 ILE D N 1
ATOM 5636 C CA . ILE C 1 102 ? 20.671 30.220 19.203 1.00 65.35 102 ILE D CA 1
ATOM 5637 C C . ILE C 1 102 ? 20.844 31.385 18.236 1.00 63.89 102 ILE D C 1
ATOM 5638 O O . ILE C 1 102 ? 21.293 32.468 18.626 1.00 66.14 102 ILE D O 1
ATOM 5643 N N . ASP C 1 103 ? 20.495 31.168 16.972 1.00 79.70 103 ASP D N 1
ATOM 5644 C CA . ASP C 1 103 ? 20.560 32.209 15.956 1.00 70.20 103 ASP D CA 1
ATOM 5645 C C . ASP C 1 103 ? 19.165 32.774 15.737 1.00 66.72 103 ASP D C 1
ATOM 5646 O O . ASP C 1 103 ? 18.209 32.019 15.527 1.00 87.09 103 ASP D O 1
ATOM 5651 N N . ALA C 1 104 ? 19.052 34.098 15.781 1.00 75.34 104 ALA D N 1
ATOM 5652 C CA . ALA C 1 104 ? 17.784 34.773 15.545 1.00 94.71 104 ALA D CA 1
ATOM 5653 C C . ALA C 1 104 ? 17.423 34.876 14.065 1.00 101.23 104 ALA D C 1
ATOM 5654 O O . ALA C 1 104 ? 16.514 35.637 13.718 1.00 106.59 104 ALA D O 1
ATOM 5656 N N . ASP C 1 105 ? 18.119 34.144 13.195 1.00 106.94 105 ASP D N 1
ATOM 5657 C CA . ASP C 1 105 ? 17.737 34.001 11.794 1.00 115.92 105 ASP D CA 1
ATOM 5658 C C . ASP C 1 105 ? 16.289 33.546 11.654 1.00 118.17 105 ASP D C 1
ATOM 5659 O O . ASP C 1 105 ? 15.425 34.314 11.218 1.00 124.56 105 ASP D O 1
ATOM 5664 N N . HIS C 1 106 ? 16.029 32.290 12.024 1.00 118.39 106 HIS D N 1
ATOM 5665 C CA . HIS C 1 106 ? 14.703 31.691 11.896 1.00 132.80 106 HIS D CA 1
ATOM 5666 C C . HIS C 1 106 ? 13.620 32.463 12.640 1.00 120.80 106 HIS D C 1
ATOM 5667 O O . HIS C 1 106 ? 12.436 32.321 12.313 1.00 121.49 106 HIS D O 1
ATOM 5674 N N . LEU C 1 107 ? 13.994 33.287 13.617 1.00 100.10 107 LEU D N 1
ATOM 5675 C CA . LEU C 1 107 ? 13.032 33.812 14.581 1.00 104.41 107 LEU D CA 1
ATOM 5676 C C . LEU C 1 107 ? 12.269 35.017 14.034 1.00 114.11 107 LEU D C 1
ATOM 5677 O O . LEU C 1 107 ? 11.034 35.015 13.993 1.00 101.71 107 LEU D O 1
ATOM 5682 N N . CYS C 1 108 ? 12.987 36.056 13.613 1.00 119.49 108 CYS D N 1
ATOM 5683 C CA . CYS C 1 108 ? 12.405 37.378 13.422 1.00 105.52 108 CYS D CA 1
ATOM 5684 C C . CYS C 1 108 ? 12.048 37.696 11.976 1.00 117.94 108 CYS D C 1
ATOM 5685 O O . CYS C 1 108 ? 11.043 38.376 11.740 1.00 121.77 108 CYS D O 1
ATOM 5688 N N . LYS C 1 109 ? 12.849 37.238 11.010 1.00 114.40 109 LYS D N 1
ATOM 5689 C CA . LYS C 1 109 ? 12.679 37.576 9.598 1.00 126.00 109 LYS D CA 1
ATOM 5690 C C . LYS C 1 109 ? 12.822 39.080 9.388 1.00 116.52 109 LYS D C 1
ATOM 5691 O O . LYS C 1 109 ? 11.855 39.834 9.546 1.00 85.80 109 LYS D O 1
ATOM 5697 N N . LEU C 1 110 ? 14.022 39.522 9.018 1.00 111.45 110 LEU D N 1
ATOM 5698 C CA . LEU C 1 110 ? 14.403 40.922 9.098 1.00 102.26 110 LEU D CA 1
ATOM 5699 C C . LEU C 1 110 ? 14.375 41.601 7.728 1.00 107.14 110 LEU D C 1
ATOM 5700 O O . LEU C 1 110 ? 14.124 40.984 6.691 1.00 116.05 110 LEU D O 1
ATOM 5705 N N . ARG C 1 111 ? 14.637 42.908 7.745 1.00 108.19 111 ARG D N 1
ATOM 5706 C CA . ARG C 1 111 ? 14.794 43.702 6.533 1.00 105.76 111 ARG D CA 1
ATOM 5707 C C . ARG C 1 111 ? 16.189 43.509 5.951 1.00 108.15 111 ARG D C 1
ATOM 5708 O O . ARG C 1 111 ? 17.187 43.598 6.673 1.00 96.61 111 ARG D O 1
ATOM 5716 N N . SER C 1 112 ? 16.260 43.249 4.645 1.00 106.48 112 SER D N 1
ATOM 5717 C CA . SER C 1 112 ? 17.526 43.039 3.958 1.00 111.09 112 SER D CA 1
ATOM 5718 C C . SER C 1 112 ? 17.577 43.875 2.686 1.00 106.05 112 SER D C 1
ATOM 5719 O O . SER C 1 112 ? 16.559 44.087 2.021 1.00 90.35 112 SER D O 1
ATOM 5722 N N . ILE C 1 113 ? 18.777 44.357 2.359 1.00 104.85 113 ILE D N 1
ATOM 5723 C CA . ILE C 1 113 ? 19.006 45.176 1.171 1.00 113.19 113 ILE D CA 1
ATOM 5724 C C . ILE C 1 113 ? 20.271 44.680 0.485 1.00 113.21 113 ILE D C 1
ATOM 5725 O O . ILE C 1 113 ? 21.348 44.677 1.093 1.00 106.52 113 ILE D O 1
ATOM 5730 N N . ARG C 1 114 ? 20.149 44.268 -0.773 1.00 122.55 114 ARG D N 1
ATOM 5731 C CA . ARG C 1 114 ? 21.300 44.003 -1.624 1.00 120.48 114 ARG D CA 1
ATOM 5732 C C . ARG C 1 114 ? 21.522 45.205 -2.532 1.00 114.30 114 ARG D C 1
ATOM 5733 O O . ARG C 1 114 ? 20.568 45.729 -3.116 1.00 121.91 114 ARG D O 1
ATOM 5741 N N . PHE C 1 115 ? 22.775 45.635 -2.653 1.00 113.85 115 PHE D N 1
ATOM 5742 C CA . PHE C 1 115 ? 23.070 46.894 -3.324 1.00 119.33 115 PHE D CA 1
ATOM 5743 C C . PHE C 1 115 ? 24.516 46.892 -3.797 1.00 118.15 115 PHE D C 1
ATOM 5744 O O . PHE C 1 115 ? 25.329 46.061 -3.386 1.00 99.43 115 PHE D O 1
ATOM 5752 N N . CYS C 1 116 ? 24.829 47.863 -4.661 1.00 107.69 116 CYS D N 1
ATOM 5753 C CA . CYS C 1 116 ? 26.178 48.131 -5.141 1.00 110.10 116 CYS D CA 1
ATOM 5754 C C . CYS C 1 116 ? 26.759 49.310 -4.378 1.00 110.12 116 CYS D C 1
ATOM 5755 O O . CYS C 1 116 ? 26.136 50.380 -4.343 1.00 111.64 116 CYS D O 1
ATOM 5758 N N . PRO C 1 117 ? 27.932 49.169 -3.752 1.00 107.22 117 PRO D N 1
ATOM 5759 C CA . PRO C 1 117 ? 28.477 50.272 -2.946 1.00 111.75 117 PRO D CA 1
ATOM 5760 C C . PRO C 1 117 ? 28.973 51.458 -3.758 1.00 129.02 117 PRO D C 1
ATOM 5761 O O . PRO C 1 117 ? 29.424 52.444 -3.162 1.00 122.44 117 PRO D O 1
ATOM 5765 N N . VAL C 1 118 ? 28.909 51.407 -5.084 1.00 127.52 118 VAL D N 1
ATOM 5766 C CA . VAL C 1 118 ? 29.408 52.483 -5.934 1.00 129.69 118 VAL D CA 1
ATOM 5767 C C . VAL C 1 118 ? 28.271 53.336 -6.484 1.00 129.53 118 VAL D C 1
ATOM 5768 O O . VAL C 1 118 ? 28.324 54.564 -6.424 1.00 125.35 118 VAL D O 1
ATOM 5772 N N . CYS C 1 119 ? 27.227 52.702 -7.023 1.00 118.66 119 CYS D N 1
ATOM 5773 C CA . CYS C 1 119 ? 26.082 53.439 -7.539 1.00 125.27 119 CYS D CA 1
ATOM 5774 C C . CYS C 1 119 ? 24.915 53.505 -6.563 1.00 135.14 119 CYS D C 1
ATOM 5775 O O . CYS C 1 119 ? 24.053 54.378 -6.714 1.00 132.40 119 CYS D O 1
ATOM 5778 N N . GLY C 1 120 ? 24.862 52.615 -5.575 1.00 126.76 120 GLY D N 1
ATOM 5779 C CA . GLY C 1 120 ? 23.861 52.725 -4.533 1.00 126.20 120 GLY D CA 1
ATOM 5780 C C . GLY C 1 120 ? 22.474 52.247 -4.898 1.00 127.49 120 GLY D C 1
ATOM 5781 O O . GLY C 1 120 ? 21.494 52.713 -4.308 1.00 127.77 120 GLY D O 1
ATOM 5782 N N . ASN C 1 121 ? 22.356 51.325 -5.848 1.00 120.48 121 ASN D N 1
ATOM 5783 C CA . ASN C 1 121 ? 21.064 50.879 -6.348 1.00 127.21 121 ASN D CA 1
ATOM 5784 C C . ASN C 1 121 ? 20.726 49.482 -5.845 1.00 117.13 121 ASN D C 1
ATOM 5785 O O . ASN C 1 121 ? 21.610 48.658 -5.598 1.00 116.67 121 ASN D O 1
ATOM 5790 N N . ALA C 1 122 ? 19.427 49.229 -5.692 1.00 118.54 122 ALA D N 1
ATOM 5791 C CA . ALA C 1 122 ? 18.949 47.884 -5.406 1.00 123.01 122 ALA D CA 1
ATOM 5792 C C . ALA C 1 122 ? 19.262 46.966 -6.579 1.00 127.67 122 ALA D C 1
ATOM 5793 O O . ALA C 1 122 ? 18.964 47.289 -7.733 1.00 128.89 122 ALA D O 1
ATOM 5795 N N . VAL C 1 123 ? 19.871 45.820 -6.286 1.00 133.56 123 VAL D N 1
ATOM 5796 C CA . VAL C 1 123 ? 20.354 44.907 -7.317 1.00 135.34 123 VAL D CA 1
ATOM 5797 C C . VAL C 1 123 ? 19.952 43.489 -6.944 1.00 138.53 123 VAL D C 1
ATOM 5798 O O . VAL C 1 123 ? 20.252 43.022 -5.840 1.00 151.90 123 VAL D O 1
ATOM 5802 N N . VAL C 1 124 ? 19.270 42.805 -7.864 1.00 137.59 124 VAL D N 1
ATOM 5803 C CA . VAL C 1 124 ? 18.864 41.427 -7.617 1.00 141.65 124 VAL D CA 1
ATOM 5804 C C . VAL C 1 124 ? 20.056 40.488 -7.754 1.00 144.86 124 VAL D C 1
ATOM 5805 O O . VAL C 1 124 ? 20.205 39.535 -6.980 1.00 140.13 124 VAL D O 1
ATOM 5809 N N . SER C 1 125 ? 20.930 40.752 -8.721 1.00 147.98 125 SER D N 1
ATOM 5810 C CA . SER C 1 125 ? 22.048 39.871 -9.010 1.00 144.25 125 SER D CA 1
ATOM 5811 C C . SER C 1 125 ? 23.162 40.067 -7.984 1.00 142.10 125 SER D C 1
ATOM 5812 O O . SER C 1 125 ? 23.114 40.954 -7.128 1.00 140.92 125 SER D O 1
ATOM 5815 N N . GLU C 1 126 ? 24.184 39.216 -8.080 1.00 142.50 126 GLU D N 1
ATOM 5816 C CA . GLU C 1 126 ? 25.310 39.293 -7.161 1.00 138.37 126 GLU D CA 1
ATOM 5817 C C . GLU C 1 126 ? 26.338 40.335 -7.585 1.00 141.97 126 GLU D C 1
ATOM 5818 O O . GLU C 1 126 ? 27.165 40.741 -6.761 1.00 138.50 126 GLU D O 1
ATOM 5824 N N . LYS C 1 127 ? 26.314 40.766 -8.845 1.00 138.18 127 LYS D N 1
ATOM 5825 C CA . LYS C 1 127 ? 27.133 41.873 -9.314 1.00 146.04 127 LYS D CA 1
ATOM 5826 C C . LYS C 1 127 ? 26.246 42.981 -9.870 1.00 149.81 127 LYS D C 1
ATOM 5827 O O . LYS C 1 127 ? 25.058 42.781 -10.144 1.00 139.63 127 LYS D O 1
ATOM 5833 N N . CYS C 1 128 ? 26.842 44.160 -10.032 1.00 143.64 128 CYS D N 1
ATOM 5834 C CA . CYS C 1 128 ? 26.189 45.313 -10.636 1.00 153.77 128 CYS D CA 1
ATOM 5835 C C . CYS C 1 128 ? 26.716 45.534 -12.049 1.00 164.93 128 CYS D C 1
ATOM 5836 O O . CYS C 1 128 ? 27.918 45.402 -12.301 1.00 156.75 128 CYS D O 1
ATOM 5839 N N . GLU C 1 129 ? 25.805 45.863 -12.968 1.00 161.58 129 GLU D N 1
ATOM 5840 C CA . GLU C 1 129 ? 26.166 45.996 -14.377 1.00 157.07 129 GLU D CA 1
ATOM 5841 C C . GLU C 1 129 ? 27.182 47.115 -14.594 1.00 152.35 129 GLU D C 1
ATOM 5842 O O . GLU C 1 129 ? 28.253 46.892 -15.170 1.00 152.30 129 GLU D O 1
ATOM 5848 N N . ARG C 1 130 ? 26.861 48.329 -14.143 1.00 149.08 130 ARG D N 1
ATOM 5849 C CA . ARG C 1 130 ? 27.731 49.481 -14.363 1.00 158.63 130 ARG D CA 1
ATOM 5850 C C . ARG C 1 130 ? 29.118 49.315 -13.753 1.00 166.16 130 ARG D C 1
ATOM 5851 O O . ARG C 1 130 ? 30.109 49.135 -14.468 1.00 169.32 130 ARG D O 1
ATOM 5859 N N . ASP C 1 131 ? 29.182 49.378 -12.423 1.00 168.57 131 ASP D N 1
ATOM 5860 C CA . ASP C 1 131 ? 30.435 49.554 -11.701 1.00 162.12 131 ASP D CA 1
ATOM 5861 C C . ASP C 1 131 ? 31.306 48.305 -11.673 1.00 161.86 131 ASP D C 1
ATOM 5862 O O . ASP C 1 131 ? 32.472 48.405 -11.275 1.00 160.18 131 ASP D O 1
ATOM 5867 N N . ASN C 1 132 ? 30.781 47.149 -12.083 1.00 155.54 132 ASN D N 1
ATOM 5868 C CA . ASN C 1 132 ? 31.525 45.887 -12.064 1.00 163.09 132 ASN D CA 1
ATOM 5869 C C . ASN C 1 132 ? 32.056 45.579 -10.662 1.00 166.30 132 ASN D C 1
ATOM 5870 O O . ASN C 1 132 ? 33.230 45.255 -10.469 1.00 158.81 132 ASN D O 1
ATOM 5875 N N . VAL C 1 133 ? 31.176 45.701 -9.672 1.00 171.21 133 VAL D N 1
ATOM 5876 C CA . VAL C 1 133 ? 31.491 45.360 -8.292 1.00 163.54 133 VAL D CA 1
ATOM 5877 C C . VAL C 1 133 ? 30.447 44.370 -7.798 1.00 155.99 133 VAL D C 1
ATOM 5878 O O . VAL C 1 133 ? 29.272 44.443 -8.174 1.00 140.95 133 VAL D O 1
ATOM 5882 N N . GLU C 1 134 ? 30.879 43.433 -6.958 1.00 157.81 134 GLU D N 1
ATOM 5883 C CA . GLU C 1 134 ? 29.928 42.522 -6.340 1.00 151.55 134 GLU D CA 1
ATOM 5884 C C . GLU C 1 134 ? 29.022 43.283 -5.383 1.00 148.67 134 GLU D C 1
ATOM 5885 O O . GLU C 1 134 ? 29.414 44.288 -4.783 1.00 136.39 134 GLU D O 1
ATOM 5891 N N . THR C 1 135 ? 27.797 42.793 -5.244 1.00 143.94 135 THR D N 1
ATOM 5892 C CA . THR C 1 135 ? 26.819 43.455 -4.401 1.00 131.23 135 THR D CA 1
ATOM 5893 C C . THR C 1 135 ? 26.981 43.027 -2.950 1.00 130.10 135 THR D C 1
ATOM 5894 O O . THR C 1 135 ? 27.236 41.856 -2.653 1.00 116.53 135 THR D O 1
ATOM 5898 N N . LEU C 1 136 ? 26.834 43.989 -2.048 1.00 128.75 136 LEU D N 1
ATOM 5899 C CA . LEU C 1 136 ? 26.833 43.737 -0.617 1.00 106.74 136 LEU D CA 1
ATOM 5900 C C . LEU C 1 136 ? 25.397 43.609 -0.126 1.00 110.34 136 LEU D C 1
ATOM 5901 O O . LEU C 1 136 ? 24.457 44.118 -0.741 1.00 109.68 136 LEU D O 1
ATOM 5906 N N . GLU C 1 137 ? 25.234 42.918 0.997 1.00 116.06 137 GLU D N 1
ATOM 5907 C CA . GLU C 1 137 ? 23.927 42.733 1.609 1.00 111.88 137 GLU D CA 1
ATOM 5908 C C . GLU C 1 137 ? 23.956 43.255 3.037 1.00 108.51 137 GLU D C 1
ATOM 5909 O O . GLU C 1 137 ? 24.883 42.952 3.796 1.00 93.47 137 GLU D O 1
ATOM 5915 N N . TYR C 1 138 ? 22.945 44.043 3.392 1.00 96.51 138 TYR D N 1
ATOM 5916 C CA . TYR C 1 138 ? 22.761 44.537 4.748 1.00 93.22 138 TYR D CA 1
ATOM 5917 C C . TYR C 1 138 ? 21.441 44.015 5.291 1.00 101.00 138 TYR D C 1
ATOM 5918 O O . TYR C 1 138 ? 20.391 44.206 4.668 1.00 99.21 138 TYR D O 1
ATOM 5927 N N . VAL C 1 139 ? 21.496 43.365 6.449 1.00 102.53 139 VAL D N 1
ATOM 5928 C CA . VAL C 1 139 ? 20.314 42.867 7.142 1.00 97.16 139 VAL D CA 1
ATOM 5929 C C . VAL C 1 139 ? 20.176 43.634 8.449 1.00 96.96 139 VAL D C 1
ATOM 5930 O O . VAL C 1 139 ? 21.148 43.768 9.202 1.00 86.95 139 VAL D O 1
ATOM 5934 N N . GLU C 1 140 ? 18.974 44.137 8.715 1.00 93.04 140 GLU D N 1
ATOM 5935 C CA . GLU C 1 140 ? 18.727 44.998 9.865 1.00 88.17 140 GLU D CA 1
ATOM 5936 C C . GLU C 1 140 ? 18.465 44.143 11.098 1.00 85.14 140 GLU D C 1
ATOM 5937 O O . GLU C 1 140 ? 17.488 43.388 11.141 1.00 83.80 140 GLU D O 1
ATOM 5943 N N . MET C 1 141 ? 19.333 44.268 12.100 1.00 72.49 141 MET D N 1
ATOM 5944 C CA . MET C 1 141 ? 19.205 43.518 13.348 1.00 79.17 141 MET D CA 1
ATOM 5945 C C . MET C 1 141 ? 18.463 44.385 14.358 1.00 84.86 141 MET D C 1
ATOM 5946 O O . MET C 1 141 ? 19.030 45.319 14.931 1.00 84.60 141 MET D O 1
ATOM 5951 N N . THR C 1 142 ? 17.191 44.071 14.578 1.00 81.55 142 THR D N 1
ATOM 5952 C CA . THR C 1 142 ? 16.359 44.781 15.535 1.00 76.42 142 THR D CA 1
ATOM 5953 C C . THR C 1 142 ? 16.538 44.198 16.934 1.00 70.26 142 THR D C 1
ATOM 5954 O O . THR C 1 142 ? 17.076 43.104 17.113 1.00 71.42 142 THR D O 1
ATOM 5958 N N . SER C 1 143 ? 16.082 44.954 17.937 1.00 77.95 143 SER D N 1
ATOM 5959 C CA . SER C 1 143 ? 16.176 44.485 19.313 1.00 77.77 143 SER D CA 1
ATOM 5960 C C . SER C 1 143 ? 15.022 43.570 19.700 1.00 73.34 143 SER D C 1
ATOM 5961 O O . SER C 1 143 ? 15.145 42.819 20.673 1.00 81.09 143 SER D O 1
ATOM 5964 N N . GLU C 1 144 ? 13.909 43.610 18.962 1.00 72.68 144 GLU D N 1
ATOM 5965 C CA . GLU C 1 144 ? 12.891 42.580 19.126 1.00 72.62 144 GLU D CA 1
ATOM 5966 C C . GLU C 1 144 ? 13.425 41.229 18.676 1.00 86.47 144 GLU D C 1
ATOM 5967 O O . GLU C 1 144 ? 13.052 40.191 19.234 1.00 93.12 144 GLU D O 1
ATOM 5973 N N . CYS C 1 145 ? 14.293 41.233 17.663 1.00 92.36 145 CYS D N 1
ATOM 5974 C CA . CYS C 1 145 ? 14.965 40.012 17.236 1.00 75.81 145 CYS D CA 1
ATOM 5975 C C . CYS C 1 145 ? 15.783 39.418 18.375 1.00 70.57 145 CYS D C 1
ATOM 5976 O O . CYS C 1 145 ? 15.686 38.220 18.667 1.00 82.47 145 CYS D O 1
ATOM 5979 N N . ILE C 1 146 ? 16.605 40.244 19.027 1.00 59.78 146 ILE D N 1
ATOM 5980 C CA . ILE C 1 146 ? 17.371 39.779 20.179 1.00 62.27 146 ILE D CA 1
ATOM 5981 C C . ILE C 1 146 ? 16.438 39.348 21.303 1.00 77.21 146 ILE D C 1
ATOM 5982 O O . ILE C 1 146 ? 16.754 38.425 22.065 1.00 71.63 146 ILE D O 1
ATOM 5987 N N . LYS C 1 147 ? 15.276 39.996 21.421 1.00 73.59 147 LYS D N 1
ATOM 5988 C CA . LYS C 1 147 ? 14.292 39.590 22.420 1.00 75.69 147 LYS D CA 1
ATOM 5989 C C . LYS C 1 147 ? 13.802 38.169 22.164 1.00 84.94 147 LYS D C 1
ATOM 5990 O O . LYS C 1 147 ? 13.775 37.335 23.076 1.00 79.26 147 LYS D O 1
ATOM 5996 N N . ARG C 1 148 ? 13.395 37.881 20.924 1.00 69.76 148 ARG D N 1
ATOM 5997 C CA . ARG C 1 148 ? 12.937 36.536 20.588 1.00 74.88 148 ARG D CA 1
ATOM 5998 C C . ARG C 1 148 ? 14.040 35.509 20.800 1.00 78.86 148 ARG D C 1
ATOM 5999 O O . ARG C 1 148 ? 13.792 34.426 21.343 1.00 86.34 148 ARG D O 1
ATOM 6007 N N . GLY C 1 149 ? 15.258 35.824 20.358 1.00 71.23 149 GLY D N 1
ATOM 6008 C CA . GLY C 1 149 ? 16.390 34.968 20.667 1.00 62.30 149 GLY D CA 1
ATOM 6009 C C . GLY C 1 149 ? 16.535 34.715 22.152 1.00 63.39 149 GLY D C 1
ATOM 6010 O O . GLY C 1 149 ? 16.834 33.597 22.575 1.00 75.39 149 GLY D O 1
ATOM 6011 N N . LEU C 1 150 ? 16.317 35.750 22.966 1.00 68.83 150 LEU D N 1
ATOM 6012 C CA . LEU C 1 150 ? 16.476 35.608 24.408 1.00 62.90 150 LEU D CA 1
ATOM 6013 C C . LEU C 1 150 ? 15.403 34.708 25.010 1.00 73.43 150 LEU D C 1
ATOM 6014 O O . LEU C 1 150 ? 15.662 34.021 26.004 1.00 65.73 150 LEU D O 1
ATOM 6019 N N . GLU C 1 151 ? 14.198 34.700 24.433 1.00 75.24 151 GLU D N 1
ATOM 6020 C CA . GLU C 1 151 ? 13.175 33.762 24.883 1.00 67.83 151 GLU D CA 1
ATOM 6021 C C . GLU C 1 151 ? 13.615 32.322 24.660 1.00 74.65 151 GLU D C 1
ATOM 6022 O O . GLU C 1 151 ? 13.420 31.462 25.527 1.00 74.23 151 GLU D O 1
ATOM 6028 N N . GLN C 1 152 ? 14.204 32.041 23.496 1.00 72.55 152 GLN D N 1
ATOM 6029 C CA . GLN C 1 152 ? 14.634 30.683 23.182 1.00 54.16 152 GLN D CA 1
ATOM 6030 C C . GLN C 1 152 ? 15.666 30.186 24.187 1.00 61.53 152 GLN D C 1
ATOM 6031 O O . GLN C 1 152 ? 15.538 29.082 24.730 1.00 64.01 152 GLN D O 1
ATOM 6037 N N . THR C 1 153 ? 16.703 30.987 24.449 1.00 60.80 153 THR D N 1
ATOM 6038 C CA . THR C 1 153 ? 17.721 30.561 25.401 1.00 59.12 153 THR D CA 1
ATOM 6039 C C . THR C 1 153 ? 17.177 30.482 26.820 1.00 53.91 153 THR D C 1
ATOM 6040 O O . THR C 1 153 ? 17.724 29.735 27.636 1.00 65.34 153 THR D O 1
ATOM 6044 N N . ARG C 1 154 ? 16.112 31.227 27.128 1.00 76.72 154 ARG D N 1
ATOM 6045 C CA . ARG C 1 154 ? 15.487 31.116 28.442 1.00 60.37 154 ARG D CA 1
ATOM 6046 C C . ARG C 1 154 ? 14.899 29.726 28.647 1.00 75.58 154 ARG D C 1
ATOM 6047 O O . ARG C 1 154 ? 15.123 29.087 29.682 1.00 67.04 154 ARG D O 1
ATOM 6055 N N . ASN C 1 155 ? 14.142 29.239 27.660 1.00 60.43 155 ASN D N 1
ATOM 6056 C CA . ASN C 1 155 ? 13.634 27.873 27.712 1.00 54.50 155 ASN D CA 1
ATOM 6057 C C . ASN C 1 155 ? 14.773 26.861 27.727 1.00 64.53 155 ASN D C 1
ATOM 6058 O O . ASN C 1 155 ? 14.702 25.844 28.426 1.00 66.20 155 ASN D O 1
ATOM 6063 N N . LEU C 1 156 ? 15.824 27.116 26.944 1.00 66.50 156 LEU D N 1
ATOM 6064 C CA . LEU C 1 156 ? 16.947 26.187 26.879 1.00 53.23 156 LEU D CA 1
ATOM 6065 C C . LEU C 1 156 ? 17.620 26.031 28.238 1.00 58.17 156 LEU D C 1
ATOM 6066 O O . LEU C 1 156 ? 17.947 24.911 28.650 1.00 64.43 156 LEU D O 1
ATOM 6071 N N . VAL C 1 157 ? 17.841 27.141 28.949 1.00 63.19 157 VAL D N 1
ATOM 6072 C CA . VAL C 1 157 ? 18.415 27.060 30.291 1.00 76.14 157 VAL D CA 1
ATOM 6073 C C . VAL C 1 157 ? 17.483 26.305 31.228 1.00 62.63 157 VAL D C 1
ATOM 6074 O O . VAL C 1 157 ? 17.936 25.590 32.131 1.00 57.98 157 VAL D O 1
ATOM 6078 N N . GLU C 1 158 ? 16.171 26.433 31.021 1.00 60.17 158 GLU D N 1
ATOM 6079 C CA . GLU C 1 158 ? 15.210 25.692 31.831 1.00 55.35 158 GLU D CA 1
ATOM 6080 C C . GLU C 1 158 ? 15.372 24.187 31.635 1.00 63.18 158 GLU D C 1
ATOM 6081 O O . GLU C 1 158 ? 15.439 23.426 32.607 1.00 54.24 158 GLU D O 1
ATOM 6087 N N . ILE C 1 159 ? 15.437 23.740 30.377 1.00 55.41 159 ILE D N 1
ATOM 6088 C CA . ILE C 1 159 ? 15.595 22.315 30.093 1.00 56.05 159 ILE D CA 1
ATOM 6089 C C . ILE C 1 159 ? 16.906 21.793 30.670 1.00 52.51 159 ILE D C 1
ATOM 6090 O O . ILE C 1 159 ? 16.943 20.744 31.324 1.00 61.42 159 ILE D O 1
ATOM 6095 N N . LEU C 1 160 ? 18.004 22.511 30.425 1.00 53.78 160 LEU D N 1
ATOM 6096 C CA . LEU C 1 160 ? 19.314 22.034 30.863 1.00 55.78 160 LEU D CA 1
ATOM 6097 C C . LEU C 1 160 ? 19.426 21.986 32.381 1.00 64.93 160 LEU D C 1
ATOM 6098 O O . LEU C 1 160 ? 20.103 21.104 32.922 1.00 68.88 160 LEU D O 1
ATOM 6103 N N . GLU C 1 161 ? 18.780 22.918 33.083 1.00 71.81 161 GLU D N 1
ATOM 6104 C CA . GLU C 1 161 ? 18.885 22.954 34.537 1.00 69.67 161 GLU D CA 1
ATOM 6105 C C . GLU C 1 161 ? 17.904 21.998 35.205 1.00 65.58 161 GLU D C 1
ATOM 6106 O O . GLU C 1 161 ? 18.274 21.279 36.140 1.00 54.81 161 GLU D O 1
ATOM 6112 N N . ASP C 1 162 ? 16.657 21.967 34.737 1.00 57.39 162 ASP D N 1
ATOM 6113 C CA . ASP C 1 162 ? 15.603 21.236 35.427 1.00 55.58 162 ASP D CA 1
ATOM 6114 C C . ASP C 1 162 ? 15.503 19.783 34.981 1.00 60.01 162 ASP D C 1
ATOM 6115 O O . ASP C 1 162 ? 15.261 18.899 35.810 1.00 76.13 162 ASP D O 1
ATOM 6120 N N . ASP C 1 163 ? 15.679 19.512 33.688 1.00 64.85 163 ASP D N 1
ATOM 6121 C CA . ASP C 1 163 ? 15.635 18.140 33.199 1.00 55.23 163 ASP D CA 1
ATOM 6122 C C . ASP C 1 163 ? 16.983 17.437 33.312 1.00 62.31 163 ASP D C 1
ATOM 6123 O O . ASP C 1 163 ? 17.040 16.275 33.729 1.00 65.41 163 ASP D O 1
ATOM 6128 N N . PHE C 1 164 ? 18.072 18.120 32.956 1.00 55.81 164 PHE D N 1
ATOM 6129 C CA . PHE C 1 164 ? 19.387 17.496 32.908 1.00 57.51 164 PHE D CA 1
ATOM 6130 C C . PHE C 1 164 ? 20.230 17.744 34.151 1.00 60.85 164 PHE D C 1
ATOM 6131 O O . PHE C 1 164 ? 21.221 17.036 34.358 1.00 64.55 164 PHE D O 1
ATOM 6139 N N . GLY C 1 165 ? 19.872 18.726 34.975 1.00 73.86 165 GLY D N 1
ATOM 6140 C CA . GLY C 1 165 ? 20.653 18.997 36.164 1.00 53.09 165 GLY D CA 1
ATOM 6141 C C . GLY C 1 165 ? 21.974 19.681 35.905 1.00 68.93 165 GLY D C 1
ATOM 6142 O O . GLY C 1 165 ? 22.853 19.653 36.770 1.00 60.51 165 GLY D O 1
ATOM 6143 N N . LEU C 1 166 ? 22.141 20.295 34.738 1.00 78.75 166 LEU D N 1
ATOM 6144 C CA . LEU C 1 166 ? 23.398 20.926 34.371 1.00 69.72 166 LEU D CA 1
ATOM 6145 C C . LEU C 1 166 ? 23.383 22.408 34.739 1.00 73.99 166 LEU D C 1
ATOM 6146 O O . LEU C 1 166 ? 22.346 22.986 35.074 1.00 77.36 166 LEU D O 1
ATOM 6151 N N . LYS C 1 167 ? 24.562 23.029 34.662 1.00 56.18 167 LYS D N 1
ATOM 6152 C CA . LYS C 1 167 ? 24.769 24.419 35.061 1.00 72.80 167 LYS D CA 1
ATOM 6153 C C . LYS C 1 167 ? 25.284 25.200 33.856 1.00 71.69 167 LYS D C 1
ATOM 6154 O O . LYS C 1 167 ? 26.497 25.411 33.708 1.00 55.58 167 LYS D O 1
ATOM 6160 N N . PRO C 1 168 ? 24.391 25.648 32.978 1.00 58.52 168 PRO D N 1
ATOM 6161 C CA . PRO C 1 168 ? 24.828 26.320 31.752 1.00 55.32 168 PRO D CA 1
ATOM 6162 C C . PRO C 1 168 ? 25.211 27.774 31.977 1.00 66.19 168 PRO D C 1
ATOM 6163 O O . PRO C 1 168 ? 24.731 28.442 32.896 1.00 72.10 168 PRO D O 1
ATOM 6167 N N . LYS C 1 169 ? 26.087 28.260 31.101 1.00 70.81 169 LYS D N 1
ATOM 6168 C CA . LYS C 1 169 ? 26.453 29.667 31.029 1.00 55.85 169 LYS D CA 1
ATOM 6169 C C . LYS C 1 169 ? 25.923 30.256 29.730 1.00 65.45 169 LYS D C 1
ATOM 6170 O O . LYS C 1 169 ? 26.029 29.634 28.668 1.00 82.09 169 LYS D O 1
ATOM 6176 N N . VAL C 1 170 ? 25.357 31.456 29.812 1.00 52.27 170 VAL D N 1
ATOM 6177 C CA . VAL C 1 170 ? 24.777 32.134 28.660 1.00 55.17 170 VAL D CA 1
ATOM 6178 C C . VAL C 1 170 ? 25.679 33.295 28.267 1.00 68.35 170 VAL D C 1
ATOM 6179 O O . VAL C 1 170 ? 26.201 34.011 29.129 1.00 68.36 170 VAL D O 1
ATOM 6183 N N . TYR C 1 171 ? 25.866 33.470 26.962 1.00 65.81 171 TYR D N 1
ATOM 6184 C CA . TYR C 1 171 ? 26.703 34.528 26.419 1.00 56.30 171 TYR D CA 1
ATOM 6185 C C . TYR C 1 171 ? 25.984 35.164 25.243 1.00 63.68 171 TYR D C 1
ATOM 6186 O O . TYR C 1 171 ? 25.310 34.471 24.478 1.00 68.65 171 TYR D O 1
ATOM 6195 N N . PHE C 1 172 ? 26.117 36.479 25.105 1.00 63.31 172 PHE D N 1
ATOM 6196 C CA . PHE C 1 172 ? 25.733 37.116 23.854 1.00 64.37 172 PHE D CA 1
ATOM 6197 C C . PHE C 1 172 ? 26.754 36.748 22.786 1.00 73.12 172 PHE D C 1
ATOM 6198 O O . PHE C 1 172 ? 27.961 36.916 22.985 1.00 64.80 172 PHE D O 1
ATOM 6206 N N . SER C 1 173 ? 26.272 36.224 21.656 1.00 63.72 173 SER D N 1
ATOM 6207 C CA . SER C 1 173 ? 27.172 35.747 20.612 1.00 52.31 173 SER D CA 1
ATOM 6208 C C . SER C 1 173 ? 28.024 36.854 20.009 1.00 64.41 173 SER D C 1
ATOM 6209 O O . SER C 1 173 ? 29.010 36.551 19.328 1.00 68.54 173 SER D O 1
ATOM 6212 N N . GLY C 1 174 ? 27.684 38.118 20.248 1.00 64.99 174 GLY D N 1
ATOM 6213 C CA . GLY C 1 174 ? 28.387 39.228 19.648 1.00 49.49 174 GLY D CA 1
ATOM 6214 C C . GLY C 1 174 ? 27.749 39.785 18.397 1.00 60.71 174 GLY D C 1
ATOM 6215 O O . GLY C 1 174 ? 28.273 40.757 17.839 1.00 80.11 174 GLY D O 1
ATOM 6216 N N . ASN C 1 175 ? 26.637 39.211 17.937 1.00 49.13 175 ASN D N 1
ATOM 6217 C CA . ASN C 1 175 ? 26.057 39.647 16.673 1.00 52.18 175 ASN D CA 1
ATOM 6218 C C . ASN C 1 175 ? 24.549 39.422 16.618 1.00 59.54 175 ASN D C 1
ATOM 6219 O O . ASN C 1 175 ? 23.778 40.386 16.677 1.00 81.23 175 ASN D O 1
ATOM 6224 N N . ARG C 1 176 ? 24.109 38.161 16.508 1.00 54.92 176 ARG D N 1
ATOM 6225 C CA . ARG C 1 176 ? 22.711 37.874 16.197 1.00 63.96 176 ARG D CA 1
ATOM 6226 C C . ARG C 1 176 ? 22.059 36.889 17.164 1.00 61.04 176 ARG D C 1
ATOM 6227 O O . ARG C 1 176 ? 20.985 36.361 16.856 1.00 62.45 176 ARG D O 1
ATOM 6235 N N . GLY C 1 177 ? 22.660 36.620 18.318 1.00 47.57 177 GLY D N 1
ATOM 6236 C CA . GLY C 1 177 ? 22.043 35.654 19.215 1.00 41.53 177 GLY D CA 1
ATOM 6237 C C . GLY C 1 177 ? 22.893 35.360 20.430 1.00 60.69 177 GLY D C 1
ATOM 6238 O O . GLY C 1 177 ? 23.689 36.197 20.871 1.00 61.79 177 GLY D O 1
ATOM 6239 N N . PHE C 1 178 ? 22.712 34.153 20.965 1.00 54.59 178 PHE D N 1
ATOM 6240 C CA . PHE C 1 178 ? 23.325 33.757 22.222 1.00 64.04 178 PHE D CA 1
ATOM 6241 C C . PHE C 1 178 ? 23.950 32.373 22.106 1.00 67.22 178 PHE D C 1
ATOM 6242 O O . PHE C 1 178 ? 23.474 31.515 21.357 1.00 68.94 178 PHE D O 1
ATOM 6250 N N . HIS C 1 179 ? 25.030 32.171 22.857 1.00 49.81 179 HIS D N 1
ATOM 6251 C CA . HIS C 1 179 ? 25.675 30.874 23.006 1.00 51.95 179 HIS D CA 1
ATOM 6252 C C . HIS C 1 179 ? 25.452 30.364 24.423 1.00 63.91 179 HIS D C 1
ATOM 6253 O O . HIS C 1 179 ? 25.598 31.116 25.392 1.00 76.24 179 HIS D O 1
ATOM 6260 N N . VAL C 1 180 ? 25.097 29.087 24.542 1.00 61.51 180 VAL D N 1
ATOM 6261 C CA . VAL C 1 180 ? 24.957 28.419 25.830 1.00 48.76 180 VAL D CA 1
ATOM 6262 C C . VAL C 1 180 ? 26.002 27.314 25.918 1.00 61.72 180 VAL D C 1
ATOM 6263 O O . VAL C 1 180 ? 26.091 26.464 25.023 1.00 69.56 180 VAL D O 1
ATOM 6267 N N . GLN C 1 181 ? 26.790 27.326 26.993 1.00 56.25 181 GLN D N 1
ATOM 6268 C CA . GLN C 1 181 ? 27.895 26.392 27.172 1.00 63.60 181 GLN D CA 1
ATOM 6269 C C . GLN C 1 181 ? 27.801 25.741 28.544 1.00 58.92 181 GLN D C 1
ATOM 6270 O O . GLN C 1 181 ? 27.645 26.434 29.553 1.00 74.31 181 GLN D O 1
ATOM 6276 N N . VAL C 1 182 ? 27.895 24.414 28.575 1.00 65.10 182 VAL D N 1
ATOM 6277 C CA . VAL C 1 182 ? 27.862 23.637 29.810 1.00 65.14 182 VAL D CA 1
ATOM 6278 C C . VAL C 1 182 ? 29.232 23.002 30.011 1.00 56.78 182 VAL D C 1
ATOM 6279 O O . VAL C 1 182 ? 29.640 22.127 29.237 1.00 78.81 182 VAL D O 1
ATOM 6283 N N . ASP C 1 183 ? 29.953 23.443 31.039 1.00 79.54 183 ASP D N 1
ATOM 6284 C CA . ASP C 1 183 ? 31.180 22.765 31.448 1.00 89.07 183 ASP D CA 1
ATOM 6285 C C . ASP C 1 183 ? 30.839 21.430 32.100 1.00 85.36 183 ASP D C 1
ATOM 6286 O O . ASP C 1 183 ? 30.217 21.397 33.167 1.00 121.48 183 ASP D O 1
ATOM 6291 N N . CYS C 1 184 ? 31.231 20.324 31.469 1.00 81.57 184 CYS D N 1
ATOM 6292 C CA . CYS C 1 184 ? 31.118 19.018 32.108 1.00 122.66 184 CYS D CA 1
ATOM 6293 C C . CYS C 1 184 ? 32.387 18.233 31.814 1.00 98.51 184 CYS D C 1
ATOM 6294 O O . CYS C 1 184 ? 32.848 18.204 30.669 1.00 89.53 184 CYS D O 1
ATOM 6297 N N . TYR C 1 185 ? 32.950 17.604 32.848 1.00 95.79 185 TYR D N 1
ATOM 6298 C CA . TYR C 1 185 ? 34.273 17.001 32.769 1.00 90.12 185 TYR D CA 1
ATOM 6299 C C . TYR C 1 185 ? 34.307 15.489 32.953 1.00 93.32 185 TYR D C 1
ATOM 6300 O O . TYR C 1 185 ? 35.365 14.888 32.733 1.00 111.71 185 TYR D O 1
ATOM 6309 N N . GLY C 1 186 ? 33.207 14.857 33.350 1.00 89.79 186 GLY D N 1
ATOM 6310 C CA . GLY C 1 186 ? 33.234 13.428 33.591 1.00 93.87 186 GLY D CA 1
ATOM 6311 C C . GLY C 1 186 ? 32.923 12.648 32.331 1.00 84.86 186 GLY D C 1
ATOM 6312 O O . GLY C 1 186 ? 33.532 12.895 31.287 1.00 82.48 186 GLY D O 1
ATOM 6313 N N . ASN C 1 187 ? 31.986 11.704 32.402 1.00 99.93 187 ASN D N 1
ATOM 6314 C CA . ASN C 1 187 ? 31.560 11.017 31.190 1.00 90.36 187 ASN D CA 1
ATOM 6315 C C . ASN C 1 187 ? 30.660 11.875 30.313 1.00 83.85 187 ASN D C 1
ATOM 6316 O O . ASN C 1 187 ? 30.404 11.499 29.164 1.00 89.23 187 ASN D O 1
ATOM 6321 N N . CYS C 1 188 ? 30.164 13.005 30.826 1.00 84.96 188 CYS D N 1
ATOM 6322 C CA . CYS C 1 188 ? 29.424 13.941 29.984 1.00 90.79 188 CYS D CA 1
ATOM 6323 C C . CYS C 1 188 ? 30.298 14.490 28.865 1.00 85.45 188 CYS D C 1
ATOM 6324 O O . CYS C 1 188 ? 29.807 14.750 27.761 1.00 75.17 188 CYS D O 1
ATOM 6327 N N . ALA C 1 189 ? 31.593 14.674 29.131 1.00 77.63 189 ALA D N 1
ATOM 6328 C CA . ALA C 1 189 ? 32.497 15.205 28.120 1.00 69.71 189 ALA D CA 1
ATOM 6329 C C . ALA C 1 189 ? 32.788 14.202 27.011 1.00 74.50 189 ALA D C 1
ATOM 6330 O O . ALA C 1 189 ? 33.142 14.611 25.900 1.00 72.62 189 ALA D O 1
ATOM 6332 N N . LEU C 1 190 ? 32.657 12.907 27.286 1.00 62.30 190 LEU D N 1
ATOM 6333 C CA . LEU C 1 190 ? 32.959 11.860 26.320 1.00 65.95 190 LEU D CA 1
ATOM 6334 C C . LEU C 1 190 ? 31.753 11.449 25.482 1.00 66.89 190 LEU D C 1
ATOM 6335 O O . LEU C 1 190 ? 31.815 10.421 24.799 1.00 73.52 190 LEU D O 1
ATOM 6340 N N . LEU C 1 191 ? 30.670 12.222 25.512 1.00 47.67 191 LEU D N 1
ATOM 6341 C CA . LEU C 1 191 ? 29.443 11.831 24.827 1.00 56.31 191 LEU D CA 1
ATOM 6342 C C . LEU C 1 191 ? 29.619 11.833 23.312 1.00 62.37 191 LEU D C 1
ATOM 6343 O O . LEU C 1 191 ? 30.173 12.774 22.736 1.00 64.03 191 LEU D O 1
ATOM 6348 N N . ASP C 1 192 ? 29.151 10.757 22.676 1.00 78.02 192 ASP D N 1
ATOM 6349 C CA . ASP C 1 192 ? 29.058 10.618 21.225 1.00 61.44 192 ASP D CA 1
ATOM 6350 C C . ASP C 1 192 ? 28.433 11.822 20.538 1.00 60.02 192 ASP D C 1
ATOM 6351 O O . ASP C 1 192 ? 27.691 12.586 21.160 1.00 67.55 192 ASP D O 1
ATOM 6356 N N . SER C 1 193 ? 28.705 11.978 19.241 1.00 64.80 193 SER D N 1
ATOM 6357 C CA . SER C 1 193 ? 27.843 12.822 18.425 1.00 55.05 193 SER D CA 1
ATOM 6358 C C . SER C 1 193 ? 26.448 12.222 18.324 1.00 58.97 193 SER D C 1
ATOM 6359 O O . SER C 1 193 ? 25.462 12.956 18.193 1.00 66.42 193 SER D O 1
ATOM 6362 N N . ASP C 1 194 ? 26.349 10.891 18.389 1.00 63.76 194 ASP D N 1
ATOM 6363 C CA . ASP C 1 194 ? 25.044 10.240 18.405 1.00 70.32 194 ASP D CA 1
ATOM 6364 C C . ASP C 1 194 ? 24.303 10.549 19.698 1.00 67.53 194 ASP D C 1
ATOM 6365 O O . ASP C 1 194 ? 23.113 10.887 19.681 1.00 59.48 194 ASP D O 1
ATOM 6370 N N . GLU C 1 195 ? 24.993 10.433 20.835 1.00 62.41 195 GLU D N 1
ATOM 6371 C CA . GLU C 1 195 ? 24.379 10.775 22.112 1.00 64.75 195 GLU D CA 1
ATOM 6372 C C . GLU C 1 195 ? 24.090 12.267 22.213 1.00 65.87 195 GLU D C 1
ATOM 6373 O O . GLU C 1 195 ? 23.099 12.663 22.837 1.00 66.52 195 GLU D O 1
ATOM 6379 N N . ARG C 1 196 ? 24.932 13.108 21.604 1.00 63.55 196 ARG D N 1
ATOM 6380 C CA . ARG C 1 196 ? 24.661 14.542 21.594 1.00 52.24 196 ARG D CA 1
ATOM 6381 C C . ARG C 1 196 ? 23.487 14.885 20.686 1.00 58.14 196 ARG D C 1
ATOM 6382 O O . ARG C 1 196 ? 22.769 15.856 20.948 1.00 55.61 196 ARG D O 1
ATOM 6390 N N . LYS C 1 197 ? 23.276 14.113 19.616 1.00 55.07 197 LYS D N 1
ATOM 6391 C CA . LYS C 1 197 ? 22.100 14.340 18.784 1.00 56.89 197 LYS D CA 1
ATOM 6392 C C . LYS C 1 197 ? 20.825 13.947 19.516 1.00 53.81 197 LYS D C 1
ATOM 6393 O O . LYS C 1 197 ? 19.759 14.520 19.259 1.00 62.44 197 LYS D O 1
ATOM 6399 N N . GLU C 1 198 ? 20.913 12.980 20.431 1.00 62.49 198 GLU D N 1
ATOM 6400 C CA . GLU C 1 198 ? 19.769 12.659 21.276 1.00 67.67 198 GLU D CA 1
ATOM 6401 C C . GLU C 1 198 ? 19.430 13.827 22.192 1.00 58.38 198 GLU D C 1
ATOM 6402 O O . GLU C 1 198 ? 18.257 14.181 22.352 1.00 58.82 198 GLU D O 1
ATOM 6408 N N . ILE C 1 199 ? 20.452 14.441 22.795 1.00 51.05 199 ILE D N 1
ATOM 6409 C CA . ILE C 1 199 ? 20.237 15.620 23.627 1.00 50.73 199 ILE D CA 1
ATOM 6410 C C . ILE C 1 199 ? 19.709 16.777 22.790 1.00 56.23 199 ILE D C 1
ATOM 6411 O O . ILE C 1 199 ? 18.789 17.494 23.204 1.00 59.02 199 ILE D O 1
ATOM 6416 N N . ALA C 1 200 ? 20.286 16.980 21.602 1.00 66.84 200 ALA D N 1
ATOM 6417 C CA . ALA C 1 200 ? 19.848 18.065 20.730 1.00 49.58 200 ALA D CA 1
ATOM 6418 C C . ALA C 1 200 ? 18.375 17.928 20.365 1.00 55.28 200 ALA D C 1
ATOM 6419 O O . ALA C 1 200 ? 17.631 18.916 20.374 1.00 55.77 200 ALA D O 1
ATOM 6421 N N . GLU C 1 201 ? 17.935 16.710 20.046 1.00 58.17 201 GLU D N 1
ATOM 6422 C CA . GLU C 1 201 ? 16.546 16.511 19.645 1.00 58.78 201 GLU D CA 1
ATOM 6423 C C . GLU C 1 201 ? 15.595 16.600 20.833 1.00 60.97 201 GLU D C 1
ATOM 6424 O O . GLU C 1 201 ? 14.423 16.954 20.661 1.00 44.92 201 GLU D O 1
ATOM 6430 N N . TYR C 1 202 ? 16.076 16.284 22.038 1.00 55.45 202 TYR D N 1
ATOM 6431 C CA . TYR C 1 202 ? 15.269 16.481 23.239 1.00 49.41 202 TYR D CA 1
ATOM 6432 C C . TYR C 1 202 ? 14.988 17.960 23.471 1.00 62.38 202 TYR D C 1
ATOM 6433 O O . TYR C 1 202 ? 13.849 18.354 23.749 1.00 64.48 202 TYR D O 1
ATOM 6442 N N . VAL C 1 203 ? 16.022 18.796 23.360 1.00 66.61 203 VAL D N 1
ATOM 6443 C CA . VAL C 1 203 ? 15.858 20.232 23.565 1.00 48.57 203 VAL D CA 1
ATOM 6444 C C . VAL C 1 203 ? 14.956 20.831 22.491 1.00 57.40 203 VAL D C 1
ATOM 6445 O O . VAL C 1 203 ? 14.115 21.692 22.776 1.00 55.59 203 VAL D O 1
ATOM 6449 N N . MET C 1 204 ? 15.102 20.378 21.248 1.00 57.96 204 MET D N 1
ATOM 6450 C CA . MET C 1 204 ? 14.269 20.864 20.157 1.00 54.53 204 MET D CA 1
ATOM 6451 C C . MET C 1 204 ? 12.857 20.297 20.191 1.00 62.14 204 MET D C 1
ATOM 6452 O O . MET C 1 204 ? 12.028 20.700 19.367 1.00 54.86 204 MET D O 1
ATOM 6457 N N . GLY C 1 205 ? 12.563 19.378 21.109 1.00 60.84 205 GLY D N 1
ATOM 6458 C CA . GLY C 1 205 ? 11.236 18.803 21.171 1.00 56.83 205 GLY D CA 1
ATOM 6459 C C . GLY C 1 205 ? 10.868 17.953 19.979 1.00 63.02 205 GLY D C 1
ATOM 6460 O O . GLY C 1 205 ? 9.680 17.807 19.681 1.00 59.48 205 GLY D O 1
ATOM 6461 N N . ILE C 1 206 ? 11.861 17.394 19.284 1.00 67.89 206 ILE D N 1
ATOM 6462 C CA . ILE C 1 206 ? 11.611 16.710 18.016 1.00 78.25 206 ILE D CA 1
ATOM 6463 C C . ILE C 1 206 ? 10.693 15.512 18.228 1.00 88.13 206 ILE D C 1
ATOM 6464 O O . ILE C 1 206 ? 9.598 15.434 17.658 1.00 95.74 206 ILE D O 1
ATOM 6469 N N . GLY C 1 207 ? 11.126 14.562 19.050 1.00 66.35 207 GLY D N 1
ATOM 6470 C CA . GLY C 1 207 ? 10.323 13.383 19.303 1.00 72.20 207 GLY D CA 1
ATOM 6471 C C . GLY C 1 207 ? 9.569 13.446 20.614 1.00 79.34 207 GLY D C 1
ATOM 6472 O O . GLY C 1 207 ? 9.119 12.419 21.130 1.00 70.18 207 GLY D O 1
ATOM 6473 N N . VAL C 1 208 ? 9.420 14.649 21.160 1.00 78.80 208 VAL D N 1
ATOM 6474 C CA . VAL C 1 208 ? 8.693 14.838 22.411 1.00 57.28 208 VAL D CA 1
ATOM 6475 C C . VAL C 1 208 ? 7.201 14.747 22.124 1.00 62.68 208 VAL D C 1
ATOM 6476 O O . VAL C 1 208 ? 6.678 15.517 21.305 1.00 67.76 208 VAL D O 1
ATOM 6480 N N . PRO C 1 209 ? 6.480 13.830 22.763 1.00 76.50 209 PRO D N 1
ATOM 6481 C CA . PRO C 1 209 ? 5.033 13.762 22.547 1.00 66.32 209 PRO D CA 1
ATOM 6482 C C . PRO C 1 209 ? 4.331 14.911 23.248 1.00 67.36 209 PRO D C 1
ATOM 6483 O O . PRO C 1 209 ? 4.731 15.336 24.335 1.00 82.85 209 PRO D O 1
ATOM 6487 N N . GLY C 1 210 ? 3.286 15.426 22.609 1.00 69.36 210 GLY D N 1
ATOM 6488 C CA . GLY C 1 210 ? 2.408 16.356 23.293 1.00 71.36 210 GLY D CA 1
ATOM 6489 C C . GLY C 1 210 ? 1.685 15.642 24.418 1.00 95.32 210 GLY D C 1
ATOM 6490 O O . GLY C 1 210 ? 1.076 14.586 24.213 1.00 126.52 210 GLY D O 1
ATOM 6491 N N . TYR C 1 211 ? 1.771 16.198 25.617 1.00 72.27 211 TYR D N 1
ATOM 6492 C CA . TYR C 1 211 ? 1.080 15.617 26.758 1.00 59.94 211 TYR D CA 1
ATOM 6493 C C . TYR C 1 211 ? -0.214 16.402 26.939 1.00 82.78 211 TYR D C 1
ATOM 6494 O O . TYR C 1 211 ? -0.235 17.416 27.647 1.00 87.64 211 TYR D O 1
ATOM 6503 N N . PRO C 1 212 ? -1.311 15.947 26.325 1.00 75.16 212 PRO D N 1
ATOM 6504 C CA . PRO C 1 212 ? -2.412 16.871 26.003 1.00 86.78 212 PRO D CA 1
ATOM 6505 C C . PRO C 1 212 ? -3.138 17.437 27.210 1.00 95.95 212 PRO D C 1
ATOM 6506 O O . PRO C 1 212 ? -3.574 18.594 27.160 1.00 107.96 212 PRO D O 1
ATOM 6510 N N . GLY C 1 213 ? -3.287 16.674 28.287 1.00 79.24 213 GLY D N 1
ATOM 6511 C CA . GLY C 1 213 ? -4.069 17.153 29.410 1.00 73.91 213 GLY D CA 1
ATOM 6512 C C . GLY C 1 213 ? -3.370 17.022 30.744 1.00 73.84 213 GLY D C 1
ATOM 6513 O O . GLY C 1 213 ? -3.965 16.569 31.726 1.00 87.25 213 GLY D O 1
ATOM 6514 N N . GLY C 1 214 ? -2.099 17.419 30.789 1.00 72.83 214 GLY D N 1
ATOM 6515 C CA . GLY C 1 214 ? -1.289 17.286 31.977 1.00 78.37 214 GLY D CA 1
ATOM 6516 C C . GLY C 1 214 ? -1.270 18.559 32.803 1.00 67.43 214 GLY D C 1
ATOM 6517 O O . GLY C 1 214 ? -1.998 19.520 32.548 1.00 74.85 214 GLY D O 1
ATOM 6518 N N . SER C 1 215 ? -0.406 18.556 33.810 1.00 72.66 215 SER D N 1
ATOM 6519 C CA . SER C 1 215 ? -0.264 19.683 34.717 1.00 78.09 215 SER D CA 1
ATOM 6520 C C . SER C 1 215 ? 0.988 20.480 34.378 1.00 70.83 215 SER D C 1
ATOM 6521 O O . SER C 1 215 ? 2.005 19.925 33.957 1.00 74.24 215 SER D O 1
ATOM 6524 N N . GLU C 1 216 ? 0.902 21.798 34.574 1.00 79.17 216 GLU D N 1
ATOM 6525 C CA . GLU C 1 216 ? 2.048 22.663 34.326 1.00 66.87 216 GLU D CA 1
ATOM 6526 C C . GLU C 1 216 ? 3.196 22.380 35.284 1.00 69.98 216 GLU D C 1
ATOM 6527 O O . GLU C 1 216 ? 4.346 22.705 34.971 1.00 72.06 216 GLU D O 1
ATOM 6533 N N . ASN C 1 217 ? 2.909 21.781 36.437 1.00 67.42 217 ASN D N 1
ATOM 6534 C CA . ASN C 1 217 ? 3.913 21.471 37.443 1.00 75.22 217 ASN D CA 1
ATOM 6535 C C . ASN C 1 217 ? 4.480 20.064 37.297 1.00 75.67 217 ASN D C 1
ATOM 6536 O O . ASN C 1 217 ? 5.263 19.633 38.150 1.00 65.77 217 ASN D O 1
ATOM 6541 N N . ALA C 1 218 ? 4.097 19.341 36.246 1.00 77.94 218 ALA D N 1
ATOM 6542 C CA . ALA C 1 218 ? 4.642 18.019 35.989 1.00 66.23 218 ALA D CA 1
ATOM 6543 C C . ALA C 1 218 ? 6.112 18.120 35.581 1.00 68.12 218 ALA D C 1
ATOM 6544 O O . ALA C 1 218 ? 6.554 19.151 35.067 1.00 86.12 218 ALA D O 1
ATOM 6546 N N . PRO C 1 219 ? 6.892 17.063 35.800 1.00 62.96 219 PRO D N 1
ATOM 6547 C CA . PRO C 1 219 ? 8.325 17.129 35.501 1.00 63.04 219 PRO D CA 1
ATOM 6548 C C . PRO C 1 219 ? 8.615 17.018 34.010 1.00 62.89 219 PRO D C 1
ATOM 6549 O O . PRO C 1 219 ? 7.795 16.553 33.215 1.00 66.91 219 PRO D O 1
ATOM 6553 N N . GLY C 1 220 ? 9.819 17.456 33.651 1.00 54.38 220 GLY D N 1
ATOM 6554 C CA . GLY C 1 220 ? 10.308 17.352 32.285 1.00 67.33 220 GLY D CA 1
ATOM 6555 C C . GLY C 1 220 ? 9.382 17.982 31.267 1.00 70.08 220 GLY D C 1
ATOM 6556 O O . GLY C 1 220 ? 8.772 19.031 31.506 1.00 66.43 220 GLY D O 1
ATOM 6557 N N . TRP C 1 221 ? 9.268 17.328 30.109 1.00 56.53 221 TRP D N 1
ATOM 6558 C CA . TRP C 1 221 ? 8.476 17.846 28.999 1.00 57.67 221 TRP D CA 1
ATOM 6559 C C . TRP C 1 221 ? 6.977 17.726 29.219 1.00 67.79 221 TRP D C 1
ATOM 6560 O O . TRP C 1 221 ? 6.214 18.183 28.361 1.00 74.24 221 TRP D O 1
ATOM 6571 N N . VAL C 1 222 ? 6.528 17.135 30.324 1.00 61.59 222 VAL D N 1
ATOM 6572 C CA . VAL C 1 222 ? 5.094 17.051 30.583 1.00 70.96 222 VAL D CA 1
ATOM 6573 C C . VAL C 1 222 ? 4.558 18.399 31.047 1.00 71.45 222 VAL D C 1
ATOM 6574 O O . VAL C 1 222 ? 3.609 18.944 30.470 1.00 78.51 222 VAL D O 1
ATOM 6578 N N . GLY C 1 223 ? 5.152 18.951 32.106 1.00 57.70 223 GLY D N 1
ATOM 6579 C CA . GLY C 1 223 ? 4.805 20.302 32.513 1.00 68.25 223 GLY D CA 1
ATOM 6580 C C . GLY C 1 223 ? 5.131 21.335 31.450 1.00 71.85 223 GLY D C 1
ATOM 6581 O O . GLY C 1 223 ? 4.338 22.243 31.187 1.00 75.15 223 GLY D O 1
ATOM 6582 N N . ARG C 1 224 ? 6.305 21.209 30.825 1.00 75.09 224 ARG D N 1
ATOM 6583 C CA . ARG C 1 224 ? 6.748 22.207 29.854 1.00 65.52 224 ARG D CA 1
ATOM 6584 C C . ARG C 1 224 ? 5.801 22.288 28.662 1.00 67.31 224 ARG D C 1
ATOM 6585 O O . ARG C 1 224 ? 5.469 23.385 28.198 1.00 70.28 224 ARG D O 1
ATOM 6593 N N . LYS C 1 225 ? 5.356 21.138 28.148 1.00 60.87 225 LYS D N 1
ATOM 6594 C CA . LYS C 1 225 ? 4.399 21.158 27.046 1.00 72.70 225 LYS D CA 1
ATOM 6595 C C . LYS C 1 225 ? 3.062 21.745 27.478 1.00 74.45 225 LYS D C 1
ATOM 6596 O O . LYS C 1 225 ? 2.330 22.292 26.646 1.00 74.35 225 LYS D O 1
ATOM 6602 N N . ASN C 1 226 ? 2.726 21.641 28.762 1.00 79.06 226 ASN D N 1
ATOM 6603 C CA . ASN C 1 226 ? 1.483 22.199 29.271 1.00 85.41 226 ASN D CA 1
ATOM 6604 C C . ASN C 1 226 ? 1.643 23.615 29.805 1.00 81.95 226 ASN D C 1
ATOM 6605 O O . ASN C 1 226 ? 0.640 24.241 30.167 1.00 84.57 226 ASN D O 1
ATOM 6610 N N . ARG C 1 227 ? 2.868 24.134 29.862 1.00 69.43 227 ARG D N 1
ATOM 6611 C CA . ARG C 1 227 ? 3.109 25.553 30.076 1.00 62.46 227 ARG D CA 1
ATOM 6612 C C . ARG C 1 227 ? 3.129 26.338 28.772 1.00 64.77 227 ARG D C 1
ATOM 6613 O O . ARG C 1 227 ? 3.547 27.500 28.766 1.00 73.77 227 ARG D O 1
ATOM 6621 N N . GLY C 1 228 ? 2.702 25.726 27.669 1.00 68.03 228 GLY D N 1
ATOM 6622 C CA . GLY C 1 228 ? 2.707 26.372 26.379 1.00 73.18 228 GLY D CA 1
ATOM 6623 C C . GLY C 1 228 ? 4.023 26.323 25.639 1.00 69.03 228 GLY D C 1
ATOM 6624 O O . GLY C 1 228 ? 4.045 26.593 24.433 1.00 66.92 228 GLY D O 1
ATOM 6625 N N . ILE C 1 229 ? 5.120 25.988 26.311 1.00 67.21 229 ILE D N 1
ATOM 6626 C CA . ILE C 1 229 ? 6.425 25.940 25.668 1.00 58.32 229 ILE D CA 1
ATOM 6627 C C . ILE C 1 229 ? 6.542 24.678 24.822 1.00 74.85 229 ILE D C 1
ATOM 6628 O O . ILE C 1 229 ? 6.186 23.576 25.257 1.00 74.65 229 ILE D O 1
ATOM 6633 N N . ASN C 1 230 ? 7.060 24.840 23.605 1.00 77.97 230 ASN D N 1
ATOM 6634 C CA . ASN C 1 230 ? 7.451 23.714 22.759 1.00 102.37 230 ASN D CA 1
ATOM 6635 C C . ASN C 1 230 ? 8.955 23.744 22.530 1.00 88.89 230 ASN D C 1
ATOM 6636 O O . ASN C 1 230 ? 9.692 24.276 23.357 1.00 82.12 230 ASN D O 1
ATOM 6641 N N . GLY C 1 231 ? 9.424 23.202 21.415 1.00 67.88 231 GLY D N 1
ATOM 6642 C CA . GLY C 1 231 ? 10.840 22.965 21.252 1.00 69.35 231 GLY D CA 1
ATOM 6643 C C . GLY C 1 231 ? 11.617 24.243 21.013 1.00 68.45 231 GLY D C 1
ATOM 6644 O O . GLY C 1 231 ? 11.095 25.245 20.520 1.00 80.90 231 GLY D O 1
ATOM 6645 N N . VAL C 1 232 ? 12.899 24.187 21.366 1.00 63.49 232 VAL D N 1
ATOM 6646 C CA . VAL C 1 232 ? 13.815 25.317 21.265 1.00 62.32 232 VAL D CA 1
ATOM 6647 C C . VAL C 1 232 ? 14.462 25.319 19.889 1.00 58.40 232 VAL D C 1
ATOM 6648 O O . VAL C 1 232 ? 14.973 24.292 19.432 1.00 64.43 232 VAL D O 1
ATOM 6652 N N . THR C 1 233 ? 14.468 26.484 19.240 1.00 70.79 233 THR D N 1
ATOM 6653 C CA . THR C 1 233 ? 15.085 26.649 17.925 1.00 57.36 233 THR D CA 1
ATOM 6654 C C . THR C 1 233 ? 16.583 26.872 18.102 1.00 66.86 233 THR D C 1
ATOM 6655 O O . THR C 1 233 ? 17.059 28.002 18.233 1.00 72.17 233 THR D O 1
ATOM 6659 N N . ILE C 1 234 ? 17.336 25.776 18.113 1.00 61.65 234 ILE D N 1
ATOM 6660 C CA . ILE C 1 234 ? 18.787 25.823 18.185 1.00 42.73 234 ILE D CA 1
ATOM 6661 C C . ILE C 1 234 ? 19.364 25.434 16.827 1.00 56.98 234 ILE D C 1
ATOM 6662 O O . ILE C 1 234 ? 18.658 24.967 15.933 1.00 68.03 234 ILE D O 1
ATOM 6667 N N . ASP C 1 235 ? 20.671 25.637 16.682 1.00 63.65 235 ASP D N 1
ATOM 6668 C CA . ASP C 1 235 ? 21.417 25.144 15.527 1.00 63.24 235 ASP D CA 1
ATOM 6669 C C . ASP C 1 235 ? 21.980 23.787 15.933 1.00 63.92 235 ASP D C 1
ATOM 6670 O O . ASP C 1 235 ? 22.984 23.705 16.645 1.00 55.67 235 ASP D O 1
ATOM 6675 N N . GLU C 1 236 ? 21.326 22.716 15.474 1.00 48.03 236 GLU D N 1
ATOM 6676 C CA . GLU C 1 236 ? 21.596 21.386 16.015 1.00 62.19 236 GLU D CA 1
ATOM 6677 C C . GLU C 1 236 ? 23.022 20.924 15.732 1.00 62.10 236 GLU D C 1
ATOM 6678 O O . GLU C 1 236 ? 23.648 20.282 16.585 1.00 66.17 236 GLU D O 1
ATOM 6684 N N . GLN C 1 237 ? 23.555 21.231 14.546 1.00 57.94 237 GLN D N 1
ATOM 6685 C CA . GLN C 1 237 ? 24.903 20.771 14.216 1.00 50.15 237 GLN D CA 1
ATOM 6686 C C . GLN C 1 237 ? 25.945 21.319 15.182 1.00 54.83 237 GLN D C 1
ATOM 6687 O O . GLN C 1 237 ? 26.988 20.688 15.388 1.00 65.43 237 GLN D O 1
ATOM 6693 N N . VAL C 1 238 ? 25.690 22.484 15.781 1.00 52.42 238 VAL D N 1
ATOM 6694 C CA . VAL C 1 238 ? 26.601 22.999 16.798 1.00 54.81 238 VAL D CA 1
ATOM 6695 C C . VAL C 1 238 ? 26.594 22.089 18.019 1.00 51.58 238 VAL D C 1
ATOM 6696 O O . VAL C 1 238 ? 27.641 21.827 18.625 1.00 59.29 238 VAL D O 1
ATOM 6700 N N . THR C 1 239 ? 25.416 21.587 18.396 1.00 60.23 239 THR D N 1
ATOM 6701 C CA . THR C 1 239 ? 25.295 20.712 19.556 1.00 50.60 239 THR D CA 1
ATOM 6702 C C . THR C 1 239 ? 25.709 19.280 19.237 1.00 54.41 239 THR D C 1
ATOM 6703 O O . THR C 1 239 ? 26.232 18.581 20.113 1.00 56.75 239 THR D O 1
ATOM 6707 N N . ILE C 1 240 ? 25.509 18.839 17.994 1.00 60.47 240 ILE D N 1
ATOM 6708 C CA . ILE C 1 240 ? 25.802 17.457 17.629 1.00 55.36 240 ILE D CA 1
ATOM 6709 C C . ILE C 1 240 ? 27.304 17.234 17.500 1.00 56.87 240 ILE D C 1
ATOM 6710 O O . ILE C 1 240 ? 27.830 16.209 17.950 1.00 56.85 240 ILE D O 1
ATOM 6715 N N . ASP C 1 241 ? 28.011 18.182 16.890 1.00 50.32 241 ASP D N 1
ATOM 6716 C CA . ASP C 1 241 ? 29.447 18.052 16.675 1.00 50.59 241 ASP D CA 1
ATOM 6717 C C . ASP C 1 241 ? 30.178 17.894 18.002 1.00 47.08 241 ASP D C 1
ATOM 6718 O O . ASP C 1 241 ? 30.066 18.745 18.890 1.00 67.12 241 ASP D O 1
ATOM 6723 N N . VAL C 1 242 ? 30.923 16.793 18.135 1.00 56.82 242 VAL D N 1
ATOM 6724 C CA . VAL C 1 242 ? 31.676 16.545 19.357 1.00 58.12 242 VAL D CA 1
ATOM 6725 C C . VAL C 1 242 ? 32.784 17.572 19.550 1.00 56.33 242 VAL D C 1
ATOM 6726 O O . VAL C 1 242 ? 33.171 17.860 20.689 1.00 69.19 242 VAL D O 1
ATOM 6730 N N . LYS C 1 243 ? 33.265 18.181 18.470 1.00 62.19 243 LYS D N 1
ATOM 6731 C CA . LYS C 1 243 ? 34.345 19.155 18.528 1.00 63.17 243 LYS D CA 1
ATOM 6732 C C . LYS C 1 243 ? 33.882 20.432 17.847 1.00 67.48 243 LYS D C 1
ATOM 6733 O O . LYS C 1 243 ? 33.317 20.383 16.749 1.00 82.22 243 LYS D O 1
ATOM 6739 N N . ARG C 1 244 ? 34.114 21.566 18.500 1.00 67.08 244 ARG D N 1
ATOM 6740 C CA . ARG C 1 244 ? 33.609 22.840 18.015 1.00 60.05 244 ARG D CA 1
ATOM 6741 C C . ARG C 1 244 ? 34.517 23.957 18.504 1.00 58.10 244 ARG D C 1
ATOM 6742 O O . ARG C 1 244 ? 35.258 23.801 19.478 1.00 73.85 244 ARG D O 1
ATOM 6750 N N . LEU C 1 245 ? 34.456 25.088 17.808 1.00 64.52 245 LEU D N 1
ATOM 6751 C CA . LEU C 1 245 ? 35.189 26.281 18.207 1.00 62.96 245 LEU D CA 1
ATOM 6752 C C . LEU C 1 245 ? 34.275 27.174 19.036 1.00 57.36 245 LEU D C 1
ATOM 6753 O O . LEU C 1 245 ? 33.226 27.616 18.554 1.00 64.63 245 LEU D O 1
ATOM 6758 N N . ILE C 1 246 ? 34.671 27.435 20.277 1.00 50.12 246 ILE D N 1
ATOM 6759 C CA . ILE C 1 246 ? 33.940 28.346 21.150 1.00 61.85 246 ILE D CA 1
ATOM 6760 C C . ILE C 1 246 ? 34.485 29.748 20.927 1.00 66.22 246 ILE D C 1
ATOM 6761 O O . ILE C 1 246 ? 35.679 29.996 21.122 1.00 57.26 246 ILE D O 1
ATOM 6766 N N . ARG C 1 247 ? 33.612 30.664 20.517 1.00 55.58 247 ARG D N 1
ATOM 6767 C CA . ARG C 1 247 ? 33.984 32.069 20.474 1.00 52.30 247 ARG D CA 1
ATOM 6768 C C . ARG C 1 247 ? 34.299 32.550 21.884 1.00 59.82 247 ARG D C 1
ATOM 6769 O O . ARG C 1 247 ? 33.479 32.410 22.796 1.00 71.62 247 ARG D O 1
ATOM 6777 N N . ILE C 1 248 ? 35.492 33.103 22.065 1.00 68.77 248 ILE D N 1
ATOM 6778 C CA . ILE C 1 248 ? 35.976 33.378 23.422 1.00 60.85 248 ILE D CA 1
ATOM 6779 C C . ILE C 1 248 ? 35.135 34.490 24.040 1.00 72.40 248 ILE D C 1
ATOM 6780 O O . ILE C 1 248 ? 34.909 35.528 23.392 1.00 81.05 248 ILE D O 1
ATOM 6785 N N . PRO C 1 249 ? 34.641 34.316 25.263 1.00 75.82 249 PRO D N 1
ATOM 6786 C CA . PRO C 1 249 ? 33.911 35.403 25.925 1.00 74.92 249 PRO D CA 1
ATOM 6787 C C . PRO C 1 249 ? 34.807 36.612 26.153 1.00 74.41 249 PRO D C 1
ATOM 6788 O O . PRO C 1 249 ? 35.967 36.482 26.551 1.00 69.51 249 PRO D O 1
ATOM 6792 N N . ASN C 1 250 ? 34.253 37.791 25.867 1.00 64.50 250 ASN D N 1
ATOM 6793 C CA . ASN C 1 250 ? 34.857 39.126 25.937 1.00 80.83 250 ASN D CA 1
ATOM 6794 C C . ASN C 1 250 ? 35.701 39.435 24.704 1.00 86.05 250 ASN D C 1
ATOM 6795 O O . ASN C 1 250 ? 36.305 40.514 24.648 1.00 93.79 250 ASN D O 1
ATOM 6800 N N . SER C 1 251 ? 35.773 38.539 23.726 1.00 72.95 251 SER D N 1
ATOM 6801 C CA . SER C 1 251 ? 36.372 38.879 22.448 1.00 63.73 251 SER D CA 1
ATOM 6802 C C . SER C 1 251 ? 35.386 39.694 21.612 1.00 72.42 251 SER D C 1
ATOM 6803 O O . SER C 1 251 ? 34.200 39.804 21.933 1.00 83.93 251 SER D O 1
ATOM 6806 N N . LEU C 1 252 ? 35.887 40.276 20.527 1.00 58.92 252 LEU D N 1
ATOM 6807 C CA . LEU C 1 252 ? 35.070 41.091 19.638 1.00 76.28 252 LEU D CA 1
ATOM 6808 C C . LEU C 1 252 ? 34.608 40.268 18.444 1.00 61.46 252 LEU D C 1
ATOM 6809 O O . LEU C 1 252 ? 35.400 39.539 17.839 1.00 77.27 252 LEU D O 1
ATOM 6814 N N . HIS C 1 253 ? 33.327 40.392 18.112 1.00 59.34 253 HIS D N 1
ATOM 6815 C CA . HIS C 1 253 ? 32.761 39.737 16.940 1.00 57.80 253 HIS D CA 1
ATOM 6816 C C . HIS C 1 253 ? 33.059 40.581 15.707 1.00 62.90 253 HIS D C 1
ATOM 6817 O O . HIS C 1 253 ? 32.617 41.731 15.612 1.00 67.23 253 HIS D O 1
ATOM 6824 N N . GLY C 1 254 ? 33.798 40.009 14.758 1.00 71.34 254 GLY D N 1
ATOM 6825 C CA . GLY C 1 254 ? 34.263 40.744 13.596 1.00 62.30 254 GLY D CA 1
ATOM 6826 C C . GLY C 1 254 ? 33.196 41.199 12.625 1.00 63.07 254 GLY D C 1
ATOM 6827 O O . GLY C 1 254 ? 33.534 41.839 11.625 1.00 82.68 254 GLY D O 1
ATOM 6828 N N . LYS C 1 255 ? 31.926 40.892 12.877 1.00 51.14 255 LYS D N 1
ATOM 6829 C CA . LYS C 1 255 ? 30.832 41.358 12.035 1.00 66.44 255 LYS D CA 1
ATOM 6830 C C . LYS C 1 255 ? 30.043 42.496 12.666 1.00 70.12 255 LYS D C 1
ATOM 6831 O O . LYS C 1 255 ? 29.059 42.951 12.073 1.00 73.14 255 LYS D O 1
ATOM 6837 N N . SER C 1 256 ? 30.449 42.971 13.842 1.00 62.30 256 SER D N 1
ATOM 6838 C CA . SER C 1 256 ? 29.655 43.956 14.566 1.00 74.33 256 SER D CA 1
ATOM 6839 C C . SER C 1 256 ? 30.520 44.826 15.467 1.00 66.70 256 SER D C 1
ATOM 6840 O O . SER C 1 256 ? 30.179 45.982 15.736 1.00 68.06 256 SER D O 1
ATOM 6843 N N . GLY C 1 257 ? 31.639 44.284 15.939 1.00 60.56 257 GLY D N 1
ATOM 6844 C CA . GLY C 1 257 ? 32.441 44.979 16.920 1.00 57.55 257 GLY D CA 1
ATOM 6845 C C . GLY C 1 257 ? 31.931 44.877 18.338 1.00 77.35 257 GLY D C 1
ATOM 6846 O O . GLY C 1 257 ? 32.431 45.593 19.213 1.00 81.18 257 GLY D O 1
ATOM 6847 N N . LEU C 1 258 ? 30.956 44.011 18.595 1.00 70.44 258 LEU D N 1
ATOM 6848 C CA . LEU C 1 258 ? 30.370 43.867 19.918 1.00 64.16 258 LEU D CA 1
ATOM 6849 C C . LEU C 1 258 ? 31.154 42.853 20.744 1.00 63.70 258 LEU D C 1
ATOM 6850 O O . LEU C 1 258 ? 31.950 42.068 20.224 1.00 78.32 258 LEU D O 1
ATOM 6855 N N . ILE C 1 259 ? 30.919 42.885 22.050 1.00 68.37 259 ILE D N 1
ATOM 6856 C CA . ILE C 1 259 ? 31.616 42.016 22.990 1.00 70.50 259 ILE D CA 1
ATOM 6857 C C . ILE C 1 259 ? 30.823 40.728 23.155 1.00 67.01 259 ILE D C 1
ATOM 6858 O O . ILE C 1 259 ? 29.603 40.760 23.359 1.00 72.67 259 ILE D O 1
ATOM 6863 N N . VAL C 1 260 ? 31.510 39.590 23.059 1.00 76.94 260 VAL D N 1
ATOM 6864 C CA . VAL C 1 260 ? 30.922 38.321 23.470 1.00 67.97 260 VAL D CA 1
ATOM 6865 C C . VAL C 1 260 ? 30.805 38.378 24.984 1.00 63.30 260 VAL D C 1
ATOM 6866 O O . VAL C 1 260 ? 31.779 38.135 25.705 1.00 67.70 260 VAL D O 1
ATOM 6870 N N . LYS C 1 261 ? 29.611 38.691 25.471 1.00 70.33 261 LYS D N 1
ATOM 6871 C CA . LYS C 1 261 ? 29.416 39.157 26.835 1.00 60.91 261 LYS D CA 1
ATOM 6872 C C . LYS C 1 261 ? 28.612 38.134 27.620 1.00 71.35 261 LYS D C 1
ATOM 6873 O O . LYS C 1 261 ? 27.572 37.660 27.148 1.00 63.25 261 LYS D O 1
ATOM 6879 N N . ARG C 1 262 ? 29.098 37.796 28.811 1.00 63.65 262 ARG D N 1
ATOM 6880 C CA . ARG C 1 262 ? 28.350 36.930 29.707 1.00 58.80 262 ARG D CA 1
ATOM 6881 C C . ARG C 1 262 ? 27.026 37.584 30.078 1.00 61.69 262 ARG D C 1
ATOM 6882 O O . ARG C 1 262 ? 26.984 38.760 30.451 1.00 77.58 262 ARG D O 1
ATOM 6890 N N . VAL C 1 263 ? 25.944 36.823 29.963 1.00 71.60 263 VAL D N 1
ATOM 6891 C CA . VAL C 1 263 ? 24.618 37.303 30.342 1.00 60.67 263 VAL D CA 1
ATOM 6892 C C . VAL C 1 263 ? 24.237 36.661 31.670 1.00 76.93 263 VAL D C 1
ATOM 6893 O O . VAL C 1 263 ? 23.668 35.560 31.687 1.00 81.72 263 VAL D O 1
ATOM 6897 N N . PRO C 1 264 ? 24.534 37.303 32.805 1.00 89.93 264 PRO D N 1
ATOM 6898 C CA . PRO C 1 264 ? 24.293 36.650 34.099 1.00 81.30 264 PRO D CA 1
ATOM 6899 C C . PRO C 1 264 ? 22.833 36.622 34.511 1.00 70.31 264 PRO D C 1
ATOM 6900 O O . PRO C 1 264 ? 22.473 35.824 35.386 1.00 66.22 264 PRO D O 1
ATOM 6904 N N . ASN C 1 265 ? 21.984 37.453 33.908 1.00 67.90 265 ASN D N 1
ATOM 6905 C CA . ASN C 1 265 ? 20.562 37.497 34.232 1.00 62.46 265 ASN D CA 1
ATOM 6906 C C . ASN C 1 265 ? 19.789 37.700 32.941 1.00 78.07 265 ASN D C 1
ATOM 6907 O O . ASN C 1 265 ? 19.911 38.748 32.300 1.00 77.30 265 ASN D O 1
ATOM 6912 N N . LEU C 1 266 ? 18.991 36.703 32.568 1.00 62.10 266 LEU D N 1
ATOM 6913 C CA . LEU C 1 266 ? 18.365 36.646 31.254 1.00 69.59 266 LEU D CA 1
ATOM 6914 C C . LEU C 1 266 ? 17.164 37.576 31.115 1.00 88.58 266 LEU D C 1
ATOM 6915 O O . LEU C 1 266 ? 16.477 37.524 30.088 1.00 81.29 266 LEU D O 1
ATOM 6920 N N . ASP C 1 267 ? 16.891 38.418 32.113 1.00 95.19 267 ASP D N 1
ATOM 6921 C CA . ASP C 1 267 ? 15.864 39.443 31.997 1.00 98.62 267 ASP D CA 1
ATOM 6922 C C . ASP C 1 267 ? 16.423 40.853 31.882 1.00 97.28 267 ASP D C 1
ATOM 6923 O O . ASP C 1 267 ? 15.725 41.735 31.373 1.00 91.98 267 ASP D O 1
ATOM 6928 N N . ASP C 1 268 ? 17.652 41.082 32.337 1.00 99.47 268 ASP D N 1
ATOM 6929 C CA . ASP C 1 268 ? 18.278 42.397 32.316 1.00 99.94 268 ASP D CA 1
ATOM 6930 C C . ASP C 1 268 ? 19.008 42.702 31.012 1.00 113.83 268 ASP D C 1
ATOM 6931 O O . ASP C 1 268 ? 19.631 43.763 30.905 1.00 131.84 268 ASP D O 1
ATOM 6936 N N . PHE C 1 269 ? 18.951 41.816 30.020 1.00 97.24 269 PHE D N 1
ATOM 6937 C CA . PHE C 1 269 ? 19.755 41.991 28.815 1.00 85.01 269 PHE D CA 1
ATOM 6938 C C . PHE C 1 269 ? 19.076 42.970 27.864 1.00 83.57 269 PHE D C 1
ATOM 6939 O O . PHE C 1 269 ? 17.965 42.716 27.387 1.00 79.26 269 PHE D O 1
ATOM 6947 N N . GLU C 1 270 ? 19.753 44.082 27.586 1.00 93.61 270 GLU D N 1
ATOM 6948 C CA . GLU C 1 270 ? 19.307 45.079 26.625 1.00 87.89 270 GLU D CA 1
ATOM 6949 C C . GLU C 1 270 ? 20.286 45.132 25.459 1.00 82.24 270 GLU D C 1
ATOM 6950 O O . GLU C 1 270 ? 21.505 45.116 25.658 1.00 81.01 270 GLU D O 1
ATOM 6956 N N . PHE C 1 271 ? 19.747 45.189 24.244 1.00 65.27 271 PHE D N 1
ATOM 6957 C CA . PHE C 1 271 ? 20.547 45.212 23.019 1.00 66.36 271 PHE D CA 1
ATOM 6958 C C . PHE C 1 271 ? 20.725 46.666 22.594 1.00 77.87 271 PHE D C 1
ATOM 6959 O O . PHE C 1 271 ? 19.879 47.241 21.907 1.00 77.63 271 PHE D O 1
ATOM 6967 N N . ASN C 1 272 ? 21.839 47.265 23.006 1.00 80.23 272 ASN D N 1
ATOM 6968 C CA . ASN C 1 272 ? 22.128 48.653 22.667 1.00 83.73 272 ASN D CA 1
ATOM 6969 C C . ASN C 1 272 ? 23.640 48.838 22.566 1.00 87.56 272 ASN D C 1
ATOM 6970 O O . ASN C 1 272 ? 24.405 47.868 22.570 1.00 87.95 272 ASN D O 1
ATOM 6975 N N . GLU C 1 273 ? 24.065 50.103 22.475 1.00 85.79 273 GLU D N 1
ATOM 6976 C CA . GLU C 1 273 ? 25.471 50.431 22.259 1.00 89.31 273 GLU D CA 1
ATOM 6977 C C . GLU C 1 273 ? 26.374 49.963 23.392 1.00 91.13 273 GLU D C 1
ATOM 6978 O O . GLU C 1 273 ? 27.585 49.833 23.182 1.00 87.80 273 GLU D O 1
ATOM 6984 N N . THR C 1 274 ? 25.828 49.726 24.590 1.00 83.66 274 THR D N 1
ATOM 6985 C CA . THR C 1 274 ? 26.663 49.280 25.702 1.00 89.52 274 THR D CA 1
ATOM 6986 C C . THR C 1 274 ? 27.348 47.950 25.413 1.00 95.75 274 THR D C 1
ATOM 6987 O O . THR C 1 274 ? 28.324 47.608 26.089 1.00 83.88 274 THR D O 1
ATOM 6991 N N . LEU C 1 275 ? 26.858 47.193 24.427 1.00 97.13 275 LEU D N 1
ATOM 6992 C CA . LEU C 1 275 ? 27.523 45.958 24.033 1.00 85.12 275 LEU D CA 1
ATOM 6993 C C . LEU C 1 275 ? 28.825 46.222 23.290 1.00 85.18 275 LEU D C 1
ATOM 6994 O O . LEU C 1 275 ? 29.695 45.346 23.261 1.00 87.64 275 LEU D O 1
ATOM 6999 N N . SER C 1 276 ? 28.978 47.404 22.696 1.00 94.52 276 SER D N 1
ATOM 7000 C CA . SER C 1 276 ? 30.224 47.778 22.039 1.00 83.39 276 SER D CA 1
ATOM 7001 C C . SER C 1 276 ? 31.122 48.543 23.008 1.00 74.36 276 SER D C 1
ATOM 7002 O O . SER C 1 276 ? 30.629 49.335 23.817 1.00 97.02 276 SER D O 1
ATOM 7005 N N . PRO C 1 277 ? 32.436 48.326 22.948 1.00 82.00 277 PRO D N 1
ATOM 7006 C CA . PRO C 1 277 ? 33.363 49.013 23.865 1.00 95.27 277 PRO D CA 1
ATOM 7007 C C . PRO C 1 277 ? 34.015 50.273 23.301 1.00 95.93 277 PRO D C 1
ATOM 7008 O O . PRO C 1 277 ? 34.942 50.787 23.937 1.00 92.43 277 PRO D O 1
ATOM 7012 N N . PHE C 1 278 ? 33.565 50.770 22.153 1.00 85.20 278 PHE D N 1
ATOM 7013 C CA . PHE C 1 278 ? 34.261 51.831 21.434 1.00 92.12 278 PHE D CA 1
ATOM 7014 C C . PHE C 1 278 ? 33.704 53.191 21.838 1.00 113.61 278 PHE D C 1
ATOM 7015 O O . PHE C 1 278 ? 32.496 53.432 21.725 1.00 100.75 278 PHE D O 1
ATOM 7023 N N . THR C 1 279 ? 34.582 54.072 22.309 1.00 115.34 279 THR D N 1
ATOM 7024 C CA . THR C 1 279 ? 34.219 55.425 22.701 1.00 109.31 279 THR D CA 1
ATOM 7025 C C . THR C 1 279 ? 34.505 56.405 21.567 1.00 98.30 279 THR D C 1
ATOM 7026 O O . THR C 1 279 ? 35.126 56.069 20.557 1.00 97.83 279 THR D O 1
ATOM 7030 N N . GLY C 1 280 ? 34.046 57.640 21.754 1.00 107.62 280 GLY D N 1
ATOM 7031 C CA . GLY C 1 280 ? 34.304 58.686 20.786 1.00 91.61 280 GLY D CA 1
ATOM 7032 C C . GLY C 1 280 ? 33.300 58.698 19.646 1.00 101.25 280 GLY D C 1
ATOM 7033 O O . GLY C 1 280 ? 32.219 58.101 19.707 1.00 87.59 280 GLY D O 1
ATOM 7034 N N . TYR C 1 281 ? 33.681 59.402 18.583 1.00 103.70 281 TYR D N 1
ATOM 7035 C CA . TYR C 1 281 ? 32.886 59.506 17.370 1.00 88.89 281 TYR D CA 1
ATOM 7036 C C . TYR C 1 281 ? 33.752 59.183 16.162 1.00 89.27 281 TYR D C 1
ATOM 7037 O O . TYR C 1 281 ? 34.980 59.302 16.198 1.00 91.71 281 TYR D O 1
ATOM 7046 N N . THR C 1 282 ? 33.091 58.764 15.086 1.00 94.17 282 THR D N 1
ATOM 7047 C CA . THR C 1 282 ? 33.740 58.473 13.817 1.00 92.97 282 THR D CA 1
ATOM 7048 C C . THR C 1 282 ? 32.957 59.135 12.694 1.00 98.96 282 THR D C 1
ATOM 7049 O O . THR C 1 282 ? 31.722 59.136 12.707 1.00 107.21 282 THR D O 1
ATOM 7053 N N . ILE C 1 283 ? 33.673 59.696 11.727 1.00 94.95 283 ILE D N 1
ATOM 7054 C CA . ILE C 1 283 ? 33.034 60.212 10.521 1.00 99.55 283 ILE D CA 1
ATOM 7055 C C . ILE C 1 283 ? 32.774 59.034 9.592 1.00 88.72 283 ILE D C 1
ATOM 7056 O O . ILE C 1 283 ? 33.706 58.339 9.174 1.00 90.67 283 ILE D O 1
ATOM 7061 N N . PHE C 1 284 ? 31.505 58.802 9.278 1.00 78.60 284 PHE D N 1
ATOM 7062 C CA . PHE C 1 284 ? 31.061 57.593 8.602 1.00 80.37 284 PHE D CA 1
ATOM 7063 C C . PHE C 1 284 ? 30.452 57.961 7.257 1.00 83.14 284 PHE D C 1
ATOM 7064 O O . PHE C 1 284 ? 29.681 58.920 7.157 1.00 92.03 284 PHE D O 1
ATOM 7072 N N . LEU C 1 285 ? 30.798 57.195 6.223 1.00 79.05 285 LEU D N 1
ATOM 7073 C CA . LEU C 1 285 ? 30.354 57.491 4.864 1.00 85.71 285 LEU D CA 1
ATOM 7074 C C . LEU C 1 285 ? 29.393 56.409 4.388 1.00 88.24 285 LEU D C 1
ATOM 7075 O O . LEU C 1 285 ? 29.827 55.298 4.047 1.00 92.51 285 LEU D O 1
ATOM 7080 N N . PRO C 1 286 ? 28.092 56.679 4.346 1.00 85.25 286 PRO D N 1
ATOM 7081 C CA . PRO C 1 286 ? 27.126 55.641 3.971 1.00 84.95 286 PRO D CA 1
ATOM 7082 C C . PRO C 1 286 ? 27.169 55.325 2.484 1.00 86.76 286 PRO D C 1
ATOM 7083 O O . PRO C 1 286 ? 27.589 56.133 1.653 1.00 105.52 286 PRO D O 1
ATOM 7087 N N . TYR C 1 287 ? 26.720 54.113 2.157 1.00 85.97 287 TYR D N 1
ATOM 7088 C CA . TYR C 1 287 ? 26.582 53.697 0.767 1.00 85.63 287 TYR D CA 1
ATOM 7089 C C . TYR C 1 287 ? 25.221 54.044 0.179 1.00 97.76 287 TYR D C 1
ATOM 7090 O O . TYR C 1 287 ? 25.132 54.339 -1.019 1.00 128.25 287 TYR D O 1
ATOM 7099 N N . ILE C 1 288 ? 24.155 53.999 0.984 1.00 100.20 288 ILE D N 1
ATOM 7100 C CA . ILE C 1 288 ? 22.797 54.250 0.518 1.00 108.36 288 ILE D CA 1
ATOM 7101 C C . ILE C 1 288 ? 22.113 55.215 1.478 1.00 103.91 288 ILE D C 1
ATOM 7102 O O . ILE C 1 288 ? 22.547 55.413 2.616 1.00 101.13 288 ILE D O 1
ATOM 7107 N N . THR C 1 289 ? 21.027 55.821 0.999 1.00 113.86 289 THR D N 1
ATOM 7108 C CA . THR C 1 289 ? 20.099 56.552 1.856 1.00 108.43 289 THR D CA 1
ATOM 7109 C C . THR C 1 289 ? 19.170 55.544 2.523 1.00 111.22 289 THR D C 1
ATOM 7110 O O . THR C 1 289 ? 18.308 54.955 1.862 1.00 105.28 289 THR D O 1
ATOM 7114 N N . ILE C 1 290 ? 19.344 55.332 3.829 1.00 100.47 290 ILE D N 1
ATOM 7115 C CA . ILE C 1 290 ? 18.575 54.334 4.564 1.00 87.03 290 ILE D CA 1
ATOM 7116 C C . ILE C 1 290 ? 18.217 54.875 5.941 1.00 100.70 290 ILE D C 1
ATOM 7117 O O . ILE C 1 290 ? 18.967 55.650 6.542 1.00 102.55 290 ILE D O 1
ATOM 7122 N N . GLU C 1 291 ? 17.055 54.452 6.438 1.00 109.99 291 GLU D N 1
ATOM 7123 C CA . GLU C 1 291 ? 16.651 54.650 7.827 1.00 111.11 291 GLU D CA 1
ATOM 7124 C C . GLU C 1 291 ? 16.443 53.274 8.448 1.00 104.39 291 GLU D C 1
ATOM 7125 O O . GLU C 1 291 ? 15.512 52.554 8.071 1.00 84.45 291 GLU D O 1
ATOM 7131 N N . THR C 1 292 ? 17.304 52.907 9.396 1.00 75.69 292 THR D N 1
ATOM 7132 C CA . THR C 1 292 ? 17.249 51.589 10.014 1.00 90.46 292 THR D CA 1
ATOM 7133 C C . THR C 1 292 ? 17.443 51.707 11.519 1.00 92.87 292 THR D C 1
ATOM 7134 O O . THR C 1 292 ? 17.821 52.757 12.045 1.00 90.06 292 THR D O 1
ATOM 7138 N N . GLU C 1 293 ? 17.180 50.598 12.206 1.00 83.76 293 GLU D N 1
ATOM 7139 C CA . GLU C 1 293 ? 17.459 50.471 13.629 1.00 82.83 293 GLU D CA 1
ATOM 7140 C C . GLU C 1 293 ? 18.852 49.884 13.812 1.00 71.78 293 GLU D C 1
ATOM 7141 O O . GLU C 1 293 ? 19.175 48.847 13.224 1.00 89.24 293 GLU D O 1
ATOM 7147 N N . VAL C 1 294 ? 19.673 50.548 14.620 1.00 73.44 294 VAL D N 1
ATOM 7148 C CA . VAL C 1 294 ? 21.061 50.154 14.835 1.00 70.69 294 VAL D CA 1
ATOM 7149 C C . VAL C 1 294 ? 21.317 50.165 16.335 1.00 71.20 294 VAL D C 1
ATOM 7150 O O . VAL C 1 294 ? 21.327 51.234 16.959 1.00 86.54 294 VAL D O 1
ATOM 7154 N N . LEU C 1 295 ? 21.527 48.980 16.911 1.00 78.65 295 LEU D N 1
ATOM 7155 C CA . LEU C 1 295 ? 21.741 48.821 18.350 1.00 83.19 295 LEU D CA 1
ATOM 7156 C C . LEU C 1 295 ? 20.606 49.455 19.149 1.00 84.72 295 LEU D C 1
ATOM 7157 O O . LEU C 1 295 ? 20.824 50.119 20.165 1.00 94.16 295 LEU D O 1
ATOM 7162 N N . GLY C 1 296 ? 19.378 49.258 18.676 1.00 84.55 296 GLY D N 1
ATOM 7163 C CA . GLY C 1 296 ? 18.206 49.743 19.369 1.00 94.34 296 GLY D CA 1
ATOM 7164 C C . GLY C 1 296 ? 17.943 51.225 19.225 1.00 77.43 296 GLY D C 1
ATOM 7165 O O . GLY C 1 296 ? 17.002 51.732 19.848 1.00 105.19 296 GLY D O 1
ATOM 7166 N N . SER C 1 297 ? 18.734 51.934 18.422 1.00 97.21 297 SER D N 1
ATOM 7167 C CA . SER C 1 297 ? 18.556 53.363 18.197 1.00 79.99 297 SER D CA 1
ATOM 7168 C C . SER C 1 297 ? 18.488 53.606 16.698 1.00 73.45 297 SER D C 1
ATOM 7169 O O . SER C 1 297 ? 19.421 53.254 15.967 1.00 95.78 297 SER D O 1
ATOM 7172 N N . ILE C 1 298 ? 17.387 54.202 16.244 1.00 76.95 298 ILE D N 1
ATOM 7173 C CA . ILE C 1 298 ? 17.219 54.493 14.827 1.00 75.91 298 ILE D CA 1
ATOM 7174 C C . ILE C 1 298 ? 18.202 55.571 14.381 1.00 95.84 298 ILE D C 1
ATOM 7175 O O . ILE C 1 298 ? 18.398 56.587 15.061 1.00 92.91 298 ILE D O 1
ATOM 7180 N N . ILE C 1 299 ? 18.821 55.344 13.221 1.00 95.50 299 ILE D N 1
ATOM 7181 C CA . ILE C 1 299 ? 19.824 56.223 12.625 1.00 82.74 299 ILE D CA 1
ATOM 7182 C C . ILE C 1 299 ? 19.494 56.366 11.149 1.00 87.70 299 ILE D C 1
ATOM 7183 O O . ILE C 1 299 ? 19.126 55.388 10.489 1.00 88.50 299 ILE D O 1
ATOM 7188 N N . LYS C 1 300 ? 19.602 57.589 10.637 1.00 96.17 300 LYS D N 1
ATOM 7189 C CA . LYS C 1 300 ? 19.305 57.887 9.242 1.00 104.27 300 LYS D CA 1
ATOM 7190 C C . LYS C 1 300 ? 20.593 58.295 8.541 1.00 97.59 300 LYS D C 1
ATOM 7191 O O . LYS C 1 300 ? 21.254 59.253 8.956 1.00 101.90 300 LYS D O 1
ATOM 7197 N N . LEU C 1 301 ? 20.948 57.558 7.494 1.00 99.27 301 LEU D N 1
ATOM 7198 C CA . LEU C 1 301 ? 22.153 57.790 6.717 1.00 103.76 301 LEU D CA 1
ATOM 7199 C C . LEU C 1 301 ? 21.788 58.195 5.296 1.00 105.44 301 LEU D C 1
ATOM 7200 O O . LEU C 1 301 ? 20.770 57.757 4.752 1.00 98.34 301 LEU D O 1
ATOM 7205 N N . ASN C 1 302 ? 22.625 59.044 4.705 1.00 102.30 302 ASN D N 1
ATOM 7206 C CA . ASN C 1 302 ? 22.441 59.528 3.343 1.00 100.19 302 ASN D CA 1
ATOM 7207 C C . ASN C 1 302 ? 23.633 59.121 2.489 1.00 96.63 302 ASN D C 1
ATOM 7208 O O . ASN C 1 302 ? 24.784 59.265 2.915 1.00 103.71 302 ASN D O 1
ATOM 7213 N N . ARG C 1 303 ? 23.347 58.605 1.293 1.00 80.73 303 ARG D N 1
ATOM 7214 C CA . ARG C 1 303 ? 24.381 58.108 0.391 1.00 98.03 303 ARG D CA 1
ATOM 7215 C C . ARG C 1 303 ? 25.443 59.163 0.112 1.00 97.93 303 ARG D C 1
ATOM 7216 O O . ARG C 1 303 ? 25.128 60.306 -0.232 1.00 114.49 303 ARG D O 1
ATOM 7224 N N . GLY C 1 304 ? 26.705 58.767 0.259 1.00 91.68 304 GLY D N 1
ATOM 7225 C CA . GLY C 1 304 ? 27.828 59.619 -0.083 1.00 110.59 304 GLY D CA 1
ATOM 7226 C C . GLY C 1 304 ? 27.937 60.886 0.739 1.00 104.74 304 GLY D C 1
ATOM 7227 O O . GLY C 1 304 ? 28.748 61.763 0.429 1.00 110.95 304 GLY D O 1
ATOM 7228 N N . ILE C 1 305 ? 27.132 60.995 1.791 1.00 94.44 305 ILE D N 1
ATOM 7229 C CA . ILE C 1 305 ? 27.129 62.179 2.645 1.00 98.30 305 ILE D CA 1
ATOM 7230 C C . ILE C 1 305 ? 27.774 61.826 3.979 1.00 93.23 305 ILE D C 1
ATOM 7231 O O . ILE C 1 305 ? 27.145 61.154 4.810 1.00 99.92 305 ILE D O 1
ATOM 7236 N N . PRO C 1 306 ? 29.025 62.228 4.213 1.00 90.77 306 PRO D N 1
ATOM 7237 C CA . PRO C 1 306 ? 29.670 61.931 5.498 1.00 97.91 306 PRO D CA 1
ATOM 7238 C C . PRO C 1 306 ? 28.850 62.450 6.669 1.00 103.44 306 PRO D C 1
ATOM 7239 O O . PRO C 1 306 ? 28.150 63.461 6.571 1.00 103.68 306 PRO D O 1
ATOM 7243 N N . ILE C 1 307 ? 28.954 61.742 7.790 1.00 110.11 307 ILE D N 1
ATOM 7244 C CA . ILE C 1 307 ? 28.072 61.938 8.936 1.00 102.25 307 ILE D CA 1
ATOM 7245 C C . ILE C 1 307 ? 28.844 61.577 10.197 1.00 96.81 307 ILE D C 1
ATOM 7246 O O . ILE C 1 307 ? 29.533 60.553 10.238 1.00 97.28 307 ILE D O 1
ATOM 7251 N N . LYS C 1 308 ? 28.739 62.418 11.223 1.00 97.39 308 LYS D N 1
ATOM 7252 C CA . LYS C 1 308 ? 29.428 62.180 12.484 1.00 96.53 308 LYS D CA 1
ATOM 7253 C C . LYS C 1 308 ? 28.494 61.437 13.433 1.00 110.43 308 LYS D C 1
ATOM 7254 O O . LYS C 1 308 ? 27.455 61.970 13.839 1.00 103.79 308 LYS D O 1
ATOM 7260 N N . ILE C 1 309 ? 28.864 60.204 13.778 1.00 106.56 309 ILE D N 1
ATOM 7261 C CA . ILE C 1 309 ? 28.100 59.360 14.688 1.00 91.39 309 ILE D CA 1
ATOM 7262 C C . ILE C 1 309 ? 29.070 58.716 15.670 1.00 91.84 309 ILE D C 1
ATOM 7263 O O . ILE C 1 309 ? 30.290 58.810 15.526 1.00 85.60 309 ILE D O 1
ATOM 7268 N N . LYS C 1 310 ? 28.508 58.063 16.685 1.00 87.89 310 LYS D N 1
ATOM 7269 C CA . LYS C 1 310 ? 29.323 57.411 17.699 1.00 86.64 310 LYS D CA 1
ATOM 7270 C C . LYS C 1 310 ? 30.177 56.315 17.073 1.00 95.50 310 LYS D C 1
ATOM 7271 O O . LYS C 1 310 ? 29.824 55.732 16.044 1.00 89.64 310 LYS D O 1
ATOM 7277 N N . SER C 1 311 ? 31.322 56.042 17.705 1.00 90.41 311 SER D N 1
ATOM 7278 C CA . SER C 1 311 ? 32.207 54.988 17.216 1.00 78.33 311 SER D CA 1
ATOM 7279 C C . SER C 1 311 ? 31.502 53.638 17.225 1.00 85.21 311 SER D C 1
ATOM 7280 O O . SER C 1 311 ? 31.569 52.882 16.249 1.00 84.34 311 SER D O 1
ATOM 7283 N N . SER C 1 312 ? 30.831 53.315 18.334 1.00 83.74 312 SER D N 1
ATOM 7284 C CA . SER C 1 312 ? 30.091 52.060 18.436 1.00 80.03 312 SER D CA 1
ATOM 7285 C C . SER C 1 312 ? 29.155 51.874 17.249 1.00 86.07 312 SER D C 1
ATOM 7286 O O . SER C 1 312 ? 29.145 50.818 16.608 1.00 98.32 312 SER D O 1
ATOM 7289 N N . ILE C 1 313 ? 28.360 52.901 16.939 1.00 84.13 313 ILE D N 1
ATOM 7290 C CA . ILE C 1 313 ? 27.429 52.804 15.820 1.00 87.43 313 ILE D CA 1
ATOM 7291 C C . ILE C 1 313 ? 28.177 52.815 14.492 1.00 90.39 313 ILE D C 1
ATOM 7292 O O . ILE C 1 313 ? 27.760 52.157 13.531 1.00 85.26 313 ILE D O 1
ATOM 7297 N N . GLY C 1 314 ? 29.294 53.540 14.414 1.00 89.96 314 GLY D N 1
ATOM 7298 C CA . GLY C 1 314 ? 30.031 53.606 13.162 1.00 79.73 314 GLY D CA 1
ATOM 7299 C C . GLY C 1 314 ? 30.762 52.315 12.844 1.00 88.64 314 GLY D C 1
ATOM 7300 O O . GLY C 1 314 ? 30.668 51.793 11.729 1.00 82.07 314 GLY D O 1
ATOM 7301 N N . ILE C 1 315 ? 31.508 51.786 13.819 1.00 88.52 315 ILE D N 1
ATOM 7302 C CA . ILE C 1 315 ? 32.193 50.509 13.628 1.00 80.65 315 ILE D CA 1
ATOM 7303 C C . ILE C 1 315 ? 31.188 49.408 13.320 1.00 78.42 315 ILE D C 1
ATOM 7304 O O . ILE C 1 315 ? 31.430 48.547 12.465 1.00 84.52 315 ILE D O 1
ATOM 7309 N N . TYR C 1 316 ? 30.050 49.410 14.019 1.00 72.61 316 TYR D N 1
ATOM 7310 C CA . TYR C 1 316 ? 29.000 48.433 13.749 1.00 78.56 316 TYR D CA 1
ATOM 7311 C C . TYR C 1 316 ? 28.514 48.544 12.308 1.00 79.76 316 TYR D C 1
ATOM 7312 O O . TYR C 1 316 ? 28.526 47.564 11.556 1.00 78.94 316 TYR D O 1
ATOM 7321 N N . LEU C 1 317 ? 28.084 49.744 11.906 1.00 88.26 317 LEU D N 1
ATOM 7322 C CA . LEU C 1 317 ? 27.599 49.945 10.543 1.00 87.45 317 LEU D CA 1
ATOM 7323 C C . LEU C 1 317 ? 28.671 49.631 9.508 1.00 91.39 317 LEU D C 1
ATOM 7324 O O . LEU C 1 317 ? 28.349 49.213 8.390 1.00 78.57 317 LEU D O 1
ATOM 7329 N N . HIS C 1 318 ? 29.943 49.838 9.853 1.00 83.16 318 HIS D N 1
ATOM 7330 C CA . HIS C 1 318 ? 31.030 49.482 8.947 1.00 76.48 318 HIS D CA 1
ATOM 7331 C C . HIS C 1 318 ? 31.046 47.982 8.681 1.00 81.98 318 HIS D C 1
ATOM 7332 O O . HIS C 1 318 ? 30.935 47.536 7.533 1.00 83.66 318 HIS D O 1
ATOM 7339 N N . LEU C 1 319 ? 31.173 47.184 9.744 1.00 80.90 319 LEU D N 1
ATOM 7340 C CA . LEU C 1 319 ? 31.245 45.733 9.622 1.00 64.62 319 LEU D CA 1
ATOM 7341 C C . LEU C 1 319 ? 29.949 45.111 9.118 1.00 73.17 319 LEU D C 1
ATOM 7342 O O . LEU C 1 319 ? 29.933 43.911 8.824 1.00 98.80 319 LEU D O 1
ATOM 7347 N N . ARG C 1 320 ? 28.870 45.885 9.015 1.00 70.88 320 ARG D N 1
ATOM 7348 C CA . ARG C 1 320 ? 27.609 45.410 8.462 1.00 72.31 320 ARG D CA 1
ATOM 7349 C C . ARG C 1 320 ? 27.407 45.834 7.013 1.00 80.19 320 ARG D C 1
ATOM 7350 O O . ARG C 1 320 ? 26.296 45.698 6.489 1.00 85.33 320 ARG D O 1
ATOM 7358 N N . ASN C 1 321 ? 28.448 46.373 6.372 1.00 84.38 321 ASN D N 1
ATOM 7359 C CA . ASN C 1 321 ? 28.491 46.678 4.942 1.00 83.03 321 ASN D CA 1
ATOM 7360 C C . ASN C 1 321 ? 27.669 47.904 4.559 1.00 93.94 321 ASN D C 1
ATOM 7361 O O . ASN C 1 321 ? 27.384 48.107 3.375 1.00 114.08 321 ASN D O 1
ATOM 7366 N N . LEU C 1 322 ? 27.287 48.746 5.518 1.00 94.15 322 LEU D N 1
ATOM 7367 C CA . LEU C 1 322 ? 26.536 49.947 5.171 1.00 94.15 322 LEU D CA 1
ATOM 7368 C C . LEU C 1 322 ? 27.419 51.106 4.736 1.00 91.73 322 LEU D C 1
ATOM 7369 O O . LEU C 1 322 ? 26.906 52.067 4.153 1.00 100.15 322 LEU D O 1
ATOM 7374 N N . GLY C 1 323 ? 28.720 51.042 4.992 1.00 86.56 323 GLY D N 1
ATOM 7375 C CA . GLY C 1 323 ? 29.595 52.144 4.644 1.00 85.96 323 GLY D CA 1
ATOM 7376 C C . GLY C 1 323 ? 30.972 51.939 5.241 1.00 93.64 323 GLY D C 1
ATOM 7377 O O . GLY C 1 323 ? 31.329 50.830 5.643 1.00 99.85 323 GLY D O 1
ATOM 7378 N N . GLU C 1 324 ? 31.733 53.028 5.296 1.00 80.18 324 GLU D N 1
ATOM 7379 C CA . GLU C 1 324 ? 33.121 52.984 5.731 1.00 94.22 324 GLU D CA 1
ATOM 7380 C C . GLU C 1 324 ? 33.364 54.048 6.787 1.00 86.26 324 GLU D C 1
ATOM 7381 O O . GLU C 1 324 ? 32.945 55.198 6.622 1.00 95.23 324 GLU D O 1
ATOM 7387 N N . VAL C 1 325 ? 34.031 53.661 7.870 1.00 80.43 325 VAL D N 1
ATOM 7388 C CA . VAL C 1 325 ? 34.531 54.625 8.843 1.00 94.36 325 VAL D CA 1
ATOM 7389 C C . VAL C 1 325 ? 35.762 55.290 8.244 1.00 96.40 325 VAL D C 1
ATOM 7390 O O . VAL C 1 325 ? 36.742 54.617 7.907 1.00 106.94 325 VAL D O 1
ATOM 7394 N N . LYS C 1 326 ? 35.714 56.614 8.107 1.00 103.89 326 LYS D N 1
ATOM 7395 C CA . LYS C 1 326 ? 36.762 57.343 7.407 1.00 86.37 326 LYS D CA 1
ATOM 7396 C C . LYS C 1 326 ? 37.763 58.013 8.335 1.00 81.08 326 LYS D C 1
ATOM 7397 O O . LYS C 1 326 ? 38.901 58.253 7.917 1.00 89.46 326 LYS D O 1
ATOM 7403 N N . ALA C 1 327 ? 37.379 58.305 9.574 1.00 91.62 327 ALA D N 1
ATOM 7404 C CA . ALA C 1 327 ? 38.272 58.958 10.522 1.00 89.92 327 ALA D CA 1
ATOM 7405 C C . ALA C 1 327 ? 37.661 58.869 11.911 1.00 100.43 327 ALA D C 1
ATOM 7406 O O . ALA C 1 327 ? 36.455 58.659 12.068 1.00 97.05 327 ALA D O 1
ATOM 7408 N N . TYR C 1 328 ? 38.513 59.039 12.917 1.00 97.64 328 TYR D N 1
ATOM 7409 C CA . TYR C 1 328 ? 38.130 58.944 14.318 1.00 89.99 328 TYR D CA 1
ATOM 7410 C C . TYR C 1 328 ? 38.220 60.315 14.976 1.00 100.30 328 TYR D C 1
ATOM 7411 O O . TYR C 1 328 ? 39.175 61.063 14.747 1.00 115.54 328 TYR D O 1
ATOM 7420 N N . VAL C 1 329 ? 37.220 60.640 15.791 1.00 106.90 329 VAL D N 1
ATOM 7421 C CA . VAL C 1 329 ? 37.219 61.884 16.555 1.00 92.86 329 VAL D CA 1
ATOM 7422 C C . VAL C 1 329 ? 37.103 61.581 18.043 1.00 97.17 329 VAL D C 1
ATOM 7423 O O . VAL C 1 329 ? 37.892 62.074 18.849 1.00 109.63 329 VAL D O 1
ATOM 7427 N N . LEU D 2 3 ? 18.551 -14.832 44.660 1.00 82.12 3 LEU E N 1
ATOM 7428 C CA . LEU D 2 3 ? 18.895 -14.854 43.242 1.00 109.75 3 LEU E CA 1
ATOM 7429 C C . LEU D 2 3 ? 19.398 -16.235 42.830 1.00 111.80 3 LEU E C 1
ATOM 7430 O O . LEU D 2 3 ? 20.432 -16.699 43.312 1.00 116.01 3 LEU E O 1
ATOM 7435 N N . ASP D 2 4 ? 18.661 -16.883 41.931 1.00 111.43 4 ASP E N 1
ATOM 7436 C CA . ASP D 2 4 ? 18.864 -18.296 41.622 1.00 122.69 4 ASP E CA 1
ATOM 7437 C C . ASP D 2 4 ? 19.895 -18.424 40.506 1.00 112.86 4 ASP E C 1
ATOM 7438 O O . ASP D 2 4 ? 19.639 -18.029 39.364 1.00 108.94 4 ASP E O 1
ATOM 7443 N N . VAL D 2 5 ? 21.064 -18.977 40.842 1.00 120.35 5 VAL E N 1
ATOM 7444 C CA . VAL D 2 5 ? 22.085 -19.250 39.833 1.00 116.92 5 VAL E CA 1
ATOM 7445 C C . VAL D 2 5 ? 21.582 -20.257 38.808 1.00 99.97 5 VAL E C 1
ATOM 7446 O O . VAL D 2 5 ? 21.965 -20.204 37.632 1.00 89.60 5 VAL E O 1
ATOM 7450 N N . LYS D 2 6 ? 20.720 -21.188 39.228 1.00 114.43 6 LYS E N 1
ATOM 7451 C CA . LYS D 2 6 ? 20.165 -22.160 38.290 1.00 115.38 6 LYS E CA 1
ATOM 7452 C C . LYS D 2 6 ? 19.324 -21.493 37.208 1.00 118.83 6 LYS E C 1
ATOM 7453 O O . LYS D 2 6 ? 19.187 -22.040 36.107 1.00 106.27 6 LYS E O 1
ATOM 7459 N N . LYS D 2 7 ? 18.754 -20.322 37.493 1.00 116.15 7 LYS E N 1
ATOM 7460 C CA . LYS D 2 7 ? 17.960 -19.618 36.493 1.00 112.17 7 LYS E CA 1
ATOM 7461 C C . LYS D 2 7 ? 18.805 -18.689 35.629 1.00 102.12 7 LYS E C 1
ATOM 7462 O O . LYS D 2 7 ? 18.535 -18.544 34.431 1.00 91.71 7 LYS E O 1
ATOM 7468 N N . TYR D 2 8 ? 19.823 -18.054 36.211 1.00 106.18 8 TYR E N 1
ATOM 7469 C CA . TYR D 2 8 ? 20.677 -17.096 35.511 1.00 94.78 8 TYR E CA 1
ATOM 7470 C C . TYR D 2 8 ? 22.112 -17.597 35.609 1.00 103.51 8 TYR E C 1
ATOM 7471 O O . TYR D 2 8 ? 22.838 -17.253 36.556 1.00 99.70 8 TYR E O 1
ATOM 7480 N N . PRO D 2 9 ? 22.563 -18.415 34.654 1.00 106.42 9 PRO E N 1
ATOM 7481 C CA . PRO D 2 9 ? 23.908 -19.004 34.769 1.00 111.59 9 PRO E CA 1
ATOM 7482 C C . PRO D 2 9 ? 25.038 -17.992 34.680 1.00 114.74 9 PRO E C 1
ATOM 7483 O O . PRO D 2 9 ? 26.074 -18.189 35.327 1.00 124.23 9 PRO E O 1
ATOM 7487 N N . PHE D 2 10 ? 24.878 -16.920 33.903 1.00 102.79 10 PHE E N 1
ATOM 7488 C CA . PHE D 2 10 ? 25.975 -15.988 33.657 1.00 105.58 10 PHE E CA 1
ATOM 7489 C C . PHE D 2 10 ? 26.412 -15.217 34.899 1.00 103.10 10 PHE E C 1
ATOM 7490 O O . PHE D 2 10 ? 27.359 -14.428 34.805 1.00 103.24 10 PHE E O 1
ATOM 7498 N N . ILE D 2 11 ? 25.760 -15.416 36.046 1.00 102.31 11 ILE E N 1
ATOM 7499 C CA . ILE D 2 11 ? 26.186 -14.748 37.273 1.00 106.98 11 ILE E CA 1
ATOM 7500 C C . ILE D 2 11 ? 27.553 -15.257 37.713 1.00 120.60 11 ILE E C 1
ATOM 7501 O O . ILE D 2 11 ? 28.502 -14.482 37.882 1.00 137.54 11 ILE E O 1
ATOM 7506 N N . LYS D 2 12 ? 27.671 -16.568 37.904 1.00 127.03 12 LYS E N 1
ATOM 7507 C CA . LYS D 2 12 ? 28.913 -17.161 38.378 1.00 139.82 12 LYS E CA 1
ATOM 7508 C C . LYS D 2 12 ? 29.910 -17.294 37.233 1.00 134.35 12 LYS E C 1
ATOM 7509 O O . LYS D 2 12 ? 29.543 -17.641 36.107 1.00 122.11 12 LYS E O 1
ATOM 7515 N N . SER D 2 13 ? 31.178 -17.019 37.531 1.00 143.29 13 SER E N 1
ATOM 7516 C CA . SER D 2 13 ? 32.233 -17.165 36.540 1.00 148.51 13 SER E CA 1
ATOM 7517 C C . SER D 2 13 ? 32.532 -18.638 36.272 1.00 139.40 13 SER E C 1
ATOM 7518 O O . SER D 2 13 ? 32.176 -19.529 37.048 1.00 139.72 13 SER E O 1
ATOM 7521 N N . LEU D 2 14 ? 33.199 -18.885 35.141 1.00 137.57 14 LEU E N 1
ATOM 7522 C CA . LEU D 2 14 ? 33.552 -20.252 34.767 1.00 137.22 14 LEU E CA 1
ATOM 7523 C C . LEU D 2 14 ? 34.584 -20.847 35.718 1.00 141.55 14 LEU E C 1
ATOM 7524 O O . LEU D 2 14 ? 34.544 -22.047 36.011 1.00 136.85 14 LEU E O 1
ATOM 7529 N N . ASP D 2 15 ? 35.515 -20.027 36.213 1.00 148.67 15 ASP E N 1
ATOM 7530 C CA . ASP D 2 15 ? 36.521 -20.533 37.143 1.00 145.98 15 ASP E CA 1
ATOM 7531 C C . ASP D 2 15 ? 35.895 -20.931 38.475 1.00 149.54 15 ASP E C 1
ATOM 7532 O O . ASP D 2 15 ? 36.286 -21.941 39.071 1.00 154.52 15 ASP E O 1
ATOM 7537 N N . ASP D 2 16 ? 34.926 -20.150 38.959 1.00 146.46 16 ASP E N 1
ATOM 7538 C CA . ASP D 2 16 ? 34.272 -20.476 40.221 1.00 145.48 16 ASP E CA 1
ATOM 7539 C C . ASP D 2 16 ? 33.466 -21.765 40.134 1.00 145.61 16 ASP E C 1
ATOM 7540 O O . ASP D 2 16 ? 33.138 -22.348 41.173 1.00 142.86 16 ASP E O 1
ATOM 7545 N N . GLU D 2 17 ? 33.141 -22.218 38.924 1.00 143.74 17 GLU E N 1
ATOM 7546 C CA . GLU D 2 17 ? 32.450 -23.486 38.735 1.00 140.31 17 GLU E CA 1
ATOM 7547 C C . GLU D 2 17 ? 33.412 -24.659 38.613 1.00 155.69 17 GLU E C 1
ATOM 7548 O O . GLU D 2 17 ? 33.076 -25.774 39.029 1.00 163.09 17 GLU E O 1
ATOM 7554 N N . LEU D 2 18 ? 34.607 -24.431 38.065 1.00 153.53 18 LEU E N 1
ATOM 7555 C CA . LEU D 2 18 ? 35.600 -25.489 37.917 1.00 146.16 18 LEU E CA 1
ATOM 7556 C C . LEU D 2 18 ? 36.267 -25.871 39.232 1.00 154.96 18 LEU E C 1
ATOM 7557 O O . LEU D 2 18 ? 37.059 -26.819 39.245 1.00 166.02 18 LEU E O 1
ATOM 7562 N N . LYS D 2 19 ? 35.974 -25.169 40.327 1.00 156.28 19 LYS E N 1
ATOM 7563 C CA . LYS D 2 19 ? 36.536 -25.516 41.626 1.00 163.24 19 LYS E CA 1
ATOM 7564 C C . LYS D 2 19 ? 35.756 -26.610 42.343 1.00 168.54 19 LYS E C 1
ATOM 7565 O O . LYS D 2 19 ? 36.273 -27.183 43.308 1.00 167.65 19 LYS E O 1
ATOM 7571 N N . LYS D 2 20 ? 34.533 -26.914 41.902 1.00 172.23 20 LYS E N 1
ATOM 7572 C CA . LYS D 2 20 ? 33.804 -28.050 42.454 1.00 174.44 20 LYS E CA 1
ATOM 7573 C C . LYS D 2 20 ? 34.450 -29.380 42.096 1.00 176.09 20 LYS E C 1
ATOM 7574 O O . LYS D 2 20 ? 34.134 -30.398 42.721 1.00 180.54 20 LYS E O 1
ATOM 7580 N N . TYR D 2 21 ? 35.341 -29.395 41.112 1.00 176.19 21 TYR E N 1
ATOM 7581 C CA . TYR D 2 21 ? 35.930 -30.620 40.581 1.00 177.49 21 TYR E CA 1
ATOM 7582 C C . TYR D 2 21 ? 37.449 -30.528 40.706 1.00 178.28 21 TYR E C 1
ATOM 7583 O O . TYR D 2 21 ? 38.168 -30.483 39.704 1.00 176.97 21 TYR E O 1
ATOM 7592 N N . GLY D 2 22 ? 37.931 -30.500 41.946 1.00 180.10 22 GLY E N 1
ATOM 7593 C CA . GLY D 2 22 ? 39.352 -30.400 42.221 1.00 181.75 22 GLY E CA 1
ATOM 7594 C C . GLY D 2 22 ? 39.976 -29.087 41.791 1.00 182.94 22 GLY E C 1
ATOM 7595 O O . GLY D 2 22 ? 39.663 -28.034 42.354 1.00 176.68 22 GLY E O 1
ATOM 7596 N N . GLY D 2 23 ? 40.860 -29.135 40.800 1.00 184.49 23 GLY E N 1
ATOM 7597 C CA . GLY D 2 23 ? 41.502 -27.926 40.315 1.00 177.36 23 GLY E CA 1
ATOM 7598 C C . GLY D 2 23 ? 42.285 -28.200 39.051 1.00 171.79 23 GLY E C 1
ATOM 7599 O O . GLY D 2 23 ? 42.561 -29.351 38.699 1.00 166.21 23 GLY E O 1
ATOM 7600 N N . GLY D 2 24 ? 42.637 -27.113 38.365 1.00 171.27 24 GLY E N 1
ATOM 7601 C CA . GLY D 2 24 ? 43.388 -27.193 37.125 1.00 161.19 24 GLY E CA 1
ATOM 7602 C C . GLY D 2 24 ? 42.594 -27.681 35.929 1.00 165.43 24 GLY E C 1
ATOM 7603 O O . GLY D 2 24 ? 42.951 -27.395 34.782 1.00 163.24 24 GLY E O 1
ATOM 7604 N N . ILE D 2 25 ? 41.518 -28.419 36.183 1.00 168.31 25 ILE E N 1
ATOM 7605 C CA . ILE D 2 25 ? 40.679 -28.971 35.123 1.00 165.34 25 ILE E CA 1
ATOM 7606 C C . ILE D 2 25 ? 39.841 -27.842 34.529 1.00 162.93 25 ILE E C 1
ATOM 7607 O O . ILE D 2 25 ? 38.937 -27.317 35.186 1.00 159.47 25 ILE E O 1
ATOM 7612 N N . THR D 2 26 ? 40.145 -27.456 33.291 1.00 170.09 26 THR E N 1
ATOM 7613 C CA . THR D 2 26 ? 39.363 -26.448 32.596 1.00 172.88 26 THR E CA 1
ATOM 7614 C C . THR D 2 26 ? 38.180 -27.114 31.891 1.00 161.19 26 THR E C 1
ATOM 7615 O O . THR D 2 26 ? 38.028 -28.339 31.897 1.00 149.40 26 THR E O 1
ATOM 7619 N N . LEU D 2 27 ? 37.322 -26.293 31.278 1.00 161.32 27 LEU E N 1
ATOM 7620 C CA . LEU D 2 27 ? 36.125 -26.820 30.627 1.00 155.34 27 LEU E CA 1
ATOM 7621 C C . LEU D 2 27 ? 36.466 -27.767 29.483 1.00 149.19 27 LEU E C 1
ATOM 7622 O O . LEU D 2 27 ? 35.713 -28.711 29.218 1.00 135.51 27 LEU E O 1
ATOM 7627 N N . THR D 2 28 ? 37.586 -27.529 28.792 1.00 150.95 28 THR E N 1
ATOM 7628 C CA . THR D 2 28 ? 37.997 -28.419 27.709 1.00 144.73 28 THR E CA 1
ATOM 7629 C C . THR D 2 28 ? 38.138 -29.858 28.193 1.00 148.88 28 THR E C 1
ATOM 7630 O O . THR D 2 28 ? 37.840 -30.803 27.453 1.00 141.62 28 THR E O 1
ATOM 7634 N N . ASP D 2 29 ? 38.596 -30.045 29.433 1.00 147.41 29 ASP E N 1
ATOM 7635 C CA . ASP D 2 29 ? 38.716 -31.389 29.991 1.00 137.89 29 ASP E CA 1
ATOM 7636 C C . ASP D 2 29 ? 37.344 -32.000 30.254 1.00 143.51 29 ASP E C 1
ATOM 7637 O O . ASP D 2 29 ? 37.032 -33.092 29.764 1.00 144.71 29 ASP E O 1
ATOM 7642 N N . LEU D 2 30 ? 36.510 -31.308 31.037 1.00 147.96 30 LEU E N 1
ATOM 7643 C CA . LEU D 2 30 ? 35.211 -31.844 31.435 1.00 137.09 30 LEU E CA 1
ATOM 7644 C C . LEU D 2 30 ? 34.287 -32.107 30.252 1.00 140.40 30 LEU E C 1
ATOM 7645 O O . LEU D 2 30 ? 33.361 -32.916 30.374 1.00 134.72 30 LEU E O 1
ATOM 7650 N N . LEU D 2 31 ? 34.510 -31.447 29.116 1.00 145.22 31 LEU E N 1
ATOM 7651 C CA . LEU D 2 31 ? 33.629 -31.603 27.965 1.00 139.68 31 LEU E CA 1
ATOM 7652 C C . LEU D 2 31 ? 33.830 -32.918 27.225 1.00 144.54 31 LEU E C 1
ATOM 7653 O O . LEU D 2 31 ? 32.963 -33.304 26.433 1.00 147.11 31 LEU E O 1
ATOM 7658 N N . LEU D 2 32 ? 34.943 -33.613 27.459 1.00 156.08 32 LEU E N 1
ATOM 7659 C CA . LEU D 2 32 ? 35.165 -34.891 26.795 1.00 156.22 32 LEU E CA 1
ATOM 7660 C C . LEU D 2 32 ? 34.472 -36.036 27.525 1.00 153.63 32 LEU E C 1
ATOM 7661 O O . LEU D 2 32 ? 33.971 -36.967 26.884 1.00 139.32 32 LEU E O 1
ATOM 7666 N N . ASN D 2 33 ? 34.442 -35.993 28.859 1.00 154.05 33 ASN E N 1
ATOM 7667 C CA . ASN D 2 33 ? 33.716 -37.003 29.625 1.00 156.78 33 ASN E CA 1
ATOM 7668 C C . ASN D 2 33 ? 32.234 -37.023 29.262 1.00 153.82 33 ASN E C 1
ATOM 7669 O O . ASN D 2 33 ? 31.704 -38.046 28.812 1.00 153.74 33 ASN E O 1
ATOM 7674 N N . SER D 2 34 ? 31.549 -35.898 29.449 1.00 153.75 34 SER E N 1
ATOM 7675 C CA . SER D 2 34 ? 30.108 -35.838 29.241 1.00 146.39 34 SER E CA 1
ATOM 7676 C C . SER D 2 34 ? 29.772 -35.827 27.755 1.00 148.03 34 SER E C 1
ATOM 7677 O O . SER D 2 34 ? 30.353 -35.061 26.980 1.00 141.13 34 SER E O 1
ATOM 7680 N N . THR D 2 35 ? 28.828 -36.682 27.364 1.00 157.17 35 THR E N 1
ATOM 7681 C CA . THR D 2 35 ? 28.286 -36.664 26.013 1.00 152.87 35 THR E CA 1
ATOM 7682 C C . THR D 2 35 ? 27.014 -35.836 25.917 1.00 149.52 35 THR E C 1
ATOM 7683 O O . THR D 2 35 ? 26.692 -35.327 24.838 1.00 131.28 35 THR E O 1
ATOM 7687 N N . THR D 2 36 ? 26.290 -35.683 27.029 1.00 147.18 36 THR E N 1
ATOM 7688 C CA . THR D 2 36 ? 24.998 -35.006 26.992 1.00 141.20 36 THR E CA 1
ATOM 7689 C C . THR D 2 36 ? 25.161 -33.493 26.909 1.00 135.59 36 THR E C 1
ATOM 7690 O O . THR D 2 36 ? 24.353 -32.818 26.262 1.00 124.11 36 THR E O 1
ATOM 7694 N N . LEU D 2 37 ? 26.193 -32.947 27.558 1.00 134.06 37 LEU E N 1
ATOM 7695 C CA . LEU D 2 37 ? 26.382 -31.500 27.588 1.00 115.41 37 LEU E CA 1
ATOM 7696 C C . LEU D 2 37 ? 26.494 -30.938 26.176 1.00 115.47 37 LEU E C 1
ATOM 7697 O O . LEU D 2 37 ? 25.740 -30.037 25.788 1.00 123.01 37 LEU E O 1
ATOM 7702 N N . ILE D 2 38 ? 27.449 -31.452 25.397 1.00 114.69 38 ILE E N 1
ATOM 7703 C CA . ILE D 2 38 ? 27.638 -30.976 24.029 1.00 118.36 38 ILE E CA 1
ATOM 7704 C C . ILE D 2 38 ? 26.366 -31.180 23.216 1.00 112.93 38 ILE E C 1
ATOM 7705 O O . ILE D 2 38 ? 25.996 -30.338 22.389 1.00 112.45 38 ILE E O 1
ATOM 7710 N N . ASP D 2 39 ? 25.661 -32.290 23.455 1.00 123.81 39 ASP E N 1
ATOM 7711 C CA . ASP D 2 39 ? 24.425 -32.554 22.726 1.00 131.95 39 ASP E CA 1
ATOM 7712 C C . ASP D 2 39 ? 23.314 -31.599 23.151 1.00 126.18 39 ASP E C 1
ATOM 7713 O O . ASP D 2 39 ? 22.497 -31.183 22.322 1.00 116.42 39 ASP E O 1
ATOM 7718 N N . GLN D 2 40 ? 23.261 -31.248 24.439 1.00 118.68 40 GLN E N 1
ATOM 7719 C CA . GLN D 2 40 ? 22.261 -30.285 24.891 1.00 108.20 40 GLN E CA 1
ATOM 7720 C C . GLN D 2 40 ? 22.543 -28.901 24.320 1.00 118.09 40 GLN E C 1
ATOM 7721 O O . GLN D 2 40 ? 21.611 -28.166 23.971 1.00 110.42 40 GLN E O 1
ATOM 7727 N N . ALA D 2 41 ? 23.821 -28.526 24.229 1.00 118.50 41 ALA E N 1
ATOM 7728 C CA . ALA D 2 41 ? 24.176 -27.271 23.576 1.00 88.35 41 ALA E CA 1
ATOM 7729 C C . ALA D 2 41 ? 23.768 -27.295 22.108 1.00 100.77 41 ALA E C 1
ATOM 7730 O O . ALA D 2 41 ? 23.330 -26.278 21.559 1.00 105.64 41 ALA E O 1
ATOM 7732 N N . LYS D 2 42 ? 23.914 -28.453 21.457 1.00 110.55 42 LYS E N 1
ATOM 7733 C CA . LYS D 2 42 ? 23.440 -28.604 20.085 1.00 108.68 42 LYS E CA 1
ATOM 7734 C C . LYS D 2 42 ? 21.932 -28.411 19.996 1.00 115.03 42 LYS E C 1
ATOM 7735 O O . LYS D 2 42 ? 21.431 -27.897 18.991 1.00 103.14 42 LYS E O 1
ATOM 7741 N N . ASP D 2 43 ? 21.198 -28.821 21.033 1.00 110.32 43 ASP E N 1
ATOM 7742 C CA . ASP D 2 43 ? 19.743 -28.687 21.024 1.00 114.37 43 ASP E CA 1
ATOM 7743 C C . ASP D 2 43 ? 19.324 -27.223 20.969 1.00 117.06 43 ASP E C 1
ATOM 7744 O O . ASP D 2 43 ? 18.440 -26.845 20.191 1.00 120.80 43 ASP E O 1
ATOM 7749 N N . ARG D 2 44 ? 19.943 -26.384 21.802 1.00 110.55 44 ARG E N 1
ATOM 7750 C CA . ARG D 2 44 ? 19.627 -24.959 21.805 1.00 106.00 44 ARG E CA 1
ATOM 7751 C C . ARG D 2 44 ? 19.927 -24.322 20.452 1.00 100.58 44 ARG E C 1
ATOM 7752 O O . ARG D 2 44 ? 19.069 -23.653 19.865 1.00 96.61 44 ARG E O 1
ATOM 7760 N N . ILE D 2 45 ? 21.152 -24.512 19.950 1.00 95.27 45 ILE E N 1
ATOM 7761 C CA . ILE D 2 45 ? 21.549 -23.933 18.666 1.00 99.30 45 ILE E CA 1
ATOM 7762 C C . ILE D 2 45 ? 20.584 -24.340 17.560 1.00 101.73 45 ILE E C 1
ATOM 7763 O O . ILE D 2 45 ? 20.179 -23.513 16.733 1.00 102.29 45 ILE E O 1
ATOM 7768 N N . GLN D 2 46 ? 20.199 -25.619 17.522 1.00 121.18 46 GLN E N 1
ATOM 7769 C CA . GLN D 2 46 ? 19.234 -26.059 16.518 1.00 118.78 46 GLN E CA 1
ATOM 7770 C C . GLN D 2 46 ? 17.864 -25.431 16.741 1.00 112.28 46 GLN E C 1
ATOM 7771 O O . GLN D 2 46 ? 17.118 -25.217 15.779 1.00 112.00 46 GLN E O 1
ATOM 7777 N N . LYS D 2 47 ? 17.515 -25.132 17.993 1.00 108.66 47 LYS E N 1
ATOM 7778 C CA . LYS D 2 47 ? 16.242 -24.477 18.269 1.00 112.41 47 LYS E CA 1
ATOM 7779 C C . LYS D 2 47 ? 16.265 -23.000 17.898 1.00 111.17 47 LYS E C 1
ATOM 7780 O O . LYS D 2 47 ? 15.233 -22.458 17.484 1.00 110.17 47 LYS E O 1
ATOM 7786 N N . THR D 2 48 ? 17.417 -22.335 18.029 1.00 102.74 48 THR E N 1
ATOM 7787 C CA . THR D 2 48 ? 17.529 -20.956 17.570 1.00 92.24 48 THR E CA 1
ATOM 7788 C C . THR D 2 48 ? 17.624 -20.862 16.054 1.00 95.55 48 THR E C 1
ATOM 7789 O O . THR D 2 48 ? 17.259 -19.827 15.487 1.00 97.36 48 THR E O 1
ATOM 7793 N N . LYS D 2 49 ? 18.099 -21.917 15.387 1.00 115.13 49 LYS E N 1
ATOM 7794 C CA . LYS D 2 49 ? 18.108 -21.923 13.928 1.00 114.97 49 LYS E CA 1
ATOM 7795 C C . LYS D 2 49 ? 16.702 -22.077 13.363 1.00 120.96 49 LYS E C 1
ATOM 7796 O O . LYS D 2 49 ? 16.437 -21.644 12.236 1.00 111.47 49 LYS E O 1
ATOM 7802 N N . SER D 2 50 ? 15.795 -22.687 14.124 1.00 114.23 50 SER E N 1
ATOM 7803 C CA . SER D 2 50 ? 14.423 -22.901 13.691 1.00 116.75 50 SER E CA 1
ATOM 7804 C C . SER D 2 50 ? 13.438 -21.940 14.343 1.00 118.06 50 SER E C 1
ATOM 7805 O O . SER D 2 50 ? 12.247 -21.981 14.019 1.00 124.17 50 SER E O 1
ATOM 7808 N N . GLY D 2 51 ? 13.898 -21.084 15.254 1.00 111.30 51 GLY E N 1
ATOM 7809 C CA . GLY D 2 51 ? 13.037 -20.071 15.830 1.00 113.86 51 GLY E CA 1
ATOM 7810 C C . GLY D 2 51 ? 12.156 -20.525 16.969 1.00 103.55 51 GLY E C 1
ATOM 7811 O O . GLY D 2 51 ? 11.141 -19.877 17.242 1.00 104.05 51 GLY E O 1
ATOM 7812 N N . ASP D 2 52 ? 12.505 -21.612 17.646 1.00 111.91 52 ASP E N 1
ATOM 7813 C CA . ASP D 2 52 ? 11.710 -22.093 18.764 1.00 104.68 52 ASP E CA 1
ATOM 7814 C C . ASP D 2 52 ? 12.228 -21.520 20.078 1.00 92.49 52 ASP E C 1
ATOM 7815 O O . ASP D 2 52 ? 13.379 -21.091 20.188 1.00 97.71 52 ASP E O 1
ATOM 7820 N N . GLU D 2 53 ? 11.349 -21.510 21.078 1.00 89.24 53 GLU E N 1
ATOM 7821 C CA . GLU D 2 53 ? 11.728 -21.045 22.403 1.00 87.43 53 GLU E CA 1
ATOM 7822 C C . GLU D 2 53 ? 12.876 -21.882 22.959 1.00 89.02 53 GLU E C 1
ATOM 7823 O O . GLU D 2 53 ? 13.086 -23.037 22.581 1.00 101.94 53 GLU E O 1
ATOM 7829 N N . LEU D 2 54 ? 13.619 -21.279 23.878 1.00 77.97 54 LEU E N 1
ATOM 7830 C CA . LEU D 2 54 ? 14.715 -21.957 24.541 1.00 89.76 54 LEU E CA 1
ATOM 7831 C C . LEU D 2 54 ? 14.314 -22.305 25.963 1.00 88.21 54 LEU E C 1
ATOM 7832 O O . LEU D 2 54 ? 13.783 -21.444 26.677 1.00 110.77 54 LEU E O 1
ATOM 7837 N N . PRO D 2 55 ? 14.529 -23.544 26.402 1.00 97.97 55 PRO E N 1
ATOM 7838 C CA . PRO D 2 55 ? 14.179 -23.904 27.780 1.00 103.01 55 PRO E CA 1
ATOM 7839 C C . PRO D 2 55 ? 14.993 -23.097 28.779 1.00 91.87 55 PRO E C 1
ATOM 7840 O O . PRO D 2 55 ? 16.172 -22.812 28.561 1.00 89.71 55 PRO E O 1
ATOM 7844 N N . HIS D 2 56 ? 14.343 -22.713 29.874 1.00 90.72 56 HIS E N 1
ATOM 7845 C CA . HIS D 2 56 ? 15.057 -22.053 30.955 1.00 99.85 56 HIS E CA 1
ATOM 7846 C C . HIS D 2 56 ? 16.148 -22.974 31.486 1.00 99.26 56 HIS E C 1
ATOM 7847 O O . HIS D 2 56 ? 16.015 -24.201 31.482 1.00 108.72 56 HIS E O 1
ATOM 7854 N N . TYR D 2 57 ? 17.236 -22.374 31.950 1.00 108.74 57 TYR E N 1
ATOM 7855 C CA . TYR D 2 57 ? 18.373 -23.194 32.360 1.00 108.22 57 TYR E CA 1
ATOM 7856 C C . TYR D 2 57 ? 18.145 -23.933 33.652 1.00 101.11 57 TYR E C 1
ATOM 7857 O O . TYR D 2 57 ? 19.076 -24.583 34.132 1.00 118.71 57 TYR E O 1
ATOM 7866 N N . VAL D 2 58 ? 16.953 -23.881 34.249 1.00 103.96 58 VAL E N 1
ATOM 7867 C CA . VAL D 2 58 ? 16.670 -24.721 35.408 1.00 118.31 58 VAL E CA 1
ATOM 7868 C C . VAL D 2 58 ? 16.269 -26.129 35.000 1.00 121.50 58 VAL E C 1
ATOM 7869 O O . VAL D 2 58 ? 16.262 -27.035 35.845 1.00 127.32 58 VAL E O 1
ATOM 7873 N N . SER D 2 59 ? 15.936 -26.342 33.722 1.00 111.17 59 SER E N 1
ATOM 7874 C CA . SER D 2 59 ? 15.628 -27.664 33.189 1.00 104.41 59 SER E CA 1
ATOM 7875 C C . SER D 2 59 ? 16.876 -28.427 32.754 1.00 108.30 59 SER E C 1
ATOM 7876 O O . SER D 2 59 ? 16.830 -29.190 31.779 1.00 105.02 59 SER E O 1
ATOM 7879 N N . TYR D 2 60 ? 17.994 -28.236 33.452 1.00 99.45 60 TYR E N 1
ATOM 7880 C CA . TYR D 2 60 ? 19.237 -28.937 33.171 1.00 105.80 60 TYR E CA 1
ATOM 7881 C C . TYR D 2 60 ? 19.874 -29.350 34.488 1.00 116.68 60 TYR E C 1
ATOM 7882 O O . TYR D 2 60 ? 19.746 -28.659 35.503 1.00 116.17 60 TYR E O 1
ATOM 7891 N N . ASN D 2 61 ? 20.566 -30.489 34.459 1.00 113.91 61 ASN E N 1
ATOM 7892 C CA . ASN D 2 61 ? 21.183 -31.024 35.666 1.00 126.76 61 ASN E CA 1
ATOM 7893 C C . ASN D 2 61 ? 22.434 -30.250 36.063 1.00 130.14 61 ASN E C 1
ATOM 7894 O O . ASN D 2 61 ? 22.710 -30.100 37.259 1.00 122.80 61 ASN E O 1
ATOM 7899 N N . GLU D 2 62 ? 23.194 -29.754 35.085 1.00 136.16 62 GLU E N 1
ATOM 7900 C CA . GLU D 2 62 ? 24.351 -28.893 35.317 1.00 133.28 62 GLU E CA 1
ATOM 7901 C C . GLU D 2 62 ? 24.085 -27.595 34.564 1.00 123.03 62 GLU E C 1
ATOM 7902 O O . GLU D 2 62 ? 24.540 -27.420 33.424 1.00 124.20 62 GLU E O 1
ATOM 7908 N N . PRO D 2 63 ? 23.359 -26.656 35.176 1.00 123.39 63 PRO E N 1
ATOM 7909 C CA . PRO D 2 63 ? 22.899 -25.484 34.410 1.00 126.30 63 PRO E CA 1
ATOM 7910 C C . PRO D 2 63 ? 24.022 -24.566 33.968 1.00 115.63 63 PRO E C 1
ATOM 7911 O O . PRO D 2 63 ? 23.997 -24.071 32.834 1.00 103.35 63 PRO E O 1
ATOM 7915 N N . VAL D 2 64 ? 25.003 -24.313 34.836 1.00 105.56 64 VAL E N 1
ATOM 7916 C CA . VAL D 2 64 ? 26.106 -23.423 34.480 1.00 114.62 64 VAL E CA 1
ATOM 7917 C C . VAL D 2 64 ? 26.879 -23.981 33.290 1.00 113.84 64 VAL E C 1
ATOM 7918 O O . VAL D 2 64 ? 27.205 -23.257 32.342 1.00 103.06 64 VAL E O 1
ATOM 7922 N N . LEU D 2 65 ? 27.172 -25.284 33.319 1.00 109.93 65 LEU E N 1
ATOM 7923 C CA . LEU D 2 65 ? 28.013 -25.887 32.288 1.00 105.64 65 LEU E CA 1
ATOM 7924 C C . LEU D 2 65 ? 27.335 -25.886 30.922 1.00 102.31 65 LEU E C 1
ATOM 7925 O O . LEU D 2 65 ? 27.995 -25.660 29.903 1.00 101.56 65 LEU E O 1
ATOM 7930 N N . VAL D 2 66 ? 26.022 -26.134 30.876 1.00 104.55 66 VAL E N 1
ATOM 7931 C CA . VAL D 2 66 ? 25.323 -26.153 29.592 1.00 97.54 66 VAL E CA 1
ATOM 7932 C C . VAL D 2 66 ? 25.421 -24.800 28.899 1.00 101.78 66 VAL E C 1
ATOM 7933 O O . VAL D 2 66 ? 25.495 -24.728 27.666 1.00 99.31 66 VAL E O 1
ATOM 7937 N N . PHE D 2 67 ? 25.448 -23.713 29.672 1.00 121.07 67 PHE E N 1
ATOM 7938 C CA . PHE D 2 67 ? 25.501 -22.380 29.080 1.00 113.60 67 PHE E CA 1
ATOM 7939 C C . PHE D 2 67 ? 26.850 -22.122 28.417 1.00 99.04 67 PHE E C 1
ATOM 7940 O O . PHE D 2 67 ? 26.912 -21.717 27.251 1.00 97.60 67 PHE E O 1
ATOM 7948 N N . TYR D 2 68 ? 27.943 -22.347 29.150 1.00 101.86 68 TYR E N 1
ATOM 7949 C CA . TYR D 2 68 ? 29.269 -22.042 28.617 1.00 106.11 68 TYR E CA 1
ATOM 7950 C C . TYR D 2 68 ? 29.600 -22.915 27.413 1.00 109.67 68 TYR E C 1
ATOM 7951 O O . TYR D 2 68 ? 30.170 -22.432 26.427 1.00 100.40 68 TYR E O 1
ATOM 7960 N N . THR D 2 69 ? 29.258 -24.205 27.473 1.00 117.08 69 THR E N 1
ATOM 7961 C CA . THR D 2 69 ? 29.477 -25.071 26.320 1.00 120.85 69 THR E CA 1
ATOM 7962 C C . THR D 2 69 ? 28.552 -24.725 25.161 1.00 104.66 69 THR E C 1
ATOM 7963 O O . THR D 2 69 ? 28.819 -25.138 24.028 1.00 100.03 69 THR E O 1
ATOM 7967 N N . THR D 2 70 ? 27.475 -23.977 25.416 1.00 105.03 70 THR E N 1
ATOM 7968 C CA . THR D 2 70 ? 26.707 -23.394 24.323 1.00 113.12 70 THR E CA 1
ATOM 7969 C C . THR D 2 70 ? 27.412 -22.161 23.771 1.00 101.33 70 THR E C 1
ATOM 7970 O O . THR D 2 70 ? 27.377 -21.907 22.562 1.00 99.41 70 THR E O 1
ATOM 7974 N N . LEU D 2 71 ? 28.062 -21.391 24.647 1.00 90.40 71 LEU E N 1
ATOM 7975 C CA . LEU D 2 71 ? 28.912 -20.298 24.186 1.00 99.52 71 LEU E CA 1
ATOM 7976 C C . LEU D 2 71 ? 30.136 -20.836 23.459 1.00 106.11 71 LEU E C 1
ATOM 7977 O O . LEU D 2 71 ? 30.507 -20.327 22.395 1.00 103.74 71 LEU E O 1
ATOM 7982 N N . LEU D 2 72 ? 30.777 -21.864 24.023 1.00 115.96 72 LEU E N 1
ATOM 7983 C CA . LEU D 2 72 ? 31.974 -22.428 23.410 1.00 104.04 72 LEU E CA 1
ATOM 7984 C C . LEU D 2 72 ? 31.660 -23.096 22.078 1.00 89.62 72 LEU E C 1
ATOM 7985 O O . LEU D 2 72 ? 32.481 -23.048 21.156 1.00 86.79 72 LEU E O 1
ATOM 7990 N N . SER D 2 73 ? 30.487 -23.719 21.957 1.00 94.45 73 SER E N 1
ATOM 7991 C CA . SER D 2 73 ? 30.075 -24.265 20.668 1.00 101.96 73 SER E CA 1
ATOM 7992 C C . SER D 2 73 ? 29.852 -23.154 19.651 1.00 100.60 73 SER E C 1
ATOM 7993 O O . SER D 2 73 ? 30.268 -23.270 18.492 1.00 104.50 73 SER E O 1
ATOM 7996 N N . LEU D 2 74 ? 29.197 -22.068 20.067 1.00 110.49 74 LEU E N 1
ATOM 7997 C CA . LEU D 2 74 ? 28.961 -20.948 19.162 1.00 104.25 74 LEU E CA 1
ATOM 7998 C C . LEU D 2 74 ? 30.266 -20.274 18.755 1.00 104.25 74 LEU E C 1
ATOM 7999 O O . LEU D 2 74 ? 30.414 -19.842 17.606 1.00 104.53 74 LEU E O 1
ATOM 8004 N N . ALA D 2 75 ? 31.215 -20.162 19.687 1.00 101.23 75 ALA E N 1
ATOM 8005 C CA . ALA D 2 75 ? 32.514 -19.587 19.352 1.00 102.76 75 ALA E CA 1
ATOM 8006 C C . ALA D 2 75 ? 33.240 -20.430 18.311 1.00 117.07 75 ALA E C 1
ATOM 8007 O O . ALA D 2 75 ? 33.862 -19.891 17.388 1.00 126.70 75 ALA E O 1
ATOM 8009 N N . ILE D 2 76 ? 33.173 -21.757 18.443 1.00 108.48 76 ILE E N 1
ATOM 8010 C CA . ILE D 2 76 ? 33.893 -22.631 17.523 1.00 95.26 76 ILE E CA 1
ATOM 8011 C C . ILE D 2 76 ? 33.252 -22.600 16.141 1.00 92.62 76 ILE E C 1
ATOM 8012 O O . ILE D 2 76 ? 33.949 -22.587 15.119 1.00 107.20 76 ILE E O 1
ATOM 8017 N N . LEU D 2 77 ? 31.917 -22.587 16.083 1.00 100.60 77 LEU E N 1
ATOM 8018 C CA . LEU D 2 77 ? 31.242 -22.491 14.794 1.00 97.20 77 LEU E CA 1
ATOM 8019 C C . LEU D 2 77 ? 31.535 -21.160 14.114 1.00 107.06 77 LEU E C 1
ATOM 8020 O O . LEU D 2 77 ? 31.542 -21.082 12.880 1.00 107.20 77 LEU E O 1
ATOM 8025 N N . ASN D 2 78 ? 31.788 -20.113 14.903 1.00 114.01 78 ASN E N 1
ATOM 8026 C CA . ASN D 2 78 ? 32.222 -18.803 14.411 1.00 117.48 78 ASN E CA 1
ATOM 8027 C C . ASN D 2 78 ? 31.298 -18.252 13.324 1.00 120.23 78 ASN E C 1
ATOM 8028 O O . ASN D 2 78 ? 31.736 -17.854 12.242 1.00 111.86 78 ASN E O 1
ATOM 8033 N N . ASP D 2 79 ? 30.001 -18.232 13.620 1.00 126.27 79 ASP E N 1
ATOM 8034 C CA . ASP D 2 79 ? 28.999 -17.640 12.738 1.00 129.99 79 ASP E CA 1
ATOM 8035 C C . ASP D 2 79 ? 28.362 -16.475 13.486 1.00 126.23 79 ASP E C 1
ATOM 8036 O O . ASP D 2 79 ? 27.558 -16.685 14.400 1.00 128.45 79 ASP E O 1
ATOM 8041 N N . VAL D 2 80 ? 28.726 -15.250 13.099 1.00 127.34 80 VAL E N 1
ATOM 8042 C CA . VAL D 2 80 ? 28.245 -14.070 13.813 1.00 128.58 80 VAL E CA 1
ATOM 8043 C C . VAL D 2 80 ? 26.752 -13.864 13.581 1.00 114.96 80 VAL E C 1
ATOM 8044 O O . VAL D 2 80 ? 26.008 -13.537 14.514 1.00 112.74 80 VAL E O 1
ATOM 8048 N N . LYS D 2 81 ? 26.287 -14.044 12.340 1.00 114.25 81 LYS E N 1
ATOM 8049 C CA . LYS D 2 81 ? 24.866 -13.876 12.049 1.00 115.68 81 LYS E CA 1
ATOM 8050 C C . LYS D 2 81 ? 24.002 -14.856 12.833 1.00 124.64 81 LYS E C 1
ATOM 8051 O O . LYS D 2 81 ? 22.798 -14.622 12.990 1.00 123.42 81 LYS E O 1
ATOM 8057 N N . LEU D 2 82 ? 24.591 -15.944 13.327 1.00 124.47 82 LEU E N 1
ATOM 8058 C CA . LEU D 2 82 ? 23.900 -16.887 14.198 1.00 114.31 82 LEU E CA 1
ATOM 8059 C C . LEU D 2 82 ? 23.982 -16.468 15.659 1.00 115.09 82 LEU E C 1
ATOM 8060 O O . LEU D 2 82 ? 22.992 -16.584 16.391 1.00 117.76 82 LEU E O 1
ATOM 8065 N N . ILE D 2 83 ? 25.154 -15.996 16.095 1.00 99.68 83 ILE E N 1
ATOM 8066 C CA . ILE D 2 83 ? 25.301 -15.436 17.438 1.00 93.28 83 ILE E CA 1
ATOM 8067 C C . ILE D 2 83 ? 24.266 -14.343 17.684 1.00 102.36 83 ILE E C 1
ATOM 8068 O O . ILE D 2 83 ? 23.733 -14.209 18.792 1.00 105.34 83 ILE E O 1
ATOM 8073 N N . ARG D 2 84 ? 23.960 -13.547 16.655 1.00 101.17 84 ARG E N 1
ATOM 8074 C CA . ARG D 2 84 ? 22.897 -12.553 16.781 1.00 93.08 84 ARG E CA 1
ATOM 8075 C C . ARG D 2 84 ? 21.556 -13.209 17.089 1.00 98.70 84 ARG E C 1
ATOM 8076 O O . ARG D 2 84 ? 20.882 -12.841 18.057 1.00 91.03 84 ARG E O 1
ATOM 8084 N N . ARG D 2 85 ? 21.145 -14.173 16.261 1.00 112.65 85 ARG E N 1
ATOM 8085 C CA . ARG D 2 85 ? 19.882 -14.869 16.497 1.00 101.00 85 ARG E CA 1
ATOM 8086 C C . ARG D 2 85 ? 19.852 -15.518 17.875 1.00 99.03 85 ARG E C 1
ATOM 8087 O O . ARG D 2 85 ? 18.820 -15.494 18.557 1.00 90.02 85 ARG E O 1
ATOM 8095 N N . TYR D 2 86 ? 20.971 -16.111 18.300 1.00 104.53 86 TYR E N 1
ATOM 8096 C CA . TYR D 2 86 ? 21.001 -16.783 19.595 1.00 96.33 86 TYR E CA 1
ATOM 8097 C C . TYR D 2 86 ? 20.863 -15.786 20.739 1.00 93.73 86 TYR E C 1
ATOM 8098 O O . TYR D 2 86 ? 19.998 -15.942 21.609 1.00 95.15 86 TYR E O 1
ATOM 8107 N N . ALA D 2 87 ? 21.725 -14.762 20.766 1.00 96.64 87 ALA E N 1
ATOM 8108 C CA . ALA D 2 87 ? 21.683 -13.783 21.848 1.00 93.79 87 ALA E CA 1
ATOM 8109 C C . ALA D 2 87 ? 20.317 -13.117 21.932 1.00 96.33 87 ALA E C 1
ATOM 8110 O O . ALA D 2 87 ? 19.837 -12.800 23.027 1.00 82.16 87 ALA E O 1
ATOM 8112 N N . TYR D 2 88 ? 19.682 -12.887 20.783 1.00 90.55 88 TYR E N 1
ATOM 8113 C CA . TYR D 2 88 ? 18.281 -12.483 20.762 1.00 89.96 88 TYR E CA 1
ATOM 8114 C C . TYR D 2 88 ? 17.406 -13.520 21.457 1.00 98.31 88 TYR E C 1
ATOM 8115 O O . TYR D 2 88 ? 16.749 -13.228 22.463 1.00 96.72 88 TYR E O 1
ATOM 8124 N N . ALA D 2 89 ? 17.382 -14.744 20.920 1.00 94.42 89 ALA E N 1
ATOM 8125 C CA . ALA D 2 89 ? 16.547 -15.800 21.485 1.00 83.02 89 ALA E CA 1
ATOM 8126 C C . ALA D 2 89 ? 16.880 -16.059 22.950 1.00 84.25 89 ALA E C 1
ATOM 8127 O O . ALA D 2 89 ? 15.977 -16.257 23.772 1.00 87.80 89 ALA E O 1
ATOM 8129 N N . GLU D 2 90 ? 18.170 -16.071 23.298 1.00 80.34 90 GLU E N 1
ATOM 8130 C CA . GLU D 2 90 ? 18.544 -16.336 24.684 1.00 81.58 90 GLU E CA 1
ATOM 8131 C C . GLU D 2 90 ? 18.070 -15.226 25.614 1.00 87.60 90 GLU E C 1
ATOM 8132 O O . GLU D 2 90 ? 17.676 -15.501 26.752 1.00 89.87 90 GLU E O 1
ATOM 8138 N N . ALA D 2 91 ? 18.080 -13.976 25.146 1.00 97.88 91 ALA E N 1
ATOM 8139 C CA . ALA D 2 91 ? 17.584 -12.881 25.971 1.00 80.75 91 ALA E CA 1
ATOM 8140 C C . ALA D 2 91 ? 16.065 -12.919 26.069 1.00 83.21 91 ALA E C 1
ATOM 8141 O O . ALA D 2 91 ? 15.496 -12.600 27.119 1.00 70.50 91 ALA E O 1
ATOM 8143 N N . LYS D 2 92 ? 15.396 -13.297 24.977 1.00 85.01 92 LYS E N 1
ATOM 8144 C CA . LYS D 2 92 ? 13.952 -13.509 25.006 1.00 80.78 92 LYS E CA 1
ATOM 8145 C C . LYS D 2 92 ? 13.571 -14.519 26.083 1.00 82.15 92 LYS E C 1
ATOM 8146 O O . LYS D 2 92 ? 12.613 -14.311 26.836 1.00 92.97 92 LYS E O 1
ATOM 8152 N N . GLN D 2 93 ? 14.308 -15.630 26.157 1.00 84.50 93 GLN E N 1
ATOM 8153 C CA . GLN D 2 93 ? 14.084 -16.618 27.209 1.00 85.56 93 GLN E CA 1
ATOM 8154 C C . GLN D 2 93 ? 14.276 -16.009 28.595 1.00 82.74 93 GLN E C 1
ATOM 8155 O O . GLN D 2 93 ? 13.463 -16.230 29.500 1.00 96.33 93 GLN E O 1
ATOM 8161 N N . PHE D 2 94 ? 15.350 -15.237 28.780 1.00 74.88 94 PHE E N 1
ATOM 8162 C CA . PHE D 2 94 ? 15.617 -14.628 30.080 1.00 83.94 94 PHE E CA 1
ATOM 8163 C C . PHE D 2 94 ? 14.596 -13.561 30.451 1.00 89.29 94 PHE E C 1
ATOM 8164 O O . PHE D 2 94 ? 14.459 -13.246 31.638 1.00 79.63 94 PHE E O 1
ATOM 8172 N N . ARG D 2 95 ? 13.892 -12.991 29.471 1.00 97.77 95 ARG E N 1
ATOM 8173 C CA . ARG D 2 95 ? 12.840 -12.022 29.765 1.00 97.16 95 ARG E CA 1
ATOM 8174 C C . ARG D 2 95 ? 11.790 -12.626 30.689 1.00 104.68 95 ARG E C 1
ATOM 8175 O O . ARG D 2 95 ? 11.469 -12.062 31.742 1.00 100.18 95 ARG E O 1
ATOM 8183 N N . SER D 2 96 ? 11.219 -13.765 30.284 1.00 96.69 96 SER E N 1
ATOM 8184 C CA . SER D 2 96 ? 10.191 -14.431 31.080 1.00 79.01 96 SER E CA 1
ATOM 8185 C C . SER D 2 96 ? 10.632 -14.630 32.526 1.00 83.52 96 SER E C 1
ATOM 8186 O O . SER D 2 96 ? 9.852 -14.404 33.458 1.00 97.10 96 SER E O 1
ATOM 8189 N N . LEU D 2 97 ? 11.882 -15.053 32.733 1.00 74.40 97 LEU E N 1
ATOM 8190 C CA . LEU D 2 97 ? 12.389 -15.216 34.093 1.00 83.14 97 LEU E CA 1
ATOM 8191 C C . LEU D 2 97 ? 12.423 -13.892 34.845 1.00 81.51 97 LEU E C 1
ATOM 8192 O O . LEU D 2 97 ? 12.278 -13.871 36.072 1.00 95.91 97 LEU E O 1
ATOM 8197 N N . LEU D 2 98 ? 12.621 -12.779 34.134 1.00 87.24 98 LEU E N 1
ATOM 8198 C CA . LEU D 2 98 ? 12.629 -11.478 34.793 1.00 78.05 98 LEU E CA 1
ATOM 8199 C C . LEU D 2 98 ? 11.221 -11.051 35.188 1.00 75.14 98 LEU E C 1
ATOM 8200 O O . LEU D 2 98 ? 11.022 -10.464 36.258 1.00 79.51 98 LEU E O 1
ATOM 8205 N N . HIS D 2 99 ? 10.229 -11.340 34.342 1.00 81.71 99 HIS E N 1
ATOM 8206 C CA . HIS D 2 99 ? 8.840 -10.997 34.630 1.00 90.18 99 HIS E CA 1
ATOM 8207 C C . HIS D 2 99 ? 8.246 -11.789 35.790 1.00 85.57 99 HIS E C 1
ATOM 8208 O O . HIS D 2 99 ? 7.080 -11.562 36.132 1.00 92.35 99 HIS E O 1
ATOM 8215 N N . THR D 2 100 ? 9.000 -12.704 36.399 1.00 88.32 100 THR E N 1
ATOM 8216 C CA . THR D 2 100 ? 8.559 -13.429 37.582 1.00 82.16 100 THR E CA 1
ATOM 8217 C C . THR D 2 100 ? 9.381 -13.101 38.820 1.00 83.93 100 THR E C 1
ATOM 8218 O O . THR D 2 100 ? 9.154 -13.702 39.875 1.00 92.75 100 THR E O 1
ATOM 8222 N N . GLU D 2 101 ? 10.325 -12.172 38.724 1.00 91.14 101 GLU E N 1
ATOM 8223 C CA . GLU D 2 101 ? 11.264 -11.891 39.799 1.00 97.91 101 GLU E CA 1
ATOM 8224 C C . GLU D 2 101 ? 10.825 -10.674 40.605 1.00 87.35 101 GLU E C 1
ATOM 8225 O O . GLU D 2 101 ? 10.199 -9.749 40.081 1.00 101.37 101 GLU E O 1
ATOM 8231 N N . ASN D 2 102 ? 11.160 -10.687 41.894 1.00 78.11 102 ASN E N 1
ATOM 8232 C CA . ASN D 2 102 ? 10.830 -9.584 42.783 1.00 103.63 102 ASN E CA 1
ATOM 8233 C C . ASN D 2 102 ? 11.814 -8.429 42.599 1.00 110.45 102 ASN E C 1
ATOM 8234 O O . ASN D 2 102 ? 12.884 -8.577 42.002 1.00 104.59 102 ASN E O 1
ATOM 8239 N N . GLU D 2 103 ? 11.424 -7.263 43.123 1.00 110.83 103 GLU E N 1
ATOM 8240 C CA . GLU D 2 103 ? 12.207 -6.042 42.941 1.00 109.19 103 GLU E CA 1
ATOM 8241 C C . GLU D 2 103 ? 13.654 -6.201 43.394 1.00 108.87 103 GLU E C 1
ATOM 8242 O O . GLU D 2 103 ? 14.586 -5.898 42.640 1.00 104.54 103 GLU E O 1
ATOM 8248 N N . GLU D 2 104 ? 13.863 -6.654 44.635 1.00 111.16 104 GLU E N 1
ATOM 8249 C CA . GLU D 2 104 ? 15.225 -6.750 45.156 1.00 117.50 104 GLU E CA 1
ATOM 8250 C C . GLU D 2 104 ? 16.083 -7.668 44.297 1.00 109.63 104 GLU E C 1
ATOM 8251 O O . GLU D 2 104 ? 17.302 -7.477 44.208 1.00 102.59 104 GLU E O 1
ATOM 8257 N N . ASN D 2 105 ? 15.469 -8.661 43.654 1.00 97.65 105 ASN E N 1
ATOM 8258 C CA . ASN D 2 105 ? 16.216 -9.518 42.743 1.00 94.91 105 ASN E CA 1
ATOM 8259 C C . ASN D 2 105 ? 16.463 -8.817 41.414 1.00 99.33 105 ASN E C 1
ATOM 8260 O O . ASN D 2 105 ? 17.542 -8.958 40.829 1.00 99.19 105 ASN E O 1
ATOM 8265 N N . LEU D 2 106 ? 15.476 -8.062 40.922 1.00 107.67 106 LEU E N 1
ATOM 8266 C CA . LEU D 2 106 ? 15.668 -7.311 39.685 1.00 93.41 106 LEU E CA 1
ATOM 8267 C C . LEU D 2 106 ? 16.779 -6.282 39.841 1.00 92.23 106 LEU E C 1
ATOM 8268 O O . LEU D 2 106 ? 17.574 -6.066 38.919 1.00 101.79 106 LEU E O 1
ATOM 8273 N N . LEU D 2 107 ? 16.848 -5.634 41.006 1.00 88.75 107 LEU E N 1
ATOM 8274 C CA . LEU D 2 107 ? 17.916 -4.674 41.257 1.00 92.24 107 LEU E CA 1
ATOM 8275 C C . LEU D 2 107 ? 19.252 -5.378 41.450 1.00 93.29 107 LEU E C 1
ATOM 8276 O O . LEU D 2 107 ? 20.307 -4.783 41.203 1.00 93.06 107 LEU E O 1
ATOM 8281 N N . GLU D 2 108 ? 19.227 -6.639 41.888 1.00 100.53 108 GLU E N 1
ATOM 8282 C CA . GLU D 2 108 ? 20.465 -7.387 42.072 1.00 101.91 108 GLU E CA 1
ATOM 8283 C C . GLU D 2 108 ? 21.061 -7.809 40.735 1.00 95.65 108 GLU E C 1
ATOM 8284 O O . GLU D 2 108 ? 22.282 -7.741 40.545 1.00 96.49 108 GLU E O 1
ATOM 8290 N N . ILE D 2 109 ? 20.219 -8.256 39.800 1.00 85.86 109 ILE E N 1
ATOM 8291 C CA . ILE D 2 109 ? 20.704 -8.627 38.473 1.00 81.93 109 ILE E CA 1
ATOM 8292 C C . ILE D 2 109 ? 21.306 -7.415 37.772 1.00 97.23 109 ILE E C 1
ATOM 8293 O O . ILE D 2 109 ? 22.400 -7.485 37.200 1.00 93.39 109 ILE E O 1
ATOM 8298 N N . SER D 2 110 ? 20.597 -6.284 37.810 1.00 102.54 110 SER E N 1
ATOM 8299 C CA . SER D 2 110 ? 21.093 -5.071 37.165 1.00 91.45 110 SER E CA 1
ATOM 8300 C C . SER D 2 110 ? 22.390 -4.590 37.805 1.00 88.01 110 SER E C 1
ATOM 8301 O O . SER D 2 110 ? 23.277 -4.076 37.114 1.00 85.70 110 SER E O 1
ATOM 8304 N N . LYS D 2 111 ? 22.520 -4.744 39.125 1.00 93.54 111 LYS E N 1
ATOM 8305 C CA . LYS D 2 111 ? 23.766 -4.371 39.786 1.00 89.37 111 LYS E CA 1
ATOM 8306 C C . LYS D 2 111 ? 24.921 -5.262 39.350 1.00 92.19 111 LYS E C 1
ATOM 8307 O O . LYS D 2 111 ? 26.077 -4.824 39.357 1.00 95.96 111 LYS E O 1
ATOM 8313 N N . LEU D 2 112 ? 24.633 -6.506 38.965 1.00 91.24 112 LEU E N 1
ATOM 8314 C CA . LEU D 2 112 ? 25.666 -7.421 38.502 1.00 98.10 112 LEU E CA 1
ATOM 8315 C C . LEU D 2 112 ? 25.958 -7.278 37.014 1.00 94.23 112 LEU E C 1
ATOM 8316 O O . LEU D 2 112 ? 26.998 -7.758 36.552 1.00 92.01 112 LEU E O 1
ATOM 8321 N N . LEU D 2 113 ? 25.068 -6.633 36.261 1.00 89.53 113 LEU E N 1
ATOM 8322 C CA . LEU D 2 113 ? 25.304 -6.309 34.862 1.00 91.80 113 LEU E CA 1
ATOM 8323 C C . LEU D 2 113 ? 25.837 -4.894 34.677 1.00 94.01 113 LEU E C 1
ATOM 8324 O O . LEU D 2 113 ? 25.845 -4.391 33.548 1.00 89.23 113 LEU E O 1
ATOM 8329 N N . ASP D 2 114 ? 26.262 -4.242 35.761 1.00 90.32 114 ASP E N 1
ATOM 8330 C CA . ASP D 2 114 ? 26.771 -2.868 35.732 1.00 89.18 114 ASP E CA 1
ATOM 8331 C C . ASP D 2 114 ? 25.713 -1.883 35.244 1.00 85.30 114 ASP E C 1
ATOM 8332 O O . ASP D 2 114 ? 26.034 -0.869 34.619 1.00 97.66 114 ASP E O 1
ATOM 8337 N N . LEU D 2 115 ? 24.447 -2.172 35.527 1.00 71.90 115 LEU E N 1
ATOM 8338 C CA . LEU D 2 115 ? 23.361 -1.237 35.268 1.00 65.44 115 LEU E CA 1
ATOM 8339 C C . LEU D 2 115 ? 23.149 -0.377 36.507 1.00 83.83 115 LEU E C 1
ATOM 8340 O O . LEU D 2 115 ? 22.776 -0.890 37.569 1.00 84.73 115 LEU E O 1
ATOM 8345 N N . LYS D 2 116 ? 23.381 0.928 36.374 1.00 71.37 116 LYS E N 1
ATOM 8346 C CA . LYS D 2 116 ? 23.225 1.850 37.499 1.00 65.20 116 LYS E CA 1
ATOM 8347 C C . LYS D 2 116 ? 21.773 2.322 37.555 1.00 71.81 116 LYS E C 1
ATOM 8348 O O . LYS D 2 116 ? 21.437 3.480 37.302 1.00 84.35 116 LYS E O 1
ATOM 8354 N N . ILE D 2 117 ? 20.903 1.374 37.899 1.00 83.47 117 ILE E N 1
ATOM 8355 C CA . ILE D 2 117 ? 19.474 1.612 38.040 1.00 68.98 117 ILE E CA 1
ATOM 8356 C C . ILE D 2 117 ? 19.103 1.346 39.491 1.00 81.60 117 ILE E C 1
ATOM 8357 O O . ILE D 2 117 ? 19.532 0.344 40.073 1.00 93.89 117 ILE E O 1
ATOM 8362 N N . ASN D 2 118 ? 18.297 2.233 40.070 1.00 74.74 118 ASN E N 1
ATOM 8363 C CA . ASN D 2 118 ? 17.958 2.157 41.484 1.00 84.92 118 ASN E CA 1
ATOM 8364 C C . ASN D 2 118 ? 16.488 2.492 41.687 1.00 90.58 118 ASN E C 1
ATOM 8365 O O . ASN D 2 118 ? 15.810 2.997 40.789 1.00 87.11 118 ASN E O 1
ATOM 8370 N N . ARG D 2 119 ? 15.997 2.200 42.889 1.00 99.11 119 ARG E N 1
ATOM 8371 C CA . ARG D 2 119 ? 14.752 2.786 43.354 1.00 91.08 119 ARG E CA 1
ATOM 8372 C C . ARG D 2 119 ? 14.997 4.219 43.798 1.00 96.57 119 ARG E C 1
ATOM 8373 O O . ARG D 2 119 ? 16.076 4.567 44.284 1.00 101.50 119 ARG E O 1
ATOM 8381 N N A CYS D 2 120 ? 13.981 5.057 43.595 0.22 101.14 120 CYS E N 1
ATOM 8382 N N B CYS D 2 120 ? 13.983 5.057 43.647 0.78 101.12 120 CYS E N 1
ATOM 8383 C CA A CYS D 2 120 ? 14.059 6.485 43.861 0.22 103.28 120 CYS E CA 1
ATOM 8384 C CA B CYS D 2 120 ? 14.098 6.415 44.151 0.78 104.41 120 CYS E CA 1
ATOM 8385 C C A CYS D 2 120 ? 12.693 6.942 44.361 0.22 101.97 120 CYS E C 1
ATOM 8386 C C B CYS D 2 120 ? 12.713 6.908 44.530 0.78 102.11 120 CYS E C 1
ATOM 8387 O O A CYS D 2 120 ? 11.721 6.184 44.335 0.22 102.02 120 CYS E O 1
ATOM 8388 O O B CYS D 2 120 ? 11.742 6.145 44.544 0.78 102.69 120 CYS E O 1
ATOM 8393 N N . ASP D 2 121 ? 12.626 8.186 44.835 1.00 95.34 121 ASP E N 1
ATOM 8394 C CA . ASP D 2 121 ? 11.344 8.781 45.185 1.00 100.30 121 ASP E CA 1
ATOM 8395 C C . ASP D 2 121 ? 10.430 8.745 43.966 1.00 100.96 121 ASP E C 1
ATOM 8396 O O . ASP D 2 121 ? 10.730 9.402 42.962 1.00 97.93 121 ASP E O 1
ATOM 8401 N N . PRO D 2 122 ? 9.325 7.998 44.000 1.00 92.71 122 PRO E N 1
ATOM 8402 C CA . PRO D 2 122 ? 8.516 7.809 42.787 1.00 81.61 122 PRO E CA 1
ATOM 8403 C C . PRO D 2 122 ? 7.963 9.121 42.253 1.00 85.18 122 PRO E C 1
ATOM 8404 O O . PRO D 2 122 ? 7.960 10.160 42.917 1.00 95.30 122 PRO E O 1
ATOM 8408 N N . ILE D 2 123 ? 7.474 9.056 41.017 1.00 78.32 123 ILE E N 1
ATOM 8409 C CA . ILE D 2 123 ? 6.959 10.217 40.303 1.00 67.96 123 ILE E CA 1
ATOM 8410 C C . ILE D 2 123 ? 5.620 9.839 39.689 1.00 72.12 123 ILE E C 1
ATOM 8411 O O . ILE D 2 123 ? 5.545 8.910 38.875 1.00 86.37 123 ILE E O 1
ATOM 8416 N N . LYS D 2 124 ? 4.567 10.542 40.092 1.00 77.25 124 LYS E N 1
ATOM 8417 C CA . LYS D 2 124 ? 3.229 10.357 39.554 1.00 80.12 124 LYS E CA 1
ATOM 8418 C C . LYS D 2 124 ? 2.801 11.626 38.833 1.00 76.35 124 LYS E C 1
ATOM 8419 O O . LYS D 2 124 ? 3.105 12.736 39.280 1.00 86.63 124 LYS E O 1
ATOM 8425 N N . PHE D 2 125 ? 2.097 11.460 37.715 1.00 63.73 125 PHE E N 1
ATOM 8426 C CA . PHE D 2 125 ? 1.513 12.598 37.022 1.00 72.55 125 PHE E CA 1
ATOM 8427 C C . PHE D 2 125 ? 0.358 12.109 36.163 1.00 65.74 125 PHE E C 1
ATOM 8428 O O . PHE D 2 125 ? 0.351 10.966 35.700 1.00 73.79 125 PHE E O 1
ATOM 8436 N N . TYR D 2 126 ? -0.619 12.988 35.969 1.00 65.96 126 TYR E N 1
ATOM 8437 C CA . TYR D 2 126 ? -1.822 12.684 35.210 1.00 66.36 126 TYR E CA 1
ATOM 8438 C C . TYR D 2 126 ? -1.730 13.246 33.797 1.00 70.51 126 TYR E C 1
ATOM 8439 O O . TYR D 2 126 ? -1.088 14.271 33.555 1.00 91.90 126 TYR E O 1
ATOM 8448 N N . LEU D 2 127 ? -2.382 12.556 32.864 1.00 62.15 127 LEU E N 1
ATOM 8449 C CA . LEU D 2 127 ? -2.470 12.985 31.477 1.00 69.75 127 LEU E CA 1
ATOM 8450 C C . LEU D 2 127 ? -3.926 12.971 31.037 1.00 69.30 127 LEU E C 1
ATOM 8451 O O . LEU D 2 127 ? -4.742 12.209 31.565 1.00 68.36 127 LEU E O 1
ATOM 8456 N N . GLU D 2 128 ? -4.240 13.824 30.062 1.00 61.86 128 GLU E N 1
ATOM 8457 C CA . GLU D 2 128 ? -5.585 13.938 29.496 1.00 80.37 128 GLU E CA 1
ATOM 8458 C C . GLU D 2 128 ? -6.631 14.160 30.587 1.00 81.17 128 GLU E C 1
ATOM 8459 O O . GLU D 2 128 ? -7.618 13.428 30.697 1.00 74.14 128 GLU E O 1
ATOM 8465 N N . LYS D 2 129 ? -6.403 15.198 31.395 1.00 82.66 129 LYS E N 1
ATOM 8466 C CA . LYS D 2 129 ? -7.326 15.608 32.455 1.00 65.43 129 LYS E CA 1
ATOM 8467 C C . LYS D 2 129 ? -7.597 14.455 33.423 1.00 67.81 129 LYS E C 1
ATOM 8468 O O . LYS D 2 129 ? -8.745 14.126 33.733 1.00 71.25 129 LYS E O 1
ATOM 8474 N N . LYS D 2 130 ? -6.515 13.826 33.884 1.00 84.22 130 LYS E N 1
ATOM 8475 C CA . LYS D 2 130 ? -6.533 12.774 34.898 1.00 86.98 130 LYS E CA 1
ATOM 8476 C C . LYS D 2 130 ? -7.239 11.502 34.443 1.00 75.14 130 LYS E C 1
ATOM 8477 O O . LYS D 2 130 ? -7.598 10.665 35.277 1.00 68.75 130 LYS E O 1
ATOM 8483 N N . ARG D 2 131 ? -7.448 11.321 33.138 1.00 74.32 131 ARG E N 1
ATOM 8484 C CA . ARG D 2 131 ? -7.910 10.026 32.648 1.00 63.04 131 ARG E CA 1
ATOM 8485 C C . ARG D 2 131 ? -6.820 8.974 32.811 1.00 79.12 131 ARG E C 1
ATOM 8486 O O . ARG D 2 131 ? -7.019 7.946 33.468 1.00 93.81 131 ARG E O 1
ATOM 8494 N N . ARG D 2 132 ? -5.657 9.220 32.216 1.00 86.35 132 ARG E N 1
ATOM 8495 C CA . ARG D 2 132 ? -4.505 8.339 32.338 1.00 71.04 132 ARG E CA 1
ATOM 8496 C C . ARG D 2 132 ? -3.656 8.731 33.540 1.00 69.20 132 ARG E C 1
ATOM 8497 O O . ARG D 2 132 ? -3.501 9.916 33.846 1.00 81.26 132 ARG E O 1
ATOM 8505 N N . ILE D 2 133 ? -3.108 7.725 34.218 1.00 91.64 133 ILE E N 1
ATOM 8506 C CA . ILE D 2 133 ? -2.150 7.926 35.296 1.00 78.58 133 ILE E CA 1
ATOM 8507 C C . ILE D 2 133 ? -0.844 7.250 34.904 1.00 82.36 133 ILE E C 1
ATOM 8508 O O . ILE D 2 133 ? -0.838 6.218 34.225 1.00 101.45 133 ILE E O 1
ATOM 8513 N N . ILE D 2 134 ? 0.271 7.838 35.335 1.00 74.28 134 ILE E N 1
ATOM 8514 C CA . ILE D 2 134 ? 1.600 7.327 35.015 1.00 69.83 134 ILE E CA 1
ATOM 8515 C C . ILE D 2 134 ? 2.466 7.410 36.264 1.00 66.91 134 ILE E C 1
ATOM 8516 O O . ILE D 2 134 ? 2.566 8.472 36.888 1.00 72.18 134 ILE E O 1
ATOM 8521 N N . GLN D 2 135 ? 3.091 6.289 36.627 1.00 73.04 135 GLN E N 1
ATOM 8522 C CA . GLN D 2 135 ? 3.956 6.204 37.794 1.00 72.31 135 GLN E CA 1
ATOM 8523 C C . GLN D 2 135 ? 5.289 5.586 37.399 1.00 69.72 135 GLN E C 1
ATOM 8524 O O . GLN D 2 135 ? 5.338 4.678 36.563 1.00 80.11 135 GLN E O 1
ATOM 8530 N N . LYS D 2 136 ? 6.368 6.086 38.001 1.00 60.44 136 LYS E N 1
ATOM 8531 C CA . LYS D 2 136 ? 7.721 5.603 37.746 1.00 82.81 136 LYS E CA 1
ATOM 8532 C C . LYS D 2 136 ? 8.498 5.638 39.053 1.00 75.57 136 LYS E C 1
ATOM 8533 O O . LYS D 2 136 ? 8.566 6.686 39.701 1.00 74.83 136 LYS E O 1
ATOM 8539 N N . GLU D 2 137 ? 9.087 4.504 39.440 1.00 72.63 137 GLU E N 1
ATOM 8540 C CA . GLU D 2 137 ? 9.806 4.415 40.707 1.00 75.99 137 GLU E CA 1
ATOM 8541 C C . GLU D 2 137 ? 11.271 4.028 40.541 1.00 81.06 137 GLU E C 1
ATOM 8542 O O . GLU D 2 137 ? 11.956 3.802 41.546 1.00 88.74 137 GLU E O 1
ATOM 8548 N N . PHE D 2 138 ? 11.776 3.953 39.312 1.00 77.97 138 PHE E N 1
ATOM 8549 C CA . PHE D 2 138 ? 13.186 3.696 39.054 1.00 72.69 138 PHE E CA 1
ATOM 8550 C C . PHE D 2 138 ? 13.764 4.842 38.238 1.00 79.08 138 PHE E C 1
ATOM 8551 O O . PHE D 2 138 ? 13.104 5.364 37.334 1.00 74.90 138 PHE E O 1
ATOM 8559 N N . CYS D 2 139 ? 14.998 5.235 38.553 1.00 75.28 139 CYS E N 1
ATOM 8560 C CA . CYS D 2 139 ? 15.628 6.358 37.872 1.00 83.55 139 CYS E CA 1
ATOM 8561 C C . CYS D 2 139 ? 17.064 6.013 37.507 1.00 73.69 139 CYS E C 1
ATOM 8562 O O . CYS D 2 139 ? 17.780 5.380 38.288 1.00 75.25 139 CYS E O 1
ATOM 8565 N N . VAL D 2 140 ? 17.472 6.425 36.307 1.00 67.20 140 VAL E N 1
ATOM 8566 C CA . VAL D 2 140 ? 18.847 6.302 35.841 1.00 65.24 140 VAL E CA 1
ATOM 8567 C C . VAL D 2 140 ? 19.360 7.680 35.453 1.00 65.10 140 VAL E C 1
ATOM 8568 O O . VAL D 2 140 ? 18.605 8.528 34.967 1.00 66.39 140 VAL E O 1
ATOM 8572 N N . HIS D 2 141 ? 20.656 7.902 35.660 1.00 61.33 141 HIS E N 1
ATOM 8573 C CA . HIS D 2 141 ? 21.271 9.137 35.194 1.00 63.00 141 HIS E CA 1
ATOM 8574 C C . HIS D 2 141 ? 21.276 9.164 33.670 1.00 68.11 141 HIS E C 1
ATOM 8575 O O . HIS D 2 141 ? 21.460 8.134 33.017 1.00 65.51 141 HIS E O 1
ATOM 8582 N N . PHE D 2 142 ? 21.065 10.355 33.102 1.00 76.12 142 PHE E N 1
ATOM 8583 C CA . PHE D 2 142 ? 20.840 10.445 31.662 1.00 75.30 142 PHE E CA 1
ATOM 8584 C C . PHE D 2 142 ? 22.077 10.038 30.873 1.00 68.47 142 PHE E C 1
ATOM 8585 O O . PHE D 2 142 ? 21.955 9.548 29.744 1.00 65.69 142 PHE E O 1
ATOM 8593 N N . ILE D 2 143 ? 23.268 10.225 31.445 1.00 74.23 143 ILE E N 1
ATOM 8594 C CA . ILE D 2 143 ? 24.489 9.800 30.768 1.00 70.31 143 ILE E CA 1
ATOM 8595 C C . ILE D 2 143 ? 24.538 8.281 30.666 1.00 66.78 143 ILE E C 1
ATOM 8596 O O . ILE D 2 143 ? 24.879 7.726 29.615 1.00 76.84 143 ILE E O 1
ATOM 8601 N N . ASP D 2 144 ? 24.196 7.585 31.752 1.00 68.96 144 ASP E N 1
ATOM 8602 C CA . ASP D 2 144 ? 24.115 6.129 31.707 1.00 71.91 144 ASP E CA 1
ATOM 8603 C C . ASP D 2 144 ? 22.965 5.661 30.821 1.00 70.34 144 ASP E C 1
ATOM 8604 O O . ASP D 2 144 ? 23.108 4.682 30.079 1.00 68.62 144 ASP E O 1
ATOM 8609 N N . TYR D 2 145 ? 21.814 6.335 30.899 1.00 61.12 145 TYR E N 1
ATOM 8610 C CA . TYR D 2 145 ? 20.662 5.932 30.095 1.00 49.72 145 TYR E CA 1
ATOM 8611 C C . TYR D 2 145 ? 20.971 5.971 28.604 1.00 71.38 145 TYR E C 1
ATOM 8612 O O . TYR D 2 145 ? 20.567 5.072 27.856 1.00 60.23 145 TYR E O 1
ATOM 8621 N N . LEU D 2 146 ? 21.666 7.016 28.148 1.00 74.15 146 LEU E N 1
ATOM 8622 C CA . LEU D 2 146 ? 22.029 7.096 26.737 1.00 66.21 146 LEU E CA 1
ATOM 8623 C C . LEU D 2 146 ? 22.943 5.948 26.335 1.00 76.36 146 LEU E C 1
ATOM 8624 O O . LEU D 2 146 ? 22.865 5.453 25.205 1.00 69.67 146 LEU E O 1
ATOM 8629 N N . LYS D 2 147 ? 23.807 5.511 27.251 1.00 65.24 147 LYS E N 1
ATOM 8630 C CA . LYS D 2 147 ? 24.682 4.375 26.989 1.00 65.43 147 LYS E CA 1
ATOM 8631 C C . LYS D 2 147 ? 23.882 3.080 26.873 1.00 74.36 147 LYS E C 1
ATOM 8632 O O . LYS D 2 147 ? 24.055 2.315 25.917 1.00 92.77 147 LYS E O 1
ATOM 8638 N N . TYR D 2 148 ? 22.999 2.818 27.843 1.00 68.97 148 TYR E N 1
ATOM 8639 C CA . TYR D 2 148 ? 22.250 1.565 27.870 1.00 61.15 148 TYR E CA 1
ATOM 8640 C C . TYR D 2 148 ? 21.270 1.436 26.708 1.00 61.20 148 TYR E C 1
ATOM 8641 O O . TYR D 2 148 ? 20.789 0.330 26.443 1.00 77.32 148 TYR E O 1
ATOM 8650 N N . THR D 2 149 ? 20.954 2.536 26.022 1.00 71.50 149 THR E N 1
ATOM 8651 C CA . THR D 2 149 ? 20.021 2.529 24.901 1.00 74.30 149 THR E CA 1
ATOM 8652 C C . THR D 2 149 ? 20.715 2.790 23.568 1.00 75.87 149 THR E C 1
ATOM 8653 O O . THR D 2 149 ? 20.060 3.208 22.608 1.00 80.52 149 THR E O 1
ATOM 8657 N N . LYS D 2 150 ? 22.032 2.569 23.506 1.00 84.31 150 LYS E N 1
ATOM 8658 C CA . LYS D 2 150 ? 22.803 2.808 22.287 1.00 74.38 150 LYS E CA 1
ATOM 8659 C C . LYS D 2 150 ? 22.165 2.142 21.072 1.00 77.68 150 LYS E C 1
ATOM 8660 O O . LYS D 2 150 ? 22.015 2.764 20.014 1.00 72.06 150 LYS E O 1
ATOM 8666 N N . ASP D 2 151 ? 21.786 0.874 21.207 1.00 91.07 151 ASP E N 1
ATOM 8667 C CA . ASP D 2 151 ? 21.211 0.083 20.120 1.00 88.02 151 ASP E CA 1
ATOM 8668 C C . ASP D 2 151 ? 19.785 -0.303 20.506 1.00 89.63 151 ASP E C 1
ATOM 8669 O O . ASP D 2 151 ? 19.523 -1.438 20.907 1.00 110.15 151 ASP E O 1
ATOM 8674 N N . LEU D 2 152 ? 18.862 0.650 20.381 1.00 88.15 152 LEU E N 1
ATOM 8675 C CA . LEU D 2 152 ? 17.473 0.415 20.750 1.00 67.43 152 LEU E CA 1
ATOM 8676 C C . LEU D 2 152 ? 16.559 1.253 19.865 1.00 77.10 152 LEU E C 1
ATOM 8677 O O . LEU D 2 152 ? 16.999 2.188 19.191 1.00 99.46 152 LEU E O 1
ATOM 8682 N N . LYS D 2 153 ? 15.273 0.903 19.881 1.00 86.25 153 LYS E N 1
ATOM 8683 C CA . LYS D 2 153 ? 14.293 1.476 18.970 1.00 102.59 153 LYS E CA 1
ATOM 8684 C C . LYS D 2 153 ? 13.899 2.889 19.396 1.00 97.37 153 LYS E C 1
ATOM 8685 O O . LYS D 2 153 ? 14.412 3.449 20.368 1.00 101.53 153 LYS E O 1
ATOM 8691 N N . GLU D 2 154 ? 12.963 3.473 18.640 1.00 92.85 154 GLU E N 1
ATOM 8692 C CA . GLU D 2 154 ? 12.550 4.853 18.861 1.00 104.84 154 GLU E CA 1
ATOM 8693 C C . GLU D 2 154 ? 11.781 5.025 20.164 1.00 99.87 154 GLU E C 1
ATOM 8694 O O . GLU D 2 154 ? 11.708 6.143 20.684 1.00 96.19 154 GLU E O 1
ATOM 8700 N N . ASP D 2 155 ? 11.200 3.945 20.692 1.00 98.08 155 ASP E N 1
ATOM 8701 C CA . ASP D 2 155 ? 10.466 4.028 21.950 1.00 84.65 155 ASP E CA 1
ATOM 8702 C C . ASP D 2 155 ? 11.371 4.435 23.105 1.00 87.62 155 ASP E C 1
ATOM 8703 O O . ASP D 2 155 ? 10.901 5.018 24.088 1.00 84.40 155 ASP E O 1
ATOM 8708 N N . TRP D 2 156 ? 12.665 4.146 23.001 1.00 80.29 156 TRP E N 1
ATOM 8709 C CA . TRP D 2 156 ? 13.631 4.470 24.041 1.00 64.91 156 TRP E CA 1
ATOM 8710 C C . TRP D 2 156 ? 14.335 5.796 23.798 1.00 67.82 156 TRP E C 1
ATOM 8711 O O . TRP D 2 156 ? 15.175 6.192 24.613 1.00 58.13 156 TRP E O 1
ATOM 8722 N N . LYS D 2 157 ? 14.026 6.472 22.693 1.00 67.60 157 LYS E N 1
ATOM 8723 C CA . LYS D 2 157 ? 14.637 7.759 22.389 1.00 63.18 157 LYS E CA 1
ATOM 8724 C C . LYS D 2 157 ? 14.418 8.733 23.542 1.00 65.48 157 LYS E C 1
ATOM 8725 O O . LYS D 2 157 ? 13.343 8.772 24.148 1.00 59.17 157 LYS E O 1
ATOM 8731 N N . LEU D 2 158 ? 15.454 9.520 23.844 1.00 73.85 158 LEU E N 1
ATOM 8732 C CA . LEU D 2 158 ? 15.451 10.336 25.057 1.00 64.82 158 LEU E CA 1
ATOM 8733 C C . LEU D 2 158 ? 14.293 11.328 25.081 1.00 69.70 158 LEU E C 1
ATOM 8734 O O . LEU D 2 158 ? 13.770 11.639 26.156 1.00 66.28 158 LEU E O 1
ATOM 8739 N N . SER D 2 159 ? 13.876 11.830 23.916 1.00 65.49 159 SER E N 1
ATOM 8740 C CA . SER D 2 159 ? 12.813 12.827 23.885 1.00 69.30 159 SER E CA 1
ATOM 8741 C C . SER D 2 159 ? 11.453 12.240 24.238 1.00 69.91 159 SER E C 1
ATOM 8742 O O . SER D 2 159 ? 10.527 12.998 24.544 1.00 89.54 159 SER E O 1
ATOM 8745 N N . GLY D 2 160 ? 11.309 10.919 24.206 1.00 71.89 160 GLY E N 1
ATOM 8746 C CA . GLY D 2 160 ? 10.086 10.276 24.630 1.00 54.84 160 GLY E CA 1
ATOM 8747 C C . GLY D 2 160 ? 10.048 9.878 26.086 1.00 52.23 160 GLY E C 1
ATOM 8748 O O . GLY D 2 160 ? 9.074 9.262 26.529 1.00 62.39 160 GLY E O 1
ATOM 8749 N N . GLN D 2 161 ? 11.084 10.209 26.850 1.00 56.14 161 GLN E N 1
ATOM 8750 C CA . GLN D 2 161 ? 11.187 9.823 28.246 1.00 61.42 161 GLN E CA 1
ATOM 8751 C C . GLN D 2 161 ? 10.866 11.010 29.151 1.00 65.48 161 GLN E C 1
ATOM 8752 O O . GLN D 2 161 ? 10.540 12.110 28.696 1.00 63.87 161 GLN E O 1
ATOM 8758 N N . ILE D 2 162 ? 10.972 10.777 30.456 1.00 52.62 162 ILE E N 1
ATOM 8759 C CA . ILE D 2 162 ? 10.691 11.782 31.474 1.00 63.96 162 ILE E CA 1
ATOM 8760 C C . ILE D 2 162 ? 11.981 11.984 32.256 1.00 63.71 162 ILE E C 1
ATOM 8761 O O . ILE D 2 162 ? 12.372 11.132 33.064 1.00 71.54 162 ILE E O 1
ATOM 8766 N N . LEU D 2 163 ? 12.658 13.099 32.004 1.00 65.46 163 LEU E N 1
ATOM 8767 C CA . LEU D 2 163 ? 13.902 13.435 32.680 1.00 64.44 163 LEU E CA 1
ATOM 8768 C C . LEU D 2 163 ? 13.640 14.538 33.693 1.00 63.84 163 LEU E C 1
ATOM 8769 O O . LEU D 2 163 ? 12.934 15.508 33.400 1.00 68.57 163 LEU E O 1
ATOM 8774 N N . HIS D 2 164 ? 14.207 14.385 34.886 1.00 65.63 164 HIS E N 1
ATOM 8775 C CA . HIS D 2 164 ? 14.076 15.388 35.934 1.00 64.28 164 HIS E CA 1
ATOM 8776 C C . HIS D 2 164 ? 15.370 15.440 36.729 1.00 68.06 164 HIS E C 1
ATOM 8777 O O . HIS D 2 164 ? 15.794 14.425 37.290 1.00 58.86 164 HIS E O 1
ATOM 8784 N N . LYS D 2 165 ? 15.993 16.620 36.766 1.00 56.85 165 LYS E N 1
ATOM 8785 C CA . LYS D 2 165 ? 17.213 16.855 37.542 1.00 61.55 165 LYS E CA 1
ATOM 8786 C C . LYS D 2 165 ? 18.316 15.863 37.181 1.00 65.42 165 LYS E C 1
ATOM 8787 O O . LYS D 2 165 ? 19.113 15.460 38.032 1.00 61.80 165 LYS E O 1
ATOM 8793 N N . GLY D 2 166 ?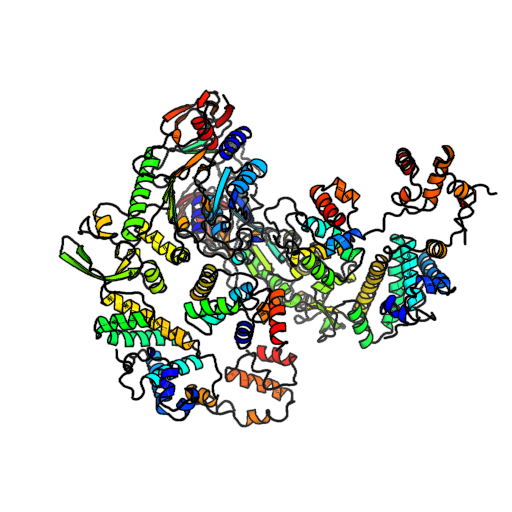 18.366 15.460 35.912 1.00 67.17 166 GLY E N 1
ATOM 8794 C CA . GLY D 2 166 ? 19.429 14.614 35.413 1.00 57.90 166 GLY E CA 1
ATOM 8795 C C . GLY D 2 166 ? 19.127 13.133 35.362 1.00 67.99 166 GLY E C 1
ATOM 8796 O O . GLY D 2 166 ? 19.974 12.365 34.890 1.00 65.68 166 GLY E O 1
ATOM 8797 N N . TYR D 2 167 ? 17.961 12.702 35.835 1.00 71.72 167 TYR E N 1
ATOM 8798 C CA . TYR D 2 167 ? 17.638 11.285 35.934 1.00 58.66 167 TYR E CA 1
ATOM 8799 C C . TYR D 2 167 ? 16.405 10.957 35.103 1.00 60.06 167 TYR E C 1
ATOM 8800 O O . TYR D 2 167 ? 15.399 11.671 35.165 1.00 64.80 167 TYR E O 1
ATOM 8809 N N . VAL D 2 168 ? 16.500 9.881 34.316 1.00 62.26 168 VAL E N 1
ATOM 8810 C CA . VAL D 2 168 ? 15.385 9.348 33.541 1.00 63.92 168 VAL E CA 1
ATOM 8811 C C . VAL D 2 168 ? 14.596 8.396 34.426 1.00 60.82 168 VAL E C 1
ATOM 8812 O O . VAL D 2 168 ? 15.177 7.558 35.121 1.00 56.38 168 VAL E O 1
ATOM 8816 N N . TYR D 2 169 ? 13.271 8.504 34.395 1.00 67.46 169 TYR E N 1
ATOM 8817 C CA . TYR D 2 169 ? 12.403 7.738 35.281 1.00 66.78 169 TYR E CA 1
ATOM 8818 C C . TYR D 2 169 ? 11.696 6.630 34.511 1.00 73.30 169 TYR E C 1
ATOM 8819 O O . TYR D 2 169 ? 11.111 6.877 33.450 1.00 68.95 169 TYR E O 1
ATOM 8828 N N . LEU D 2 170 ? 11.751 5.415 35.055 1.00 81.79 170 LEU E N 1
ATOM 8829 C CA . LEU D 2 170 ? 11.222 4.221 34.413 1.00 71.34 170 LEU E CA 1
ATOM 8830 C C . LEU D 2 170 ? 10.295 3.486 35.372 1.00 78.99 170 LEU E C 1
ATOM 8831 O O . LEU D 2 170 ? 10.391 3.628 36.594 1.00 75.41 170 LEU E O 1
ATOM 8836 N N . ASP D 2 171 ? 9.392 2.687 34.805 1.00 73.39 171 ASP E N 1
ATOM 8837 C CA . ASP D 2 171 ? 8.607 1.752 35.597 1.00 63.73 171 ASP E CA 1
ATOM 8838 C C . ASP D 2 171 ? 9.311 0.394 35.605 1.00 78.98 171 ASP E C 1
ATOM 8839 O O . ASP D 2 171 ? 10.424 0.246 35.093 1.00 86.20 171 ASP E O 1
ATOM 8844 N N . LYS D 2 172 ? 8.669 -0.620 36.192 1.00 79.17 172 LYS E N 1
ATOM 8845 C CA . LYS D 2 172 ? 9.312 -1.927 36.301 1.00 71.36 172 LYS E CA 1
ATOM 8846 C C . LYS D 2 172 ? 9.475 -2.584 34.935 1.00 76.73 172 LYS E C 1
ATOM 8847 O O . LYS D 2 172 ? 10.513 -3.196 34.657 1.00 70.18 172 LYS E O 1
ATOM 8853 N N . ASN D 2 173 ? 8.460 -2.474 34.071 1.00 66.58 173 ASN E N 1
ATOM 8854 C CA . ASN D 2 173 ? 8.548 -3.080 32.744 1.00 66.47 173 ASN E CA 1
ATOM 8855 C C . ASN D 2 173 ? 9.699 -2.501 31.931 1.00 83.48 173 ASN E C 1
ATOM 8856 O O . ASN D 2 173 ? 10.268 -3.196 31.081 1.00 87.31 173 ASN E O 1
ATOM 8861 N N . GLN D 2 174 ? 10.059 -1.241 32.176 1.00 86.22 174 GLN E N 1
ATOM 8862 C CA . GLN D 2 174 ? 11.178 -0.640 31.457 1.00 64.23 174 GLN E CA 1
ATOM 8863 C C . GLN D 2 174 ? 12.515 -1.062 32.051 1.00 68.20 174 GLN E C 1
ATOM 8864 O O . GLN D 2 174 ? 13.475 -1.301 31.311 1.00 76.86 174 GLN E O 1
ATOM 8870 N N . LEU D 2 175 ? 12.602 -1.136 33.383 1.00 66.76 175 LEU E N 1
ATOM 8871 C CA . LEU D 2 175 ? 13.772 -1.730 34.026 1.00 70.36 175 LEU E CA 1
ATOM 8872 C C . LEU D 2 175 ? 14.061 -3.120 33.471 1.00 79.95 175 LEU E C 1
ATOM 8873 O O . LEU D 2 175 ? 15.225 -3.498 33.290 1.00 70.46 175 LEU E O 1
ATOM 8878 N N . ILE D 2 176 ? 13.011 -3.896 33.195 1.00 77.66 176 ILE E N 1
ATOM 8879 C CA . ILE D 2 176 ? 13.197 -5.235 32.645 1.00 69.36 176 ILE E CA 1
ATOM 8880 C C . ILE D 2 176 ? 13.740 -5.157 31.223 1.00 69.76 176 ILE E C 1
ATOM 8881 O O . ILE D 2 176 ? 14.714 -5.836 30.876 1.00 75.50 176 ILE E O 1
ATOM 8886 N N . GLY D 2 177 ? 13.117 -4.329 30.378 1.00 76.04 177 GLY E N 1
ATOM 8887 C CA . GLY D 2 177 ? 13.559 -4.208 28.997 1.00 65.78 177 GLY E CA 1
ATOM 8888 C C . GLY D 2 177 ? 15.008 -3.782 28.853 1.00 74.84 177 GLY E C 1
ATOM 8889 O O . GLY D 2 177 ? 15.668 -4.136 27.873 1.00 68.90 177 GLY E O 1
ATOM 8890 N N . LEU D 2 178 ? 15.521 -3.017 29.818 1.00 61.98 178 LEU E N 1
ATOM 8891 C CA . LEU D 2 178 ? 16.935 -2.656 29.803 1.00 69.69 178 LEU E CA 1
ATOM 8892 C C . LEU D 2 178 ? 17.812 -3.828 30.224 1.00 67.11 178 LEU E C 1
ATOM 8893 O O . LEU D 2 178 ? 18.864 -4.066 29.622 1.00 85.55 178 LEU E O 1
ATOM 8898 N N . ILE D 2 179 ? 17.403 -4.554 31.267 1.00 70.46 179 ILE E N 1
ATOM 8899 C CA . ILE D 2 179 ? 18.131 -5.751 31.676 1.00 82.93 179 ILE E CA 1
ATOM 8900 C C . ILE D 2 179 ? 18.183 -6.762 30.538 1.00 78.89 179 ILE E C 1
ATOM 8901 O O . ILE D 2 179 ? 19.230 -7.363 30.269 1.00 65.35 179 ILE E O 1
ATOM 8906 N N . ALA D 2 180 ? 17.056 -6.957 29.845 1.00 78.68 180 ALA E N 1
ATOM 8907 C CA . ALA D 2 180 ? 17.013 -7.914 28.743 1.00 67.57 180 ALA E CA 1
ATOM 8908 C C . ALA D 2 180 ? 17.968 -7.523 27.622 1.00 71.28 180 ALA E C 1
ATOM 8909 O O . ALA D 2 180 ? 18.570 -8.391 26.980 1.00 76.70 180 ALA E O 1
ATOM 8911 N N . GLU D 2 181 ? 18.124 -6.222 27.373 1.00 81.18 181 GLU E N 1
ATOM 8912 C CA . GLU D 2 181 ? 19.068 -5.777 26.356 1.00 79.68 181 GLU E CA 1
ATOM 8913 C C . GLU D 2 181 ? 20.502 -5.811 26.865 1.00 71.25 181 GLU E C 1
ATOM 8914 O O . GLU D 2 181 ? 21.424 -6.072 26.085 1.00 75.38 181 GLU E O 1
ATOM 8920 N N . SER D 2 182 ? 20.708 -5.544 28.157 1.00 65.31 182 SER E N 1
ATOM 8921 C CA . SER D 2 182 ? 22.036 -5.695 28.740 1.00 61.68 182 SER E CA 1
ATOM 8922 C C . SER D 2 182 ? 22.514 -7.139 28.663 1.00 79.20 182 SER E C 1
ATOM 8923 O O . SER D 2 182 ? 23.720 -7.390 28.558 1.00 83.60 182 SER E O 1
ATOM 8926 N N . ILE D 2 183 ? 21.587 -8.097 28.718 1.00 80.55 183 ILE E N 1
ATOM 8927 C CA . ILE D 2 183 ? 21.952 -9.507 28.629 1.00 74.84 183 ILE E CA 1
ATOM 8928 C C . ILE D 2 183 ? 22.238 -9.902 27.184 1.00 79.85 183 ILE E C 1
ATOM 8929 O O . ILE D 2 183 ? 23.182 -10.652 26.911 1.00 85.69 183 ILE E O 1
ATOM 8934 N N . LYS D 2 184 ? 21.432 -9.406 26.238 1.00 76.38 184 LYS E N 1
ATOM 8935 C CA . LYS D 2 184 ? 21.698 -9.644 24.822 1.00 80.99 184 LYS E CA 1
ATOM 8936 C C . LYS D 2 184 ? 23.082 -9.155 24.409 1.00 85.49 184 LYS E C 1
ATOM 8937 O O . LYS D 2 184 ? 23.616 -9.613 23.393 1.00 98.33 184 LYS E O 1
ATOM 8943 N N . SER D 2 185 ? 23.685 -8.256 25.186 1.00 88.47 185 SER E N 1
ATOM 8944 C CA . SER D 2 185 ? 25.037 -7.783 24.918 1.00 83.96 185 SER E CA 1
ATOM 8945 C C . SER D 2 185 ? 26.091 -8.613 25.642 1.00 81.32 185 SER E C 1
ATOM 8946 O O . SER D 2 185 ? 27.120 -8.954 25.048 1.00 101.16 185 SER E O 1
ATOM 8949 N N . LYS D 2 186 ? 25.855 -8.931 26.919 1.00 86.24 186 LYS E N 1
ATOM 8950 C CA . LYS D 2 186 ? 26.791 -9.752 27.681 1.00 80.75 186 LYS E CA 1
ATOM 8951 C C . LYS D 2 186 ? 27.050 -11.094 27.008 1.00 87.59 186 LYS E C 1
ATOM 8952 O O . LYS D 2 186 ? 28.140 -11.659 27.150 1.00 97.54 186 LYS E O 1
ATOM 8958 N N . ILE D 2 187 ? 26.070 -11.614 26.267 1.00 93.46 187 ILE E N 1
ATOM 8959 C CA . ILE D 2 187 ? 26.226 -12.925 25.647 1.00 98.67 187 ILE E CA 1
ATOM 8960 C C . ILE D 2 187 ? 27.184 -12.847 24.465 1.00 97.54 187 ILE E C 1
ATOM 8961 O O . ILE D 2 187 ? 28.062 -13.703 24.304 1.00 115.26 187 ILE E O 1
ATOM 8966 N N . VAL D 2 188 ? 27.036 -11.822 23.624 1.00 96.78 188 VAL E N 1
ATOM 8967 C CA . VAL D 2 188 ? 27.982 -11.620 22.531 1.00 86.23 188 VAL E CA 1
ATOM 8968 C C . VAL D 2 188 ? 29.372 -11.328 23.082 1.00 87.94 188 VAL E C 1
ATOM 8969 O O . VAL D 2 188 ? 30.385 -11.769 22.524 1.00 104.01 188 VAL E O 1
ATOM 8973 N N . GLU D 2 189 ? 29.442 -10.587 24.190 1.00 89.48 189 GLU E N 1
ATOM 8974 C CA . GLU D 2 189 ? 30.730 -10.268 24.797 1.00 99.72 189 GLU E CA 1
ATOM 8975 C C . GLU D 2 189 ? 31.352 -11.474 25.489 1.00 101.93 189 GLU E C 1
ATOM 8976 O O . GLU D 2 189 ? 32.575 -11.523 25.653 1.00 112.75 189 GLU E O 1
ATOM 8982 N N . MET D 2 190 ? 30.538 -12.442 25.919 1.00 101.34 190 MET E N 1
ATOM 8983 C CA . MET D 2 190 ? 31.067 -13.645 26.552 1.00 103.19 190 MET E CA 1
ATOM 8984 C C . MET D 2 190 ? 31.528 -14.690 25.546 1.00 103.06 190 MET E C 1
ATOM 8985 O O . MET D 2 190 ? 32.134 -15.689 25.950 1.00 104.35 190 MET E O 1
ATOM 8990 N N . ILE D 2 191 ? 31.260 -14.486 24.260 1.00 102.66 191 ILE E N 1
ATOM 8991 C CA . ILE D 2 191 ? 31.676 -15.438 23.238 1.00 97.10 191 ILE E CA 1
ATOM 8992 C C . ILE D 2 191 ? 33.052 -15.081 22.681 1.00 121.91 191 ILE E C 1
ATOM 8993 O O . ILE D 2 191 ? 33.835 -15.976 22.343 1.00 126.13 191 ILE E O 1
ATOM 8998 N N . ARG D 2 192 ? 33.366 -13.790 22.603 1.00 119.81 192 ARG E N 1
ATOM 8999 C CA . ARG D 2 192 ? 34.680 -13.329 22.155 1.00 111.02 192 ARG E CA 1
ATOM 9000 C C . ARG D 2 192 ? 35.847 -13.964 22.908 1.00 122.62 192 ARG E C 1
ATOM 9001 O O . ARG D 2 192 ? 36.791 -14.426 22.248 1.00 113.32 192 ARG E O 1
ATOM 9009 N N . PRO D 2 193 ? 35.863 -14.031 24.262 1.00 121.84 193 PRO E N 1
ATOM 9010 C CA . PRO D 2 193 ? 37.029 -14.613 24.944 1.00 129.72 193 PRO E CA 1
ATOM 9011 C C . PRO D 2 193 ? 37.058 -16.133 24.910 1.00 143.36 193 PRO E C 1
ATOM 9012 O O . PRO D 2 193 ? 37.755 -16.761 25.713 1.00 140.00 193 PRO E O 1
ATOM 9016 N N . LEU D 2 194 ? 36.308 -16.737 23.990 1.00 140.30 194 LEU E N 1
ATOM 9017 C CA . LEU D 2 194 ? 36.372 -18.172 23.759 1.00 129.71 194 LEU E CA 1
ATOM 9018 C C . LEU D 2 194 ? 37.073 -18.518 22.455 1.00 135.84 194 LEU E C 1
ATOM 9019 O O . LEU D 2 194 ? 37.233 -19.704 22.145 1.00 141.28 194 LEU E O 1
ATOM 9024 N N . ASN D 2 195 ? 37.490 -17.516 21.684 1.00 144.39 195 ASN E N 1
ATOM 9025 C CA . ASN D 2 195 ? 38.466 -17.690 20.610 1.00 150.46 195 ASN E CA 1
ATOM 9026 C C . ASN D 2 195 ? 39.878 -17.412 21.099 1.00 141.68 195 ASN E C 1
ATOM 9027 O O . ASN D 2 195 ? 40.708 -16.865 20.366 1.00 142.58 195 ASN E O 1
ATOM 9032 N N . LEU D 2 196 ? 40.171 -17.778 22.347 1.00 145.94 196 LEU E N 1
ATOM 9033 C CA . LEU D 2 196 ? 41.466 -17.495 22.952 1.00 160.80 196 LEU E CA 1
ATOM 9034 C C . LEU D 2 196 ? 42.381 -18.707 22.852 1.00 161.09 196 LEU E C 1
ATOM 9035 O O . LEU D 2 196 ? 43.223 -18.785 21.953 1.00 164.64 196 LEU E O 1
ATOM 9040 N N . LYS D 2 197 ? 42.223 -19.653 23.773 1.00 164.45 197 LYS E N 1
ATOM 9041 C CA . LYS D 2 197 ? 43.089 -20.820 23.801 1.00 170.13 197 LYS E CA 1
ATOM 9042 C C . LYS D 2 197 ? 42.742 -21.775 22.663 1.00 170.52 197 LYS E C 1
ATOM 9043 O O . LYS D 2 197 ? 41.645 -21.747 22.099 1.00 162.66 197 LYS E O 1
ATOM 9049 N N . GLU D 2 198 ? 43.704 -22.631 22.330 1.00 167.01 198 GLU E N 1
ATOM 9050 C CA . GLU D 2 198 ? 43.465 -23.691 21.367 1.00 161.33 198 GLU E CA 1
ATOM 9051 C C . GLU D 2 198 ? 42.574 -24.779 21.963 1.00 160.20 198 GLU E C 1
ATOM 9052 O O . GLU D 2 198 ? 42.463 -24.938 23.182 1.00 156.00 198 GLU E O 1
ATOM 9058 N N . ILE D 2 199 ? 41.930 -25.530 21.075 1.00 158.38 199 ILE E N 1
ATOM 9059 C CA . ILE D 2 199 ? 40.927 -26.519 21.457 1.00 153.78 199 ILE E CA 1
ATOM 9060 C C . ILE D 2 199 ? 41.319 -27.879 20.890 1.00 158.18 199 ILE E C 1
ATOM 9061 O O . ILE D 2 199 ? 41.592 -27.991 19.687 1.00 164.39 199 ILE E O 1
ATOM 9066 N N . PRO D 2 200 ? 41.387 -28.934 21.722 1.00 152.38 200 PRO E N 1
ATOM 9067 C CA . PRO D 2 200 ? 41.682 -30.283 21.211 1.00 146.95 200 PRO E CA 1
ATOM 9068 C C . PRO D 2 200 ? 40.801 -30.677 20.035 1.00 141.89 200 PRO E C 1
ATOM 9069 O O . PRO D 2 200 ? 39.598 -30.908 20.194 1.00 156.33 200 PRO E O 1
ATOM 9073 N N . GLU D 2 201 ? 41.404 -30.756 18.848 1.00 130.82 201 GLU E N 1
ATOM 9074 C CA . GLU D 2 201 ? 40.678 -30.738 17.581 1.00 147.06 201 GLU E CA 1
ATOM 9075 C C . GLU D 2 201 ? 39.726 -31.916 17.388 1.00 144.75 201 GLU E C 1
ATOM 9076 O O . GLU D 2 201 ? 39.053 -32.001 16.355 1.00 142.74 201 GLU E O 1
ATOM 9082 N N . LYS D 2 202 ? 39.648 -32.823 18.362 1.00 146.33 202 LYS E N 1
ATOM 9083 C CA . LYS D 2 202 ? 38.548 -33.779 18.389 1.00 150.14 202 LYS E CA 1
ATOM 9084 C C . LYS D 2 202 ? 37.324 -33.206 19.091 1.00 140.90 202 LYS E C 1
ATOM 9085 O O . LYS D 2 202 ? 36.199 -33.374 18.609 1.00 141.73 202 LYS E O 1
ATOM 9091 N N . LEU D 2 203 ? 37.531 -32.547 20.235 1.00 139.25 203 LEU E N 1
ATOM 9092 C CA . LEU D 2 203 ? 36.468 -31.760 20.852 1.00 138.97 203 LEU E CA 1
ATOM 9093 C C . LEU D 2 203 ? 35.901 -30.749 19.864 1.00 135.72 203 LEU E C 1
ATOM 9094 O O . LEU D 2 203 ? 34.692 -30.493 19.845 1.00 128.95 203 LEU E O 1
ATOM 9099 N N . LYS D 2 204 ? 36.770 -30.159 19.040 1.00 135.47 204 LYS E N 1
ATOM 9100 C CA . LYS D 2 204 ? 36.314 -29.308 17.946 1.00 132.99 204 LYS E CA 1
ATOM 9101 C C . LYS D 2 204 ? 35.456 -30.091 16.959 1.00 128.03 204 LYS E C 1
ATOM 9102 O O . LYS D 2 204 ? 34.316 -29.710 16.671 1.00 123.93 204 LYS E O 1
ATOM 9108 N N . SER D 2 205 ? 35.985 -31.202 16.439 1.00 134.78 205 SER E N 1
ATOM 9109 C CA . SER D 2 205 ? 35.264 -31.969 15.430 1.00 132.04 205 SER E CA 1
ATOM 9110 C C . SER D 2 205 ? 34.078 -32.729 16.009 1.00 126.47 205 SER E C 1
ATOM 9111 O O . SER D 2 205 ? 33.215 -33.178 15.247 1.00 120.06 205 SER E O 1
ATOM 9114 N N . LEU D 2 206 ? 34.015 -32.889 17.331 1.00 132.00 206 LEU E N 1
ATOM 9115 C CA . LEU D 2 206 ? 32.794 -33.391 17.953 1.00 127.44 206 LEU E CA 1
ATOM 9116 C C . LEU D 2 206 ? 31.697 -32.336 17.902 1.00 122.74 206 LEU E C 1
ATOM 9117 O O . LEU D 2 206 ? 30.569 -32.614 17.478 1.00 114.96 206 LEU E O 1
ATOM 9122 N N . ILE D 2 207 ? 32.013 -31.117 18.346 1.00 124.50 207 ILE E N 1
ATOM 9123 C CA . ILE D 2 207 ? 31.067 -30.009 18.260 1.00 119.81 207 ILE E CA 1
ATOM 9124 C C . ILE D 2 207 ? 30.737 -29.695 16.804 1.00 126.35 207 ILE E C 1
ATOM 9125 O O . ILE D 2 207 ?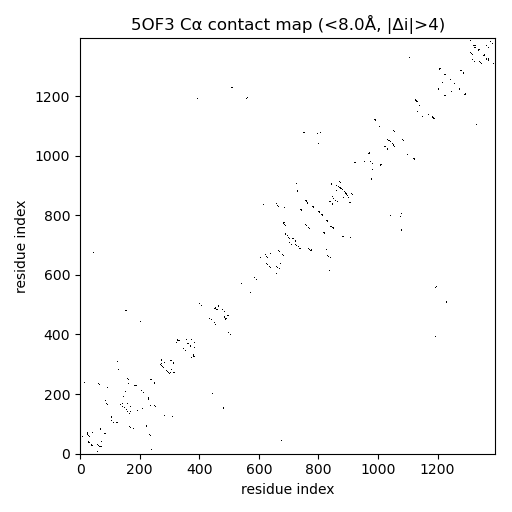 29.598 -29.346 16.470 1.00 122.67 207 ILE E O 1
ATOM 9130 N N . GLU D 2 208 ? 31.721 -29.831 15.913 1.00 118.91 208 GLU E N 1
ATOM 9131 C CA . GLU D 2 208 ? 31.507 -29.620 14.486 1.00 121.98 208 GLU E CA 1
ATOM 9132 C C . GLU D 2 208 ? 30.831 -30.798 13.794 1.00 129.79 208 GLU E C 1
ATOM 9133 O O . GLU D 2 208 ? 30.390 -30.643 12.649 1.00 123.95 208 GLU E O 1
ATOM 9139 N N . ARG D 2 209 ? 30.753 -31.958 14.449 1.00 135.53 209 ARG E N 1
ATOM 9140 C CA . ARG D 2 209 ? 30.151 -33.169 13.886 1.00 134.20 209 ARG E CA 1
ATOM 9141 C C . ARG D 2 209 ? 30.898 -33.615 12.626 1.00 132.38 209 ARG E C 1
ATOM 9142 O O . ARG D 2 209 ? 30.325 -33.775 11.546 1.00 122.83 209 ARG E O 1
ATOM 9150 N N . ARG D 2 210 ? 32.201 -33.817 12.792 1.00 133.98 210 ARG E N 1
ATOM 9151 C CA . ARG D 2 210 ? 33.108 -34.194 11.718 1.00 146.07 210 ARG E CA 1
ATOM 9152 C C . ARG D 2 210 ? 33.524 -35.655 11.863 1.00 139.54 210 ARG E C 1
ATOM 9153 O O . ARG D 2 210 ? 33.083 -36.371 12.766 1.00 136.55 210 ARG E O 1
ATOM 9161 N N . GLY D 2 211 ? 34.386 -36.093 10.948 1.00 130.72 211 GLY E N 1
ATOM 9162 C CA . GLY D 2 211 ? 34.948 -37.427 10.998 1.00 132.63 211 GLY E CA 1
ATOM 9163 C C . GLY D 2 211 ? 36.423 -37.419 11.344 1.00 144.44 211 GLY E C 1
ATOM 9164 O O . GLY D 2 211 ? 36.829 -36.822 12.346 1.00 147.34 211 GLY E O 1
ATOM 9165 N N . ILE D 2 212 ? 37.238 -38.082 10.523 1.00 144.04 212 ILE E N 1
ATOM 9166 C CA . ILE D 2 212 ? 38.685 -38.113 10.715 1.00 161.95 212 ILE E CA 1
ATOM 9167 C C . ILE D 2 212 ? 39.356 -37.604 9.446 1.00 166.02 212 ILE E C 1
ATOM 9168 O O . ILE D 2 212 ? 38.696 -37.046 8.562 1.00 157.45 212 ILE E O 1
ATOM 9173 N N . ILE D 2 213 ? 40.663 -37.791 9.351 1.00 164.79 213 ILE E N 1
ATOM 9174 C CA . ILE D 2 213 ? 41.444 -37.441 8.168 1.00 162.59 213 ILE E CA 1
ATOM 9175 C C . ILE D 2 213 ? 41.790 -38.739 7.451 1.00 173.74 213 ILE E C 1
ATOM 9176 O O . ILE D 2 213 ? 42.316 -39.662 8.085 1.00 179.44 213 ILE E O 1
ATOM 9181 N N . PRO D 2 214 ? 41.524 -38.853 6.153 1.00 176.17 214 PRO E N 1
ATOM 9182 C CA . PRO D 2 214 ? 41.477 -40.173 5.510 1.00 192.06 214 PRO E CA 1
ATOM 9183 C C . PRO D 2 214 ? 42.865 -40.747 5.290 1.00 203.09 214 PRO E C 1
ATOM 9184 O O . PRO D 2 214 ? 43.874 -40.101 5.611 1.00 199.70 214 PRO E O 1
ATOM 9188 N N . PRO D 2 215 ? 42.957 -41.972 4.756 1.00 206.77 215 PRO E N 1
ATOM 9189 C CA . PRO D 2 215 ? 44.285 -42.511 4.401 1.00 207.86 215 PRO E CA 1
ATOM 9190 C C . PRO D 2 215 ? 45.026 -41.672 3.373 1.00 207.40 215 PRO E C 1
ATOM 9191 O O . PRO D 2 215 ? 46.232 -41.436 3.522 1.00 205.41 215 PRO E O 1
ATOM 9195 N N . CYS D 2 216 ? 44.332 -41.232 2.317 1.00 203.16 216 CYS E N 1
ATOM 9196 C CA . CYS D 2 216 ? 44.982 -40.528 1.214 1.00 199.48 216 CYS E CA 1
ATOM 9197 C C . CYS D 2 216 ? 45.757 -39.303 1.687 1.00 199.87 216 CYS E C 1
ATOM 9198 O O . CYS D 2 216 ? 46.730 -38.899 1.040 1.00 199.51 216 CYS E O 1
ATOM 9201 N N . ILE D 2 217 ? 45.347 -38.701 2.804 1.00 198.67 217 ILE E N 1
ATOM 9202 C CA . ILE D 2 217 ? 46.035 -37.518 3.312 1.00 200.98 217 ILE E CA 1
ATOM 9203 C C . ILE D 2 217 ? 47.315 -37.898 4.050 1.00 202.98 217 ILE E C 1
ATOM 9204 O O . ILE D 2 217 ? 48.350 -37.240 3.898 1.00 207.41 217 ILE E O 1
ATOM 9209 N N . GLU D 2 218 ? 47.279 -38.969 4.847 1.00 201.73 218 GLU E N 1
ATOM 9210 C CA . GLU D 2 218 ? 48.449 -39.355 5.628 1.00 201.97 218 GLU E CA 1
ATOM 9211 C C . GLU D 2 218 ? 49.554 -40.003 4.800 1.00 203.36 218 GLU E C 1
ATOM 9212 O O . GLU D 2 218 ? 50.622 -40.286 5.353 1.00 199.75 218 GLU E O 1
ATOM 9218 N N . ASN D 2 219 ? 49.335 -40.250 3.506 1.00 204.55 219 ASN E N 1
ATOM 9219 C CA . ASN D 2 219 ? 50.455 -40.566 2.622 1.00 203.57 219 ASN E CA 1
ATOM 9220 C C . ASN D 2 219 ? 51.431 -39.403 2.503 1.00 206.57 219 ASN E C 1
ATOM 9221 O O . ASN D 2 219 ? 52.570 -39.601 2.064 1.00 200.35 219 ASN E O 1
ATOM 9226 N N . ILE D 2 220 ? 51.010 -38.201 2.885 1.00 203.94 220 ILE E N 1
ATOM 9227 C CA . ILE D 2 220 ? 51.814 -36.998 2.708 1.00 195.61 220 ILE E CA 1
ATOM 9228 C C . ILE D 2 220 ? 52.620 -36.674 3.961 1.00 198.39 220 ILE E C 1
ATOM 9229 O O . ILE D 2 220 ? 53.777 -36.255 3.870 1.00 207.79 220 ILE E O 1
ATOM 9234 N N . LEU D 2 221 ? 52.039 -36.881 5.143 1.00 197.38 221 LEU E N 1
ATOM 9235 C CA . LEU D 2 221 ? 52.736 -36.616 6.396 1.00 204.49 221 LEU E CA 1
ATOM 9236 C C . LEU D 2 221 ? 53.837 -37.642 6.642 1.00 212.12 221 LEU E C 1
ATOM 9237 O O . LEU D 2 221 ? 53.809 -38.356 7.650 1.00 207.33 221 LEU E O 1
ATOM 9242 N N . ALA D 2 222 ? 54.815 -37.716 5.736 1.00 217.69 222 ALA E N 1
ATOM 9243 C CA . ALA D 2 222 ? 55.885 -38.699 5.857 1.00 218.66 222 ALA E CA 1
ATOM 9244 C C . ALA D 2 222 ? 57.098 -38.343 5.005 1.00 218.48 222 ALA E C 1
ATOM 9245 O O . ALA D 2 222 ? 58.234 -38.392 5.487 1.00 220.37 222 ALA E O 1
ATOM 9247 N N . LYS D 2 223 ? 56.874 -37.980 3.739 1.00 214.71 223 LYS E N 1
ATOM 9248 C CA . LYS D 2 223 ? 57.985 -37.764 2.819 1.00 216.50 223 LYS E CA 1
ATOM 9249 C C . LYS D 2 223 ? 58.605 -36.377 2.940 1.00 219.20 223 LYS E C 1
ATOM 9250 O O . LYS D 2 223 ? 59.780 -36.213 2.593 1.00 219.62 223 LYS E O 1
ATOM 9256 N N . GLU D 2 224 ? 57.850 -35.384 3.412 1.00 216.45 224 GLU E N 1
ATOM 9257 C CA . GLU D 2 224 ? 58.363 -34.042 3.689 1.00 211.82 224 GLU E CA 1
ATOM 9258 C C . GLU D 2 224 ? 58.991 -33.381 2.464 1.00 210.80 224 GLU E C 1
ATOM 9259 O O . GLU D 2 224 ? 59.828 -32.483 2.603 1.00 212.66 224 GLU E O 1
ATOM 9265 N N . LYS D 2 225 ? 58.604 -33.803 1.260 1.00 212.29 225 LYS E N 1
ATOM 9266 C CA . LYS D 2 225 ? 59.115 -33.193 0.037 1.00 215.31 225 LYS E CA 1
ATOM 9267 C C . LYS D 2 225 ? 58.147 -33.422 -1.116 1.00 209.02 225 LYS E C 1
ATOM 9268 O O . LYS D 2 225 ? 58.033 -32.583 -2.015 1.00 206.91 225 LYS E O 1
ATOM 9274 N N . LEU D 2 226 ? 57.460 -34.559 -1.098 1.00 210.79 226 LEU E N 1
ATOM 9275 C CA . LEU D 2 226 ? 56.288 -34.820 -1.945 1.00 215.39 226 LEU E CA 1
ATOM 9276 C C . LEU D 2 226 ? 56.670 -34.662 -3.422 1.00 212.00 226 LEU E C 1
ATOM 9277 O O . LEU D 2 226 ? 57.812 -34.937 -3.814 1.00 210.34 226 LEU E O 1
ATOM 9282 N N . ASN D 2 227 ? 55.721 -34.219 -4.248 1.00 209.46 227 ASN E N 1
ATOM 9283 C CA . ASN D 2 227 ? 55.970 -33.981 -5.665 1.00 206.48 227 ASN E CA 1
ATOM 9284 C C . ASN D 2 227 ? 55.224 -32.749 -6.164 1.00 206.77 227 ASN E C 1
ATOM 9285 O O . ASN D 2 227 ? 55.183 -31.720 -5.481 1.00 205.97 227 ASN E O 1
ATOM 9290 N N . GLU D 2 228 ? 54.631 -32.846 -7.355 1.00 205.54 228 GLU E N 1
ATOM 9291 C CA . GLU D 2 228 ? 53.953 -31.719 -7.990 1.00 202.91 228 GLU E CA 1
ATOM 9292 C C . GLU D 2 228 ? 52.440 -31.804 -7.818 1.00 206.49 228 GLU E C 1
ATOM 9293 O O . GLU D 2 228 ? 51.838 -30.940 -7.174 1.00 206.09 228 GLU E O 1
ATOM 9299 N N . GLU D 2 229 ? 51.808 -32.832 -8.391 1.00 197.72 229 GLU E N 1
ATOM 9300 C CA . GLU D 2 229 ? 50.396 -33.062 -8.115 1.00 189.42 229 GLU E CA 1
ATOM 9301 C C . GLU D 2 229 ? 50.155 -33.435 -6.659 1.00 197.88 229 GLU E C 1
ATOM 9302 O O . GLU D 2 229 ? 49.039 -33.254 -6.161 1.00 201.80 229 GLU E O 1
ATOM 9308 N N . GLU D 2 230 ? 51.174 -33.953 -5.970 1.00 199.85 230 GLU E N 1
ATOM 9309 C CA . GLU D 2 230 ? 51.092 -34.195 -4.535 1.00 206.89 230 GLU E CA 1
ATOM 9310 C C . GLU D 2 230 ? 51.004 -32.909 -3.723 1.00 213.04 230 GLU E C 1
ATOM 9311 O O . GLU D 2 230 ? 50.730 -32.974 -2.521 1.00 210.95 230 GLU E O 1
ATOM 9317 N N . ILE D 2 231 ? 51.234 -31.754 -4.344 1.00 217.72 231 ILE E N 1
ATOM 9318 C CA . ILE D 2 231 ? 51.164 -30.467 -3.671 1.00 214.34 231 ILE E CA 1
ATOM 9319 C C . ILE D 2 231 ? 49.920 -29.688 -4.078 1.00 211.83 231 ILE E C 1
ATOM 9320 O O . ILE D 2 231 ? 49.291 -29.035 -3.241 1.00 210.60 231 ILE E O 1
ATOM 9325 N N . ARG D 2 232 ? 49.542 -29.757 -5.358 1.00 209.21 232 ARG E N 1
ATOM 9326 C CA . ARG D 2 232 ? 48.341 -29.067 -5.817 1.00 212.85 232 ARG E CA 1
ATOM 9327 C C . ARG D 2 232 ? 47.099 -29.564 -5.090 1.00 216.27 232 ARG E C 1
ATOM 9328 O O . ARG D 2 232 ? 46.171 -28.786 -4.842 1.00 218.34 232 ARG E O 1
ATOM 9336 N N . THR D 2 233 ? 47.067 -30.849 -4.739 1.00 217.07 233 THR E N 1
ATOM 9337 C CA . THR D 2 233 ? 45.934 -31.440 -4.039 1.00 213.75 233 THR E CA 1
ATOM 9338 C C . THR D 2 233 ? 46.090 -31.446 -2.523 1.00 207.52 233 THR E C 1
ATOM 9339 O O . THR D 2 233 ? 45.076 -31.486 -1.816 1.00 204.42 233 THR E O 1
ATOM 9343 N N . LEU D 2 234 ? 47.324 -31.417 -2.011 1.00 205.36 234 LEU E N 1
ATOM 9344 C CA . LEU D 2 234 ? 47.533 -31.397 -0.565 1.00 205.42 234 LEU E CA 1
ATOM 9345 C C . LEU D 2 234 ? 46.903 -30.174 0.088 1.00 208.58 234 LEU E C 1
ATOM 9346 O O . LEU D 2 234 ? 46.461 -30.245 1.241 1.00 201.18 234 LEU E O 1
ATOM 9351 N N . ILE D 2 235 ? 46.827 -29.059 -0.631 1.00 213.68 235 ILE E N 1
ATOM 9352 C CA . ILE D 2 235 ? 46.318 -27.817 -0.059 1.00 211.46 235 ILE E CA 1
ATOM 9353 C C . ILE D 2 235 ? 44.828 -27.651 -0.331 1.00 207.15 235 ILE E C 1
ATOM 9354 O O . ILE D 2 235 ? 44.077 -27.236 0.556 1.00 210.88 235 ILE E O 1
ATOM 9359 N N . THR D 2 236 ? 44.379 -27.978 -1.547 1.00 204.94 236 THR E N 1
ATOM 9360 C CA . THR D 2 236 ? 42.954 -27.924 -1.858 1.00 209.96 236 THR E CA 1
ATOM 9361 C C . THR D 2 236 ? 42.122 -28.776 -0.908 1.00 210.95 236 THR E C 1
ATOM 9362 O O . THR D 2 236 ? 40.921 -28.527 -0.760 1.00 204.26 236 THR E O 1
ATOM 9366 N N . PHE D 2 237 ? 42.727 -29.779 -0.268 1.00 214.75 237 PHE E N 1
ATOM 9367 C CA . PHE D 2 237 ? 42.064 -30.455 0.843 1.00 210.69 237 PHE E CA 1
ATOM 9368 C C . PHE D 2 237 ? 41.987 -29.550 2.066 1.00 203.72 237 PHE E C 1
ATOM 9369 O O . PHE D 2 237 ? 40.916 -29.381 2.661 1.00 198.82 237 PHE E O 1
ATOM 9377 N N . TYR D 2 238 ? 43.121 -28.965 2.460 1.00 200.07 238 TYR E N 1
ATOM 9378 C CA . TYR D 2 238 ? 43.173 -28.140 3.662 1.00 196.72 238 TYR E CA 1
ATOM 9379 C C . TYR D 2 238 ? 42.258 -26.926 3.571 1.00 200.37 238 TYR E C 1
ATOM 9380 O O . TYR D 2 238 ? 41.870 -26.375 4.608 1.00 194.33 238 TYR E O 1
ATOM 9389 N N . ILE D 2 239 ? 41.910 -26.494 2.357 1.00 205.48 239 ILE E N 1
ATOM 9390 C CA . ILE D 2 239 ? 40.962 -25.397 2.193 1.00 206.18 239 ILE E CA 1
ATOM 9391 C C . ILE D 2 239 ? 39.553 -25.832 2.583 1.00 200.96 239 ILE E C 1
ATOM 9392 O O . ILE D 2 239 ? 38.772 -25.033 3.115 1.00 198.91 239 ILE E O 1
ATOM 9397 N N . ASP D 2 240 ? 39.210 -27.101 2.354 1.00 201.19 240 ASP E N 1
ATOM 9398 C CA . ASP D 2 240 ? 37.850 -27.571 2.588 1.00 200.63 240 ASP E CA 1
ATOM 9399 C C . ASP D 2 240 ? 37.527 -27.771 4.063 1.00 188.70 240 ASP E C 1
ATOM 9400 O O . ASP D 2 240 ? 36.348 -27.740 4.432 1.00 189.74 240 ASP E O 1
ATOM 9405 N N . ILE D 2 241 ? 38.535 -27.977 4.912 1.00 187.50 241 ILE E N 1
ATOM 9406 C CA . ILE D 2 241 ? 38.291 -27.997 6.351 1.00 186.68 241 ILE E CA 1
ATOM 9407 C C . ILE D 2 241 ? 37.845 -26.622 6.833 1.00 191.62 241 ILE E C 1
ATOM 9408 O O . ILE D 2 241 ? 36.972 -26.504 7.702 1.00 186.41 241 ILE E O 1
ATOM 9413 N N . GLY D 2 242 ? 38.409 -25.567 6.261 1.00 193.55 242 GLY E N 1
ATOM 9414 C CA . GLY D 2 242 ? 38.200 -24.223 6.741 1.00 190.02 242 GLY E CA 1
ATOM 9415 C C . GLY D 2 242 ? 39.362 -23.644 7.513 1.00 192.91 242 GLY E C 1
ATOM 9416 O O . GLY D 2 242 ? 39.145 -22.777 8.366 1.00 192.80 242 GLY E O 1
ATOM 9417 N N . LYS D 2 243 ? 40.584 -24.089 7.237 1.00 192.85 243 LYS E N 1
ATOM 9418 C CA . LYS D 2 243 ? 41.761 -23.598 7.936 1.00 195.74 243 LYS E CA 1
ATOM 9419 C C . LYS D 2 243 ? 42.218 -22.268 7.351 1.00 208.54 243 LYS E C 1
ATOM 9420 O O . LYS D 2 243 ? 42.027 -21.985 6.165 1.00 210.43 243 LYS E O 1
ATOM 9426 N N . GLY D 2 244 ? 42.829 -21.452 8.202 1.00 213.56 244 GLY E N 1
ATOM 9427 C CA . GLY D 2 244 ? 43.236 -20.124 7.800 1.00 216.06 244 GLY E CA 1
ATOM 9428 C C . GLY D 2 244 ? 44.416 -20.139 6.847 1.00 219.32 244 GLY E C 1
ATOM 9429 O O . GLY D 2 244 ? 45.041 -21.165 6.574 1.00 221.30 244 GLY E O 1
ATOM 9430 N N . LEU D 2 245 ? 44.722 -18.948 6.330 1.00 214.88 245 LEU E N 1
ATOM 9431 C CA . LEU D 2 245 ? 45.810 -18.806 5.370 1.00 208.14 245 LEU E CA 1
ATOM 9432 C C . LEU D 2 245 ? 47.176 -18.905 6.037 1.00 208.22 245 LEU E C 1
ATOM 9433 O O . LEU D 2 245 ? 48.157 -19.279 5.385 1.00 204.76 245 LEU E O 1
ATOM 9438 N N . SER D 2 246 ? 47.262 -18.575 7.326 1.00 207.63 246 SER E N 1
ATOM 9439 C CA . SER D 2 246 ? 48.546 -18.575 8.021 1.00 214.76 246 SER E CA 1
ATOM 9440 C C . SER D 2 246 ? 48.972 -19.985 8.422 1.00 220.57 246 SER E C 1
ATOM 9441 O O . SER D 2 246 ? 50.071 -20.434 8.080 1.00 217.49 246 SER E O 1
ATOM 9444 N N . GLY D 2 247 ? 48.111 -20.695 9.151 1.00 223.92 247 GLY E N 1
ATOM 9445 C CA . GLY D 2 247 ? 48.443 -21.993 9.732 1.00 218.12 247 GLY E CA 1
ATOM 9446 C C . GLY D 2 247 ? 48.612 -23.108 8.704 1.00 218.98 247 GLY E C 1
ATOM 9447 O O . GLY D 2 247 ? 48.869 -24.248 9.107 1.00 215.89 247 GLY E O 1
ATOM 9448 N N . ILE D 2 248 ? 48.482 -22.831 7.406 1.00 218.32 248 ILE E N 1
ATOM 9449 C CA . ILE D 2 248 ? 48.623 -23.889 6.410 1.00 216.67 248 ILE E CA 1
ATOM 9450 C C . ILE D 2 248 ? 50.093 -24.155 6.106 1.00 219.54 248 ILE E C 1
ATOM 9451 O O . ILE D 2 248 ? 50.536 -25.309 6.066 1.00 218.25 248 ILE E O 1
ATOM 9456 N N . VAL D 2 249 ? 50.874 -23.093 5.895 1.00 222.71 249 VAL E N 1
ATOM 9457 C CA . VAL D 2 249 ? 52.283 -23.250 5.552 1.00 228.80 249 VAL E CA 1
ATOM 9458 C C . VAL D 2 249 ? 53.110 -23.773 6.722 1.00 235.44 249 VAL E C 1
ATOM 9459 O O . VAL D 2 249 ? 54.228 -24.260 6.515 1.00 238.18 249 VAL E O 1
ATOM 9463 N N . SER D 2 250 ? 52.589 -23.701 7.949 1.00 235.50 250 SER E N 1
ATOM 9464 C CA . SER D 2 250 ? 53.367 -24.098 9.118 1.00 237.27 250 SER E CA 1
ATOM 9465 C C . SER D 2 250 ? 53.433 -25.606 9.331 1.00 238.75 250 SER E C 1
ATOM 9466 O O . SER D 2 250 ? 54.359 -26.077 10.001 1.00 234.85 250 SER E O 1
ATOM 9469 N N . ILE D 2 251 ? 52.487 -26.373 8.789 1.00 238.77 251 ILE E N 1
ATOM 9470 C CA . ILE D 2 251 ? 52.518 -27.819 8.995 1.00 240.12 251 ILE E CA 1
ATOM 9471 C C . ILE D 2 251 ? 53.502 -28.484 8.039 1.00 240.16 251 ILE E C 1
ATOM 9472 O O . ILE D 2 251 ? 54.236 -29.401 8.425 1.00 239.77 251 ILE E O 1
ATOM 9477 N N . MET D 2 252 ? 53.547 -28.029 6.788 1.00 236.90 252 MET E N 1
ATOM 9478 C CA . MET D 2 252 ? 54.481 -28.548 5.788 1.00 240.89 252 MET E CA 1
ATOM 9479 C C . MET D 2 252 ? 55.601 -27.525 5.634 1.00 243.15 252 MET E C 1
ATOM 9480 O O . MET D 2 252 ? 55.538 -26.618 4.804 1.00 242.59 252 MET E O 1
ATOM 9485 N N . LYS D 2 253 ? 56.636 -27.682 6.453 1.00 239.90 253 LYS E N 1
ATOM 9486 C CA . LYS D 2 253 ? 57.794 -26.806 6.445 1.00 231.09 253 LYS E CA 1
ATOM 9487 C C . LYS D 2 253 ? 58.766 -27.209 5.337 1.00 225.47 253 LYS E C 1
ATOM 9488 O O . LYS D 2 253 ? 58.615 -28.245 4.684 1.00 226.12 253 LYS E O 1
ATOM 9494 N N . LYS D 2 254 ? 59.778 -26.362 5.130 1.00 219.00 254 LYS E N 1
ATOM 9495 C CA . LYS D 2 254 ? 60.848 -26.620 4.164 1.00 218.14 254 LYS E CA 1
ATOM 9496 C C . LYS D 2 254 ? 60.303 -26.828 2.752 1.00 224.91 254 LYS E C 1
ATOM 9497 O O . LYS D 2 254 ? 60.603 -27.824 2.091 1.00 226.84 254 LYS E O 1
ATOM 9503 N N . TYR D 2 255 ? 59.496 -25.882 2.279 1.00 222.83 255 TYR E N 1
ATOM 9504 C CA . TYR D 2 255 ? 58.923 -26.030 0.949 1.00 222.52 255 TYR E CA 1
ATOM 9505 C C . TYR D 2 255 ? 58.793 -24.671 0.274 1.00 222.08 255 TYR E C 1
ATOM 9506 O O . TYR D 2 255 ? 59.122 -23.627 0.846 1.00 220.60 255 TYR E O 1
ATOM 9515 N N . ASN D 2 256 ? 58.302 -24.707 -0.963 1.00 223.91 256 ASN E N 1
ATOM 9516 C CA . ASN D 2 256 ? 58.221 -23.532 -1.817 1.00 223.40 256 ASN E CA 1
ATOM 9517 C C . ASN D 2 256 ? 57.089 -22.613 -1.381 1.00 223.72 256 ASN E C 1
ATOM 9518 O O . ASN D 2 256 ? 55.975 -23.066 -1.100 1.00 222.20 256 ASN E O 1
ATOM 9523 N N . VAL D 2 257 ? 57.381 -21.310 -1.333 1.00 225.02 257 VAL E N 1
ATOM 9524 C CA . VAL D 2 257 ? 56.337 -20.315 -1.107 1.00 224.61 257 VAL E CA 1
ATOM 9525 C C . VAL D 2 257 ? 55.792 -19.761 -2.415 1.00 227.90 257 VAL E C 1
ATOM 9526 O O . VAL D 2 257 ? 54.748 -19.089 -2.408 1.00 226.19 257 VAL E O 1
ATOM 9530 N N . SER D 2 258 ? 56.458 -20.027 -3.542 1.00 227.99 258 SER E N 1
ATOM 9531 C CA . SER D 2 258 ? 55.912 -19.629 -4.834 1.00 224.07 258 SER E CA 1
ATOM 9532 C C . SER D 2 258 ? 54.619 -20.376 -5.136 1.00 226.29 258 SER E C 1
ATOM 9533 O O . SER D 2 258 ? 53.733 -19.839 -5.811 1.00 223.02 258 SER E O 1
ATOM 9536 N N . ASN D 2 259 ? 54.493 -21.612 -4.646 1.00 227.67 259 ASN E N 1
ATOM 9537 C CA . ASN D 2 259 ? 53.259 -22.365 -4.813 1.00 229.45 259 ASN E CA 1
ATOM 9538 C C . ASN D 2 259 ? 52.235 -22.042 -3.735 1.00 227.88 259 ASN E C 1
ATOM 9539 O O . ASN D 2 259 ? 51.051 -22.350 -3.912 1.00 224.73 259 ASN E O 1
ATOM 9544 N N . VAL D 2 260 ? 52.663 -21.445 -2.619 1.00 221.88 260 VAL E N 1
ATOM 9545 C CA . VAL D 2 260 ? 51.710 -20.939 -1.635 1.00 211.32 260 VAL E CA 1
ATOM 9546 C C . VAL D 2 260 ? 50.805 -19.897 -2.278 1.00 209.56 260 VAL E C 1
ATOM 9547 O O . VAL D 2 260 ? 49.612 -19.804 -1.964 1.00 201.55 260 VAL E O 1
ATOM 9551 N N . GLU D 2 261 ? 51.357 -19.108 -3.202 1.00 215.03 261 GLU E N 1
ATOM 9552 C CA . GLU D 2 261 ? 50.553 -18.136 -3.936 1.00 218.62 261 GLU E CA 1
ATOM 9553 C C . GLU D 2 261 ? 49.569 -18.832 -4.869 1.00 221.22 261 GLU E C 1
ATOM 9554 O O . GLU D 2 261 ? 48.359 -18.585 -4.808 1.00 221.62 261 GLU E O 1
ATOM 9560 N N . ASP D 2 262 ? 50.075 -19.708 -5.743 1.00 224.50 262 ASP E N 1
ATOM 9561 C CA . ASP D 2 262 ? 49.248 -20.325 -6.774 1.00 222.88 262 ASP E CA 1
ATOM 9562 C C . ASP D 2 262 ? 48.153 -21.218 -6.209 1.00 219.99 262 ASP E C 1
ATOM 9563 O O . ASP D 2 262 ? 47.243 -21.594 -6.956 1.00 215.66 262 ASP E O 1
ATOM 9568 N N . LEU D 2 263 ? 48.212 -21.568 -4.925 1.00 220.17 263 LEU E N 1
ATOM 9569 C CA . LEU D 2 263 ? 47.161 -22.368 -4.313 1.00 223.66 263 LEU E CA 1
ATOM 9570 C C . LEU D 2 263 ? 46.156 -21.532 -3.537 1.00 221.92 263 LEU E C 1
ATOM 9571 O O . LEU D 2 263 ? 45.004 -21.951 -3.389 1.00 220.05 263 LEU E O 1
ATOM 9576 N N . TYR D 2 264 ? 46.563 -20.363 -3.035 1.00 221.13 264 TYR E N 1
ATOM 9577 C CA . TYR D 2 264 ? 45.585 -19.392 -2.556 1.00 223.52 264 TYR E CA 1
ATOM 9578 C C . TYR D 2 264 ? 44.698 -18.906 -3.694 1.00 222.44 264 TYR E C 1
ATOM 9579 O O . TYR D 2 264 ? 43.555 -18.495 -3.463 1.00 224.79 264 TYR E O 1
ATOM 9588 N N . ARG D 2 265 ? 45.203 -18.951 -4.930 1.00 218.06 265 ARG E N 1
ATOM 9589 C CA . ARG D 2 265 ? 44.415 -18.544 -6.085 1.00 215.67 265 ARG E CA 1
ATOM 9590 C C . ARG D 2 265 ? 43.362 -19.577 -6.461 1.00 210.11 265 ARG E C 1
ATOM 9591 O O . ARG D 2 265 ? 42.505 -19.286 -7.303 1.00 199.09 265 ARG E O 1
ATOM 9599 N N . LYS D 2 266 ? 43.410 -20.770 -5.864 1.00 218.00 266 LYS E N 1
ATOM 9600 C CA . LYS D 2 266 ? 42.295 -21.704 -5.979 1.00 215.99 266 LYS E CA 1
ATOM 9601 C C . LYS D 2 266 ? 41.058 -21.147 -5.285 1.00 209.23 266 LYS E C 1
ATOM 9602 O O . LYS D 2 266 ? 39.928 -21.375 -5.731 1.00 194.30 266 LYS E O 1
ATOM 9608 N N . TYR D 2 267 ? 41.264 -20.425 -4.186 1.00 219.66 267 TYR E N 1
ATOM 9609 C CA . TYR D 2 267 ? 40.205 -19.823 -3.381 1.00 219.13 267 TYR E CA 1
ATOM 9610 C C . TYR D 2 267 ? 39.445 -18.715 -4.111 1.00 211.77 267 TYR E C 1
ATOM 9611 O O . TYR D 2 267 ? 39.304 -18.731 -5.334 1.00 202.65 267 TYR E O 1
ATOM 9620 N N . PRO D 2 298 ? 38.095 -39.503 -0.754 1.00 134.35 298 PRO E N 1
ATOM 9621 C CA . PRO D 2 298 ? 38.816 -39.130 0.467 1.00 147.42 298 PRO E CA 1
ATOM 9622 C C . PRO D 2 298 ? 38.073 -38.087 1.304 1.00 150.84 298 PRO E C 1
ATOM 9623 O O . PRO D 2 298 ? 38.230 -38.049 2.524 1.00 142.94 298 PRO E O 1
ATOM 9627 N N . LEU D 2 299 ? 37.274 -37.253 0.643 1.00 151.77 299 LEU E N 1
ATOM 9628 C CA . LEU D 2 299 ? 36.552 -36.158 1.279 1.00 153.52 299 LEU E CA 1
ATOM 9629 C C . LEU D 2 299 ? 35.231 -36.603 1.888 1.00 155.53 299 LEU E C 1
ATOM 9630 O O . LEU D 2 299 ? 34.544 -35.789 2.514 1.00 150.05 299 LEU E O 1
ATOM 9635 N N . GLN D 2 300 ? 34.867 -37.874 1.724 1.00 159.14 300 GLN E N 1
ATOM 9636 C CA . GLN D 2 300 ? 33.622 -38.402 2.262 1.00 146.27 300 GLN E CA 1
ATOM 9637 C C . GLN D 2 300 ? 33.732 -38.805 3.726 1.00 135.07 300 GLN E C 1
ATOM 9638 O O . GLN D 2 300 ? 32.712 -38.831 4.422 1.00 120.01 300 GLN E O 1
ATOM 9644 N N . LEU D 2 301 ? 34.936 -39.099 4.213 1.00 135.86 301 LEU E N 1
ATOM 9645 C CA . LEU D 2 301 ? 35.135 -39.482 5.606 1.00 131.24 301 LEU E CA 1
ATOM 9646 C C . LEU D 2 301 ? 35.222 -38.282 6.541 1.00 127.81 301 LEU E C 1
ATOM 9647 O O . LEU D 2 301 ? 35.660 -38.435 7.687 1.00 131.06 301 LEU E O 1
ATOM 9652 N N . TYR D 2 302 ? 34.821 -37.107 6.083 1.00 135.49 302 TYR E N 1
ATOM 9653 C CA . TYR D 2 302 ? 34.889 -35.884 6.874 1.00 141.44 302 TYR E CA 1
ATOM 9654 C C . TYR D 2 302 ? 33.546 -35.173 6.960 1.00 132.54 302 TYR E C 1
ATOM 9655 O O . TYR D 2 302 ? 33.166 -34.722 8.044 1.00 115.77 302 TYR E O 1
ATOM 9664 N N . PHE D 2 303 ? 32.815 -35.065 5.849 1.00 134.53 303 PHE E N 1
ATOM 9665 C CA . PHE D 2 303 ? 31.528 -34.367 5.831 1.00 132.30 303 PHE E CA 1
ATOM 9666 C C . PHE D 2 303 ? 30.396 -35.362 6.089 1.00 127.76 303 PHE E C 1
ATOM 9667 O O . PHE D 2 303 ? 29.561 -35.653 5.231 1.00 128.22 303 PHE E O 1
ATOM 9675 N N . LEU D 2 304 ? 30.381 -35.889 7.311 1.00 124.67 304 LEU E N 1
ATOM 9676 C CA . LEU D 2 304 ? 29.306 -36.782 7.723 1.00 119.95 304 LEU E CA 1
ATOM 9677 C C . LEU D 2 304 ? 28.015 -35.996 7.920 1.00 125.91 304 LEU E C 1
ATOM 9678 O O . LEU D 2 304 ? 27.997 -34.976 8.617 1.00 134.91 304 LEU E O 1
ATOM 9683 N N . SER D 2 305 ? 26.934 -36.471 7.307 1.00 121.49 305 SER E N 1
ATOM 9684 C CA . SER D 2 305 ? 25.642 -35.800 7.409 1.00 130.19 305 SER E CA 1
ATOM 9685 C C . SER D 2 305 ? 25.093 -35.876 8.831 1.00 137.41 305 SER E C 1
ATOM 9686 O O . SER D 2 305 ? 23.880 -35.902 9.040 1.00 143.67 305 SER E O 1
ATOM 9689 N N . PRO E 3 48 ? 93.433 33.577 -17.000 1.00 130.13 48 PRO C N 1
ATOM 9690 C CA . PRO E 3 48 ? 93.301 33.211 -15.587 1.00 107.86 48 PRO C CA 1
ATOM 9691 C C . PRO E 3 48 ? 92.884 31.754 -15.412 1.00 129.33 48 PRO C C 1
ATOM 9692 O O . PRO E 3 48 ? 92.443 31.131 -16.377 1.00 133.38 48 PRO C O 1
ATOM 9696 N N . PRO E 3 49 ? 93.039 31.214 -14.201 1.00 140.26 49 PRO C N 1
ATOM 9697 C CA . PRO E 3 49 ? 92.605 29.836 -13.947 1.00 152.56 49 PRO C CA 1
ATOM 9698 C C . PRO E 3 49 ? 91.251 29.766 -13.261 1.00 162.18 49 PRO C C 1
ATOM 9699 O O . PRO E 3 49 ? 90.635 30.798 -12.975 1.00 170.24 49 PRO C O 1
ATOM 9703 N N . GLN E 3 50 ? 90.787 28.555 -12.986 1.00 158.44 50 GLN C N 1
ATOM 9704 C CA . GLN E 3 50 ? 89.476 28.365 -12.374 1.00 159.09 50 GLN C CA 1
ATOM 9705 C C . GLN E 3 50 ? 89.528 28.730 -10.896 1.00 167.21 50 GLN C C 1
ATOM 9706 O O . GLN E 3 50 ? 90.338 28.158 -10.154 1.00 174.46 50 GLN C O 1
ATOM 9712 N N . PRO E 3 51 ? 88.702 29.660 -10.427 1.00 164.22 51 PRO C N 1
ATOM 9713 C CA . PRO E 3 51 ? 88.719 30.015 -9.006 1.00 162.77 51 PRO C CA 1
ATOM 9714 C C . PRO E 3 51 ? 87.983 28.995 -8.153 1.00 164.89 51 PRO C C 1
ATOM 9715 O O . PRO E 3 51 ? 87.052 28.321 -8.602 1.00 170.21 51 PRO C O 1
ATOM 9719 N N . LYS E 3 52 ? 88.418 28.893 -6.898 1.00 159.21 52 LYS C N 1
ATOM 9720 C CA . LYS E 3 52 ? 87.811 27.973 -5.943 1.00 163.93 52 LYS C CA 1
ATOM 9721 C C . LYS E 3 52 ? 86.540 28.565 -5.346 1.00 183.09 52 LYS C C 1
ATOM 9722 O O . LYS E 3 52 ? 85.871 29.387 -5.980 1.00 189.49 52 LYS C O 1
ATOM 9728 N N . LYS E 3 53 ? 86.205 28.151 -4.123 1.00 171.81 53 LYS C N 1
ATOM 9729 C CA . LYS E 3 53 ? 85.028 28.650 -3.420 1.00 163.64 53 LYS C CA 1
ATOM 9730 C C . LYS E 3 53 ? 85.217 28.534 -1.915 1.00 169.90 53 LYS C C 1
ATOM 9731 O O . LYS E 3 53 ? 85.429 29.537 -1.225 1.00 166.88 53 LYS C O 1
ATOM 9737 N N . SER E 3 54 ? 85.135 27.310 -1.403 1.00 170.81 54 SER C N 1
ATOM 9738 C CA . SER E 3 54 ? 85.280 27.034 0.020 1.00 162.51 54 SER C CA 1
ATOM 9739 C C . SER E 3 54 ? 85.529 25.541 0.186 1.00 155.72 54 SER C C 1
ATOM 9740 O O . SER E 3 54 ? 85.605 24.794 -0.794 1.00 158.04 54 SER C O 1
ATOM 9743 N N . SER E 3 55 ? 85.656 25.108 1.440 1.00 147.71 55 SER C N 1
ATOM 9744 C CA . SER E 3 55 ? 85.877 23.697 1.734 1.00 152.35 55 SER C CA 1
ATOM 9745 C C . SER E 3 55 ? 85.633 23.392 3.206 1.00 144.83 55 SER C C 1
ATOM 9746 O O . SER E 3 55 ? 85.706 22.233 3.625 1.00 133.73 55 SER C O 1
ATOM 9749 N N . ASP E 3 56 ? 85.343 24.421 3.999 1.00 148.02 56 ASP C N 1
ATOM 9750 C CA . ASP E 3 56 ? 85.176 24.278 5.441 1.00 144.74 56 ASP C CA 1
ATOM 9751 C C . ASP E 3 56 ? 83.688 24.151 5.755 1.00 128.03 56 ASP C C 1
ATOM 9752 O O . ASP E 3 56 ? 82.945 25.136 5.687 1.00 101.35 56 ASP C O 1
ATOM 9757 N N . TYR E 3 57 ? 83.259 22.936 6.098 1.00 124.35 57 TYR C N 1
ATOM 9758 C CA . TYR E 3 57 ? 81.876 22.653 6.464 1.00 120.85 57 TYR C CA 1
ATOM 9759 C C . TYR E 3 57 ? 81.792 22.015 7.848 1.00 117.29 57 TYR C C 1
ATOM 9760 O O . TYR E 3 57 ? 80.879 21.235 8.126 1.00 112.51 57 TYR C O 1
ATOM 9769 N N . SER E 3 58 ? 82.747 22.341 8.724 1.00 125.19 58 SER C N 1
ATOM 9770 C CA . SER E 3 58 ? 82.788 21.732 10.050 1.00 121.56 58 SER C CA 1
ATOM 9771 C C . SER E 3 58 ? 81.612 22.168 10.915 1.00 115.88 58 SER C C 1
ATOM 9772 O O . SER E 3 58 ? 81.157 21.400 11.771 1.00 94.47 58 SER C O 1
ATOM 9775 N N . TRP E 3 59 ? 81.110 23.388 10.711 1.00 111.59 59 TRP C N 1
ATOM 9776 C CA . TRP E 3 59 ? 80.030 23.897 11.549 1.00 96.21 59 TRP C CA 1
ATOM 9777 C C . TRP E 3 59 ? 78.730 23.138 11.318 1.00 105.69 59 TRP C C 1
ATOM 9778 O O . TRP E 3 59 ? 77.925 22.996 12.247 1.00 106.71 59 TRP C O 1
ATOM 9789 N N . ILE E 3 60 ? 78.503 22.655 10.095 1.00 110.27 60 ILE C N 1
ATOM 9790 C CA . ILE E 3 60 ? 77.295 21.885 9.804 1.00 101.66 60 ILE C CA 1
ATOM 9791 C C . ILE E 3 60 ? 77.243 20.632 10.668 1.00 103.15 60 ILE C C 1
ATOM 9792 O O . ILE E 3 60 ? 76.193 20.283 11.222 1.00 97.59 60 ILE C O 1
ATOM 9797 N N . GLU E 3 61 ? 78.375 19.935 10.797 1.00 107.23 61 GLU C N 1
ATOM 9798 C CA . GLU E 3 61 ? 78.434 18.760 11.659 1.00 108.05 61 GLU C CA 1
ATOM 9799 C C . GLU E 3 61 ? 78.181 19.118 13.118 1.00 106.18 61 GLU C C 1
ATOM 9800 O O . GLU E 3 61 ? 77.605 18.317 13.863 1.00 98.37 61 GLU C O 1
ATOM 9806 N N . LYS E 3 62 ? 78.602 20.311 13.544 1.00 112.39 62 LYS C N 1
ATOM 9807 C CA . LYS E 3 62 ? 78.381 20.728 14.926 1.00 120.63 62 LYS C CA 1
ATOM 9808 C C . LYS E 3 62 ? 76.913 21.049 15.180 1.00 107.90 62 LYS C C 1
ATOM 9809 O O . LYS E 3 62 ? 76.366 20.694 16.231 1.00 97.60 62 LYS C O 1
ATOM 9815 N N . VAL E 3 63 ? 76.260 21.724 14.231 1.00 101.27 63 VAL C N 1
ATOM 9816 C CA . VAL E 3 63 ? 74.844 22.041 14.384 1.00 103.47 63 VAL C CA 1
ATOM 9817 C C . VAL E 3 63 ? 73.999 20.774 14.312 1.00 96.88 63 VAL C C 1
ATOM 9818 O O . VAL E 3 63 ? 73.003 20.634 15.032 1.00 91.54 63 VAL C O 1
ATOM 9822 N N . LEU E 3 64 ? 74.383 19.831 13.448 1.00 105.87 64 LEU C N 1
ATOM 9823 C CA . LEU E 3 64 ? 73.658 18.568 13.358 1.00 102.56 64 LEU C CA 1
ATOM 9824 C C . LEU E 3 64 ? 73.774 17.770 14.650 1.00 103.43 64 LEU C C 1
ATOM 9825 O O . LEU E 3 64 ? 72.817 17.109 15.070 1.00 103.55 64 LEU C O 1
ATOM 9830 N N . GLU E 3 65 ? 74.940 17.820 15.295 1.00 106.08 65 GLU C N 1
ATOM 9831 C CA . GLU E 3 65 ? 75.180 17.002 16.479 1.00 105.32 65 GLU C CA 1
ATOM 9832 C C . GLU E 3 65 ? 74.476 17.550 17.715 1.00 111.90 65 GLU C C 1
ATOM 9833 O O . GLU E 3 65 ? 74.049 16.770 18.574 1.00 121.86 65 GLU C O 1
ATOM 9839 N N . MET E 3 66 ? 74.342 18.872 17.828 1.00 109.67 66 MET C N 1
ATOM 9840 C CA . MET E 3 66 ? 73.711 19.482 18.997 1.00 108.41 66 MET C CA 1
ATOM 9841 C C . MET E 3 66 ? 72.198 19.612 18.833 1.00 105.78 66 MET C C 1
ATOM 9842 O O . MET E 3 66 ? 71.430 19.043 19.615 1.00 117.63 66 MET C O 1
ATOM 9847 N N . GLY E 3 67 ? 71.760 20.358 17.824 1.00 97.33 67 GLY C N 1
ATOM 9848 C CA . GLY E 3 67 ? 70.357 20.616 17.586 1.00 80.48 67 GLY C CA 1
ATOM 9849 C C . GLY E 3 67 ? 70.088 22.098 17.450 1.00 90.87 67 GLY C C 1
ATOM 9850 O O . GLY E 3 67 ? 70.968 22.939 17.623 1.00 99.86 67 GLY C O 1
ATOM 9851 N N . LEU E 3 68 ? 68.835 22.414 17.134 1.00 88.16 68 LEU C N 1
ATOM 9852 C CA . LEU E 3 68 ? 68.414 23.798 16.949 1.00 94.30 68 LEU C CA 1
ATOM 9853 C C . LEU E 3 68 ? 67.088 24.008 17.672 1.00 114.16 68 LEU C C 1
ATOM 9854 O O . LEU E 3 68 ? 66.654 23.175 18.475 1.00 97.77 68 LEU C O 1
ATOM 9859 N N . GLN E 3 69 ? 66.439 25.135 17.381 1.00 116.92 69 GLN C N 1
ATOM 9860 C CA . GLN E 3 69 ? 65.213 25.510 18.074 1.00 114.16 69 GLN C CA 1
ATOM 9861 C C . GLN E 3 69 ? 64.139 25.991 17.104 1.00 106.47 69 GLN C C 1
ATOM 9862 O O . GLN E 3 69 ? 63.120 25.317 16.921 1.00 122.55 69 GLN C O 1
ATOM 9868 N N . ASP E 3 70 ? 64.349 27.150 16.481 1.00 111.25 70 ASP C N 1
ATOM 9869 C CA . ASP E 3 70 ? 63.295 27.772 15.687 1.00 111.11 70 ASP C CA 1
ATOM 9870 C C . ASP E 3 70 ? 63.330 27.376 14.213 1.00 122.06 70 ASP C C 1
ATOM 9871 O O . ASP E 3 70 ? 62.279 27.104 13.623 1.00 134.11 70 ASP C O 1
ATOM 9876 N N . SER E 3 71 ? 64.515 27.348 13.604 1.00 107.07 71 SER C N 1
ATOM 9877 C CA . SER E 3 71 ? 64.680 27.206 12.159 1.00 102.29 71 SER C CA 1
ATOM 9878 C C . SER E 3 71 ? 65.176 25.819 11.756 1.00 93.30 71 SER C C 1
ATOM 9879 O O . SER E 3 71 ? 66.070 25.686 10.918 1.00 84.84 71 SER C O 1
ATOM 9882 N N . ARG E 3 72 ? 64.600 24.772 12.349 1.00 91.41 72 ARG C N 1
ATOM 9883 C CA . ARG E 3 72 ? 65.066 23.415 12.079 1.00 84.70 72 ARG C CA 1
ATOM 9884 C C . ARG E 3 72 ? 64.827 23.007 10.628 1.00 88.51 72 ARG C C 1
ATOM 9885 O O . ARG E 3 72 ? 65.636 22.281 10.039 1.00 83.74 72 ARG C O 1
ATOM 9893 N N . LYS E 3 73 ? 63.719 23.456 10.033 1.00 95.31 73 LYS C N 1
ATOM 9894 C CA . LYS E 3 73 ? 63.393 23.028 8.675 1.00 87.73 73 LYS C CA 1
ATOM 9895 C C . LYS E 3 73 ? 64.177 23.805 7.621 1.00 83.31 73 LYS C C 1
ATOM 9896 O O . LYS E 3 73 ? 64.664 23.213 6.651 1.00 81.77 73 LYS C O 1
ATOM 9902 N N . ARG E 3 74 ? 64.305 25.124 7.786 1.00 90.24 74 ARG C N 1
ATOM 9903 C CA . ARG E 3 74 ? 65.141 25.903 6.877 1.00 85.82 74 ARG C CA 1
ATOM 9904 C C . ARG E 3 74 ? 66.581 25.408 6.883 1.00 80.91 74 ARG C C 1
ATOM 9905 O O . ARG E 3 74 ? 67.295 25.549 5.883 1.00 91.51 74 ARG C O 1
ATOM 9913 N N . PHE E 3 75 ? 67.021 24.823 7.999 1.00 80.30 75 PHE C N 1
ATOM 9914 C CA . PHE E 3 75 ? 68.349 24.225 8.063 1.00 83.41 75 PHE C CA 1
ATOM 9915 C C . PHE E 3 75 ? 68.400 22.902 7.310 1.00 85.29 75 PHE C C 1
ATOM 9916 O O . PHE E 3 75 ? 69.365 22.631 6.586 1.00 74.87 75 PHE C O 1
ATOM 9924 N N . ILE E 3 76 ? 67.372 22.065 7.468 1.00 91.76 76 ILE C N 1
ATOM 9925 C CA . ILE E 3 76 ? 67.310 20.804 6.733 1.00 79.63 76 ILE C CA 1
ATOM 9926 C C . ILE E 3 76 ? 67.252 21.057 5.231 1.00 77.65 76 ILE C C 1
ATOM 9927 O O . ILE E 3 76 ? 67.922 20.378 4.444 1.00 70.98 76 ILE C O 1
ATOM 9932 N N . LEU E 3 77 ? 66.463 22.046 4.812 1.00 76.13 77 LEU C N 1
ATOM 9933 C CA . LEU E 3 77 ? 66.230 22.258 3.387 1.00 80.31 77 LEU C CA 1
ATOM 9934 C C . LEU E 3 77 ? 67.464 22.822 2.689 1.00 88.91 77 LEU C C 1
ATOM 9935 O O . LEU E 3 77 ? 67.873 22.325 1.633 1.00 95.24 77 LEU C O 1
ATOM 9940 N N . TYR E 3 78 ? 68.075 23.858 3.264 1.00 91.36 78 TYR C N 1
ATOM 9941 C CA . TYR E 3 78 ? 69.105 24.625 2.576 1.00 88.12 78 TYR C CA 1
ATOM 9942 C C . TYR E 3 78 ? 70.530 24.244 2.958 1.00 84.84 78 TYR C C 1
ATOM 9943 O O . TYR E 3 78 ? 71.468 24.701 2.296 1.00 85.60 78 TYR C O 1
ATOM 9952 N N . VAL E 3 79 ? 70.727 23.435 3.998 1.00 79.31 79 VAL C N 1
ATOM 9953 C CA . VAL E 3 79 ? 72.079 23.142 4.465 1.00 73.31 79 VAL C CA 1
ATOM 9954 C C . VAL E 3 79 ? 72.284 21.646 4.663 1.00 65.72 79 VAL C C 1
ATOM 9955 O O . VAL E 3 79 ? 73.033 21.007 3.916 1.00 83.87 79 VAL C O 1
ATOM 9959 N N . ALA E 3 80 ? 71.618 21.085 5.675 1.00 73.09 80 ALA C N 1
ATOM 9960 C CA . ALA E 3 80 ? 71.952 19.746 6.153 1.00 78.38 80 ALA C CA 1
ATOM 9961 C C . ALA E 3 80 ? 71.764 18.691 5.067 1.00 88.58 80 ALA C C 1
ATOM 9962 O O . ALA E 3 80 ? 72.628 17.830 4.869 1.00 86.28 80 ALA C O 1
ATOM 9964 N N . SER E 3 81 ? 70.628 18.730 4.368 1.00 92.77 81 SER C N 1
ATOM 9965 C CA . SER E 3 81 ? 70.367 17.741 3.325 1.00 76.82 81 SER C CA 1
ATOM 9966 C C . SER E 3 81 ? 71.390 17.842 2.199 1.00 81.03 81 SER C C 1
ATOM 9967 O O . SER E 3 81 ? 71.988 16.838 1.796 1.00 84.34 81 SER C O 1
ATOM 9970 N N . ARG E 3 82 ? 71.598 19.054 1.673 1.00 69.78 82 ARG C N 1
ATOM 9971 C CA . ARG E 3 82 ? 72.560 19.240 0.590 1.00 81.91 82 ARG C CA 1
ATOM 9972 C C . ARG E 3 82 ? 73.969 18.841 1.009 1.00 85.68 82 ARG C C 1
ATOM 9973 O O . ARG E 3 82 ? 74.760 18.387 0.176 1.00 86.80 82 ARG C O 1
ATOM 9981 N N . TYR E 3 83 ? 74.300 18.999 2.290 1.00 88.71 83 TYR C N 1
ATOM 9982 C CA . TYR E 3 83 ? 75.631 18.636 2.764 1.00 91.81 83 TYR C CA 1
ATOM 9983 C C . TYR E 3 83 ? 75.765 17.129 2.937 1.00 82.12 83 TYR C C 1
ATOM 9984 O O . TYR E 3 83 ? 76.750 16.531 2.492 1.00 93.72 83 TYR C O 1
ATOM 9993 N N . LEU E 3 84 ? 74.784 16.503 3.590 1.00 84.78 84 LEU C N 1
ATOM 9994 C CA . LEU E 3 84 ? 74.861 15.074 3.863 1.00 92.76 84 LEU C CA 1
ATOM 9995 C C . LEU E 3 84 ? 74.895 14.234 2.594 1.00 103.30 84 LEU C C 1
ATOM 9996 O O . LEU E 3 84 ? 75.427 13.120 2.618 1.00 105.79 84 LEU C O 1
ATOM 10001 N N . VAL E 3 85 ? 74.372 14.743 1.482 1.00 97.92 85 VAL C N 1
ATOM 10002 C CA . VAL E 3 85 ? 74.258 13.973 0.254 1.00 97.93 85 VAL C CA 1
ATOM 10003 C C . VAL E 3 85 ? 75.277 14.415 -0.791 1.00 96.68 85 VAL C C 1
ATOM 10004 O O . VAL E 3 85 ? 75.887 13.575 -1.457 1.00 112.27 85 VAL C O 1
ATOM 10008 N N . ASN E 3 86 ? 75.479 15.722 -0.950 1.00 84.90 86 ASN C N 1
ATOM 10009 C CA . ASN E 3 86 ? 76.270 16.260 -2.050 1.00 98.37 86 ASN C CA 1
ATOM 10010 C C . ASN E 3 86 ? 77.610 16.838 -1.613 1.00 123.30 86 ASN C C 1
ATOM 10011 O O . ASN E 3 86 ? 78.286 17.481 -2.424 1.00 130.06 86 ASN C O 1
ATOM 10016 N N . VAL E 3 87 ? 78.019 16.626 -0.362 1.00 103.97 87 VAL C N 1
ATOM 10017 C CA . VAL E 3 87 ? 79.344 17.055 0.076 1.00 83.19 87 VAL C CA 1
ATOM 10018 C C . VAL E 3 87 ? 79.993 15.931 0.869 1.00 90.85 87 VAL C C 1
ATOM 10019 O O . VAL E 3 87 ? 81.069 15.440 0.505 1.00 103.52 87 VAL C O 1
ATOM 10023 N N . LYS E 3 88 ? 79.334 15.500 1.945 1.00 83.33 88 LYS C N 1
ATOM 10024 C CA . LYS E 3 88 ? 79.809 14.329 2.668 1.00 88.63 88 LYS C CA 1
ATOM 10025 C C . LYS E 3 88 ? 79.483 13.053 1.906 1.00 96.14 88 LYS C C 1
ATOM 10026 O O . LYS E 3 88 ? 80.168 12.038 2.069 1.00 96.26 88 LYS C O 1
ATOM 10032 N N . GLY E 3 89 ? 78.436 13.085 1.082 1.00 102.20 89 GLY C N 1
ATOM 10033 C CA . GLY E 3 89 ? 78.049 11.944 0.274 1.00 86.05 89 GLY C CA 1
ATOM 10034 C C . GLY E 3 89 ? 77.664 10.693 1.040 1.00 101.86 89 GLY C C 1
ATOM 10035 O O . GLY E 3 89 ? 78.149 9.595 0.740 1.00 95.83 89 GLY C O 1
ATOM 10036 N N . VAL E 3 90 ? 76.799 10.844 2.040 1.00 105.80 90 VAL C N 1
ATOM 10037 C CA . VAL E 3 90 ? 76.367 9.708 2.844 1.00 121.93 90 VAL C CA 1
ATOM 10038 C C . VAL E 3 90 ? 75.281 8.962 2.083 1.00 119.35 90 VAL C C 1
ATOM 10039 O O . VAL E 3 90 ? 74.805 9.428 1.041 1.00 111.40 90 VAL C O 1
ATOM 10043 N N . ASN E 3 91 ? 74.895 7.796 2.596 1.00 108.22 91 ASN C N 1
ATOM 10044 C CA . ASN E 3 91 ? 73.816 7.024 1.999 1.00 105.67 91 ASN C CA 1
ATOM 10045 C C . ASN E 3 91 ? 72.535 7.848 1.920 1.00 118.71 91 ASN C C 1
ATOM 10046 O O . ASN E 3 91 ? 72.266 8.706 2.765 1.00 125.19 91 ASN C O 1
ATOM 10051 N N . GLU E 3 92 ? 71.740 7.580 0.880 1.00 118.41 92 GLU C N 1
ATOM 10052 C CA . GLU E 3 92 ? 70.476 8.290 0.713 1.00 94.59 92 GLU C CA 1
ATOM 10053 C C . GLU E 3 92 ? 69.532 8.018 1.877 1.00 102.59 92 GLU C C 1
ATOM 10054 O O . GLU E 3 92 ? 68.853 8.931 2.362 1.00 102.89 92 GLU C O 1
ATOM 10060 N N . ASP E 3 93 ? 69.476 6.768 2.341 1.00 102.90 93 ASP C N 1
ATOM 10061 C CA . ASP E 3 93 ? 68.591 6.420 3.446 1.00 103.71 93 ASP C CA 1
ATOM 10062 C C . ASP E 3 93 ? 69.199 6.773 4.799 1.00 103.43 93 ASP C C 1
ATOM 10063 O O . ASP E 3 93 ? 68.461 7.055 5.749 1.00 104.49 93 ASP C O 1
ATOM 10068 N N . GLU E 3 94 ? 70.531 6.773 4.906 1.00 113.58 94 GLU C N 1
ATOM 10069 C CA . GLU E 3 94 ? 71.167 7.162 6.161 1.00 118.80 94 GLU C CA 1
ATOM 10070 C C . GLU E 3 94 ? 70.979 8.646 6.449 1.00 110.78 94 GLU C C 1
ATOM 10071 O O . GLU E 3 94 ? 70.898 9.042 7.618 1.00 95.10 94 GLU C O 1
ATOM 10077 N N . ALA E 3 95 ? 70.906 9.477 5.407 1.00 95.33 95 ALA C N 1
ATOM 10078 C CA . ALA E 3 95 ? 70.667 10.900 5.618 1.00 91.80 95 ALA C CA 1
ATOM 10079 C C . ALA E 3 95 ? 69.282 11.135 6.205 1.00 91.68 95 ALA C C 1
ATOM 10080 O O . ALA E 3 95 ? 69.112 11.984 7.089 1.00 89.02 95 ALA C O 1
ATOM 10082 N N . LEU E 3 96 ? 68.281 10.397 5.721 1.00 98.24 96 LEU C N 1
ATOM 10083 C CA . LEU E 3 96 ? 66.942 10.477 6.295 1.00 95.45 96 LEU C CA 1
ATOM 10084 C C . LEU E 3 96 ? 66.966 10.126 7.778 1.00 88.86 96 LEU C C 1
ATOM 10085 O O . LEU E 3 96 ? 66.378 10.832 8.607 1.00 99.27 96 LEU C O 1
ATOM 10090 N N . GLN E 3 97 ? 67.644 9.031 8.131 1.00 95.85 97 GLN C N 1
ATOM 10091 C CA . GLN E 3 97 ? 67.715 8.618 9.529 1.00 87.10 97 GLN C CA 1
ATOM 10092 C C . GLN E 3 97 ? 68.473 9.631 10.379 1.00 92.51 97 GLN C C 1
ATOM 10093 O O . GLN E 3 97 ? 68.149 9.816 11.557 1.00 95.76 97 GLN C O 1
ATOM 10099 N N . THR E 3 98 ? 69.481 10.291 9.806 1.00 98.52 98 THR C N 1
ATOM 10100 C CA . THR E 3 98 ? 70.220 11.315 10.539 1.00 88.47 98 THR C CA 1
ATOM 10101 C C . THR E 3 98 ? 69.423 12.610 10.656 1.00 88.76 98 THR C C 1
ATOM 10102 O O . THR E 3 98 ? 69.376 13.218 11.732 1.00 89.17 98 THR C O 1
ATOM 10106 N N . LEU E 3 99 ? 68.787 13.041 9.563 1.00 91.69 99 LEU C N 1
ATOM 10107 C CA . LEU E 3 99 ? 68.021 14.283 9.587 1.00 84.11 99 LEU C CA 1
ATOM 10108 C C . LEU E 3 99 ? 66.812 14.197 10.510 1.00 86.36 99 LEU C C 1
ATOM 10109 O O . LEU E 3 99 ? 66.452 15.193 11.146 1.00 82.12 99 LEU C O 1
ATOM 10114 N N . LYS E 3 100 ? 66.173 13.028 10.597 1.00 92.06 100 LYS C N 1
ATOM 10115 C CA . LYS E 3 100 ? 65.084 12.858 11.554 1.00 79.84 100 LYS C CA 1
ATOM 10116 C C . LYS E 3 100 ? 65.596 12.888 12.990 1.00 95.79 100 LYS C C 1
ATOM 10117 O O . LYS E 3 100 ? 64.984 13.519 13.859 1.00 95.63 100 LYS C O 1
ATOM 10123 N N . GLU E 3 101 ? 66.711 12.202 13.259 1.00 106.96 101 GLU C N 1
ATOM 10124 C CA . GLU E 3 101 ? 67.314 12.253 14.589 1.00 103.49 101 GLU C CA 1
ATOM 10125 C C . GLU E 3 101 ? 67.688 13.680 14.973 1.00 99.64 101 GLU C C 1
ATOM 10126 O O . GLU E 3 101 ? 67.566 14.070 16.140 1.00 102.98 101 GLU C O 1
ATOM 10132 N N . PHE E 3 102 ? 68.151 14.471 14.003 1.00 88.56 102 PHE C N 1
ATOM 10133 C CA . PHE E 3 102 ? 68.529 15.851 14.288 1.00 81.00 102 PHE C CA 1
ATOM 10134 C C . PHE E 3 102 ? 67.318 16.712 14.628 1.00 92.87 102 PHE C C 1
ATOM 10135 O O . PHE E 3 102 ? 67.367 17.512 15.570 1.00 103.61 102 PHE C O 1
ATOM 10143 N N . TYR E 3 103 ? 66.228 16.571 13.870 1.00 92.86 103 TYR C N 1
ATOM 10144 C CA . TYR E 3 103 ? 65.078 17.452 14.059 1.00 95.08 103 TYR C CA 1
ATOM 10145 C C . TYR E 3 103 ? 64.462 17.291 15.443 1.00 93.02 103 TYR C C 1
ATOM 10146 O O . TYR E 3 103 ? 64.055 18.279 16.066 1.00 92.75 103 TYR C O 1
ATOM 10155 N N . TYR E 3 104 ? 64.380 16.062 15.940 1.00 72.92 104 TYR C N 1
ATOM 10156 C CA . TYR E 3 104 ? 63.702 15.801 17.210 1.00 96.52 104 TYR C CA 1
ATOM 10157 C C . TYR E 3 104 ? 64.643 15.942 18.404 1.00 102.25 104 TYR C C 1
ATOM 10158 O O . TYR E 3 104 ? 64.770 15.047 19.237 1.00 109.85 104 TYR C O 1
ATOM 10167 N N . LYS E 3 105 ? 65.311 17.093 18.487 1.00 116.15 105 LYS C N 1
ATOM 10168 C CA . LYS E 3 105 ? 66.085 17.472 19.662 1.00 107.27 105 LYS C CA 1
ATOM 10169 C C . LYS E 3 105 ? 65.306 18.418 20.567 1.00 116.86 105 LYS C C 1
ATOM 10170 O O . LYS E 3 105 ? 65.285 18.237 21.788 1.00 108.85 105 LYS C O 1
ATOM 10176 N N . LEU E 3 106 ? 64.661 19.431 19.982 1.00 122.68 106 LEU C N 1
ATOM 10177 C CA . LEU E 3 106 ? 63.698 20.244 20.715 1.00 117.41 106 LEU C CA 1
ATOM 10178 C C . LEU E 3 106 ? 62.334 19.569 20.800 1.00 102.91 106 LEU C C 1
ATOM 10179 O O . LEU E 3 106 ? 61.601 19.781 21.773 1.00 125.45 106 LEU C O 1
ATOM 10184 N N . GLN E 3 107 ? 61.978 18.779 19.783 1.00 97.94 107 GLN C N 1
ATOM 10185 C CA . GLN E 3 107 ? 60.839 17.862 19.787 1.00 110.48 107 GLN C CA 1
ATOM 10186 C C . GLN E 3 107 ? 59.488 18.562 19.698 1.00 108.60 107 GLN C C 1
ATOM 10187 O O . GLN E 3 107 ? 58.477 17.906 19.427 1.00 117.23 107 GLN C O 1
ATOM 10193 N N . SER E 3 108 ? 59.436 19.874 19.914 1.00 116.24 108 SER C N 1
ATOM 10194 C CA . SER E 3 108 ? 58.168 20.583 19.775 1.00 137.18 108 SER C CA 1
ATOM 10195 C C . SER E 3 108 ? 57.984 20.884 18.295 1.00 138.03 108 SER C C 1
ATOM 10196 O O . SER E 3 108 ? 58.656 21.758 17.736 1.00 132.47 108 SER C O 1
ATOM 10199 N N . GLY E 3 109 ? 57.072 20.157 17.670 1.00 139.87 109 GLY C N 1
ATOM 10200 C CA . GLY E 3 109 ? 56.892 20.153 16.235 1.00 117.94 109 GLY C CA 1
ATOM 10201 C C . GLY E 3 109 ? 56.991 18.739 15.694 1.00 89.82 109 GLY C C 1
ATOM 10202 O O . GLY E 3 109 ? 57.276 17.785 16.417 1.00 81.98 109 GLY C O 1
ATOM 10203 N N . LYS E 3 110 ? 56.745 18.616 14.393 1.00 79.42 110 LYS C N 1
ATOM 10204 C CA . LYS E 3 110 ? 56.907 17.323 13.742 1.00 86.19 110 LYS C CA 1
ATOM 10205 C C . LYS E 3 110 ? 57.404 17.521 12.318 1.00 81.38 110 LYS C C 1
ATOM 10206 O O . LYS E 3 110 ? 57.130 18.542 11.681 1.00 66.14 110 LYS C O 1
ATOM 10212 N N . VAL E 3 111 ? 58.145 16.530 11.831 1.00 72.47 111 VAL C N 1
ATOM 10213 C CA . VAL E 3 111 ? 58.630 16.500 10.458 1.00 72.74 111 VAL C CA 1
ATOM 10214 C C . VAL E 3 111 ? 58.297 15.134 9.873 1.00 73.55 111 VAL C C 1
ATOM 10215 O O . VAL E 3 111 ? 58.386 14.111 10.561 1.00 71.97 111 VAL C O 1
ATOM 10219 N N . TYR E 3 112 ? 57.864 15.127 8.617 1.00 61.83 112 TYR C N 1
ATOM 10220 C CA . TYR E 3 112 ? 57.392 13.913 7.970 1.00 69.70 112 TYR C CA 1
ATOM 10221 C C . TYR E 3 112 ? 58.527 13.192 7.256 1.00 61.62 112 TYR C C 1
ATOM 10222 O O . TYR E 3 112 ? 59.354 13.820 6.589 1.00 75.21 112 TYR C O 1
ATOM 10231 N N . GLU E 3 113 ? 58.563 11.865 7.410 1.00 75.52 113 GLU C N 1
ATOM 10232 C CA . GLU E 3 113 ? 59.519 11.053 6.662 1.00 77.80 113 GLU C CA 1
ATOM 10233 C C . GLU E 3 113 ? 59.391 11.294 5.165 1.00 77.60 113 GLU C C 1
ATOM 10234 O O . GLU E 3 113 ? 60.395 11.345 4.444 1.00 75.96 113 GLU C O 1
ATOM 10240 N N . SER E 3 114 ? 58.156 11.446 4.682 1.00 89.27 114 SER C N 1
ATOM 10241 C CA . SER E 3 114 ? 57.925 11.651 3.257 1.00 65.85 114 SER C CA 1
ATOM 10242 C C . SER E 3 114 ? 58.519 12.963 2.764 1.00 69.63 114 SER C C 1
ATOM 10243 O O . SER E 3 114 ? 58.954 13.050 1.610 1.00 74.25 114 SER C O 1
ATOM 10246 N N . TRP E 3 115 ? 58.545 13.994 3.613 1.00 69.78 115 TRP C N 1
ATOM 10247 C CA . TRP E 3 115 ? 59.129 15.264 3.195 1.00 66.16 115 TRP C CA 1
ATOM 10248 C C . TRP E 3 115 ? 60.645 15.171 3.099 1.00 67.71 115 TRP C C 1
ATOM 10249 O O . TRP E 3 115 ? 61.252 15.760 2.197 1.00 64.60 115 TRP C O 1
ATOM 10260 N N . LEU E 3 116 ? 61.275 14.440 4.018 1.00 74.39 116 LEU C N 1
ATOM 10261 C CA . LEU E 3 116 ? 62.731 14.338 4.007 1.00 72.86 116 LEU C CA 1
ATOM 10262 C C . LEU E 3 116 ? 63.220 13.571 2.783 1.00 77.40 116 LEU C C 1
ATOM 10263 O O . LEU E 3 116 ? 64.174 13.993 2.118 1.00 92.00 116 LEU C O 1
ATOM 10268 N N . LYS E 3 117 ? 62.584 12.437 2.472 1.00 73.83 117 LYS C N 1
ATOM 10269 C CA . LYS E 3 117 ? 62.889 11.736 1.227 1.00 69.30 117 LYS C CA 1
ATOM 10270 C C . LYS E 3 117 ? 62.718 12.652 0.021 1.00 65.51 117 LYS C C 1
ATOM 10271 O O . LYS E 3 117 ? 63.527 12.618 -0.913 1.00 74.43 117 LYS C O 1
ATOM 10277 N N . SER E 3 118 ? 61.661 13.468 0.020 1.00 66.26 118 SER C N 1
ATOM 10278 C CA . SER E 3 118 ? 61.431 14.388 -1.090 1.00 69.44 118 SER C CA 1
ATOM 10279 C C . SER E 3 118 ? 62.564 15.400 -1.221 1.00 68.81 118 SER C C 1
ATOM 10280 O O . SER E 3 118 ? 63.027 15.681 -2.332 1.00 76.94 118 SER C O 1
ATOM 10283 N N . VAL E 3 119 ? 63.015 15.964 -0.098 1.00 74.99 119 VAL C N 1
ATOM 10284 C CA . VAL E 3 119 ? 64.102 16.938 -0.144 1.00 79.26 119 VAL C CA 1
ATOM 10285 C C . VAL E 3 119 ? 65.398 16.279 -0.601 1.00 79.65 119 VAL C C 1
ATOM 10286 O O . VAL E 3 119 ? 66.152 16.850 -1.399 1.00 68.18 119 VAL C O 1
ATOM 10290 N N . ILE E 3 120 ? 65.675 15.069 -0.110 1.00 74.40 120 ILE C N 1
ATOM 10291 C CA . ILE E 3 120 ? 66.897 14.367 -0.496 1.00 77.89 120 ILE C CA 1
ATOM 10292 C C . ILE E 3 120 ? 66.900 14.089 -1.995 1.00 77.03 120 ILE C C 1
ATOM 10293 O O . ILE E 3 120 ? 67.898 14.325 -2.686 1.00 83.51 120 ILE C O 1
ATOM 10298 N N . ASN E 3 121 ? 65.782 13.576 -2.519 1.00 80.88 121 ASN C N 1
ATOM 10299 C CA . ASN E 3 121 ? 65.684 13.326 -3.954 1.00 69.37 121 ASN C CA 1
ATOM 10300 C C . ASN E 3 121 ? 65.878 14.609 -4.752 1.00 69.36 121 ASN C C 1
ATOM 10301 O O . ASN E 3 121 ? 66.488 14.596 -5.826 1.00 93.95 121 ASN C O 1
ATOM 10306 N N . GLY E 3 122 ? 65.362 15.729 -4.243 1.00 71.98 122 GLY C N 1
ATOM 10307 C CA . GLY E 3 122 ? 65.427 16.968 -4.998 1.00 83.56 122 GLY C CA 1
ATOM 10308 C C . GLY E 3 122 ? 66.820 17.567 -5.031 1.00 87.48 122 GLY C C 1
ATOM 10309 O O . GLY E 3 122 ? 67.239 18.128 -6.048 1.00 102.80 122 GLY C O 1
ATOM 10310 N N . VAL E 3 123 ? 67.558 17.463 -3.925 1.00 89.25 123 VAL C N 1
ATOM 10311 C CA . VAL E 3 123 ? 68.929 17.965 -3.920 1.00 98.60 123 VAL C CA 1
ATOM 10312 C C . VAL E 3 123 ? 69.865 17.001 -4.641 1.00 99.31 123 VAL C C 1
ATOM 10313 O O . VAL E 3 123 ? 70.867 17.427 -5.228 1.00 116.92 123 VAL C O 1
ATOM 10317 N N . LYS E 3 124 ? 69.566 15.700 -4.614 1.00 86.71 124 LYS C N 1
ATOM 10318 C CA . LYS E 3 124 ? 70.366 14.734 -5.361 1.00 95.18 124 LYS C CA 1
ATOM 10319 C C . LYS E 3 124 ? 70.231 14.954 -6.863 1.00 90.76 124 LYS C C 1
ATOM 10320 O O . LYS E 3 124 ? 71.230 14.968 -7.592 1.00 111.08 124 LYS C O 1
ATOM 10326 N N . LYS E 3 125 ? 68.997 15.123 -7.346 1.00 86.76 125 LYS C N 1
ATOM 10327 C CA . LYS E 3 125 ? 68.780 15.250 -8.783 1.00 102.08 125 LYS C CA 1
ATOM 10328 C C . LYS E 3 125 ? 69.360 16.550 -9.329 1.00 101.15 125 LYS C C 1
ATOM 10329 O O . LYS E 3 125 ? 69.773 16.600 -10.494 1.00 106.93 125 LYS C O 1
ATOM 10335 N N . LYS E 3 126 ? 69.412 17.601 -8.513 1.00 86.26 126 LYS C N 1
ATOM 10336 C CA . LYS E 3 126 ? 69.887 18.903 -8.962 1.00 101.76 126 LYS C CA 1
ATOM 10337 C C . LYS E 3 126 ? 71.275 19.253 -8.444 1.00 103.15 126 LYS C C 1
ATOM 10338 O O . LYS E 3 126 ? 71.758 20.359 -8.712 1.00 96.69 126 LYS C O 1
ATOM 10344 N N . GLY E 3 127 ? 71.929 18.348 -7.719 1.00 111.18 127 GLY C N 1
ATOM 10345 C CA . GLY E 3 127 ? 73.289 18.587 -7.263 1.00 117.60 127 GLY C CA 1
ATOM 10346 C C . GLY E 3 127 ? 73.460 19.814 -6.395 1.00 106.42 127 GLY C C 1
ATOM 10347 O O . GLY E 3 127 ? 74.522 20.445 -6.430 1.00 119.85 127 GLY C O 1
ATOM 10348 N N . LEU E 3 128 ? 72.444 20.170 -5.612 1.00 107.77 128 LEU C N 1
ATOM 10349 C CA . LEU E 3 128 ? 72.494 21.395 -4.824 1.00 114.53 128 LEU C CA 1
ATOM 10350 C C . LEU E 3 128 ? 73.522 21.291 -3.702 1.00 115.89 128 LEU C C 1
ATOM 10351 O O . LEU E 3 128 ? 73.686 20.239 -3.078 1.00 107.33 128 LEU C O 1
ATOM 10356 N N . LEU E 3 129 ? 74.219 22.409 -3.445 1.00 112.76 129 LEU C N 1
ATOM 10357 C CA . LEU E 3 129 ? 75.259 22.535 -2.436 1.00 109.38 129 LEU C CA 1
ATOM 10358 C C . LEU E 3 129 ? 74.778 23.373 -1.256 1.00 103.14 129 LEU C C 1
ATOM 10359 O O . LEU E 3 129 ? 74.030 24.339 -1.447 1.00 98.55 129 LEU C O 1
ATOM 10364 N N . PRO E 3 130 ? 75.183 23.023 -0.033 1.00 102.83 130 PRO C N 1
ATOM 10365 C CA . PRO E 3 130 ? 74.707 23.755 1.149 1.00 91.68 130 PRO C CA 1
ATOM 10366 C C . PRO E 3 130 ? 75.064 25.236 1.112 1.00 96.22 130 PRO C C 1
ATOM 10367 O O . PRO E 3 130 ? 76.049 25.650 0.498 1.00 115.06 130 PRO C O 1
ATOM 10371 N N . TRP E 3 131 ? 74.231 26.031 1.781 1.00 99.34 131 TRP C N 1
ATOM 10372 C CA . TRP E 3 131 ? 74.413 27.475 1.859 1.00 97.83 131 TRP C CA 1
ATOM 10373 C C . TRP E 3 131 ? 75.683 27.843 2.622 1.00 114.54 131 TRP C C 1
ATOM 10374 O O . TRP E 3 131 ? 76.090 27.162 3.567 1.00 118.51 131 TRP C O 1
ATOM 10385 N N . SER E 3 132 ? 76.312 28.935 2.195 1.00 126.44 132 SER C N 1
ATOM 10386 C CA . SER E 3 132 ? 77.428 29.512 2.930 1.00 117.91 132 SER C CA 1
ATOM 10387 C C . SER E 3 132 ? 76.917 30.299 4.133 1.00 118.46 132 SER C C 1
ATOM 10388 O O . SER E 3 132 ? 75.824 30.872 4.107 1.00 110.10 132 SER C O 1
ATOM 10391 N N . LEU E 3 133 ? 77.721 30.312 5.202 1.00 118.27 133 LEU C N 1
ATOM 10392 C CA . LEU E 3 133 ? 77.360 31.069 6.399 1.00 101.79 133 LEU C CA 1
ATOM 10393 C C . LEU E 3 133 ? 77.153 32.554 6.113 1.00 108.66 133 LEU C C 1
ATOM 10394 O O . LEU E 3 133 ? 76.424 33.229 6.848 1.00 116.71 133 LEU C O 1
ATOM 10399 N N . LYS E 3 134 ? 77.778 33.085 5.059 1.00 114.46 134 LYS C N 1
ATOM 10400 C CA . LYS E 3 134 ? 77.501 34.462 4.660 1.00 118.21 134 LYS C CA 1
ATOM 10401 C C . LYS E 3 134 ? 76.137 34.583 3.991 1.00 110.75 134 LYS C C 1
ATOM 10402 O O . LYS E 3 134 ? 75.365 35.502 4.292 1.00 100.01 134 LYS C O 1
ATOM 10408 N N . ARG E 3 135 ? 75.826 33.668 3.073 1.00 118.44 135 ARG C N 1
ATOM 10409 C CA . ARG E 3 135 ? 74.537 33.716 2.391 1.00 121.49 135 ARG C CA 1
ATOM 10410 C C . ARG E 3 135 ? 73.393 33.483 3.372 1.00 122.54 135 ARG C C 1
ATOM 10411 O O . ARG E 3 135 ? 72.331 34.104 3.256 1.00 108.11 135 ARG C O 1
ATOM 10419 N N . ILE E 3 136 ? 73.592 32.588 4.344 1.00 125.62 136 ILE C N 1
ATOM 10420 C CA . ILE E 3 136 ? 72.612 32.411 5.415 1.00 108.43 136 ILE C CA 1
ATOM 10421 C C . ILE E 3 136 ? 72.406 33.724 6.161 1.00 114.07 136 ILE C C 1
ATOM 10422 O O . ILE E 3 136 ? 71.293 34.048 6.592 1.00 109.69 136 ILE C O 1
ATOM 10427 N N . GLU E 3 137 ? 73.475 34.511 6.302 1.00 122.84 137 GLU C N 1
ATOM 10428 C CA . GLU E 3 137 ? 73.425 35.717 7.122 1.00 125.79 137 GLU C CA 1
ATOM 10429 C C . GLU E 3 137 ? 72.653 36.834 6.427 1.00 124.21 137 GLU C C 1
ATOM 10430 O O . GLU E 3 137 ? 71.918 37.585 7.079 1.00 114.40 137 GLU C O 1
ATOM 10436 N N . GLU E 3 138 ? 72.809 36.963 5.108 1.00 117.70 138 GLU C N 1
ATOM 10437 C CA . GLU E 3 138 ? 72.107 38.016 4.379 1.00 120.41 138 GLU C CA 1
ATOM 10438 C C . GLU E 3 138 ? 70.604 37.764 4.348 1.00 128.29 138 GLU C C 1
ATOM 10439 O O . GLU E 3 138 ? 69.809 38.709 4.425 1.00 117.92 138 GLU C O 1
ATOM 10445 N N . ARG E 3 139 ? 70.195 36.500 4.233 1.00 132.50 139 ARG C N 1
ATOM 10446 C CA . ARG E 3 139 ? 68.820 36.151 3.895 1.00 124.56 139 ARG C CA 1
ATOM 10447 C C . ARG E 3 139 ? 67.940 35.880 5.110 1.00 116.33 139 ARG C C 1
ATOM 10448 O O . ARG E 3 139 ? 66.753 36.223 5.095 1.00 114.77 139 ARG C O 1
ATOM 10456 N N . ASP E 3 140 ? 68.485 35.275 6.168 1.00 112.55 140 ASP C N 1
ATOM 10457 C CA . ASP E 3 140 ? 67.670 34.847 7.311 1.00 105.67 140 ASP C CA 1
ATOM 10458 C C . ASP E 3 140 ? 68.451 35.047 8.610 1.00 109.99 140 ASP C C 1
ATOM 10459 O O . ASP E 3 140 ? 69.213 34.171 9.027 1.00 108.87 140 ASP C O 1
ATOM 10464 N N . LYS E 3 141 ? 68.257 36.205 9.249 1.00 116.67 141 LYS C N 1
ATOM 10465 C CA . LYS E 3 141 ? 68.973 36.474 10.493 1.00 122.25 141 LYS C CA 1
ATOM 10466 C C . LYS E 3 141 ? 68.425 35.653 11.653 1.00 110.94 141 LYS C C 1
ATOM 10467 O O . LYS E 3 141 ? 69.176 35.321 12.577 1.00 106.55 141 LYS C O 1
ATOM 10473 N N . GLU E 3 142 ? 67.128 35.334 11.636 1.00 111.96 142 GLU C N 1
ATOM 10474 C CA . GLU E 3 142 ? 66.565 34.479 12.677 1.00 100.04 142 GLU C CA 1
ATOM 10475 C C . GLU E 3 142 ? 67.265 33.128 12.699 1.00 98.34 142 GLU C C 1
ATOM 10476 O O . GLU E 3 142 ? 67.644 32.624 13.762 1.00 92.58 142 GLU C O 1
ATOM 10482 N N . MET E 3 143 ? 67.445 32.528 11.521 1.00 112.35 143 MET C N 1
ATOM 10483 C CA . MET E 3 143 ? 68.144 31.252 11.420 1.00 102.80 143 MET C CA 1
ATOM 10484 C C . MET E 3 143 ? 69.619 31.396 11.780 1.00 107.17 143 MET C C 1
ATOM 10485 O O . MET E 3 143 ? 70.173 30.556 12.498 1.00 91.91 143 MET C O 1
ATOM 10490 N N . TYR E 3 144 ? 70.272 32.449 11.277 1.00 121.61 144 TYR C N 1
ATOM 10491 C CA . TYR E 3 144 ? 71.698 32.641 11.531 1.00 117.25 144 TYR C CA 1
ATOM 10492 C C . TYR E 3 144 ? 71.984 32.721 13.026 1.00 115.24 144 TYR C C 1
ATOM 10493 O O . TYR E 3 144 ? 72.869 32.025 13.539 1.00 100.21 144 TYR C O 1
ATOM 10502 N N . ASN E 3 145 ? 71.249 33.577 13.740 1.00 107.63 145 ASN C N 1
ATOM 10503 C CA . ASN E 3 145 ? 71.506 33.763 15.164 1.00 107.86 145 ASN C CA 1
ATOM 10504 C C . ASN E 3 145 ? 71.254 32.483 15.950 1.00 111.56 145 ASN C C 1
ATOM 10505 O O . ASN E 3 145 ? 71.926 32.233 16.957 1.00 115.99 145 ASN C O 1
ATOM 10510 N N . GLU E 3 146 ? 70.301 31.661 15.506 1.00 113.10 146 GLU C N 1
ATOM 10511 C CA . GLU E 3 146 ? 70.070 30.376 16.157 1.00 106.05 146 GLU C CA 1
ATOM 10512 C C . GLU E 3 146 ? 71.245 29.429 15.946 1.00 104.07 146 GLU C C 1
ATOM 10513 O O . GLU E 3 146 ? 71.574 28.640 16.839 1.00 106.54 146 GLU C O 1
ATOM 10519 N N . ILE E 3 147 ? 71.893 29.502 14.781 1.00 103.68 147 ILE C N 1
ATOM 10520 C CA . ILE E 3 147 ? 73.045 28.648 14.507 1.00 110.37 147 ILE C CA 1
ATOM 10521 C C . ILE E 3 147 ? 74.256 29.126 15.296 1.00 107.78 147 ILE C C 1
ATOM 10522 O O . ILE E 3 147 ? 75.003 28.320 15.866 1.00 80.08 147 ILE C O 1
ATOM 10527 N N . ILE E 3 148 ? 74.469 30.443 15.340 1.00 117.43 148 ILE C N 1
ATOM 10528 C CA . ILE E 3 148 ? 75.640 31.007 16.005 1.00 109.95 148 ILE C CA 1
ATOM 10529 C C . ILE E 3 148 ? 75.644 30.652 17.486 1.00 103.73 148 ILE C C 1
ATOM 10530 O O . ILE E 3 148 ? 76.709 30.435 18.079 1.00 97.86 148 ILE C O 1
ATOM 10535 N N . ARG E 3 149 ? 74.463 30.550 18.100 1.00 86.36 149 ARG C N 1
ATOM 10536 C CA . ARG E 3 149 ? 74.403 30.216 19.519 1.00 83.11 149 ARG C CA 1
ATOM 10537 C C . ARG E 3 149 ? 74.863 28.784 19.756 1.00 98.77 149 ARG C C 1
ATOM 10538 O O . ARG E 3 149 ? 75.512 28.491 20.767 1.00 102.22 149 ARG C O 1
ATOM 10546 N N . VAL E 3 150 ? 74.530 27.878 18.833 1.00 101.96 150 VAL C N 1
ATOM 10547 C CA . VAL E 3 150 ? 75.038 26.513 18.898 1.00 99.66 150 VAL C CA 1
ATOM 10548 C C . VAL E 3 150 ? 76.542 26.489 18.650 1.00 101.06 150 VAL C C 1
ATOM 10549 O O . VAL E 3 150 ? 77.253 25.617 19.166 1.00 90.79 150 VAL C O 1
ATOM 10553 N N . LEU E 3 151 ? 77.057 27.462 17.897 1.00 96.11 151 LEU C N 1
ATOM 10554 C CA . LEU E 3 151 ? 78.496 27.549 17.674 1.00 97.27 151 LEU C CA 1
ATOM 10555 C C . LEU E 3 151 ? 79.209 28.167 18.872 1.00 106.71 151 LEU C C 1
ATOM 10556 O O . LEU E 3 151 ? 80.323 27.754 19.214 1.00 92.97 151 LEU C O 1
ATOM 10561 N N . LYS E 3 152 ? 78.585 29.156 19.518 1.00 101.11 152 LYS C N 1
ATOM 10562 C CA . LYS E 3 152 ? 79.162 29.729 20.730 1.00 89.02 152 LYS C CA 1
ATOM 10563 C C . LYS E 3 152 ? 79.207 28.710 21.861 1.00 94.52 152 LYS C C 1
ATOM 10564 O O . LYS E 3 152 ? 80.091 28.777 22.723 1.00 108.80 152 LYS C O 1
ATOM 10570 N N . ASN E 3 153 ? 78.270 27.763 21.875 1.00 96.62 153 ASN C N 1
ATOM 10571 C CA . ASN E 3 153 ? 78.100 26.846 22.996 1.00 95.42 153 ASN C CA 1
ATOM 10572 C C . ASN E 3 153 ? 79.057 25.662 22.905 1.00 102.97 153 ASN C C 1
ATOM 10573 O O . ASN E 3 153 ? 78.656 24.511 23.106 1.00 94.87 153 ASN C O 1
ATOM 10578 N N . SER E 3 154 ? 80.323 25.939 22.603 1.00 103.25 154 SER C N 1
ATOM 10579 C CA . SER E 3 154 ? 81.367 24.917 22.595 1.00 123.28 154 SER C CA 1
ATOM 10580 C C . SER E 3 154 ? 82.748 25.564 22.579 1.00 120.90 154 SER C C 1
ATOM 10581 O O . SER E 3 154 ? 83.125 26.270 23.516 1.00 118.20 154 SER C O 1
ATOM 10584 N N . TYR F 3 57 ? 46.695 -14.114 17.746 1.00 114.83 57 TYR F N 1
ATOM 10585 C CA . TYR F 3 57 ? 46.827 -12.853 18.467 1.00 124.30 57 TYR F CA 1
ATOM 10586 C C . TYR F 3 57 ? 47.800 -12.972 19.633 1.00 126.48 57 TYR F C 1
ATOM 10587 O O . TYR F 3 57 ? 47.675 -12.256 20.627 1.00 129.23 57 TYR F O 1
ATOM 10596 N N . SER F 3 58 ? 48.769 -13.882 19.514 1.00 132.02 58 SER F N 1
ATOM 10597 C CA . SER F 3 58 ? 49.711 -14.092 20.607 1.00 138.95 58 SER F CA 1
ATOM 10598 C C . SER F 3 58 ? 50.642 -12.901 20.790 1.00 137.85 58 SER F C 1
ATOM 10599 O O . SER F 3 58 ? 51.038 -12.595 21.921 1.00 124.45 58 SER F O 1
ATOM 10602 N N . TRP F 3 59 ? 51.002 -12.217 19.700 1.00 137.54 59 TRP F N 1
ATOM 10603 C CA . TRP F 3 59 ? 51.955 -11.118 19.810 1.00 138.48 59 TRP F CA 1
ATOM 10604 C C . TRP F 3 59 ? 51.353 -9.908 20.514 1.00 144.76 59 TRP F C 1
ATOM 10605 O O . TRP F 3 59 ? 52.067 -9.200 21.233 1.00 143.31 59 TRP F O 1
ATOM 10616 N N . ILE F 3 60 ? 50.055 -9.655 20.327 1.00 147.51 60 ILE F N 1
ATOM 10617 C CA . ILE F 3 60 ? 49.425 -8.515 20.990 1.00 135.28 60 ILE F CA 1
ATOM 10618 C C . ILE F 3 60 ? 49.500 -8.676 22.503 1.00 142.53 60 ILE F C 1
ATOM 10619 O O . ILE F 3 60 ? 49.853 -7.739 23.228 1.00 132.80 60 ILE F O 1
ATOM 10624 N N . GLU F 3 61 ? 49.174 -9.872 23.003 1.00 149.35 61 GLU F N 1
ATOM 10625 C CA . GLU F 3 61 ? 49.329 -10.138 24.429 1.00 142.21 61 GLU F CA 1
ATOM 10626 C C . GLU F 3 61 ? 50.789 -10.085 24.854 1.00 139.35 61 GLU F C 1
ATOM 10627 O O . GLU F 3 61 ? 51.092 -9.687 25.985 1.00 127.02 61 GLU F O 1
ATOM 10633 N N . LYS F 3 62 ? 51.706 -10.483 23.969 1.00 144.71 62 LYS F N 1
ATOM 10634 C CA . LYS F 3 62 ? 53.122 -10.435 24.313 1.00 151.17 62 LYS F CA 1
ATOM 10635 C C . LYS F 3 62 ? 53.624 -8.998 24.360 1.00 145.30 62 LYS F C 1
ATOM 10636 O O . LYS F 3 62 ? 54.389 -8.630 25.260 1.00 146.55 62 LYS F O 1
ATOM 10642 N N . VAL F 3 63 ? 53.208 -8.171 23.399 1.00 144.02 63 VAL F N 1
ATOM 10643 C CA . VAL F 3 63 ? 53.593 -6.764 23.414 1.00 145.61 63 VAL F CA 1
ATOM 10644 C C . VAL F 3 63 ? 52.907 -6.036 24.564 1.00 139.44 63 VAL F C 1
ATOM 10645 O O . VAL F 3 63 ? 53.500 -5.157 25.202 1.00 134.13 63 VAL F O 1
ATOM 10649 N N . LEU F 3 64 ? 51.651 -6.391 24.853 1.00 133.14 64 LEU F N 1
ATOM 10650 C CA . LEU F 3 64 ? 50.946 -5.772 25.972 1.00 138.16 64 LEU F CA 1
ATOM 10651 C C . LEU F 3 64 ? 51.600 -6.117 27.304 1.00 139.55 64 LEU F C 1
ATOM 10652 O O . LEU F 3 64 ? 51.658 -5.278 28.211 1.00 134.60 64 LEU F O 1
ATOM 10657 N N . GLU F 3 65 ? 52.100 -7.347 27.443 1.00 152.46 65 GLU F N 1
ATOM 10658 C CA . GLU F 3 65 ? 52.650 -7.779 28.723 1.00 153.11 65 GLU F CA 1
ATOM 10659 C C . GLU F 3 65 ? 54.024 -7.183 28.998 1.00 150.51 65 GLU F C 1
ATOM 10660 O O . GLU F 3 65 ? 54.345 -6.890 30.155 1.00 154.04 65 GLU F O 1
ATOM 10666 N N . MET F 3 66 ? 54.842 -6.991 27.964 1.00 145.85 66 MET F N 1
ATOM 10667 C CA . MET F 3 66 ? 56.195 -6.476 28.155 1.00 153.08 66 MET F CA 1
ATOM 10668 C C . MET F 3 66 ? 56.217 -4.949 28.119 1.00 159.08 66 MET F C 1
ATOM 10669 O O . MET F 3 66 ? 56.616 -4.305 29.094 1.00 148.12 66 MET F O 1
ATOM 10674 N N . GLY F 3 67 ? 55.797 -4.362 27.006 1.00 158.32 67 GLY F N 1
ATOM 10675 C CA . GLY F 3 67 ? 55.775 -2.923 26.843 1.00 143.42 67 GLY F CA 1
ATOM 10676 C C . GLY F 3 67 ? 56.485 -2.482 25.578 1.00 146.20 67 GLY F C 1
ATOM 10677 O O . GLY F 3 67 ? 57.107 -3.268 24.865 1.00 139.71 67 GLY F O 1
ATOM 10678 N N . LEU F 3 68 ? 56.379 -1.181 25.317 1.00 158.57 68 LEU F N 1
ATOM 10679 C CA . LEU F 3 68 ? 56.980 -0.556 24.145 1.00 153.12 68 LEU F CA 1
ATOM 10680 C C . LEU F 3 68 ? 57.632 0.751 24.586 1.00 160.17 68 LEU F C 1
ATOM 10681 O O . LEU F 3 68 ? 57.803 1.011 25.782 1.00 154.69 68 LEU F O 1
ATOM 10686 N N . GLN F 3 69 ? 58.001 1.584 23.612 1.00 163.71 69 GLN F N 1
ATOM 10687 C CA . GLN F 3 69 ? 58.687 2.835 23.914 1.00 161.32 69 GLN F CA 1
ATOM 10688 C C . GLN F 3 69 ? 58.115 3.999 23.113 1.00 160.46 69 GLN F C 1
ATOM 10689 O O . GLN F 3 69 ? 57.519 4.920 23.680 1.00 158.73 69 GLN F O 1
ATOM 10695 N N . ASP F 3 70 ? 58.291 3.962 21.791 1.00 159.56 70 ASP F N 1
ATOM 10696 C CA . ASP F 3 70 ? 58.005 5.113 20.943 1.00 157.91 70 ASP F CA 1
ATOM 10697 C C . ASP F 3 70 ? 56.559 5.164 20.467 1.00 152.29 70 ASP F C 1
ATOM 10698 O O . ASP F 3 70 ? 55.938 6.232 20.500 1.00 154.83 70 ASP F O 1
ATOM 10703 N N . SER F 3 71 ? 56.003 4.040 20.024 1.00 141.10 71 SER F N 1
ATOM 10704 C CA . SER F 3 71 ? 54.689 4.013 19.393 1.00 132.15 71 SER F CA 1
ATOM 10705 C C . SER F 3 71 ? 53.635 3.404 20.312 1.00 118.39 71 SER F C 1
ATOM 10706 O O . SER F 3 71 ? 52.785 2.629 19.872 1.00 117.65 71 SER F O 1
ATOM 10709 N N . ARG F 3 72 ? 53.675 3.754 21.601 1.00 123.87 72 ARG F N 1
ATOM 10710 C CA . ARG F 3 72 ? 52.728 3.171 22.545 1.00 120.85 72 ARG F CA 1
ATOM 10711 C C . ARG F 3 72 ? 51.301 3.607 22.240 1.00 119.17 72 ARG F C 1
ATOM 10712 O O . ARG F 3 72 ? 50.363 2.813 22.375 1.00 112.84 72 ARG F O 1
ATOM 10720 N N . LYS F 3 73 ? 51.115 4.855 21.809 1.00 121.10 73 LYS F N 1
ATOM 10721 C CA . LYS F 3 73 ? 49.765 5.347 21.563 1.00 100.49 73 LYS F CA 1
ATOM 10722 C C . LYS F 3 73 ? 49.234 4.863 20.220 1.00 102.10 73 LYS F C 1
ATOM 10723 O O . LYS F 3 73 ? 48.072 4.453 20.124 1.00 104.01 73 LYS F O 1
ATOM 10729 N N . ARG F 3 74 ? 50.064 4.906 19.174 1.00 100.12 74 ARG F N 1
ATOM 10730 C CA . ARG F 3 74 ? 49.668 4.316 17.899 1.00 98.42 74 ARG F CA 1
ATOM 10731 C C . ARG F 3 74 ? 49.375 2.830 18.046 1.00 100.93 74 ARG F C 1
ATOM 10732 O O . ARG F 3 74 ? 48.557 2.279 17.300 1.00 97.87 74 ARG F O 1
ATOM 10740 N N . PHE F 3 75 ? 50.035 2.167 18.998 1.00 106.19 75 PHE F N 1
ATOM 10741 C CA . PHE F 3 75 ? 49.732 0.772 19.289 1.00 103.87 75 PHE F CA 1
ATOM 10742 C C . PHE F 3 75 ? 48.441 0.650 20.089 1.00 100.90 75 PHE F C 1
ATOM 10743 O O . PHE F 3 75 ? 47.619 -0.232 19.817 1.00 89.34 75 PHE F O 1
ATOM 10751 N N . ILE F 3 76 ? 48.251 1.523 21.084 1.00 94.87 76 ILE F N 1
ATOM 10752 C CA . ILE F 3 76 ? 46.994 1.546 21.828 1.00 96.38 76 ILE F CA 1
ATOM 10753 C C . ILE F 3 76 ? 45.835 1.891 20.903 1.00 96.11 76 ILE F C 1
ATOM 10754 O O . ILE F 3 76 ? 44.763 1.281 20.973 1.00 87.36 76 ILE F O 1
ATOM 10759 N N . LEU F 3 77 ? 46.036 2.858 20.007 1.00 92.18 77 LEU F N 1
ATOM 10760 C CA . LEU F 3 77 ? 44.936 3.333 19.174 1.00 78.55 77 LEU F CA 1
ATOM 10761 C C . LEU F 3 77 ? 44.542 2.296 18.128 1.00 89.38 77 LEU F C 1
ATOM 10762 O O . LEU F 3 77 ? 43.355 1.996 17.954 1.00 93.55 77 LEU F O 1
ATOM 10767 N N . TYR F 3 78 ? 45.523 1.737 17.420 1.00 84.10 78 TYR F N 1
ATOM 10768 C CA . TYR F 3 78 ? 45.248 0.901 16.259 1.00 94.68 78 TYR F CA 1
ATOM 10769 C C . TYR F 3 78 ? 45.317 -0.595 16.542 1.00 103.19 78 TYR F C 1
ATOM 10770 O O . TYR F 3 78 ? 44.900 -1.384 15.688 1.00 98.31 78 TYR F O 1
ATOM 10779 N N . VAL F 3 79 ? 45.828 -1.011 17.702 1.00 103.87 79 VAL F N 1
ATOM 10780 C CA . VAL F 3 79 ? 46.002 -2.435 17.978 1.00 103.17 79 VAL F CA 1
ATOM 10781 C C . VAL F 3 79 ? 45.470 -2.796 19.360 1.00 99.39 79 VAL F C 1
ATOM 10782 O O . VAL F 3 79 ? 44.477 -3.524 19.482 1.00 96.37 79 VAL F O 1
ATOM 10786 N N . ALA F 3 80 ? 46.137 -2.301 20.407 1.00 90.32 80 ALA F N 1
ATOM 10787 C CA . ALA F 3 80 ? 45.916 -2.815 21.757 1.00 85.96 80 ALA F CA 1
ATOM 10788 C C . ALA F 3 80 ? 44.472 -2.625 22.211 1.00 101.23 80 ALA F C 1
ATOM 10789 O O . ALA F 3 80 ? 43.842 -3.562 22.715 1.00 110.81 80 ALA F O 1
ATOM 10791 N N . SER F 3 81 ? 43.933 -1.415 22.052 1.00 103.82 81 SER F N 1
ATOM 10792 C CA . SER F 3 81 ? 42.556 -1.161 22.468 1.00 97.27 81 SER F CA 1
ATOM 10793 C C . SER F 3 81 ? 41.576 -1.997 21.656 1.00 97.65 81 SER F C 1
ATOM 10794 O O . SER F 3 81 ? 40.683 -2.646 22.214 1.00 102.09 81 SER F O 1
ATOM 10797 N N . ARG F 3 82 ? 41.720 -1.982 20.326 1.00 97.24 82 ARG F N 1
ATOM 10798 C CA . ARG F 3 82 ? 40.821 -2.752 19.471 1.00 102.92 82 ARG F CA 1
ATOM 10799 C C . ARG F 3 82 ? 40.875 -4.240 19.788 1.00 115.61 82 ARG F C 1
ATOM 10800 O O . ARG F 3 82 ? 39.879 -4.949 19.605 1.00 109.60 82 ARG F O 1
ATOM 10808 N N . TYR F 3 83 ? 42.021 -4.735 20.258 1.00 123.81 83 TYR F N 1
ATOM 10809 C CA . TYR F 3 83 ? 42.138 -6.154 20.577 1.00 115.02 83 TYR F CA 1
ATOM 10810 C C . TYR F 3 83 ? 41.480 -6.482 21.912 1.00 114.16 83 TYR F C 1
ATOM 10811 O O . TYR F 3 83 ? 40.711 -7.445 22.013 1.00 111.34 83 TYR F O 1
ATOM 10820 N N . LEU F 3 84 ? 41.776 -5.694 22.948 1.00 98.68 84 LEU F N 1
ATOM 10821 C CA . LEU F 3 84 ? 41.241 -5.965 24.278 1.00 100.90 84 LEU F CA 1
ATOM 10822 C C . LEU F 3 84 ? 39.721 -5.885 24.326 1.00 113.03 84 LEU F C 1
ATOM 10823 O O . LEU F 3 84 ? 39.110 -6.486 25.216 1.00 124.27 84 LEU F O 1
ATOM 10828 N N . VAL F 3 85 ? 39.097 -5.166 23.397 1.00 105.37 85 VAL F N 1
ATOM 10829 C CA . VAL F 3 85 ? 37.663 -4.932 23.419 1.00 104.68 85 VAL F CA 1
ATOM 10830 C C . VAL F 3 85 ? 36.936 -5.751 22.359 1.00 111.66 85 VAL F C 1
ATOM 10831 O O . VAL F 3 85 ? 35.871 -6.310 22.631 1.00 120.98 85 VAL F O 1
ATOM 10835 N N . ASN F 3 86 ? 37.495 -5.850 21.153 1.00 112.65 86 ASN F N 1
ATOM 10836 C CA . ASN F 3 86 ? 36.784 -6.428 20.016 1.00 108.68 86 ASN F CA 1
ATOM 10837 C C . ASN F 3 86 ? 37.300 -7.808 19.621 1.00 119.77 86 ASN F C 1
ATOM 10838 O O . ASN F 3 86 ? 36.890 -8.337 18.582 1.00 115.06 86 ASN F O 1
ATOM 10843 N N . VAL F 3 87 ? 38.180 -8.405 20.419 1.00 124.50 87 VAL F N 1
ATOM 10844 C CA . VAL F 3 87 ? 38.624 -9.772 20.183 1.00 118.08 87 VAL F CA 1
ATOM 10845 C C . VAL F 3 87 ? 38.606 -10.511 21.512 1.00 115.58 87 VAL F C 1
ATOM 10846 O O . VAL F 3 87 ? 37.964 -11.555 21.647 1.00 116.90 87 VAL F O 1
ATOM 10850 N N . LYS F 3 88 ? 39.317 -9.972 22.505 1.00 117.09 88 LYS F N 1
ATOM 10851 C CA . LYS F 3 88 ? 39.274 -10.564 23.832 1.00 110.91 88 LYS F CA 1
ATOM 10852 C C . LYS F 3 88 ? 37.953 -10.257 24.538 1.00 119.80 88 LYS F C 1
ATOM 10853 O O . LYS F 3 88 ? 37.500 -11.052 25.372 1.00 124.84 88 LYS F O 1
ATOM 10859 N N . GLY F 3 89 ? 37.306 -9.146 24.189 1.00 117.38 89 GLY F N 1
ATOM 10860 C CA . GLY F 3 89 ? 36.007 -8.799 24.730 1.00 122.65 89 GLY F CA 1
ATOM 10861 C C . GLY F 3 89 ? 35.989 -8.640 26.233 1.00 123.41 89 GLY F C 1
ATOM 10862 O O . GLY F 3 89 ? 35.104 -9.184 26.894 1.00 127.55 89 GLY F O 1
ATOM 10863 N N . VAL F 3 90 ? 36.948 -7.902 26.789 1.00 100.87 90 VAL F N 1
ATOM 10864 C CA . VAL F 3 90 ? 37.018 -7.709 28.233 1.00 122.56 90 VAL F CA 1
ATOM 10865 C C . VAL F 3 90 ? 36.058 -6.616 28.672 1.00 129.60 90 VAL F C 1
ATOM 10866 O O . VAL F 3 90 ? 35.453 -5.920 27.846 1.00 108.78 90 VAL F O 1
ATOM 10870 N N . ASN F 3 91 ? 35.917 -6.474 29.984 1.00 136.17 91 ASN F N 1
ATOM 10871 C CA . ASN F 3 91 ? 35.134 -5.393 30.550 1.00 137.33 91 ASN F CA 1
ATOM 10872 C C . ASN F 3 91 ? 35.666 -4.051 30.062 1.00 144.66 91 ASN F C 1
ATOM 10873 O O . ASN F 3 91 ? 36.860 -3.888 29.790 1.00 144.56 91 ASN F O 1
ATOM 10878 N N . GLU F 3 92 ? 34.756 -3.084 29.941 1.00 142.32 92 GLU F N 1
ATOM 10879 C CA . GLU F 3 92 ? 35.143 -1.755 29.481 1.00 126.75 92 GLU F CA 1
ATOM 10880 C C . GLU F 3 92 ? 36.160 -1.118 30.419 1.00 128.58 92 GLU F C 1
ATOM 10881 O O . GLU F 3 92 ? 37.108 -0.466 29.966 1.00 117.24 92 GLU F O 1
ATOM 10887 N N . ASP F 3 93 ? 35.984 -1.297 31.730 1.00 132.41 93 ASP F N 1
ATOM 10888 C CA . ASP F 3 93 ? 36.925 -0.722 32.684 1.00 130.02 93 ASP F CA 1
ATOM 10889 C C . ASP F 3 93 ? 38.184 -1.569 32.808 1.00 128.92 93 ASP F C 1
ATOM 10890 O O . ASP F 3 93 ? 39.253 -1.041 33.135 1.00 135.02 93 ASP F O 1
ATOM 10895 N N . GLU F 3 94 ? 38.083 -2.873 32.540 1.00 131.59 94 GLU F N 1
ATOM 10896 C CA . GLU F 3 94 ? 39.263 -3.727 32.582 1.00 136.47 94 GLU F CA 1
ATOM 10897 C C . GLU F 3 94 ? 40.244 -3.378 31.470 1.00 129.42 94 GLU F C 1
ATOM 10898 O O . GLU F 3 94 ? 41.460 -3.475 31.667 1.00 133.32 94 GLU F O 1
ATOM 10904 N N . ALA F 3 95 ? 39.739 -2.973 30.302 1.00 130.91 95 ALA F N 1
ATOM 10905 C CA . ALA F 3 95 ? 40.621 -2.560 29.215 1.00 123.43 95 ALA F CA 1
ATOM 10906 C C . ALA F 3 95 ? 41.310 -1.236 29.526 1.00 117.09 95 ALA F C 1
ATOM 10907 O O . ALA F 3 95 ? 42.508 -1.079 29.265 1.00 119.53 95 ALA F O 1
ATOM 10909 N N . LEU F 3 96 ? 40.567 -0.273 30.078 1.00 113.38 96 LEU F N 1
ATOM 10910 C CA . LEU F 3 96 ? 41.156 1.014 30.442 1.00 123.25 96 LEU F CA 1
ATOM 10911 C C . LEU F 3 96 ? 42.290 0.843 31.444 1.00 129.15 96 LEU F C 1
ATOM 10912 O O . LEU F 3 96 ? 43.384 1.390 31.262 1.00 114.48 96 LEU F O 1
ATOM 10917 N N . GLN F 3 97 ? 42.046 0.088 32.517 1.00 127.60 97 GLN F N 1
ATOM 10918 C CA . GLN F 3 97 ? 43.093 -0.117 33.509 1.00 132.14 97 GLN F CA 1
ATOM 10919 C C . GLN F 3 97 ? 44.250 -0.926 32.940 1.00 133.39 97 GLN F C 1
ATOM 10920 O O . GLN F 3 97 ? 45.401 -0.719 33.337 1.00 141.35 97 GLN F O 1
ATOM 10926 N N . THR F 3 98 ? 43.970 -1.836 32.004 1.00 122.29 98 THR F N 1
ATOM 10927 C CA . THR F 3 98 ? 45.045 -2.602 31.382 1.00 122.67 98 THR F CA 1
ATOM 10928 C C . THR F 3 98 ? 45.849 -1.731 30.425 1.00 131.16 98 THR F C 1
ATOM 10929 O O . THR F 3 98 ? 47.084 -1.795 30.408 1.00 125.49 98 THR F O 1
ATOM 10933 N N . LEU F 3 99 ? 45.168 -0.904 29.626 1.00 138.79 99 LEU F N 1
ATOM 10934 C CA . LEU F 3 99 ? 45.878 -0.026 28.702 1.00 132.34 99 LEU F CA 1
ATOM 10935 C C . LEU F 3 99 ? 46.721 0.999 29.448 1.00 130.59 99 LEU F C 1
ATOM 10936 O O . LEU F 3 99 ? 47.801 1.373 28.976 1.00 131.52 99 LEU F O 1
ATOM 10941 N N . LYS F 3 100 ? 46.250 1.471 30.605 1.00 116.79 100 LYS F N 1
ATOM 10942 C CA . LYS F 3 100 ? 47.105 2.304 31.444 1.00 117.49 100 LYS F CA 1
ATOM 10943 C C . LYS F 3 100 ? 48.257 1.487 32.013 1.00 127.46 100 LYS F C 1
ATOM 10944 O O . LYS F 3 100 ? 49.404 1.951 32.041 1.00 120.40 100 LYS F O 1
ATOM 10950 N N . GLU F 3 101 ? 47.965 0.272 32.487 1.00 124.72 101 GLU F N 1
ATOM 10951 C CA . GLU F 3 101 ? 49.020 -0.620 32.957 1.00 138.43 101 GLU F CA 1
ATOM 10952 C C . GLU F 3 101 ? 50.019 -0.921 31.847 1.00 137.34 101 GLU F C 1
ATOM 10953 O O . GLU F 3 101 ? 51.228 -0.999 32.093 1.00 136.41 101 GLU F O 1
ATOM 10959 N N . PHE F 3 102 ? 49.531 -1.099 30.616 1.00 135.51 102 PHE F N 1
ATOM 10960 C CA . PHE F 3 102 ? 50.435 -1.369 29.503 1.00 130.33 102 PHE F CA 1
ATOM 10961 C C . PHE F 3 102 ? 51.259 -0.139 29.145 1.00 138.32 102 PHE F C 1
ATOM 10962 O O . PHE F 3 102 ? 52.463 -0.248 28.885 1.00 142.92 102 PHE F O 1
ATOM 10970 N N . TYR F 3 103 ? 50.624 1.035 29.099 1.00 140.46 103 TYR F N 1
ATOM 10971 C CA . TYR F 3 103 ? 51.339 2.239 28.686 1.00 135.15 103 TYR F CA 1
ATOM 10972 C C . TYR F 3 103 ? 52.474 2.559 29.648 1.00 138.14 103 TYR F C 1
ATOM 10973 O O . TYR F 3 103 ? 53.561 2.971 29.224 1.00 135.86 103 TYR F O 1
ATOM 10982 N N . TYR F 3 104 ? 52.246 2.375 30.945 1.00 138.08 104 TYR F N 1
ATOM 10983 C CA . TYR F 3 104 ? 53.248 2.717 31.954 1.00 146.06 104 TYR F CA 1
ATOM 10984 C C . TYR F 3 104 ? 54.203 1.554 32.211 1.00 154.22 104 TYR F C 1
ATOM 10985 O O . TYR F 3 104 ? 54.421 1.130 33.345 1.00 145.51 104 TYR F O 1
ATOM 10994 N N . LYS F 3 105 ? 54.777 1.028 31.130 1.00 162.13 105 LYS F N 1
ATOM 10995 C CA . LYS F 3 105 ? 55.866 0.060 31.181 1.00 163.37 105 LYS F CA 1
ATOM 10996 C C . LYS F 3 105 ? 57.221 0.712 30.959 1.00 167.05 105 LYS F C 1
ATOM 10997 O O . LYS F 3 105 ? 58.193 0.364 31.636 1.00 163.90 105 LYS F O 1
ATOM 11003 N N . LEU F 3 106 ? 57.301 1.656 30.019 1.00 166.98 106 LEU F N 1
ATOM 11004 C CA . LEU F 3 106 ? 58.476 2.512 29.921 1.00 174.09 106 LEU F CA 1
ATOM 11005 C C . LEU F 3 106 ? 58.471 3.559 31.026 1.00 175.07 106 LEU F C 1
ATOM 11006 O O . LEU F 3 106 ? 59.535 4.070 31.398 1.00 179.31 106 LEU F O 1
ATOM 11011 N N . GLN F 3 107 ? 57.281 3.899 31.529 1.00 170.18 107 GLN F N 1
ATOM 11012 C CA . GLN F 3 107 ? 57.080 4.635 32.775 1.00 167.57 107 GLN F CA 1
ATOM 11013 C C . GLN F 3 107 ? 57.367 6.127 32.638 1.00 167.09 107 GLN F C 1
ATOM 11014 O O . GLN F 3 107 ? 56.916 6.925 33.466 1.00 160.30 107 GLN F O 1
ATOM 11020 N N . SER F 3 108 ? 58.110 6.516 31.604 1.00 175.33 108 SER F N 1
ATOM 11021 C CA . SER F 3 108 ? 58.405 7.920 31.321 1.00 167.31 108 SER F CA 1
ATOM 11022 C C . SER F 3 108 ? 57.346 8.493 30.382 1.00 162.86 108 SER F C 1
ATOM 11023 O O . SER F 3 108 ? 57.274 8.107 29.211 1.00 167.53 108 SER F O 1
ATOM 11026 N N . GLY F 3 109 ? 56.524 9.406 30.888 1.00 150.52 109 GLY F N 1
ATOM 11027 C CA . GLY F 3 109 ? 55.419 9.960 30.133 1.00 135.97 109 GLY F CA 1
ATOM 11028 C C . GLY F 3 109 ? 54.110 9.831 30.877 1.00 142.19 109 GLY F C 1
ATOM 11029 O O . GLY F 3 109 ? 54.027 9.251 31.958 1.00 156.88 109 GLY F O 1
ATOM 11030 N N . LYS F 3 110 ? 53.064 10.399 30.276 1.00 139.19 110 LYS F N 1
ATOM 11031 C CA . LYS F 3 110 ? 51.722 10.272 30.823 1.00 143.62 110 LYS F CA 1
ATOM 11032 C C . LYS F 3 110 ? 50.703 10.172 29.697 1.00 136.47 110 LYS F C 1
ATOM 11033 O O . LYS F 3 110 ? 50.895 10.709 28.602 1.00 121.58 110 LYS F O 1
ATOM 11039 N N . VAL F 3 111 ? 49.620 9.455 29.984 1.00 133.10 111 VAL F N 1
ATOM 11040 C CA . VAL F 3 111 ? 48.471 9.329 29.099 1.00 107.42 111 VAL F CA 1
ATOM 11041 C C . VAL F 3 111 ? 47.221 9.547 29.942 1.00 105.50 111 VAL F C 1
ATOM 11042 O O . VAL F 3 111 ? 47.164 9.124 31.103 1.00 121.15 111 VAL F O 1
ATOM 11046 N N . TYR F 3 112 ? 46.234 10.236 29.379 1.00 93.13 112 TYR F N 1
ATOM 11047 C CA . TYR F 3 112 ? 45.043 10.594 30.135 1.00 100.98 112 TYR F CA 1
ATOM 11048 C C . TYR F 3 112 ? 44.013 9.477 30.062 1.00 105.60 112 TYR F C 1
ATOM 11049 O O . TYR F 3 112 ? 43.775 8.903 28.995 1.00 102.32 112 TYR F O 1
ATOM 11058 N N . GLU F 3 113 ? 43.420 9.161 31.217 1.00 112.06 113 GLU F N 1
ATOM 11059 C CA . GLU F 3 113 ? 42.326 8.196 31.261 1.00 102.58 113 GLU F CA 1
ATOM 11060 C C . GLU F 3 113 ? 41.191 8.607 30.333 1.00 105.30 113 GLU F C 1
ATOM 11061 O O . GLU F 3 113 ? 40.547 7.755 29.709 1.00 99.35 113 GLU F O 1
ATOM 11067 N N . SER F 3 114 ? 40.924 9.912 30.240 1.00 100.60 114 SER F N 1
ATOM 11068 C CA . SER F 3 114 ? 39.850 10.388 29.376 1.00 94.36 114 SER F CA 1
ATOM 11069 C C . SER F 3 114 ? 40.125 10.069 27.912 1.00 90.62 114 SER F C 1
ATOM 11070 O O . SER F 3 114 ? 39.186 9.829 27.145 1.00 89.91 114 SER F O 1
ATOM 11073 N N . TRP F 3 115 ? 41.397 10.062 27.503 1.00 90.24 115 TRP F N 1
ATOM 11074 C CA . TRP F 3 115 ? 41.717 9.683 26.130 1.00 85.85 115 TRP F CA 1
ATOM 11075 C C . TRP F 3 115 ? 41.540 8.187 25.915 1.00 93.39 115 TRP F C 1
ATOM 11076 O O . TRP F 3 115 ? 41.059 7.758 24.860 1.00 84.87 115 TRP F O 1
ATOM 11087 N N . LEU F 3 116 ? 41.923 7.376 26.903 1.00 93.74 116 LEU F N 1
ATOM 11088 C CA . LEU F 3 116 ? 41.818 5.928 26.754 1.00 89.39 116 LEU F CA 1
ATOM 11089 C C . LEU F 3 116 ? 40.359 5.492 26.690 1.00 93.91 116 LEU F C 1
ATOM 11090 O O . LEU F 3 116 ? 39.988 4.659 25.855 1.00 87.96 116 LEU F O 1
ATOM 11095 N N . LYS F 3 117 ? 39.520 6.036 27.577 1.00 89.14 117 LYS F N 1
ATOM 11096 C CA . LYS F 3 117 ? 38.081 5.819 27.461 1.00 91.84 117 LYS F CA 1
ATOM 11097 C C . LYS F 3 117 ? 37.581 6.233 26.085 1.00 88.30 117 LYS F C 1
ATOM 11098 O O . LYS F 3 117 ? 36.750 5.544 25.481 1.00 78.31 117 LYS F O 1
ATOM 11104 N N . SER F 3 118 ? 38.084 7.359 25.572 1.00 92.98 118 SER F N 1
ATOM 11105 C CA . SER F 3 118 ? 37.684 7.826 24.249 1.00 84.81 118 SER F CA 1
ATOM 11106 C C . SER F 3 118 ? 38.054 6.814 23.173 1.00 85.38 118 SER F C 1
ATOM 11107 O O . SER F 3 118 ? 37.252 6.529 22.275 1.00 78.58 118 SER F O 1
ATOM 11110 N N . VAL F 3 119 ? 39.268 6.263 23.243 1.00 84.85 119 VAL F N 1
ATOM 11111 C CA . VAL F 3 119 ? 39.683 5.259 22.270 1.00 75.65 119 VAL F CA 1
ATOM 11112 C C . VAL F 3 119 ? 38.849 3.993 22.425 1.00 85.38 119 VAL F C 1
ATOM 11113 O O . VAL F 3 119 ? 38.436 3.379 21.433 1.00 87.97 119 VAL F O 1
ATOM 11117 N N . ILE F 3 120 ? 38.588 3.583 23.669 1.00 85.65 120 ILE F N 1
ATOM 11118 C CA . ILE F 3 120 ? 37.794 2.381 23.916 1.00 79.48 120 ILE F CA 1
ATOM 11119 C C . ILE F 3 120 ? 36.380 2.554 23.375 1.00 78.86 120 ILE F C 1
ATOM 11120 O O . ILE F 3 120 ? 35.845 1.674 22.691 1.00 80.34 120 ILE F O 1
ATOM 11125 N N . ASN F 3 121 ? 35.752 3.693 23.681 1.00 86.47 121 ASN F N 1
ATOM 11126 C CA . ASN F 3 121 ? 34.399 3.953 23.195 1.00 79.39 121 ASN F CA 1
ATOM 11127 C C . ASN F 3 121 ? 34.335 3.949 21.672 1.00 83.84 121 ASN F C 1
ATOM 11128 O O . ASN F 3 121 ? 33.365 3.455 21.086 1.00 85.05 121 ASN F O 1
ATOM 11133 N N . GLY F 3 122 ? 35.362 4.488 21.012 1.00 88.76 122 GLY F N 1
ATOM 11134 C CA . GLY F 3 122 ? 35.303 4.630 19.567 1.00 95.05 122 GLY F CA 1
ATOM 11135 C C . GLY F 3 122 ? 35.459 3.314 18.828 1.00 97.21 122 GLY F C 1
ATOM 11136 O O . GLY F 3 122 ? 34.803 3.084 17.809 1.00 93.78 122 GLY F O 1
ATOM 11137 N N . VAL F 3 123 ? 36.323 2.431 19.330 1.00 94.25 123 VAL F N 1
ATOM 11138 C CA . VAL F 3 123 ? 36.472 1.122 18.704 1.00 95.73 123 VAL F CA 1
ATOM 11139 C C . VAL F 3 123 ? 35.303 0.215 19.069 1.00 104.46 123 VAL F C 1
ATOM 11140 O O . VAL F 3 123 ? 34.933 -0.673 18.292 1.00 102.11 123 VAL F O 1
ATOM 11144 N N . LYS F 3 124 ? 34.709 0.419 20.247 1.00 96.06 124 LYS F N 1
ATOM 11145 C CA . LYS F 3 124 ? 33.527 -0.341 20.638 1.00 87.83 124 LYS F CA 1
ATOM 11146 C C . LYS F 3 124 ? 32.350 -0.018 19.725 1.00 98.23 124 LYS F C 1
ATOM 11147 O O . LYS F 3 124 ? 31.670 -0.919 19.221 1.00 99.90 124 LYS F O 1
ATOM 11153 N N . LYS F 3 125 ? 32.098 1.275 19.500 1.00 107.27 125 LYS F N 1
ATOM 11154 C CA . LYS F 3 125 ? 30.956 1.694 18.692 1.00 106.64 125 LYS F CA 1
ATOM 11155 C C . LYS F 3 125 ? 31.133 1.362 17.216 1.00 110.38 125 LYS F C 1
ATOM 11156 O O . LYS F 3 125 ? 30.144 1.103 16.519 1.00 108.67 125 LYS F O 1
ATOM 11162 N N . LYS F 3 126 ? 32.368 1.349 16.719 1.00 111.63 126 LYS F N 1
ATOM 11163 C CA . LYS F 3 126 ? 32.616 1.138 15.300 1.00 116.05 126 LYS F CA 1
ATOM 11164 C C . LYS F 3 126 ? 33.153 -0.249 14.982 1.00 109.32 126 LYS F C 1
ATOM 11165 O O . LYS F 3 126 ? 33.451 -0.527 13.815 1.00 83.58 126 LYS F O 1
ATOM 11171 N N . GLY F 3 127 ? 33.271 -1.127 15.977 1.00 110.63 127 GLY F N 1
ATOM 11172 C CA . GLY F 3 127 ? 33.703 -2.490 15.718 1.00 108.92 127 GLY F CA 1
ATOM 11173 C C . GLY F 3 127 ? 35.059 -2.588 15.062 1.00 113.82 127 GLY F C 1
ATOM 11174 O O . GLY F 3 127 ? 35.295 -3.509 14.273 1.00 103.46 127 GLY F O 1
ATOM 11175 N N . LEU F 3 128 ? 35.960 -1.656 15.364 1.00 115.47 128 LEU F N 1
ATOM 11176 C CA . LEU F 3 128 ? 37.249 -1.615 14.691 1.00 110.42 128 LEU F CA 1
ATOM 11177 C C . LEU F 3 128 ? 38.087 -2.830 15.062 1.00 111.09 128 LEU F C 1
ATOM 11178 O O . LEU F 3 128 ? 38.066 -3.299 16.204 1.00 105.51 128 LEU F O 1
ATOM 11183 N N . LEU F 3 129 ? 38.830 -3.335 14.086 1.00 115.04 129 LEU F N 1
ATOM 11184 C CA . LEU F 3 129 ? 39.663 -4.504 14.270 1.00 109.08 129 LEU F CA 1
ATOM 11185 C C . LEU F 3 129 ? 41.123 -4.088 14.354 1.00 115.45 129 LEU F C 1
ATOM 11186 O O . LEU F 3 129 ? 41.542 -3.169 13.640 1.00 115.27 129 LEU F O 1
ATOM 11191 N N . PRO F 3 130 ? 41.913 -4.724 15.217 1.00 110.86 130 PRO F N 1
ATOM 11192 C CA . PRO F 3 130 ? 43.318 -4.327 15.351 1.00 116.75 130 PRO F CA 1
ATOM 11193 C C . PRO F 3 130 ? 44.048 -4.480 14.028 1.00 115.79 130 PRO F C 1
ATOM 11194 O O . PRO F 3 130 ? 43.709 -5.329 13.201 1.00 122.19 130 PRO F O 1
ATOM 11198 N N . TRP F 3 131 ? 45.058 -3.639 13.829 1.00 121.98 131 TRP F N 1
ATOM 11199 C CA . TRP F 3 131 ? 45.834 -3.717 12.602 1.00 125.80 131 TRP F CA 1
ATOM 11200 C C . TRP F 3 131 ? 46.584 -5.039 12.546 1.00 126.83 131 TRP F C 1
ATOM 11201 O O . TRP F 3 131 ? 47.067 -5.545 13.562 1.00 114.53 131 TRP F O 1
ATOM 11212 N N . SER F 3 132 ? 46.678 -5.598 11.347 1.00 127.00 132 SER F N 1
ATOM 11213 C CA . SER F 3 132 ? 47.503 -6.772 11.140 1.00 126.79 132 SER F CA 1
ATOM 11214 C C . SER F 3 132 ? 48.965 -6.358 11.069 1.00 125.27 132 SER F C 1
ATOM 11215 O O . SER F 3 132 ? 49.297 -5.256 10.621 1.00 124.83 132 SER F O 1
ATOM 11218 N N . LEU F 3 133 ? 49.844 -7.251 11.531 1.00 141.59 133 LEU F N 1
ATOM 11219 C CA . LEU F 3 133 ? 51.275 -7.002 11.409 1.00 139.88 133 LEU F CA 1
ATOM 11220 C C . LEU F 3 133 ? 51.675 -6.752 9.963 1.00 130.78 133 LEU F C 1
ATOM 11221 O O . LEU F 3 133 ? 52.735 -6.169 9.712 1.00 117.51 133 LEU F O 1
ATOM 11226 N N . LYS F 3 134 ? 50.848 -7.186 9.010 1.00 136.03 134 LYS F N 1
ATOM 11227 C CA . LYS F 3 134 ? 51.070 -6.832 7.615 1.00 137.10 134 LYS F CA 1
ATOM 11228 C C . LYS F 3 134 ? 50.767 -5.354 7.386 1.00 140.00 134 LYS F C 1
ATOM 11229 O O . LYS F 3 134 ? 51.564 -4.635 6.774 1.00 148.63 134 LYS F O 1
ATOM 11235 N N . ARG F 3 135 ? 49.618 -4.880 7.882 1.00 132.75 135 ARG F N 1
ATOM 11236 C CA . ARG F 3 135 ? 49.288 -3.462 7.757 1.00 131.29 135 ARG F CA 1
ATOM 11237 C C . ARG F 3 135 ? 50.223 -2.595 8.592 1.00 119.90 135 ARG F C 1
ATOM 11238 O O . ARG F 3 135 ? 50.605 -1.499 8.166 1.00 128.12 135 ARG F O 1
ATOM 11246 N N . ILE F 3 136 ? 50.585 -3.062 9.789 1.00 115.56 136 ILE F N 1
ATOM 11247 C CA . ILE F 3 136 ? 51.505 -2.311 10.640 1.00 118.57 136 ILE F CA 1
ATOM 11248 C C . ILE F 3 136 ? 52.822 -2.061 9.917 1.00 126.38 136 ILE F C 1
ATOM 11249 O O . ILE F 3 136 ? 53.422 -0.986 10.042 1.00 139.38 136 ILE F O 1
ATOM 11254 N N . GLU F 3 137 ? 53.281 -3.036 9.134 1.00 136.63 137 GLU F N 1
ATOM 11255 C CA . GLU F 3 137 ? 54.589 -2.921 8.501 1.00 141.69 137 GLU F CA 1
ATOM 11256 C C . GLU F 3 137 ? 5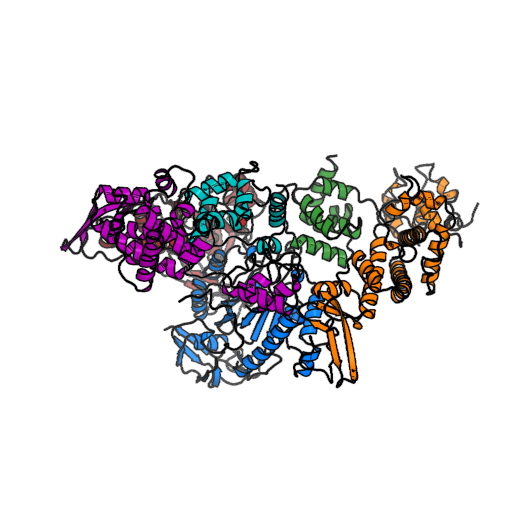4.558 -1.998 7.286 1.00 139.75 137 GLU F C 1
ATOM 11257 O O . GLU F 3 137 ? 55.494 -1.220 7.074 1.00 134.13 137 GLU F O 1
ATOM 11263 N N . GLU F 3 138 ? 53.494 -2.067 6.481 1.00 133.66 138 GLU F N 1
ATOM 11264 C CA . GLU F 3 138 ? 53.427 -1.241 5.278 1.00 130.33 138 GLU F CA 1
ATOM 11265 C C . GLU F 3 138 ? 53.240 0.233 5.610 1.00 137.28 138 GLU F C 1
ATOM 11266 O O . GLU F 3 138 ? 53.873 1.099 4.994 1.00 135.31 138 GLU F O 1
ATOM 11272 N N . ARG F 3 139 ? 52.383 0.538 6.582 1.00 144.21 139 ARG F N 1
ATOM 11273 C CA . ARG F 3 139 ? 51.865 1.891 6.747 1.00 145.54 139 ARG F CA 1
ATOM 11274 C C . ARG F 3 139 ? 52.614 2.709 7.789 1.00 126.84 139 ARG F C 1
ATOM 11275 O O . ARG F 3 139 ? 52.720 3.931 7.638 1.00 119.71 139 ARG F O 1
ATOM 11283 N N . ASP F 3 140 ? 53.132 2.073 8.839 1.00 114.29 140 ASP F N 1
ATOM 11284 C CA . ASP F 3 140 ? 53.801 2.775 9.937 1.00 122.15 140 ASP F CA 1
ATOM 11285 C C . ASP F 3 140 ? 55.008 1.914 10.301 1.00 128.77 140 ASP F C 1
ATOM 11286 O O . ASP F 3 140 ? 54.927 1.034 11.162 1.00 131.32 140 ASP F O 1
ATOM 11291 N N . LYS F 3 141 ? 56.137 2.195 9.646 1.00 129.68 141 LYS F N 1
ATOM 11292 C CA . LYS F 3 141 ? 57.328 1.372 9.823 1.00 135.53 141 LYS F CA 1
ATOM 11293 C C . LYS F 3 141 ? 57.997 1.613 11.169 1.00 133.57 141 LYS F C 1
ATOM 11294 O O . LYS F 3 141 ? 58.591 0.689 11.736 1.00 137.16 141 LYS F O 1
ATOM 11300 N N . GLU F 3 142 ? 57.925 2.841 11.687 1.00 143.66 142 GLU F N 1
ATOM 11301 C CA . GLU F 3 142 ? 58.476 3.121 13.009 1.00 146.61 142 GLU F CA 1
ATOM 11302 C C . GLU F 3 142 ? 57.795 2.275 14.078 1.00 146.29 142 GLU F C 1
ATOM 11303 O O . GLU F 3 142 ? 58.459 1.711 14.954 1.00 140.19 142 GLU F O 1
ATOM 11309 N N . MET F 3 143 ? 56.465 2.180 14.019 1.00 150.39 143 MET F N 1
ATOM 11310 C CA . MET F 3 143 ? 55.728 1.358 14.975 1.00 151.65 143 MET F CA 1
ATOM 11311 C C . MET F 3 143 ? 56.066 -0.120 14.812 1.00 152.34 143 MET F C 1
ATOM 11312 O O . MET F 3 143 ? 56.259 -0.833 15.804 1.00 150.27 143 MET F O 1
ATOM 11317 N N . TYR F 3 144 ? 56.124 -0.599 13.567 1.00 151.19 144 TYR F N 1
ATOM 11318 C CA . TYR F 3 144 ? 56.414 -2.009 13.313 1.00 144.91 144 TYR F CA 1
ATOM 11319 C C . TYR F 3 144 ? 57.752 -2.423 13.912 1.00 156.53 144 TYR F C 1
ATOM 11320 O O . TYR F 3 144 ? 57.844 -3.434 14.617 1.00 154.68 144 TYR F O 1
ATOM 11329 N N . ASN F 3 145 ? 58.807 -1.655 13.629 1.00 154.51 145 ASN F N 1
ATOM 11330 C CA . ASN F 3 145 ? 60.145 -2.044 14.063 1.00 155.26 145 ASN F CA 1
ATOM 11331 C C . ASN F 3 145 ? 60.258 -2.107 15.580 1.00 151.90 145 ASN F C 1
ATOM 11332 O O . ASN F 3 145 ? 61.021 -2.922 16.111 1.00 155.03 145 ASN F O 1
ATOM 11337 N N . GLU F 3 146 ? 59.512 -1.263 16.295 1.00 151.63 146 GLU F N 1
ATOM 11338 C CA . GLU F 3 146 ? 59.508 -1.345 17.752 1.00 160.04 146 GLU F CA 1
ATOM 11339 C C . GLU F 3 146 ? 58.841 -2.625 18.242 1.00 154.78 146 GLU F C 1
ATOM 11340 O O . GLU F 3 146 ? 59.259 -3.190 19.258 1.00 151.51 146 GLU F O 1
ATOM 11346 N N . ILE F 3 147 ? 57.816 -3.098 17.534 1.00 153.27 147 ILE F N 1
ATOM 11347 C CA . ILE F 3 147 ? 57.117 -4.311 17.945 1.00 151.71 147 ILE F CA 1
ATOM 11348 C C . ILE F 3 147 ? 57.944 -5.554 17.637 1.00 153.27 147 ILE F C 1
ATOM 11349 O O . ILE F 3 147 ? 58.063 -6.458 18.472 1.00 158.43 147 ILE F O 1
ATOM 11354 N N . ILE F 3 148 ? 58.525 -5.619 16.436 1.00 159.12 148 ILE F N 1
ATOM 11355 C CA . ILE F 3 148 ? 59.227 -6.828 16.006 1.00 151.66 148 ILE F CA 1
ATOM 11356 C C . ILE F 3 148 ? 60.439 -7.104 16.892 1.00 150.67 148 ILE F C 1
ATOM 11357 O O . ILE F 3 148 ? 60.755 -8.263 17.189 1.00 147.42 148 ILE F O 1
ATOM 11362 N N . ARG F 3 149 ? 61.129 -6.052 17.337 1.00 157.29 149 ARG F N 1
ATOM 11363 C CA . ARG F 3 149 ? 62.318 -6.242 18.165 1.00 161.36 149 ARG F CA 1
ATOM 11364 C C . ARG F 3 149 ? 61.970 -6.687 19.580 1.00 160.82 149 ARG F C 1
ATOM 11365 O O . ARG F 3 149 ? 62.725 -7.457 20.184 1.00 162.46 149 ARG F O 1
ATOM 11373 N N . VAL F 3 150 ? 60.845 -6.219 20.125 1.00 163.52 150 VAL F N 1
ATOM 11374 C CA . VAL F 3 150 ? 60.402 -6.727 21.419 1.00 163.40 150 VAL F CA 1
ATOM 11375 C C . VAL F 3 150 ? 60.038 -8.203 21.307 1.00 159.89 150 VAL F C 1
ATOM 11376 O O . VAL F 3 150 ? 60.160 -8.960 22.279 1.00 152.46 150 VAL F O 1
ATOM 11380 N N . LEU F 3 151 ? 59.628 -8.648 20.118 1.00 165.55 151 LEU F N 1
ATOM 11381 C CA . LEU F 3 151 ? 59.346 -10.063 19.907 1.00 170.33 151 LEU F CA 1
ATOM 11382 C C . LEU F 3 151 ? 60.626 -10.864 19.691 1.00 174.51 151 LEU F C 1
ATOM 11383 O O . LEU F 3 151 ? 60.739 -11.996 20.175 1.00 165.89 151 LEU F O 1
ATOM 11388 N N . LYS F 3 152 ? 61.594 -10.301 18.962 1.00 173.71 152 LYS F N 1
ATOM 11389 C CA . LYS F 3 152 ? 62.859 -11.000 18.753 1.00 165.94 152 LYS F CA 1
ATOM 11390 C C . LYS F 3 152 ? 63.661 -11.115 20.044 1.00 163.53 152 LYS F C 1
ATOM 11391 O O . LYS F 3 152 ? 64.316 -12.137 20.284 1.00 171.62 152 LYS F O 1
ATOM 11397 N N . ASN F 3 153 ? 63.624 -10.084 20.887 1.00 157.55 153 ASN F N 1
ATOM 11398 C CA . ASN F 3 153 ? 64.477 -10.019 22.075 1.00 164.15 153 ASN F CA 1
ATOM 11399 C C . ASN F 3 153 ? 63.833 -10.656 23.300 1.00 171.72 153 ASN F C 1
ATOM 11400 O O . ASN F 3 153 ? 63.908 -10.102 24.402 1.00 173.86 153 ASN F O 1
ATOM 11405 N N . SER F 3 154 ? 63.202 -11.817 23.147 1.00 172.42 154 SER F N 1
ATOM 11406 C CA . SER F 3 154 ? 62.645 -12.551 24.282 1.00 166.58 154 SER F CA 1
ATOM 11407 C C . SER F 3 154 ? 62.288 -13.979 23.887 1.00 158.39 154 SER F C 1
ATOM 11408 O O . SER F 3 154 ? 61.186 -14.452 24.166 1.00 158.29 154 SER F O 1
#

Secondary structure (DSSP, 8-state):
--HHHHHHHHHHHH------SSGGGS-EEEEETT-SS-EEEE--SSHHHHHHIIIII--EEEEEEESEEESSTT-SSHHHH-EEEE-EEEEEETTTTT---EEEE-TTT--B--SSB-TTT--BPEEEE---HHHHHHHHHHHHHHHHIIIIIS----EEEE-SSSEEEEEE---STTTT--HHHHHHHHHHHTTSSPPP-TT--TTSSHHHHHHHTT-------HHHHH-TTPEEEPTTPBPTTT--B--B-SSTTS---SGGGS---SEEEEEESS-EEEEETTEEEEE-TT--EEEEHHHHHHHHHTTSEEEEEE-/--TTT-GGGS-HHHHGGGS-SS--HHHHHHH-SHHHHHHHHHHHHHHTT-----GGGSSSHHHHHHHHHHHHHHHT-HHHHHHHHHHHHHHHHHHHTTS-HHHHHHHHHHTT---EEEEEEEEEETTTTEEEEEEEEEEHHHHHHHTTT--GGG-GGGS-EETTEEEE-HHHHHHHHHHHHHHHHHHHHGGGSSS---HHHHHHHTT-----HHHHTTTTTSS--SHHHHHHHHHHHHHT--SHHHHTTS-SS-SHHHHHHHTT---SSHHHHTTS---/----------HHHHHHHHH--SS-HHHHIIIIIHHHHHHTS---HHHHHHHHHHHHTTT-SS---HHHHHHHHHHHHHHT--PPPHHHHHHH-HHHHHHHHHHHH--/-HHHHHHHHHHHHH------S-GGGS-EEEEETT-SS-EEEE--SSHHHHHHIIIII--EEEEEEESEEES-TT-SSHHHH-EEEE-EEEEEESHHHH---EEEE-TTT--B-SSSB-TTT--BPEEEE---HHHHHHHHHHHHHHHHIIIIIS---EEEEE-SSSEEEEEE---STTTT--HHHHHHHHHHHTTSSPPP-TT--TTSSHHHHHHHTT-------HHHHH-SS-EEEPTTPBPTTT--B--B-S-TTS---SGGG----SEEEEEESS-EEEEETTEEEEE-TT--EEEEHHHHHHHHHTTSEEEEEE-/--TTT-GGGS-HHHHHTTS-SS--HHHHHHH-SHHHHHHHHHHHHHHHT-----TTSSSSHHHHHHHHHHHHHHHT-HHHHHHHHHHHHHHHHHHHTT--HHHHHHHHHHTT---EEEEEEEEEETTTTEEEEEEEEEEHHHHHHHTTT--GGG-GGGS-EETTEEEE-HHHHHHHHHHHHHHHHHHHHGGGSSS---HHHHHHHTT-----HHHHTTTTTSS--SHHHHHHHHHHHHHT--SHHHHTTS-S--SHHHHHHHTT--GGGT---/-HHHHHHHHH--SSSHHHHIIIIIHHHHHHTS---HHHHHHHHHHHHTTS-SS---HHHHHHHHHHHHHHT--PPPHHHHHHH-HHHHHHHHHHHHT-

Solvent-accessible surface area: 70475 Å² total; per-residue (Å²): 181,62,52,5,61,56,20,0,97,91,34,5,60,112,17,138,31,65,37,24,150,30,22,5,9,9,2,0,0,1,28,16,28,36,28,136,95,100,25,98,26,6,21,14,8,21,44,86,51,4,49,28,10,3,16,64,130,32,25,0,29,10,0,18,9,0,1,0,15,3,10,67,0,38,14,153,81,78,96,96,12,3,44,8,0,0,6,8,14,2,14,0,34,6,90,135,36,34,177,47,178,66,58,86,1,0,29,73,24,11,62,86,31,148,60,144,108,8,174,183,46,107,54,112,12,50,74,2,51,9,1,30,30,79,0,6,108,102,2,14,89,34,0,97,32,0,16,43,0,0,85,71,2,3,41,28,180,16,70,6,13,0,10,0,8,75,2,0,40,1,13,4,54,10,122,44,84,32,4,19,8,34,47,95,16,2,90,49,0,1,32,0,0,43,15,105,38,13,60,50,16,91,10,13,54,101,142,10,20,7,1,0,0,2,51,38,90,65,38,101,24,2,39,13,52,72,89,16,1,19,59,23,98,78,41,13,31,0,5,34,0,0,15,6,115,1,0,0,19,1,81,78,6,118,76,31,115,115,33,125,11,39,40,97,6,12,42,22,106,26,102,0,69,0,49,3,34,20,82,21,109,8,34,0,0,40,44,128,28,146,3,53,113,47,94,81,50,129,24,101,0,7,14,0,0,3,0,46,31,23,57,1,2,57,11,109,44,116,101,72,52,49,117,45,0,0,12,54,79,62,35,100,57,10,17,138,130,61,73,56,81,69,55,8,48,53,23,4,103,115,38,106,81,4,24,80,46,1,40,54,0,5,93,66,2,109,80,59,86,145,6,39,55,0,85,68,20,139,68,11,5,4,0,0,15,2,0,0,24,4,1,5,25,69,73,59,110,178,16,12,155,115,0,0,137,22,0,6,130,9,0,85,54,13,1,96,100,14,84,49,144,23,0,42,84,1,0,168,98,18,110,11,149,5,101,117,29,123,76,24,147,9,97,9,52,153,154,184,120,105,49,112,20,44,0,17,1,56,3,27,31,1,9,109,34,19,81,115,55,177,150,128,36,46,1,0,35,5,8,0,59,129,1,96,0,21,0,46,78,97,38,0,2,5,2,0,6,29,20,0,53,48,58,0,46,86,39,7,98,38,39,70,61,164,150,34,81,98,136,5,27,22,64,11,33,105,72,26,133,68,2,84,51,18,116,93,12,112,72,126,133,153,12,95,153,94,54,19,122,77,9,28,43,10,35,26,42,20,11,37,6,104,72,41,30,48,60,81,38,145,200,56,84,91,81,63,52,114,79,15,130,180,103,132,137,53,128,139,23,25,61,65,69,20,78,75,126,126,125,128,59,3,89,54,26,0,100,94,34,7,70,114,21,134,28,66,36,24,210,23,21,89,20,3,4,1,3,2,37,15,34,85,38,78,17,86,41,44,18,29,50,21,71,34,45,107,88,3,67,84,23,4,18,112,188,38,20,0,29,14,0,34,8,3,1,0,6,5,30,97,7,57,7,29,36,27,93,76,0,4,30,16,0,0,1,1,15,2,15,0,38,0,88,132,26,25,179,48,172,67,54,77,0,0,31,78,19,13,63,95,24,156,62,45,96,13,173,182,44,113,52,72,10,54,81,5,51,10,6,33,26,82,0,4,109,104,0,10,82,33,0,92,31,0,16,41,0,0,82,71,2,3,39,25,178,19,72,6,14,0,9,0,5,71,0,0,45,1,13,1,60,14,123,51,72,7,2,12,4,21,50,77,15,2,89,50,1,0,30,0,0,38,14,101,36,12,60,50,18,96,9,13,55,98,141,11,24,6,1,0,0,2,52,33,90,63,36,98,26,3,43,15,49,67,63,18,1,16,14,28,71,37,71,13,31,0,5,34,0,0,15,6,112,1,0,0,19,1,75,93,6,118,86,34,117,121,36,124,7,38,42,98,5,12,42,22,107,32,100,0,63,0,49,3,32,22,86,21,99,10,38,0,0,40,39,124,29,138,2,57,110,46,96,82,39,124,20,88,0,7,4,0,0,4,0,21,33,28,61,1,3,59,12,111,41,118,95,61,55,41,117,46,0,0,14,50,102,54,38,96,74,19,18,138,140,75,69,56,79,68,61,8,35,63,32,1,88,123,33,100,85,6,9,74,47,0,32,52,0,6,99,69,2,124,78,55,82,135,4,42,56,0,85,71,27,144,70,13,9,5,0,0,15,0,0,1,11,1,1,3,24,79,101,66,114,176,13,14,166,117,0,0,128,18,0,6,117,6,0,88,52,14,0,95,101,16,90,45,141,24,0,42,71,2,0,167,102,21,100,9,148,4,95,111,28,124,70,25,140,10,92,3,64,161,144,176,119,103,35,107,21,45,0,17,0,55,1,25,28,0,8,91,42,18,82,121,55,161,153,112,41,45,1,0,33,7,10,0,54,139,1,96,0,23,0,45,77,100,40,0,3,7,2,0,5,38,25,0,50,48,70,1,44,59,37,7,90,44,36,77,86,173,167,34,69,112,142,0,37,18,74,11,43,150,87,22,132,75,5,102,75,22,105,116,21,109,70,139,124,149,11,92,152,118,60,14,119,77,12,27,44,18,43,42,61,37,64,67,47,118,101,41,32,60,63,94,28,145,192,66,76,99,75,50,52,99,70,12,124,159,105,185,95,64,154,99,15,100,100,163,135,28,112,71,87,168,76,49,104,42,79,31,0,63,80,0,16,123,67,8,11,90,90,1,15,72,72,0,0,24,49,0,0,0,30,12,8,11,8,12,93,43,31,87,54,88,102,0,10,83,46,0,26,112,4,5,77,113,68,123,75,48,47,11,42,62,39,9,1,68,18,10,1,49,22,5,82,113,120,20,58,81,11,35,50,53,139,137,0,51,132,164,23,134,118,1,50,61,16,0,41,137,10,50,156,104,108,142,98,44,1,65,92,0,12,113,80,8,9,90,70,0,16,73,72,0,0,22,50,0,0,0,23,8,4,6,18,21,57,13,18,79,47,87,95,0,10,70,38,0,64,105,3,8,77,96,68,136,72,50,130,11,67,66,29,7,0,64,18,8,0,42,20,4,80,104,118,46,57,122,18,32,59,51,153,108,0,70,116,98,30,120,75,0,43,46,44,0,35,145,21,55,148,126,99

GO terms:
  GO:0005515 protein binding (F, IPI)

Nearest PDB structures (foldseek):
  5of3-assembly1_B  TM=1.004E+00  e=3.989E-44  Saccharolobus solfataricus P2
  5of3-assembly1_E  TM=9.982E-01  e=1.069E-40  Saccharolobus solfataricus P2
  1zt2-assembly1_B  TM=9.720E-01  e=4.378E-28  Saccharolobus solfataricus
  1zt2-assembly2_D  TM=9.903E-01  e=1.039E-26  Saccharolobus solfataricus
  9f28-assembly1_B  TM=5.588E-01  e=1.351E-04  Pyrococcus abyssi

Organism: Saccharolobus solfataricus (strain ATCC 35092 / DSM 1617 / JCM 11322 / P2) (NCBI:txid273057)

Foldseek 3Di:
DAPVLVQQLVLLLPFDFDADPQQQQKKKKADAPPHRDMDILDGDDDSVRVSCCCNPPTPGLFIWIWQWGFPRSNDPPPVNRHTDFGWFKWAQFLPVPDQFDKFKADLPPADGDDDQADPVVRHGIAMFTFAAVVQAVRQLVLVVLVCVQCCFVVVFDWWWWALQPGHIMIITDDDPCVRVDALVNLLVVLCLQQQPVPDQLPDADLPDGDVNNCSVVVDHHRDIDSVQRSDSTDIGGIAQRANSLAQFGGHTDPDSVPDAQALVRHPAFFKFWWAFSHFDFGAASNDTDTHHHRDTDIDTPNRRSRCVSSPGTHGDDTD/DDCLQPLVLDDQQNVCVVPPDPDHLLNVPVVDPVQLVLLVVLLVCLVVVHADDGSNPDPDSNSNLVSNLLLCLLVVDVVSLLSSLLRVLVSVLVVLVVDDPVVLVVLCVSLVNPKDFDDKDWDAPDVNPDIDIFGIKDFVVSLCVLCVPDDPCSPPVNFDDDPRITTHHSNVSSVSSSSSSSVVSVVSNVCSVPDDHPVVNSCVSVVWFDFFVLQVVPVPPLAQDDVSPLVNVVVVVVVPDDLPVPQVVNPPYDCVVSVVNVVVCVDDVNGPPRTPDPD/DVVLLVQQLVLLLPFDFDADQVQQFKKKKADAPPDPDIDILDGDNDSVVVSCCCNPPGPGLFIWIKQWGFPRSNDPDPVNRHTQFGWFKWAQFLCVPDPWDKFKADLPPADGDPDQADDPPRDGIAMFTFAAQVSQVRLLVLVVLVCVQCCFVVVFDWWWWAPQPGHIMIITDDRDCVRVDALVRLLVVLCLQQQPVPDQLDDADLPDGRVPNCSVVVDHHGDIDSCQRSDSMDIGGIAQRHNSLAQFGRHTDPDSVPDAQALVRHPAFAKFWWAFSDFDWGQASNRIDTHHHRDTDIDTPNRRSRCCSSPGTDGDGTD/DDCQQVVVLDDQQVVCVVPPDPDHLLNVLVPDPVLLVLLVVLLVCLVVVHADDGSNPDPPSNSSLVSNLLLCLLVPDVVSLLSSLLRVLVNVLVVLVVDDDVVLVVLCVSLVNPKDFDDKDWDADPVNPDIDIFGIKDFVVSLCVLCVPHDPCSPPVNFDDDPRITTHHSNVSSVSSSSSSSVVSVVSNVCSVPDDHDVVSSCVSVVWFDQAPVLVVPVPPLAADDVRPLVNVVVVVVVPDDLPVPAVSRDDDDCVVSVVNVVVCNCDRTPDD/DDDDDDDQDPVLLVLCLVQAFDDCLPVCLQAAQLLCCCQPVNHDLVVSLVSSLVRHCPVPPDDDDSVVSNVSNVVCVVVSHHHDDLVRCVVPPVPVSVRSVVSVVVD/DVLLVLCLVQEFDDCLPVCLQQANLLCVCLPVNDDLVVSLVSSQVRHCNVPPDDDDSVVSSVSNVVCNVVVHHHDDLVRCCPPPVVVSVRSVVSVVVD

Radius of gyration: 39.83 Å; Cα contacts (8 Å, |Δi|>4): 2304; chains: 6; bounding box: 124×105×83 Å

Sequence (1395 aa):
TNLIKSFFRNYYLNAELELPKDMELREFALQPFGSDTYVRHLSFSSSEELRDYLVNRNLPLHLFYSSARYQLPSARNMMEEKAWMGSDLLFDIDADHLCKLRSIRFCPVCGNAVVSEKCERDNVETLEYVEMTSECIKRGLEQTRNLVEILEDDFGLKPKVYFSGNRGFHVQVDCYGNCALLDSDERKEIAEYVMGIGVPGYPGGSENAPGWVGRKNRGINGVTIDEQVTIDVKRLIRIPNSLHGKSGLIVKRVPNLDDFEFNETLSPFTGYTIFLPYITIETEVLGSIIKLNRGIPIKIKSSIGIYLHLRNLGEVKAYVLDVKKYPFIKSLDDELKKYGGGITLTDLLLNSTTLIDQAKDRIQKTKSGDELPHYVSYNEPVLVFYTTLLSLAILNDVKLIRRYAYAEAKQFRSLLHTENEENLLEISKLLDLKINRCDPIKFYLEKKRRIIQKEFCVHFIDYLKYTKDLKEDWKLSGQILHKGYVYLDKNQLIGLIAESIKSKIVEMIRPLNLKEIPEKLKSLIERRGIIPPCIENILAKEKLNEEEIRTLITFYIDIGKGLSGIVSIMKKYNVSNVEDLYRKYCNVKNPLQLYFLSNTNLIKSFFRNYYLNAELELPKDMELREFALQPFGSDTYVRHLSFSSSEELRDYLVNRNLPLHLFYSSARYQLPSARNMEEKAWMGSDLLFDIDADHLCKLRSIRFCPVCGNAVVSEKCERDNVETLEYVEMTSECIKRGLEQTRNLVEILEDDFGLKPKVYFSGNRGFHVQVDCYGNCALLDSDERKEIAEYVMGIGVPGYPGGSENAPGWVGRKNRGINGVTIDEQVTIDVKRLIRIPNSLHGKSGLIVKRVPNLDDFEFNETLSPFTGYTIFLPYITIETEVLGSIIKLNRGIPIKIKSSIGIYLHLRNLGEVKAYVLDVKKYPFIKSLDDELKKYGGGITLTDLLLNSTTLIDQAKDRIQKTKSGDELPHYVSYNEPVLVFYTTLLSLAILNDVKLIRRYAYAEAKQFRSLLHTENEENLLEISKLLDLKINRCCDPIKFYLEKKRRIIQKEFCVHFIDYLKYTKDLKEDWKLSGQILHKGYVYLDKNQLIGLIAESIKSKIVEMIRPLNLKEIPEKLKSLIERRGIIPPCIENILAKEKLNEEEIRTLITFYIDIGKGLSGIVSIMKKYNVSNVEDLYRKYPLQLYFLSPPQPKKSSDYSWIEKVLEMGLQDSRKRFILYVASRYLVNVKGVNEDEALQTLKEFYYKLQSGKVYESWLKSVINGVKKKGLLPWSLKRIEERDKEMYNEIIRVLKNSYSWIEKVLEMGLQDSRKRFILYVASRYLVNVKGVNEDEALQTLKEFYYKLQSGKVYESWLKSVINGVKKKGLLPWSLKRIEERDKEMYNEIIRVLKNS

B-factor: mean 101.47, std 39.77, range [35.06, 243.15]

CATH classification: 3.90.920.10

InterPro domains:
  IPR002755 DNA primase, small subunit [PF01896] (145-261)
  IPR014052 DNA primase, small subunit, eukaryotic/archaeal [cd04860] (15-272)
  IPR023639 DNA primase small subunit PriS [MF_00700] (12-321)